Protein 2DDZ (pdb70)

Nearest PDB structures (foldseek):
  2ddz-assembly1_A  TM=1.003E+00  e=1.922E-38  Pyrococcus horikoshii OT3
  2ejg-assembly1_A  TM=6.923E-01  e=7.379E-06  Pyrococcus horikoshii OT3
  2djz-assembly1_B  TM=6.594E-01  e=3.472E-06  Pyrococcus horikoshii OT3
  2deq-assembly1_A  TM=6.780E-01  e=7.858E-06  Pyrococcus horikoshii OT3
  4op0-assembly1_A  TM=6.056E-01  e=5.176E-05  Mycobacterium tuberculosis H37Rv

Radius of gyration: 30.53 Å; Cα contacts (8 Å, |Δi|>4): 2663; chains: 6; bounding box: 77×80×78 Å

Solvent-accessible surface area: 42162 Å² total; per-residue (Å²): 118,19,85,67,51,12,8,141,132,116,137,43,90,12,43,1,43,6,0,94,7,3,24,2,18,85,80,52,29,24,57,6,19,2,4,0,0,1,37,3,109,2,99,22,98,107,133,17,8,9,20,2,73,26,58,105,110,216,114,107,41,66,4,59,7,4,0,0,2,2,5,2,0,32,25,48,40,20,26,26,0,0,2,0,0,4,0,0,2,0,4,53,0,2,31,6,0,115,95,60,56,14,138,12,56,32,133,15,10,36,0,33,14,116,58,48,59,0,0,28,20,20,8,0,2,1,22,10,0,0,0,1,4,2,0,0,4,2,76,58,95,24,44,38,125,75,124,84,9,2,0,0,106,100,36,69,9,79,17,82,81,0,10,86,96,0,0,143,6,4,23,102,10,1,49,55,0,40,94,6,5,27,25,6,59,17,1,61,106,11,69,66,54,46,21,81,154,195,133,59,79,10,43,1,45,6,3,85,8,2,19,2,18,84,78,70,27,21,38,2,4,1,3,0,0,0,30,4,119,2,76,22,117,56,139,12,9,7,22,0,59,23,53,105,114,165,104,102,38,62,2,65,13,4,0,0,2,2,4,4,0,29,23,50,40,20,26,28,0,0,3,0,0,2,0,0,2,0,5,43,1,2,21,5,1,70,116,52,71,20,109,3,46,26,130,17,14,32,0,26,7,115,51,53,44,0,1,30,23,21,7,1,0,1,20,9,0,0,0,1,4,2,0,1,9,1,80,62,103,32,33,43,142,78,84,82,10,0,1,0,104,107,28,66,15,84,18,47,62,0,0,68,131,0,0,135,7,2,17,98,10,0,50,67,0,46,119,8,4,26,37,5,59,19,3,64,120,19,88,71,48,36,25,100,169,188,137,56,88,11,39,1,41,6,1,91,7,3,23,3,20,88,72,74,27,32,50,6,25,1,2,0,0,1,36,4,121,1,92,18,99,104,120,15,7,9,17,3,73,20,59,97,124,216,97,90,34,67,4,69,10,4,0,0,2,1,3,2,0,34,24,44,43,18,28,25,0,1,2,0,0,4,0,0,3,0,6,51,0,2,22,8,0,73,127,61,70,26,133,6,45,24,134,17,12,38,0,25,12,128,51,63,32,0,1,37,18,23,9,0,1,1,20,9,0,0,0,2,4,2,0,0,11,0,77,62,102,32,40,28,133,76,77,95,8,4,1,0,97,108,30,68,13,81,16,53,62,0,3,71,131,0,0,149,8,1,19,107,13,0,40,69,0,43,120,13,5,28,43,10,61,18,1,73,111,22,83,64,49,20,26,138,177,145,140,30,75,11,40,1,38,5,1,97,3,2,28,2,19,92,75,47,32,27,50,7,23,1,2,0,0,0,32,3,110,1,81,22,106,55,130,15,8,8,29,5,64,29,55,94,115,178,91,89,30,78,7,66,12,4,0,0,0,1,1,2,0,31,26,47,42,20,26,28,0,0,3,0,0,4,0,0,2,0,4,49,1,2,26,3,1,119,86,52,55,16,136,16,54,32,131,12,22,35,0,26,1,128,55,66,39,0,1,33,23,23,9,1,1,1,22,10,0,0,0,0,4,0,0,2,7,0,90,51,106,37,35,39,136,80,91,82,7,3,1,0,92,110,28,64,12,78,10,80,75,0,7,83,102,0,0,152,8,2,20,111,8,0,36,63,0,49,100,8,5,28,34,4,63,17,1,67,41,47,85,29,82,72,52,22,5,127,140,125,132,36,81,13,36,0,39,6,1,102,6,3,22,3,17,84,87,49,30,20,46,7,27,1,2,0,0,0,34,1,109,0,83,22,98,101,121,17,8,9,20,1,65,24,52,104,102,209,111,98,31,90,5,64,10,4,0,0,0,2,0,4,0,34,25,47,38,20,27,25,0,0,2,0,0,3,0,0,2,0,0,50,0,0,16,3,0,92,114,54,66,13,128,3,57,27,133,16,17,36,0,26,5,118,53,69,34,0,0,35,22,21,8,0,1,1,22,10,0,0,0,0,4,1,0,0,6,0,79,55,93,39,31,31,134,74,82,98,15,3,1,0,80,115,38,71,8,77,13,82,66,0,11,87,97,0,0,132,5,1,19,96,11,0,34,58,0,20,86,13,4,4,37,8,66,17,0,70,106,23,86,63,54,25,8,116,146,140,130,31,93,14,44,0,35,5,0,53,5,2,23,1,17,92,88,44,29,31,52,7,25,1,2,0,0,0,38,1,106,3,88,24,94,105,122,22,10,7,32,2,59,25,53,105,99,210,102,96,37,91,5,53,5,4,0,0,3,1,5,3,0,31,25,48,42,18,23,26,0,0,2,0,0,3,0,0,2,0,0,48,0,0,15,5,0,45,121,58,71,16,151,7,52,23,140,14,18,36,0,25,13,128,53,72,43,0,0,34,23,22,7,0,0,1,22,8,0,0,0,1,3,2,0,0,6,0,79,56,99,36,45,33,141,76,80,105,19,3,1,0,96,111,44,68,7,83,14,64,64,0,7,74,122,0,0,140,6,4,18,93,12,0,55,71,0,47,121,12,5,25,38,5,65,17,2,64

CATH classification: 3.30.930.10

B-factor: mean 48.68, std 18.27, range [14.31, 120.77]

InterPro domains:
  IPR007162 Protein of unknown function DUF366 [PF04017] (8-187)
  IPR007162 Protein of unknown function DUF366 [PIRSF006503] (2-189)
  IPR045864 Class II Aminoacyl-tRNA synthetase/Biotinyl protein ligase (BPL) and lipoyl protein ligase (LPL) [G3DSA:3.30.930.10] (1-190)
  IPR045864 Class II Aminoacyl-tRNA synthetase/Biotinyl protein ligase (BPL) and lipoyl protein ligase (LPL) [SSF55681] (5-189)

Structure (mmCIF, N/CA/C/O backbone):
data_2DDZ
#
_entry.id   2DDZ
#
_cell.length_a   102.756
_cell.length_b   132.433
_cell.length_c   135.861
_cell.angle_alpha   90.00
_cell.angle_beta   90.00
_cell.angle_gamma   90.00
#
_symmetry.space_group_name_H-M   'P 21 21 21'
#
loop_
_entity.id
_entity.type
_entity.pdbx_description
1 polymer '190aa long hypothetical protein'
2 non-polymer GUANIDINE
3 non-polymer GLYCEROL
4 water water
#
loop_
_atom_site.group_PDB
_atom_site.id
_atom_site.type_symbol
_atom_site.label_atom_id
_atom_site.label_alt_id
_atom_site.label_comp_id
_atom_site.label_asym_id
_atom_site.label_entity_id
_atom_site.label_seq_id
_atom_site.pdbx_PDB_ins_code
_atom_site.Cartn_x
_atom_site.Cartn_y
_atom_site.Cartn_z
_atom_site.occupancy
_atom_site.B_iso_or_equiv
_atom_site.auth_seq_id
_atom_site.auth_comp_id
_atom_site.auth_asym_id
_atom_site.auth_atom_id
_atom_site.pdbx_PDB_model_num
ATOM 1 N N . SER A 1 3 ? 40.681 9.393 41.118 1.00 76.79 3 SER A N 1
ATOM 2 C CA . SER A 1 3 ? 41.841 10.323 41.168 1.00 73.01 3 SER A CA 1
ATOM 3 C C . SER A 1 3 ? 43.155 9.545 41.200 1.00 70.36 3 SER A C 1
ATOM 4 O O . SER A 1 3 ? 43.173 8.311 41.276 1.00 74.79 3 SER A O 1
ATOM 7 N N . MET A 1 4 ? 44.248 10.291 41.169 1.00 58.83 4 MET A N 1
ATOM 8 C CA . MET A 1 4 ? 45.574 9.720 41.084 1.00 48.34 4 MET A CA 1
ATOM 9 C C . MET A 1 4 ? 46.617 10.363 42.008 1.00 44.52 4 MET A C 1
ATOM 10 O O . MET A 1 4 ? 46.577 11.569 42.258 1.00 46.61 4 MET A O 1
ATOM 15 N N . GLU A 1 5 ? 47.548 9.550 42.509 1.00 32.35 5 GLU A N 1
ATOM 16 C CA . GLU A 1 5 ? 48.594 10.033 43.402 1.00 30.48 5 GLU A CA 1
ATOM 17 C C . GLU A 1 5 ? 49.871 10.453 42.689 1.00 36.67 5 GLU A C 1
ATOM 18 O O . GLU A 1 5 ? 50.354 9.771 41.788 1.00 35.98 5 GLU A O 1
ATOM 24 N N . LEU A 1 6 ? 50.418 11.583 43.122 1.00 38.42 6 LEU A N 1
ATOM 25 C CA . LEU A 1 6 ? 51.648 12.123 42.567 1.00 38.72 6 LEU A CA 1
ATOM 26 C C . LEU A 1 6 ? 52.748 12.136 43.622 1.00 35.29 6 LEU A C 1
ATOM 27 O O . LEU A 1 6 ? 52.530 12.575 44.741 1.00 39.39 6 LEU A O 1
ATOM 32 N N . LEU A 1 7 ? 53.923 11.638 43.267 1.00 35.08 7 LEU A N 1
ATOM 33 C CA . LEU A 1 7 ? 55.058 11.662 44.176 1.00 32.56 7 LEU A CA 1
ATOM 34 C C . LEU A 1 7 ? 56.282 12.156 43.416 1.00 34.39 7 LEU A C 1
ATOM 35 O O . LEU A 1 7 ? 56.734 11.520 42.469 1.00 32.53 7 LEU A O 1
ATOM 40 N N . ILE A 1 8 ? 56.794 13.312 43.812 1.00 35.71 8 ILE A N 1
ATOM 41 C CA . ILE A 1 8 ? 57.987 13.845 43.184 1.00 38.23 8 ILE A CA 1
ATOM 42 C C . ILE A 1 8 ? 59.086 13.656 44.219 1.00 40.75 8 ILE A C 1
ATOM 43 O O . ILE A 1 8 ? 58.992 14.178 45.328 1.00 43.05 8 ILE A O 1
ATOM 48 N N . ILE A 1 9 ? 60.103 12.880 43.876 1.00 39.25 9 ILE A N 1
ATOM 49 C CA . ILE A 1 9 ? 61.205 12.660 44.796 1.00 44.99 9 ILE A CA 1
ATOM 50 C C . ILE A 1 9 ? 62.157 13.847 44.660 1.00 47.15 9 ILE A C 1
ATOM 51 O O . ILE A 1 9 ? 62.924 13.944 43.702 1.00 45.82 9 ILE A O 1
ATOM 56 N N . LYS A 1 10 ? 62.088 14.746 45.636 1.00 46.20 10 LYS A N 1
ATOM 57 C CA . LYS A 1 10 ? 62.878 15.968 45.640 1.00 59.67 10 LYS A CA 1
ATOM 58 C C . LYS A 1 10 ? 64.165 15.931 46.466 1.00 64.45 10 LYS A C 1
ATOM 59 O O . LYS A 1 10 ? 65.137 16.610 46.130 1.00 69.51 10 LYS A O 1
ATOM 65 N N . GLU A 1 11 ? 64.183 15.150 47.542 1.00 64.72 11 GLU A N 1
ATOM 66 C CA . GLU A 1 11 ? 65.364 15.096 48.409 1.00 67.90 11 GLU A CA 1
ATOM 67 C C . GLU A 1 11 ? 66.585 14.317 47.885 1.00 63.79 11 GLU A C 1
ATOM 68 O O . GLU A 1 11 ? 67.705 14.638 48.260 1.00 64.49 11 GLU A O 1
ATOM 74 N N . ARG A 1 12 ? 66.393 13.298 47.048 1.00 57.07 12 ARG A N 1
ATOM 75 C CA . ARG A 1 12 ? 67.559 12.570 46.558 1.00 47.66 12 ARG A CA 1
ATOM 76 C C . ARG A 1 12 ? 67.474 12.040 45.126 1.00 53.04 12 ARG A C 1
ATOM 77 O O . ARG A 1 12 ? 66.420 12.064 44.490 1.00 54.84 12 ARG A O 1
ATOM 85 N N . ARG A 1 13 ? 68.613 11.576 44.628 1.00 46.41 13 ARG A N 1
ATOM 86 C CA . ARG A 1 13 ? 68.694 11.017 43.295 1.00 47.23 13 ARG A CA 1
ATOM 87 C C . ARG A 1 13 ? 68.314 9.528 43.315 1.00 52.17 13 ARG A C 1
ATOM 88 O O . ARG A 1 13 ? 68.555 8.835 44.307 1.00 53.33 13 ARG A O 1
ATOM 96 N N . ILE A 1 14 ? 67.720 9.059 42.216 1.00 49.47 14 ILE A N 1
ATOM 97 C CA . ILE A 1 14 ? 67.329 7.659 42.046 1.00 45.44 14 ILE A CA 1
ATOM 98 C C . ILE A 1 14 ? 67.665 7.285 40.606 1.00 46.12 14 ILE A C 1
ATOM 99 O O . ILE A 1 14 ? 67.220 7.950 39.666 1.00 47.06 14 ILE A O 1
ATOM 104 N N . ASP A 1 15 ? 68.450 6.229 40.424 1.00 39.69 15 ASP A N 1
ATOM 105 C CA . ASP A 1 15 ? 68.811 5.810 39.082 1.00 48.29 15 ASP A CA 1
ATOM 106 C C . ASP A 1 15 ? 67.769 4.880 38.467 1.00 45.71 15 ASP A C 1
ATOM 107 O O . ASP A 1 15 ? 67.052 4.165 39.168 1.00 40.71 15 ASP A O 1
ATOM 112 N N . TYR A 1 16 ? 67.708 4.895 37.142 1.00 46.17 16 TYR A N 1
ATOM 113 C CA . TYR A 1 16 ? 66.763 4.084 36.398 1.00 38.93 16 TYR A CA 1
ATOM 114 C C . TYR A 1 16 ? 67.505 3.030 35.592 1.00 40.58 16 TYR A C 1
ATOM 115 O O . TYR A 1 16 ? 68.264 3.362 34.670 1.00 35.60 16 TYR A O 1
ATOM 124 N N . ASP A 1 17 ? 67.304 1.763 35.945 1.00 35.25 17 ASP A N 1
ATOM 125 C CA . ASP A 1 17 ? 67.927 0.672 35.203 1.00 41.92 17 ASP A CA 1
ATOM 126 C C . ASP A 1 17 ? 66.858 -0.069 34.410 1.00 43.51 17 ASP A C 1
ATOM 127 O O . ASP A 1 17 ? 67.111 -1.144 33.871 1.00 42.01 17 ASP A O 1
ATOM 132 N N . GLY A 1 18 ? 65.663 0.521 34.352 1.00 43.40 18 GLY A N 1
ATOM 133 C CA . GLY A 1 18 ? 64.554 -0.071 33.625 1.00 38.48 18 GLY A CA 1
ATOM 134 C C . GLY A 1 18 ? 63.617 -0.883 34.500 1.00 38.69 18 GLY A C 1
ATOM 135 O O . GLY A 1 18 ? 62.458 -1.098 34.145 1.00 41.07 18 GLY A O 1
ATOM 136 N N . SER A 1 19 ? 64.108 -1.318 35.657 1.00 34.98 19 SER A N 1
ATOM 137 C CA . SER A 1 19 ? 63.307 -2.145 36.555 1.00 36.51 19 SER A CA 1
ATOM 138 C C . SER A 1 19 ? 62.091 -1.433 37.154 1.00 35.53 19 SER A C 1
ATOM 139 O O . SER A 1 19 ? 61.203 -2.090 37.694 1.00 40.26 19 SER A O 1
ATOM 142 N N . ALA A 1 20 ? 62.054 -0.102 37.061 1.00 32.24 20 ALA A N 1
ATOM 143 C CA . ALA A 1 20 ? 60.936 0.677 37.589 1.00 32.36 20 ALA A CA 1
ATOM 144 C C . ALA A 1 20 ? 59.708 0.592 36.668 1.00 34.84 20 ALA A C 1
ATOM 145 O O . ALA A 1 20 ? 58.628 1.083 36.998 1.00 35.02 20 ALA A O 1
ATOM 147 N N . ILE A 1 21 ? 59.877 -0.048 35.519 1.00 31.48 21 ILE A N 1
ATOM 148 C CA . ILE A 1 21 ? 58.785 -0.188 34.571 1.00 36.12 21 ILE A CA 1
ATOM 149 C C . ILE A 1 21 ? 57.847 -1.337 34.973 1.00 35.05 21 ILE A C 1
ATOM 150 O O . ILE A 1 21 ? 56.751 -1.469 34.433 1.00 34.64 21 ILE A O 1
ATOM 155 N N . ARG A 1 22 ? 58.287 -2.161 35.921 1.00 29.09 22 ARG A N 1
ATOM 156 C CA . ARG A 1 22 ? 57.510 -3.317 36.364 1.00 35.58 22 ARG A CA 1
ATOM 157 C C . ARG A 1 22 ? 56.235 -2.984 37.152 1.00 34.39 22 ARG A C 1
ATOM 158 O O . ARG A 1 22 ? 56.121 -1.917 37.746 1.00 31.60 22 ARG A O 1
ATOM 166 N N . SER A 1 23 ? 55.282 -3.911 37.166 1.00 26.73 23 SER A N 1
ATOM 167 C CA . SER A 1 23 ? 54.020 -3.670 37.862 1.00 32.03 23 SER A CA 1
ATOM 168 C C . SER A 1 23 ? 54.182 -3.495 39.368 1.00 27.65 23 SER A C 1
ATOM 169 O O . SER A 1 23 ? 54.985 -4.168 40.001 1.00 31.61 23 SER A O 1
ATOM 172 N N . HIS A 1 24 ? 53.390 -2.580 39.917 1.00 34.94 24 HIS A N 1
ATOM 173 C CA . HIS A 1 24 ? 53.378 -2.254 41.337 1.00 31.59 24 HIS A CA 1
ATOM 174 C C . HIS A 1 24 ? 54.678 -1.675 41.863 1.00 35.58 24 HIS A C 1
ATOM 175 O O . HIS A 1 24 ? 54.932 -1.723 43.064 1.00 35.68 24 HIS A O 1
ATOM 182 N N . TRP A 1 25 ? 55.500 -1.123 40.978 1.00 38.42 25 TRP A N 1
ATOM 183 C CA . TRP A 1 25 ? 56.761 -0.544 41.416 1.00 38.88 25 TRP A CA 1
ATOM 184 C C . TRP A 1 25 ? 56.547 0.543 42.482 1.00 41.05 25 TRP A C 1
ATOM 185 O O . TRP A 1 25 ? 57.200 0.535 43.523 1.00 34.29 25 TRP A O 1
ATOM 196 N N . ALA A 1 26 ? 55.626 1.468 42.222 1.00 36.05 26 ALA A N 1
ATOM 197 C CA . ALA A 1 26 ? 55.362 2.563 43.149 1.00 33.08 26 ALA A CA 1
ATOM 198 C C . ALA A 1 26 ? 54.733 2.124 44.469 1.00 40.09 26 ALA A C 1
ATOM 199 O O . ALA A 1 26 ? 54.988 2.726 45.519 1.00 35.74 26 ALA A O 1
ATOM 201 N N . TYR A 1 27 ? 53.892 1.098 44.423 1.00 34.55 27 TYR A N 1
ATOM 202 C CA . TYR A 1 27 ? 53.256 0.630 45.642 1.00 34.85 27 TYR A CA 1
ATOM 203 C C . TYR A 1 27 ? 54.257 -0.129 46.518 1.00 35.33 27 TYR A C 1
ATOM 204 O O . TYR A 1 27 ? 54.231 -0.024 47.742 1.00 36.73 27 TYR A O 1
ATOM 213 N N . ARG A 1 28 ? 55.142 -0.881 45.877 1.00 33.42 28 ARG A N 1
ATOM 214 C CA . ARG A 1 28 ? 56.145 -1.660 46.586 1.00 38.25 28 ARG A CA 1
ATOM 215 C C . ARG A 1 28 ? 57.222 -0.823 47.249 1.00 41.38 28 ARG A C 1
ATOM 216 O O . ARG A 1 28 ? 57.593 -1.078 48.391 1.00 48.44 28 ARG A O 1
ATOM 224 N N . ASN A 1 29 ? 57.717 0.169 46.519 1.00 40.91 29 ASN A N 1
ATOM 225 C CA . ASN A 1 29 ? 58.782 1.037 46.998 1.00 38.73 29 ASN A CA 1
ATOM 226 C C . ASN A 1 29 ? 58.360 2.283 47.767 1.00 40.24 29 ASN A C 1
ATOM 227 O O . ASN A 1 29 ? 59.137 2.799 48.575 1.00 50.40 29 ASN A O 1
ATOM 232 N N . PHE A 1 30 ? 57.148 2.776 47.530 1.00 33.17 30 PHE A N 1
ATOM 233 C CA . PHE A 1 30 ? 56.702 3.986 48.221 1.00 32.33 30 PHE A CA 1
ATOM 234 C C . PHE A 1 30 ? 55.333 3.864 48.871 1.00 26.00 30 PHE A C 1
ATOM 235 O O . PHE A 1 30 ? 54.804 4.839 49.392 1.00 35.25 30 PHE A O 1
ATOM 243 N N . GLY A 1 31 ? 54.754 2.671 48.841 1.00 26.92 31 GLY A N 1
ATOM 244 C CA . GLY A 1 31 ? 53.450 2.486 49.455 1.00 28.65 31 GLY A CA 1
ATOM 245 C C . GLY A 1 31 ? 52.309 3.289 48.848 1.00 33.64 31 GLY A C 1
ATOM 246 O O . GLY A 1 31 ? 51.313 3.546 49.522 1.00 44.76 31 GLY A O 1
ATOM 247 N N . ILE A 1 32 ? 52.441 3.684 47.583 1.00 34.83 32 ILE A N 1
ATOM 248 C CA . ILE A 1 32 ? 51.391 4.453 46.905 1.00 35.47 32 ILE A CA 1
ATOM 249 C C . ILE A 1 32 ? 50.457 3.453 46.226 1.00 33.92 32 ILE A C 1
ATOM 250 O O . ILE A 1 32 ? 50.865 2.714 45.333 1.00 35.21 32 ILE A O 1
ATOM 255 N N . LEU A 1 33 ? 49.202 3.441 46.651 1.00 30.63 33 LEU A N 1
ATOM 256 C CA . LEU A 1 33 ? 48.234 2.507 46.111 1.00 33.98 33 LEU A CA 1
ATOM 257 C C . LEU A 1 33 ? 47.491 3.094 44.908 1.00 35.99 33 LEU A C 1
ATOM 258 O O . LEU A 1 33 ? 47.182 4.285 44.888 1.00 31.95 33 LEU A O 1
ATOM 263 N N . GLY A 1 34 ? 47.227 2.245 43.912 1.00 33.23 34 GLY A N 1
ATOM 264 C CA . GLY A 1 34 ? 46.492 2.650 42.721 1.00 29.77 34 GLY A CA 1
ATOM 265 C C . GLY A 1 34 ? 47.252 3.497 41.720 1.00 35.23 34 GLY A C 1
ATOM 266 O O . GLY A 1 34 ? 48.478 3.572 41.765 1.00 29.96 34 GLY A O 1
ATOM 267 N N . ASP A 1 35 ? 46.502 4.132 40.816 1.00 28.72 35 ASP A N 1
ATOM 268 C CA . ASP A 1 35 ? 47.039 5.009 39.787 1.00 25.92 35 ASP A CA 1
ATOM 269 C C . ASP A 1 35 ? 48.106 5.955 40.341 1.00 33.36 35 ASP A C 1
ATOM 270 O O . ASP A 1 35 ? 47.889 6.624 41.343 1.00 29.10 35 ASP A O 1
ATOM 275 N N . SER A 1 36 ? 49.253 6.042 39.676 1.00 30.51 36 SER A N 1
ATOM 276 C CA . SER A 1 36 ? 50.310 6.910 40.190 1.00 24.82 36 SER A CA 1
ATOM 277 C C . SER A 1 36 ? 51.365 7.339 39.196 1.00 30.66 36 SER A C 1
ATOM 278 O O . SER A 1 36 ? 51.647 6.644 38.211 1.00 38.57 36 SER A O 1
ATOM 281 N N . LEU A 1 37 ? 51.946 8.500 39.490 1.00 31.81 37 LEU A N 1
ATOM 282 C CA . LEU A 1 37 ? 53.028 9.084 38.712 1.00 30.49 37 LEU A CA 1
ATOM 283 C C . LEU A 1 37 ? 54.133 9.372 39.735 1.00 35.88 37 LEU A C 1
ATOM 284 O O . LEU A 1 37 ? 53.908 10.024 40.752 1.00 34.55 37 LEU A O 1
ATOM 289 N N . VAL A 1 38 ? 55.318 8.847 39.481 1.00 31.12 38 VAL A N 1
ATOM 290 C CA . VAL A 1 38 ? 56.431 9.084 40.373 1.00 31.34 38 VAL A CA 1
ATOM 291 C C . VAL A 1 38 ? 57.478 9.744 39.501 1.00 36.33 38 VAL A C 1
ATOM 292 O O . VAL A 1 38 ? 57.912 9.194 38.487 1.00 26.41 38 VAL A O 1
ATOM 296 N N . VAL A 1 39 ? 57.841 10.957 39.888 1.00 34.48 39 VAL A N 1
ATOM 297 C CA . VAL A 1 39 ? 58.825 11.728 39.178 1.00 30.95 39 VAL A CA 1
ATOM 298 C C . VAL A 1 39 ? 60.097 11.819 40.024 1.00 34.79 39 VAL A C 1
ATOM 299 O O . VAL A 1 39 ? 60.050 12.171 41.205 1.00 36.20 39 VAL A O 1
ATOM 303 N N . PHE A 1 40 ? 61.232 11.480 39.425 1.00 40.60 40 PHE A N 1
ATOM 304 C CA . PHE A 1 40 ? 62.508 11.545 40.132 1.00 40.68 40 PHE A CA 1
ATOM 305 C C . PHE A 1 40 ? 63.654 11.836 39.170 1.00 44.15 40 PHE A C 1
ATOM 306 O O . PHE A 1 40 ? 63.485 11.795 37.951 1.00 40.31 40 PHE A O 1
ATOM 314 N N . ARG A 1 41 ? 64.824 12.120 39.729 1.00 43.23 41 ARG A N 1
ATOM 315 C CA . ARG A 1 41 ? 65.994 12.452 38.931 1.00 37.32 41 ARG A CA 1
ATOM 316 C C . ARG A 1 41 ? 67.152 11.535 39.251 1.00 35.63 41 ARG A C 1
ATOM 317 O O . ARG A 1 41 ? 67.383 11.198 40.412 1.00 38.05 41 ARG A O 1
ATOM 325 N N . GLY A 1 42 ? 67.886 11.134 38.219 1.00 36.71 42 GLY A N 1
ATOM 326 C CA . GLY A 1 42 ? 69.016 10.256 38.432 1.00 36.59 42 GLY A CA 1
ATOM 327 C C . GLY A 1 42 ? 69.671 9.834 37.138 1.00 40.39 42 GLY A C 1
ATOM 328 O O . GLY A 1 42 ? 69.470 10.455 36.101 1.00 42.15 42 GLY A O 1
ATOM 329 N N . LYS A 1 43 ? 70.469 8.778 37.208 1.00 49.61 43 LYS A N 1
ATOM 330 C CA . LYS A 1 43 ? 71.155 8.257 36.034 1.00 49.44 43 LYS A CA 1
ATOM 331 C C . LYS A 1 43 ? 70.223 7.327 35.264 1.00 47.42 43 LYS A C 1
ATOM 332 O O . LYS A 1 43 ? 69.159 6.940 35.755 1.00 46.57 43 LYS A O 1
ATOM 338 N N . CYS A 1 44 ? 70.632 6.973 34.055 1.00 39.00 44 CYS A N 1
ATOM 339 C CA . CYS A 1 44 ? 69.844 6.090 33.220 1.00 41.57 44 CYS A CA 1
ATOM 340 C C . CYS A 1 44 ? 70.753 5.091 32.537 1.00 43.46 44 CYS A C 1
ATOM 341 O O . CYS A 1 44 ? 71.616 5.456 31.747 1.00 54.60 44 CYS A O 1
ATOM 344 N N . ASN A 1 45 ? 70.564 3.823 32.863 1.00 51.44 45 ASN A N 1
ATOM 345 C CA . ASN A 1 45 ? 71.352 2.764 32.263 1.00 47.41 45 ASN A CA 1
ATOM 346 C C . ASN A 1 45 ? 70.476 1.528 32.295 1.00 46.81 45 ASN A C 1
ATOM 347 O O . ASN A 1 45 ? 70.436 0.796 33.282 1.00 44.92 45 ASN A O 1
ATOM 352 N N . VAL A 1 46 ? 69.770 1.305 31.199 1.00 46.28 46 VAL A N 1
ATOM 353 C CA . VAL A 1 46 ? 68.850 0.192 31.120 1.00 47.68 46 VAL A CA 1
ATOM 354 C C . VAL A 1 46 ? 69.528 -1.141 30.810 1.00 47.62 46 VAL A C 1
ATOM 355 O O . VAL A 1 46 ? 70.143 -1.316 29.760 1.00 50.36 46 VAL A O 1
ATOM 359 N N . LYS A 1 47 ? 69.399 -2.065 31.757 1.00 50.71 47 LYS A N 1
ATOM 360 C CA . LYS A 1 47 ? 69.947 -3.399 31.627 1.00 57.49 47 LYS A CA 1
ATOM 361 C C . LYS A 1 47 ? 69.202 -4.115 30.504 1.00 61.99 47 LYS A C 1
ATOM 362 O O . LYS A 1 47 ? 67.972 -4.067 30.450 1.00 61.31 47 LYS A O 1
ATOM 368 N N . VAL A 1 48 ? 69.941 -4.767 29.608 1.00 65.70 48 VAL A N 1
ATOM 369 C CA . VAL A 1 48 ? 69.317 -5.502 28.507 1.00 69.61 48 VAL A CA 1
ATOM 370 C C . VAL A 1 48 ? 68.223 -6.390 29.109 1.00 67.27 48 VAL A C 1
ATOM 371 O O . VAL A 1 48 ? 67.232 -6.712 28.462 1.00 62.70 48 VAL A O 1
ATOM 375 N N . GLU A 1 49 ? 68.446 -6.782 30.357 1.00 71.58 49 GLU A N 1
ATOM 376 C CA . GLU A 1 49 ? 67.515 -7.613 31.089 1.00 74.62 49 GLU A CA 1
ATOM 377 C C . GLU A 1 49 ? 66.150 -6.913 31.153 1.00 71.90 49 GLU A C 1
ATOM 378 O O . GLU A 1 49 ? 65.107 -7.518 30.885 1.00 72.37 49 GLU A O 1
ATOM 384 N N . GLU A 1 50 ? 66.165 -5.626 31.491 1.00 66.03 50 GLU A N 1
ATOM 385 C CA . GLU A 1 50 ? 64.935 -4.831 31.615 1.00 60.42 50 GLU A CA 1
ATOM 386 C C . GLU A 1 50 ? 64.436 -4.032 30.384 1.00 56.73 50 GLU A C 1
ATOM 387 O O . GLU A 1 50 ? 63.475 -3.262 30.502 1.00 56.45 50 GLU A O 1
ATOM 393 N N . MET A 1 51 ? 65.060 -4.204 29.217 1.00 39.81 51 MET A N 1
ATOM 394 C CA . MET A 1 51 ? 64.625 -3.468 28.016 1.00 46.87 51 MET A CA 1
ATOM 395 C C . MET A 1 51 ? 63.248 -3.892 27.476 1.00 39.81 51 MET A C 1
ATOM 396 O O . MET A 1 51 ? 63.002 -5.060 27.185 1.00 39.74 51 MET A O 1
ATOM 401 N N . VAL A 1 52 ? 62.369 -2.914 27.307 1.00 39.29 52 VAL A N 1
ATOM 402 C CA . VAL A 1 52 ? 61.015 -3.176 26.835 1.00 42.45 52 VAL A CA 1
ATOM 403 C C . VAL A 1 52 ? 60.852 -3.078 25.326 1.00 39.43 52 VAL A C 1
ATOM 404 O O . 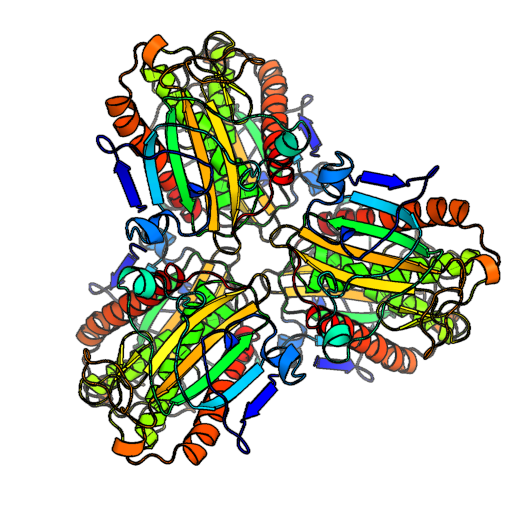VAL A 1 52 ? 60.104 -3.853 24.725 1.00 48.72 52 VAL A O 1
ATOM 408 N N . ASP A 1 53 ? 61.529 -2.116 24.713 1.00 42.43 53 ASP A N 1
ATOM 409 C CA . ASP A 1 53 ? 61.436 -1.961 23.272 1.00 32.94 53 ASP A CA 1
ATOM 410 C C . ASP A 1 53 ? 62.179 -3.122 22.628 1.00 36.98 53 ASP A C 1
ATOM 411 O O . ASP A 1 53 ? 63.405 -3.196 22.689 1.00 44.38 53 ASP A O 1
ATOM 416 N N . ILE A 1 54 ? 61.422 -4.026 22.017 1.00 44.61 54 ILE A N 1
ATOM 417 C CA . ILE A 1 54 ? 61.979 -5.201 21.358 1.00 44.55 54 ILE A CA 1
ATOM 418 C C . ILE A 1 54 ? 62.939 -4.833 20.223 1.00 56.61 54 ILE A C 1
ATOM 419 O O . ILE A 1 54 ? 63.878 -5.573 19.928 1.00 55.49 54 ILE A O 1
ATOM 424 N N . GLU A 1 55 ? 62.705 -3.696 19.578 1.00 66.00 55 GLU A N 1
ATOM 425 C CA . GLU A 1 55 ? 63.571 -3.273 18.482 1.00 71.07 55 GLU A CA 1
ATOM 426 C C . GLU A 1 55 ? 64.958 -2.918 19.010 1.00 72.44 55 GLU A C 1
ATOM 427 O O . GLU A 1 55 ? 65.967 -3.226 18.378 1.00 73.59 55 GLU A O 1
ATOM 433 N N . ASP A 1 56 ? 65.001 -2.264 20.169 1.00 66.85 56 ASP A N 1
ATOM 434 C CA . ASP A 1 56 ? 66.270 -1.891 20.777 1.00 66.33 56 ASP A CA 1
ATOM 435 C C . ASP A 1 56 ? 67.078 -3.147 21.069 1.00 71.41 56 ASP A C 1
ATOM 436 O O . ASP A 1 56 ? 68.285 -3.174 20.847 1.00 75.38 56 ASP A O 1
ATOM 441 N N . LEU A 1 57 ? 66.419 -4.185 21.578 1.00 74.06 57 LEU A N 1
ATOM 442 C CA . LEU A 1 57 ? 67.119 -5.429 21.867 1.00 77.34 57 LEU A CA 1
ATOM 443 C C . LEU A 1 57 ? 67.702 -5.983 20.575 1.00 80.65 57 LEU A C 1
ATOM 444 O O . LEU A 1 57 ? 68.776 -6.583 20.574 1.00 77.71 57 LEU A O 1
ATOM 449 N N . ARG A 1 58 ? 66.989 -5.772 19.472 1.00 84.52 58 ARG A N 1
ATOM 450 C CA . ARG A 1 58 ? 67.443 -6.245 18.170 1.00 84.59 58 ARG A CA 1
ATOM 451 C C . ARG A 1 58 ? 68.677 -5.464 17.739 1.00 87.06 58 ARG A C 1
ATOM 452 O O . ARG A 1 58 ? 69.744 -6.042 17.532 1.00 92.72 58 ARG A O 1
ATOM 460 N N . LEU A 1 59 ? 68.531 -4.149 17.618 1.00 84.65 59 LEU A N 1
ATOM 461 C CA . LEU A 1 59 ? 69.639 -3.295 17.214 1.00 82.62 59 LEU A CA 1
ATOM 462 C C . LEU A 1 59 ? 70.721 -3.203 18.298 1.00 81.59 59 LEU A C 1
ATOM 463 O O . LEU A 1 59 ? 71.595 -2.335 18.240 1.00 83.64 59 LEU A O 1
ATOM 468 N N . ARG A 1 60 ? 70.653 -4.104 19.279 1.00 81.80 60 ARG A N 1
ATOM 469 C CA . ARG A 1 60 ? 71.615 -4.162 20.386 1.00 85.49 60 ARG A CA 1
ATOM 470 C C . ARG A 1 60 ? 71.971 -2.781 20.962 1.00 84.18 60 ARG A C 1
ATOM 471 O O . ARG A 1 60 ? 73.025 -2.598 21.581 1.00 81.49 60 ARG A O 1
ATOM 479 N N . LYS A 1 61 ? 71.072 -1.819 20.766 1.00 82.68 61 LYS A N 1
ATOM 480 C CA . LYS A 1 61 ? 71.253 -0.447 21.236 1.00 77.07 61 LYS A CA 1
ATOM 481 C C . LYS A 1 61 ? 71.400 -0.276 22.743 1.00 73.87 61 LYS A C 1
ATOM 482 O O . LYS A 1 61 ? 70.998 -1.137 23.528 1.00 74.74 61 LYS A O 1
ATOM 488 N N . GLU A 1 62 ? 71.982 0.854 23.133 1.00 72.37 62 GLU A N 1
ATOM 489 C CA . GLU A 1 62 ? 72.171 1.188 24.539 1.00 71.36 62 GLU A CA 1
ATOM 490 C C . GLU A 1 62 ? 71.246 2.339 24.880 1.00 66.62 62 GLU A C 1
ATOM 491 O O . GLU A 1 62 ? 70.990 3.208 24.045 1.00 58.54 62 GLU A O 1
ATOM 497 N N . ILE A 1 63 ? 70.755 2.338 26.111 1.00 62.15 63 ILE A N 1
ATOM 498 C CA . ILE A 1 63 ? 69.893 3.399 26.602 1.00 58.03 63 ILE A CA 1
ATOM 499 C C . ILE A 1 63 ? 70.558 3.826 27.902 1.00 54.78 63 ILE A C 1
ATOM 500 O O . ILE A 1 63 ? 70.401 3.161 28.928 1.00 61.64 63 ILE A O 1
ATOM 505 N N . LYS A 1 64 ? 71.328 4.913 27.837 1.00 55.73 64 LYS A N 1
ATOM 506 C CA . LYS A 1 64 ? 72.057 5.438 28.997 1.00 55.65 64 LYS A CA 1
ATOM 507 C C . LYS A 1 64 ? 72.180 6.961 28.986 1.00 54.30 64 LYS A C 1
ATOM 508 O O . LYS A 1 64 ? 72.077 7.598 27.941 1.00 51.00 64 LYS A O 1
ATOM 514 N N . GLY A 1 65 ? 72.405 7.521 30.171 1.00 49.97 65 GLY A N 1
ATOM 515 C CA . GLY A 1 65 ? 72.554 8.957 30.342 1.00 48.33 65 GLY A CA 1
ATOM 516 C C . GLY A 1 65 ? 72.982 9.157 31.785 1.00 52.71 65 GLY A C 1
ATOM 517 O O . GLY A 1 65 ? 72.640 8.340 32.643 1.00 56.93 65 GLY A O 1
ATOM 518 N N . ASP A 1 66 ? 73.719 10.221 32.080 1.00 50.48 66 ASP A N 1
ATOM 519 C CA . ASP A 1 66 ? 74.168 10.418 33.453 1.00 57.95 66 ASP A CA 1
ATOM 520 C C . ASP A 1 66 ? 73.270 11.295 34.308 1.00 53.71 66 ASP A C 1
ATOM 521 O O . ASP A 1 66 ? 73.290 11.191 35.531 1.00 60.88 66 ASP A O 1
ATOM 526 N N . ASP A 1 67 ? 72.485 12.159 33.681 1.00 43.97 67 ASP A N 1
ATOM 527 C CA . ASP A 1 67 ? 71.579 13.005 34.444 1.00 42.99 67 ASP A CA 1
ATOM 528 C C . ASP A 1 67 ? 70.272 13.104 33.659 1.00 50.56 67 ASP A C 1
ATOM 529 O O . ASP A 1 67 ? 70.199 13.783 32.634 1.00 43.45 67 ASP A O 1
ATOM 534 N N . MET A 1 68 ? 69.247 12.401 34.146 1.00 50.75 68 MET A N 1
ATOM 535 C CA . MET A 1 68 ? 67.932 12.362 33.499 1.00 49.41 68 MET A CA 1
ATOM 536 C C . MET A 1 68 ? 66.761 12.575 34.463 1.00 45.41 68 MET A C 1
ATOM 537 O O . MET A 1 68 ? 66.816 12.159 35.617 1.00 40.23 68 MET A O 1
ATOM 542 N N . VAL A 1 69 ? 65.697 13.221 33.988 1.00 48.33 69 VAL A N 1
ATOM 543 C CA . VAL A 1 69 ? 64.500 13.374 34.815 1.00 43.16 69 VAL A CA 1
ATOM 544 C C . VAL A 1 69 ? 63.632 12.198 34.368 1.00 37.64 69 VAL A C 1
ATOM 545 O O . VAL A 1 69 ? 63.436 11.990 33.176 1.00 39.82 69 VAL A O 1
ATOM 549 N N . HIS A 1 70 ? 63.141 11.425 35.331 1.00 37.66 70 HIS A N 1
ATOM 550 C CA . HIS A 1 70 ? 62.338 10.239 35.067 1.00 29.49 70 HIS A CA 1
ATOM 551 C C . HIS A 1 70 ? 60.887 10.387 35.527 1.00 35.98 70 HIS A C 1
ATOM 552 O O . HIS A 1 70 ? 60.610 10.965 36.581 1.00 28.84 70 HIS A O 1
ATOM 559 N N . TYR A 1 71 ? 59.966 9.859 34.727 1.00 36.20 71 TYR A N 1
ATOM 560 C CA . TYR A 1 71 ? 58.550 9.881 35.075 1.00 33.07 71 TYR A CA 1
ATOM 561 C C . TYR A 1 71 ? 58.074 8.453 34.929 1.00 31.13 71 TYR A C 1
ATOM 562 O O . TYR A 1 71 ? 58.143 7.896 33.839 1.00 34.27 71 TYR A O 1
ATOM 571 N N . ILE A 1 72 ? 57.614 7.849 36.023 1.00 32.01 72 ILE A N 1
ATOM 572 C CA . ILE A 1 72 ? 57.102 6.482 35.965 1.00 31.25 72 ILE A CA 1
ATOM 573 C C . ILE A 1 72 ? 55.625 6.482 36.284 1.00 35.09 72 ILE A C 1
ATOM 574 O O . ILE A 1 72 ? 55.218 6.738 37.421 1.00 33.23 72 ILE A O 1
ATOM 579 N N . LEU A 1 73 ? 54.831 6.195 35.257 1.00 30.32 73 LEU A N 1
ATOM 580 C CA . LEU A 1 73 ? 53.383 6.167 35.373 1.00 23.50 73 LEU A CA 1
ATOM 581 C C . LEU A 1 73 ? 52.810 4.750 35.397 1.00 30.65 73 LEU A C 1
ATOM 582 O O . LEU A 1 73 ? 53.202 3.879 34.612 1.00 27.07 73 LEU A O 1
ATOM 587 N N . GLU A 1 74 ? 51.881 4.516 36.313 1.00 24.11 74 GLU A N 1
ATOM 588 C CA . GLU A 1 74 ? 51.228 3.224 36.375 1.00 29.03 74 GLU A CA 1
ATOM 589 C C . GLU A 1 74 ? 49.729 3.455 36.543 1.00 31.01 74 GLU A C 1
ATOM 590 O O . GLU A 1 74 ? 49.306 4.151 37.461 1.00 27.28 74 GLU A O 1
ATOM 596 N N . LEU A 1 75 ? 48.936 2.881 35.642 1.00 28.49 75 LEU A N 1
ATOM 597 C CA . LEU A 1 75 ? 47.484 3.025 35.703 1.00 28.25 75 LEU A CA 1
ATOM 598 C C . LEU A 1 75 ? 46.863 1.651 35.745 1.00 33.15 75 LEU A C 1
ATOM 599 O O . LEU A 1 75 ? 47.164 0.791 34.907 1.00 27.00 75 LEU A O 1
ATOM 604 N N . PHE A 1 76 ? 46.016 1.424 36.741 1.00 29.63 76 PHE A N 1
ATOM 605 C CA . PHE A 1 76 ? 45.372 0.133 36.839 1.00 32.00 76 PHE A CA 1
ATOM 606 C C . PHE A 1 76 ? 44.058 0.194 36.092 1.00 32.87 76 PHE A C 1
ATOM 607 O O . PHE A 1 76 ? 42.985 0.248 36.687 1.00 31.11 76 PHE A O 1
ATOM 615 N N . TRP A 1 77 ? 44.175 0.252 34.767 1.00 29.34 77 TRP A N 1
ATOM 616 C CA . TRP A 1 77 ? 43.032 0.277 33.861 1.00 37.70 77 TRP A CA 1
ATOM 617 C C . TRP A 1 77 ? 43.180 -1.016 33.067 1.00 41.04 77 TRP A C 1
ATOM 618 O O . TRP A 1 77 ? 44.114 -1.787 33.306 1.00 47.43 77 TRP A O 1
ATOM 629 N N . HIS A 1 78 ? 42.274 -1.271 32.135 1.00 38.18 78 HIS A N 1
ATOM 630 C CA . HIS A 1 78 ? 42.375 -2.478 31.329 1.00 38.92 78 HIS A CA 1
ATOM 631 C C . HIS A 1 78 ? 43.738 -2.496 30.639 1.00 39.04 78 HIS A C 1
ATOM 632 O O . HIS A 1 78 ? 44.070 -1.585 29.884 1.00 39.95 78 HIS A O 1
ATOM 639 N N . PRO A 1 79 ? 44.551 -3.532 30.891 1.00 36.27 79 PRO A N 1
ATOM 640 C CA . PRO A 1 79 ? 45.871 -3.586 30.250 1.00 44.89 79 PRO A CA 1
ATOM 641 C C . PRO A 1 79 ? 45.748 -3.770 28.746 1.00 38.96 79 PRO A C 1
ATOM 642 O O . PRO A 1 79 ? 45.806 -4.888 28.246 1.00 53.58 79 PRO A O 1
ATOM 646 N N . ASP A 1 80 ? 45.581 -2.661 28.037 1.00 36.63 80 ASP A N 1
ATOM 647 C CA . ASP A 1 80 ? 45.435 -2.666 26.589 1.00 28.42 80 ASP A CA 1
ATOM 648 C C . ASP A 1 80 ? 46.667 -1.957 26.015 1.00 29.61 80 ASP A C 1
ATOM 649 O O . ASP A 1 80 ? 46.907 -0.795 26.328 1.00 28.61 80 ASP A O 1
ATOM 654 N N . ILE A 1 81 ? 47.449 -2.647 25.186 1.00 33.84 81 ILE A N 1
ATOM 655 C CA . ILE A 1 81 ? 48.637 -2.028 24.600 1.00 33.21 81 ILE A CA 1
ATOM 656 C C . ILE A 1 81 ? 48.291 -0.748 23.808 1.00 34.51 81 ILE A C 1
ATOM 657 O O . ILE A 1 81 ? 49.045 0.215 23.835 1.00 34.72 81 ILE A O 1
ATOM 662 N N . LEU A 1 82 ? 47.144 -0.717 23.130 1.00 31.28 82 LEU A N 1
ATOM 663 C CA . LEU A 1 82 ? 46.744 0.475 22.378 1.00 28.18 82 LEU A CA 1
ATOM 664 C C . LEU A 1 82 ? 46.493 1.664 23.292 1.00 26.02 82 LEU A C 1
ATOM 665 O O . LEU A 1 82 ? 46.865 2.800 22.982 1.00 28.32 82 LEU A O 1
ATOM 670 N N . LEU A 1 83 ? 45.848 1.402 24.421 1.00 25.56 83 LEU A N 1
ATOM 671 C CA . LEU A 1 83 ? 45.580 2.457 25.386 1.00 30.03 83 LEU A CA 1
ATOM 672 C C . LEU A 1 83 ? 46.915 2.968 25.941 1.00 27.55 83 LEU A C 1
ATOM 673 O O . LEU A 1 83 ? 47.114 4.169 26.113 1.00 31.70 83 LEU A O 1
ATOM 678 N N . ALA A 1 84 ? 47.831 2.053 26.229 1.00 26.27 84 ALA A N 1
ATOM 679 C CA . ALA A 1 84 ? 49.126 2.465 26.754 1.00 28.38 84 ALA A CA 1
ATOM 680 C C . ALA A 1 84 ? 49.831 3.370 25.744 1.00 31.80 84 ALA A C 1
ATOM 681 O O . ALA A 1 84 ? 50.379 4.417 26.116 1.00 34.65 84 ALA A O 1
ATOM 683 N N . SER A 1 85 ? 49.809 2.972 24.471 1.00 30.01 85 SER A N 1
ATOM 684 C CA . SER A 1 85 ? 50.459 3.739 23.398 1.00 29.07 85 SER A CA 1
ATOM 685 C C . SER A 1 85 ? 49.823 5.103 23.140 1.00 31.93 85 SER A C 1
ATOM 686 O O . SER A 1 85 ? 50.524 6.087 22.903 1.00 30.86 85 SER A O 1
ATOM 689 N N . SER A 1 86 ? 48.498 5.167 23.185 1.00 29.80 86 SER A N 1
ATOM 690 C CA . SER A 1 86 ? 47.803 6.425 22.944 1.00 32.06 86 SER A CA 1
ATOM 691 C C . SER A 1 86 ? 48.097 7.400 24.069 1.00 33.51 86 SER A C 1
ATOM 692 O O . SER A 1 86 ? 48.395 8.575 23.843 1.00 29.05 86 SER A O 1
ATOM 695 N N . LEU A 1 87 ? 47.997 6.897 25.290 1.00 31.08 87 LEU A N 1
ATOM 696 C CA . LEU A 1 87 ? 48.231 7.706 26.469 1.00 30.88 87 LEU A CA 1
ATOM 697 C C . LEU A 1 87 ? 49.662 8.240 26.481 1.00 24.44 87 LEU A C 1
ATOM 698 O O . LEU A 1 87 ? 49.898 9.426 26.748 1.00 24.31 87 LEU A O 1
ATOM 703 N N . GLN A 1 88 ? 50.619 7.371 26.182 1.00 28.19 88 GLN A N 1
ATOM 704 C CA . GLN A 1 88 ? 52.017 7.795 26.153 1.00 24.26 88 GLN A CA 1
ATOM 705 C C . GLN A 1 88 ? 52.198 8.998 25.228 1.00 26.18 88 GLN A C 1
ATOM 706 O O . GLN A 1 88 ? 52.771 10.016 25.622 1.00 29.11 88 GLN A O 1
ATOM 712 N N . LYS A 1 89 ? 51.694 8.900 23.998 1.00 29.44 89 LYS A N 1
ATOM 713 C CA . LYS A 1 89 ? 51.881 9.999 23.060 1.00 27.28 89 LYS A CA 1
ATOM 714 C C . LYS A 1 89 ? 51.129 11.279 23.397 1.00 25.75 89 LYS A C 1
ATOM 715 O O . LYS A 1 89 ? 51.562 12.371 23.038 1.00 27.18 89 LYS A O 1
ATOM 721 N N . LEU A 1 90 ? 50.028 11.160 24.129 1.00 27.78 90 LEU A N 1
ATOM 722 C CA . LEU A 1 90 ? 49.306 12.344 24.548 1.00 27.88 90 LEU A CA 1
ATOM 723 C C . LEU A 1 90 ? 50.204 13.061 25.589 1.00 24.84 90 LEU A C 1
ATOM 724 O O . LEU A 1 90 ? 50.391 14.284 25.545 1.00 24.75 90 LEU A O 1
ATOM 729 N N . LEU A 1 91 ? 50.762 12.286 26.518 1.00 25.56 91 LEU A N 1
ATOM 730 C CA . LEU A 1 91 ? 51.637 12.839 27.553 1.00 24.32 91 LEU A CA 1
ATOM 731 C C . LEU A 1 91 ? 52.849 13.540 26.906 1.00 22.18 91 LEU A C 1
ATOM 732 O O . LEU A 1 91 ? 53.198 14.678 27.250 1.00 24.34 91 LEU A O 1
ATOM 737 N N . ILE A 1 92 ? 53.471 12.876 25.940 1.00 20.83 92 ILE A N 1
ATOM 738 C CA . ILE A 1 92 ? 54.611 13.482 25.249 1.00 21.00 92 ILE A CA 1
ATOM 739 C C . ILE A 1 92 ? 54.162 14.786 24.591 1.00 28.06 92 ILE A C 1
ATOM 740 O O . ILE A 1 92 ? 54.848 15.808 24.673 1.00 27.89 92 ILE A O 1
ATOM 745 N N . ALA A 1 93 ? 52.992 14.756 23.955 1.00 29.13 93 ALA A N 1
ATOM 746 C CA . ALA A 1 93 ? 52.465 15.949 23.313 1.00 21.12 93 ALA A CA 1
ATOM 747 C C . ALA A 1 93 ? 52.232 17.083 24.328 1.00 24.94 93 ALA A C 1
ATOM 748 O O . ALA A 1 93 ? 52.444 18.254 24.009 1.00 25.67 93 ALA A O 1
ATOM 750 N N . ARG A 1 94 ? 51.815 16.745 25.550 1.00 31.72 94 ARG A N 1
ATOM 751 C CA . ARG A 1 94 ? 51.598 17.767 26.576 1.00 31.54 94 ARG A CA 1
ATOM 752 C C . ARG A 1 94 ? 52.925 18.426 26.967 1.00 33.96 94 ARG A C 1
ATOM 753 O O . ARG A 1 94 ? 52.987 19.638 27.145 1.00 33.45 94 ARG A O 1
ATOM 761 N N . LEU A 1 95 ? 53.972 17.620 27.121 1.00 29.54 95 LEU A N 1
ATOM 762 C CA . LEU A 1 95 ? 55.297 18.141 27.468 1.00 37.98 95 LEU A CA 1
ATOM 763 C C . LEU A 1 95 ? 55.813 19.057 26.366 1.00 29.62 95 LEU A C 1
ATOM 764 O O . LEU A 1 95 ? 56.446 20.075 26.645 1.00 30.28 95 LEU A O 1
ATOM 769 N N . VAL A 1 96 ? 55.540 18.708 25.112 1.00 31.18 96 VAL A N 1
ATOM 770 C CA . VAL A 1 96 ? 56.006 19.555 24.022 1.00 38.21 96 VAL A CA 1
ATOM 771 C C . VAL A 1 96 ? 55.301 20.910 24.071 1.00 38.78 96 VAL A C 1
ATOM 772 O O . VAL A 1 96 ? 55.915 21.933 23.783 1.00 29.42 96 VAL A O 1
ATOM 776 N N . GLU A 1 97 ? 54.024 20.930 24.453 1.00 38.97 97 GLU A N 1
ATOM 777 C CA . GLU A 1 97 ? 53.313 22.205 24.525 1.00 28.90 97 GLU A CA 1
ATOM 778 C C . GLU A 1 97 ? 53.832 22.994 25.721 1.00 22.09 97 GLU A C 1
ATOM 779 O O . GLU A 1 97 ? 54.000 24.206 25.658 1.00 28.94 97 GLU A O 1
ATOM 785 N N . LEU A 1 98 ? 54.097 22.287 26.811 1.00 27.15 98 LEU A N 1
ATOM 786 C CA . LEU A 1 98 ? 54.614 22.915 28.010 1.00 24.54 98 LEU A CA 1
ATOM 787 C C . LEU A 1 98 ? 55.951 23.616 27.747 1.00 30.53 98 LEU A C 1
ATOM 788 O O . LEU A 1 98 ? 56.183 24.727 28.221 1.00 33.18 98 LEU A O 1
ATOM 793 N N . LEU A 1 99 ? 56.827 22.978 26.978 1.00 28.17 99 LEU A N 1
ATOM 794 C CA . LEU A 1 99 ? 58.123 23.569 26.679 1.00 24.58 99 LEU A CA 1
ATOM 795 C C . LEU A 1 99 ? 58.018 24.933 25.990 1.00 29.45 99 LEU A C 1
ATOM 796 O O . LEU A 1 99 ? 58.879 25.796 26.178 1.00 27.99 99 LEU A O 1
ATOM 801 N N . TRP A 1 100 ? 56.961 25.138 25.206 1.00 29.38 100 TRP A N 1
ATOM 802 C CA . TRP A 1 100 ? 56.781 26.408 24.513 1.00 21.64 100 TRP A CA 1
ATOM 803 C C . TRP A 1 100 ? 56.511 27.521 25.534 1.00 30.67 100 TRP A C 1
ATOM 804 O O . TRP A 1 100 ? 56.788 28.694 25.274 1.00 31.96 100 TRP A O 1
ATOM 815 N N . ASN A 1 101 ? 55.973 27.155 26.697 1.00 32.29 101 ASN A N 1
ATOM 816 C CA . ASN A 1 101 ? 55.696 28.142 27.734 1.00 32.85 101 ASN A CA 1
ATOM 817 C C . ASN A 1 101 ? 57.012 28.650 28.327 1.00 27.54 101 ASN A C 1
ATOM 818 O O . ASN A 1 101 ? 57.042 29.631 29.067 1.00 29.61 101 ASN A O 1
ATOM 823 N N . TYR A 1 102 ? 58.101 27.967 28.002 1.00 28.88 102 TYR A N 1
ATOM 824 C CA . TYR A 1 102 ? 59.418 28.373 28.469 1.00 32.89 102 TYR A CA 1
ATOM 825 C C . TYR A 1 102 ? 60.179 29.002 27.306 1.00 38.12 102 TYR A C 1
ATOM 826 O O . TYR A 1 102 ? 61.383 29.248 27.403 1.00 36.71 102 TYR A O 1
ATOM 835 N N . GLY A 1 103 ? 59.482 29.240 26.199 1.00 31.10 103 GLY A N 1
ATOM 836 C CA . GLY A 1 103 ? 60.143 29.820 25.045 1.00 38.36 103 GLY A CA 1
ATOM 837 C C . GLY A 1 103 ? 60.950 28.819 24.227 1.00 39.04 103 GLY A C 1
ATOM 838 O O . GLY A 1 103 ? 61.762 29.221 23.394 1.00 37.22 103 GLY A O 1
ATOM 839 N N . ILE A 1 104 ? 60.731 27.522 24.452 1.00 37.92 104 ILE A N 1
ATOM 840 C CA . ILE A 1 104 ? 61.455 26.478 23.715 1.00 34.55 104 ILE A CA 1
ATOM 841 C C . ILE A 1 104 ? 60.642 25.887 22.567 1.00 34.96 104 ILE A C 1
ATOM 842 O O . ILE A 1 104 ? 59.474 25.540 22.736 1.00 40.03 104 ILE A O 1
ATOM 847 N N . GLU A 1 105 ? 61.273 25.766 21.403 1.00 36.02 105 GLU A N 1
ATOM 848 C CA . GLU A 1 105 ? 60.605 25.231 20.217 1.00 36.56 105 GLU A CA 1
ATOM 849 C C . GLU A 1 105 ? 60.831 23.738 20.054 1.00 40.35 105 GLU A C 1
ATOM 850 O O . GLU A 1 105 ? 61.732 23.294 19.331 1.00 40.58 105 GLU A O 1
ATOM 856 N N . ALA A 1 106 ? 60.001 22.972 20.749 1.00 25.07 106 ALA A N 1
ATOM 857 C CA . ALA A 1 106 ? 60.082 21.529 20.722 1.00 27.47 106 ALA A CA 1
ATOM 858 C C . ALA A 1 106 ? 59.093 21.001 19.715 1.00 29.40 106 ALA A C 1
ATOM 859 O O . ALA A 1 106 ? 58.077 21.621 19.419 1.00 32.27 106 ALA A O 1
ATOM 861 N N . SER A 1 107 ? 59.396 19.842 19.181 1.00 32.00 107 SER A N 1
ATOM 862 C CA . SER A 1 107 ? 58.509 19.238 18.222 1.00 38.96 107 SER A CA 1
ATOM 863 C C . SER A 1 107 ? 58.420 17.778 18.605 1.00 36.38 107 SER A C 1
ATOM 864 O O . SER A 1 107 ? 59.299 17.245 19.299 1.00 37.64 107 SER A O 1
ATOM 867 N N . ARG A 1 108 ? 57.350 17.135 18.168 1.00 30.09 108 ARG A N 1
ATOM 868 C CA . ARG A 1 108 ? 57.152 15.742 18.493 1.00 34.44 108 ARG A CA 1
ATOM 869 C C . ARG A 1 108 ? 57.237 14.867 17.259 1.00 32.91 108 ARG A C 1
ATOM 870 O O . ARG A 1 108 ? 56.812 15.261 16.179 1.00 40.47 108 ARG A O 1
ATOM 878 N N . ARG A 1 109 ? 57.823 13.691 17.433 1.00 37.74 109 ARG A N 1
ATOM 879 C CA . ARG A 1 109 ? 57.926 12.688 16.382 1.00 38.59 109 ARG A CA 1
ATOM 880 C C . ARG A 1 109 ? 57.426 11.440 17.103 1.00 41.18 109 ARG A C 1
ATOM 881 O O . ARG A 1 109 ? 58.205 10.680 17.697 1.00 36.84 109 ARG A O 1
ATOM 889 N N . GLY A 1 110 ? 56.106 11.261 17.092 1.00 41.99 110 GLY A N 1
ATOM 890 C CA . GLY A 1 110 ? 55.519 10.129 17.780 1.00 38.74 110 GLY A CA 1
ATOM 891 C C . GLY A 1 110 ? 55.682 10.300 19.279 1.00 35.23 110 GLY A C 1
ATOM 892 O O . GLY A 1 110 ? 55.050 11.156 19.883 1.00 39.40 110 GLY A O 1
ATOM 893 N N . ASP A 1 111 ? 56.549 9.501 19.888 1.00 42.59 111 ASP A N 1
ATOM 894 C CA . ASP A 1 111 ? 56.752 9.589 21.329 1.00 40.25 111 ASP A CA 1
ATOM 895 C C . ASP A 1 111 ? 58.068 10.246 21.739 1.00 41.36 111 ASP A C 1
ATOM 896 O O . ASP A 1 111 ? 58.425 10.235 22.917 1.00 32.54 111 ASP A O 1
ATOM 901 N N . ASP A 1 112 ? 58.770 10.830 20.769 1.00 34.56 112 ASP A N 1
ATOM 902 C CA . ASP A 1 112 ? 60.047 11.497 21.031 1.00 34.20 112 ASP A CA 1
ATOM 903 C C . ASP A 1 112 ? 59.967 13.005 20.902 1.00 32.85 112 ASP A C 1
ATOM 904 O O . ASP A 1 112 ? 59.287 13.529 20.016 1.00 35.98 112 ASP A O 1
ATOM 909 N N . ILE A 1 113 ? 60.686 13.702 21.777 1.00 30.74 113 ILE A N 1
ATOM 910 C CA . ILE A 1 113 ? 60.712 15.155 21.752 1.00 28.92 113 ILE A CA 1
ATOM 911 C C . ILE A 1 113 ? 62.018 15.647 21.134 1.00 36.56 113 ILE A C 1
ATOM 912 O O . ILE A 1 113 ? 63.091 15.097 21.392 1.00 34.89 113 ILE A O 1
ATOM 917 N N . TYR A 1 114 ? 61.928 16.691 20.321 1.00 39.21 114 TYR A N 1
ATOM 918 C CA . TYR A 1 114 ? 63.114 17.239 19.675 1.00 41.27 114 TYR A CA 1
ATOM 919 C C . TYR A 1 114 ? 63.186 18.745 19.764 1.00 40.52 114 TYR A C 1
ATOM 920 O O . TYR A 1 114 ? 62.167 19.435 19.718 1.00 38.76 114 TYR A O 1
ATOM 929 N N . VAL A 1 115 ? 64.414 19.244 19.867 1.00 41.75 115 VAL A N 1
ATOM 930 C CA . VAL A 1 115 ? 64.688 20.675 19.905 1.00 38.31 115 VAL A CA 1
ATOM 931 C C . VAL A 1 115 ? 65.970 20.882 19.112 1.00 44.01 115 VAL A C 1
ATOM 932 O O . VAL A 1 115 ? 66.970 20.220 19.373 1.00 41.34 115 VAL A O 1
ATOM 936 N N . ASN A 1 116 ? 65.938 21.788 18.137 1.00 52.58 116 ASN A N 1
ATOM 937 C CA . ASN A 1 116 ? 67.105 22.049 17.301 1.00 51.54 116 ASN A CA 1
ATOM 938 C C . ASN A 1 116 ? 67.537 20.726 16.691 1.00 48.77 116 ASN A C 1
ATOM 939 O O . ASN A 1 116 ? 68.701 20.340 16.780 1.00 52.35 116 ASN A O 1
ATOM 944 N N . GLY A 1 117 ? 66.578 20.023 16.091 1.00 48.48 117 GLY A N 1
ATOM 945 C CA . GLY A 1 117 ? 66.855 18.738 15.470 1.00 38.13 117 GLY A CA 1
ATOM 946 C C . GLY A 1 117 ? 67.507 17.689 16.364 1.00 40.84 117 GLY A C 1
ATOM 947 O O . GLY A 1 117 ? 67.863 16.612 15.894 1.00 44.16 117 GLY A O 1
ATOM 948 N N . ARG A 1 118 ? 67.667 17.993 17.648 1.00 46.64 118 ARG A N 1
ATOM 949 C CA . ARG A 1 118 ? 68.280 17.059 18.584 1.00 43.25 118 ARG A CA 1
ATOM 950 C C . ARG A 1 118 ? 67.246 16.417 19.526 1.00 45.67 118 ARG A C 1
ATOM 951 O O . ARG A 1 118 ? 66.294 17.076 19.956 1.00 44.02 118 ARG A O 1
ATOM 959 N N . LYS A 1 119 ? 67.443 15.130 19.835 1.00 49.58 119 LYS A N 1
ATOM 960 C CA . LYS A 1 119 ? 66.534 14.372 20.703 1.00 43.08 119 LYS A CA 1
ATOM 961 C C . LYS A 1 119 ? 66.753 14.668 22.179 1.00 46.12 119 LYS A C 1
ATOM 962 O O . LYS A 1 119 ? 67.861 14.531 22.699 1.00 40.94 119 LYS A O 1
ATOM 968 N N . LEU A 1 120 ? 65.664 15.053 22.840 1.00 31.33 120 LEU A N 1
ATOM 969 C CA . LEU A 1 120 ? 65.654 15.389 24.265 1.00 34.41 120 LEU A CA 1
ATOM 970 C C . LEU A 1 120 ? 65.132 14.286 25.189 1.00 35.88 120 LEU A C 1
ATOM 971 O O . LEU A 1 120 ? 65.495 14.229 26.372 1.00 37.56 120 LEU A O 1
ATOM 976 N N . SER A 1 121 ? 64.290 13.411 24.650 1.00 38.44 121 SER A N 1
ATOM 977 C CA . SER A 1 121 ? 63.653 12.376 25.462 1.00 36.41 121 SER A CA 1
ATOM 978 C C . SER A 1 121 ? 63.751 10.925 25.014 1.00 33.04 121 SER A C 1
ATOM 979 O O . SER A 1 121 ? 64.182 10.623 23.906 1.00 43.36 121 SER A O 1
ATOM 982 N N . ILE A 1 122 ? 63.351 10.036 25.922 1.00 30.98 122 ILE A N 1
ATOM 983 C CA . ILE A 1 122 ? 63.219 8.606 25.649 1.00 33.07 122 ILE A CA 1
ATOM 984 C C . ILE A 1 122 ? 61.911 8.257 26.369 1.00 40.55 122 ILE A C 1
ATOM 985 O O . ILE A 1 122 ? 61.502 8.926 27.334 1.00 33.30 122 ILE A O 1
ATOM 990 N N . SER A 1 123 ? 61.233 7.227 25.895 1.00 37.68 123 SER A N 1
ATOM 991 C CA . SER A 1 123 ? 59.968 6.868 26.497 1.00 36.37 123 SER A CA 1
ATOM 992 C C . SER A 1 123 ? 59.568 5.477 26.055 1.00 37.36 123 SER A C 1
ATOM 993 O O . SER A 1 123 ? 60.013 4.987 25.017 1.00 31.87 123 SER A O 1
ATOM 996 N N . ILE A 1 124 ? 58.738 4.832 26.858 1.00 32.40 124 ILE A N 1
ATOM 997 C CA . ILE A 1 124 ? 58.263 3.516 26.500 1.00 33.84 124 ILE A CA 1
ATOM 998 C C . ILE A 1 124 ? 56.889 3.336 27.134 1.00 35.39 124 ILE A C 1
ATOM 999 O O . ILE A 1 124 ? 56.627 3.873 28.213 1.00 33.54 124 ILE A O 1
ATOM 1004 N N . ALA A 1 125 ? 56.002 2.627 26.439 1.00 35.03 125 ALA A N 1
ATOM 1005 C CA . ALA A 1 125 ? 54.655 2.370 26.940 1.00 28.77 125 ALA A CA 1
ATOM 1006 C C . ALA A 1 125 ? 54.312 0.894 26.747 1.00 34.90 125 ALA A C 1
ATOM 1007 O O . ALA A 1 125 ? 54.315 0.385 25.629 1.00 36.03 125 ALA A O 1
ATOM 1009 N N . THR A 1 126 ? 54.030 0.200 27.838 1.00 26.02 126 THR A N 1
ATOM 1010 C CA . THR A 1 126 ? 53.678 -1.200 27.734 1.00 18.24 126 THR A CA 1
ATOM 1011 C C . THR A 1 126 ? 52.644 -1.561 28.806 1.00 21.86 126 THR A C 1
ATOM 1012 O O . THR A 1 126 ? 52.099 -0.690 29.474 1.00 25.05 126 THR A O 1
ATOM 1016 N N . VAL A 1 127 ? 52.373 -2.848 28.962 1.00 19.88 127 VAL A N 1
ATOM 1017 C CA . VAL A 1 127 ? 51.397 -3.279 29.942 1.00 32.26 127 VAL A CA 1
ATOM 1018 C C . VAL A 1 127 ? 51.934 -4.460 30.732 1.00 33.78 127 VAL A C 1
ATOM 1019 O O . VAL A 1 127 ? 52.917 -5.078 30.342 1.00 31.06 127 VAL A O 1
ATOM 1023 N N . SER A 1 128 ? 51.295 -4.741 31.863 1.00 35.28 128 SER A N 1
ATOM 1024 C CA . SER A 1 128 ? 51.637 -5.881 32.707 1.00 29.68 128 SER A CA 1
ATOM 1025 C C . SER A 1 128 ? 50.314 -6.629 32.731 1.00 36.97 128 SER A C 1
ATOM 1026 O O . SER A 1 128 ? 49.342 -6.183 32.134 1.00 35.65 128 SER A O 1
ATOM 1029 N N . PRO A 1 129 ? 50.253 -7.776 33.406 1.00 36.51 129 PRO A N 1
ATOM 1030 C CA . PRO A 1 129 ? 48.957 -8.452 33.403 1.00 30.38 129 PRO A CA 1
ATOM 1031 C C . PRO A 1 129 ? 47.880 -7.684 34.177 1.00 37.89 129 PRO A C 1
ATOM 1032 O O . PRO A 1 129 ? 46.696 -7.985 34.051 1.00 38.47 129 PRO A O 1
ATOM 1036 N N . VAL A 1 130 ? 48.280 -6.682 34.957 1.00 34.88 130 VAL A N 1
ATOM 1037 C CA . VAL A 1 130 ? 47.319 -5.921 35.760 1.00 30.64 130 VAL A CA 1
ATOM 1038 C C . VAL A 1 130 ? 47.318 -4.415 35.565 1.00 29.13 130 VAL A C 1
ATOM 1039 O O . VAL A 1 130 ? 46.546 -3.718 36.210 1.00 31.08 130 VAL A O 1
ATOM 1043 N N . SER A 1 131 ? 48.165 -3.883 34.695 1.00 28.99 131 SER A N 1
ATOM 1044 C CA . SER A 1 131 ? 48.169 -2.440 34.567 1.00 25.97 131 SER A CA 1
ATOM 1045 C C . SER A 1 131 ? 48.924 -1.911 33.365 1.00 28.38 131 SER A C 1
ATOM 1046 O O . SER A 1 131 ? 49.564 -2.666 32.647 1.00 21.01 131 SER A O 1
ATOM 1049 N N . ILE A 1 132 ? 48.812 -0.603 33.152 1.00 25.08 132 ILE A N 1
ATOM 1050 C CA . ILE A 1 132 ? 49.494 0.073 32.064 1.00 28.86 132 ILE A CA 1
ATOM 1051 C C . ILE A 1 132 ? 50.719 0.718 32.700 1.00 33.12 132 ILE A C 1
ATOM 1052 O O . ILE A 1 132 ? 50.609 1.289 33.786 1.00 25.97 132 ILE A O 1
ATOM 1057 N N . LYS A 1 133 ? 51.869 0.619 32.031 1.00 25.02 133 LYS A N 1
ATOM 1058 C CA . LYS A 1 133 ? 53.117 1.205 32.528 1.00 27.61 133 LYS A CA 1
ATOM 1059 C C . LYS A 1 133 ? 53.778 2.070 31.463 1.00 34.63 133 LYS A C 1
ATOM 1060 O O . LYS A 1 133 ? 53.950 1.649 30.310 1.00 31.08 133 LYS A O 1
ATOM 1066 N N . ILE A 1 134 ? 54.149 3.284 31.857 1.00 31.15 134 ILE A N 1
ATOM 1067 C CA . ILE A 1 134 ? 54.782 4.217 30.942 1.00 23.30 134 ILE A CA 1
ATOM 1068 C C . ILE A 1 134 ? 55.989 4.890 31.581 1.00 26.83 134 ILE A C 1
ATOM 1069 O O . ILE A 1 134 ? 55.980 5.230 32.755 1.00 24.65 134 ILE A O 1
ATOM 1074 N N . HIS A 1 135 ? 57.035 5.073 30.801 1.00 28.22 135 HIS A N 1
ATOM 1075 C CA . HIS A 1 135 ? 58.189 5.774 31.301 1.00 28.43 135 HIS A CA 1
ATOM 1076 C C . HIS A 1 135 ? 58.552 6.889 30.325 1.00 31.71 135 HIS A C 1
ATOM 1077 O O . HIS A 1 135 ? 58.478 6.723 29.099 1.00 32.28 135 HIS A O 1
ATOM 1084 N N . ILE A 1 136 ? 58.894 8.040 30.883 1.00 24.74 136 ILE A N 1
ATOM 1085 C CA . ILE A 1 136 ? 59.332 9.177 30.095 1.00 24.40 136 ILE A CA 1
ATOM 1086 C C . ILE A 1 136 ? 60.606 9.649 30.796 1.00 31.50 136 ILE A C 1
ATOM 1087 O O . ILE A 1 136 ? 60.632 9.785 32.023 1.00 30.08 136 ILE A O 1
ATOM 1092 N N . GLY A 1 137 ? 61.664 9.853 30.018 1.00 36.57 137 GLY A N 1
ATOM 1093 C CA . GLY A 1 137 ? 62.926 10.332 30.557 1.00 28.07 137 GLY A CA 1
ATOM 1094 C C . GLY A 1 137 ? 63.368 11.551 29.763 1.00 27.31 137 GLY A C 1
ATOM 1095 O O . GLY A 1 137 ? 63.379 11.524 28.534 1.00 32.85 137 GLY A O 1
ATOM 1096 N N . LEU A 1 138 ? 63.701 12.634 30.450 1.00 36.05 138 LEU A N 1
ATOM 1097 C CA . LEU A 1 138 ? 64.148 13.850 29.772 1.00 37.10 138 LEU A CA 1
ATOM 1098 C C . LEU A 1 138 ? 65.607 14.128 30.148 1.00 39.49 138 LEU A C 1
ATOM 1099 O O . LEU A 1 138 ? 65.960 14.169 31.332 1.00 39.36 138 LEU A O 1
ATOM 1104 N N . ASN A 1 139 ? 66.449 14.300 29.138 1.00 34.14 139 ASN A N 1
ATOM 1105 C CA . ASN A 1 139 ? 67.867 14.584 29.367 1.00 37.25 139 ASN A CA 1
ATOM 1106 C C . ASN A 1 139 ? 68.084 15.899 30.107 1.00 34.27 139 ASN A C 1
ATOM 1107 O O . ASN A 1 139 ? 67.602 16.942 29.665 1.00 40.29 139 ASN A O 1
ATOM 1112 N N . VAL A 1 140 ? 68.793 15.855 31.234 1.00 30.94 140 VAL A N 1
ATOM 1113 C CA . VAL A 1 140 ? 69.095 17.088 31.958 1.00 39.57 140 VAL A CA 1
ATOM 1114 C C . VAL A 1 140 ? 70.412 17.569 31.333 1.00 44.24 140 VAL A C 1
ATOM 1115 O O . VAL A 1 140 ? 70.539 18.729 30.924 1.00 45.35 140 VAL A O 1
ATOM 1119 N N . LYS A 1 141 ? 71.367 16.643 31.235 1.00 48.98 141 LYS A N 1
ATOM 1120 C CA . LYS A 1 141 ? 72.677 16.889 30.625 1.00 57.16 141 LYS A CA 1
ATOM 1121 C C . LYS A 1 141 ? 72.878 15.808 29.569 1.00 59.47 141 LYS A C 1
ATOM 1122 O O . LYS A 1 141 ? 72.227 14.761 29.614 1.00 66.07 141 LYS A O 1
ATOM 1128 N N . THR A 1 142 ? 73.780 16.054 28.624 1.00 62.28 142 THR A N 1
ATOM 1129 C CA . THR A 1 142 ? 74.034 15.078 27.564 1.00 65.72 142 THR A CA 1
ATOM 1130 C C . THR A 1 142 ? 75.354 14.325 27.788 1.00 66.57 142 THR A C 1
ATOM 1131 O O . THR A 1 142 ? 76.044 13.951 26.841 1.00 65.71 142 THR A O 1
ATOM 1135 N N . VAL A 1 143 ? 75.687 14.108 29.059 1.00 70.96 143 VAL A N 1
ATOM 1136 C CA . VAL A 1 143 ? 76.902 13.390 29.429 1.00 75.60 143 VAL A CA 1
ATOM 1137 C C . VAL A 1 143 ? 76.542 11.920 29.620 1.00 77.20 143 VAL A C 1
ATOM 1138 O O . VAL A 1 143 ? 75.593 11.597 30.337 1.00 76.99 143 VAL A O 1
ATOM 1142 N N . GLY A 1 144 ? 77.294 11.032 28.977 1.00 72.68 144 GLY A N 1
ATOM 1143 C CA . GLY A 1 144 ? 77.019 9.615 29.113 1.00 69.23 144 GLY A CA 1
ATOM 1144 C C . GLY A 1 144 ? 76.057 9.087 28.071 1.00 75.40 144 GLY A C 1
ATOM 1145 O O . GLY A 1 144 ? 75.786 7.888 28.017 1.00 74.17 144 GLY A O 1
ATOM 1146 N N . VAL A 1 145 ? 75.530 9.981 27.242 1.00 79.77 145 VAL A N 1
ATOM 1147 C CA . VAL A 1 145 ? 74.606 9.582 26.183 1.00 82.92 145 VAL A CA 1
ATOM 1148 C C . VAL A 1 145 ? 75.403 8.917 25.056 1.00 91.60 145 VAL A C 1
ATOM 1149 O O . VAL A 1 145 ? 76.554 9.282 24.809 1.00 96.75 145 VAL A O 1
ATOM 1153 N N . PRO A 1 146 ? 74.810 7.920 24.384 1.00 98.35 146 PRO A N 1
ATOM 1154 C CA . PRO A 1 146 ? 75.439 7.177 23.283 1.00 101.51 146 PRO A CA 1
ATOM 1155 C C . PRO A 1 146 ? 75.858 7.925 22.006 1.00 105.32 146 PRO A C 1
ATOM 1156 O O . PRO A 1 146 ? 75.461 9.073 21.775 1.00 104.59 146 PRO A O 1
ATOM 1160 N N . PRO A 1 147 ? 76.696 7.262 21.178 1.00 110.24 147 PRO A N 1
ATOM 1161 C CA . PRO A 1 147 ? 77.258 7.678 19.901 1.00 112.01 147 PRO A CA 1
ATOM 1162 C C . PRO A 1 147 ? 76.254 7.218 18.861 1.00 114.71 147 PRO A C 1
ATOM 1163 O O . PRO A 1 147 ? 75.852 6.060 18.866 1.00 116.70 147 PRO A O 1
ATOM 1167 N N . GLY A 1 148 ? 75.858 8.116 17.972 1.00 113.40 148 GLY A N 1
ATOM 1168 C CA . GLY A 1 148 ? 74.871 7.789 16.964 1.00 111.05 148 GLY A CA 1
ATOM 1169 C C . GLY A 1 148 ? 74.145 9.081 16.793 1.00 107.21 148 GLY A C 1
ATOM 1170 O O . GLY A 1 148 ? 74.339 9.783 15.798 1.00 108.24 148 GLY A O 1
ATOM 1171 N N . VAL A 1 149 ? 73.306 9.461 17.736 1.00 103.01 149 VAL A N 1
ATOM 1172 C CA . VAL A 1 149 ? 72.686 10.745 17.477 1.00 98.38 149 VAL A CA 1
ATOM 1173 C C . VAL A 1 149 ? 72.646 11.684 18.638 1.00 87.73 149 VAL A C 1
ATOM 1174 O O . VAL A 1 149 ? 72.559 11.295 19.788 1.00 83.94 149 VAL A O 1
ATOM 1178 N N . ASP A 1 150 ? 72.723 12.936 18.234 1.00 82.39 150 ASP A N 1
ATOM 1179 C CA . ASP A 1 150 ? 72.740 14.104 19.062 1.00 79.35 150 ASP A CA 1
ATOM 1180 C C . ASP A 1 150 ? 71.566 14.235 20.012 1.00 71.25 150 ASP A C 1
ATOM 1181 O O . ASP A 1 150 ? 70.410 14.082 19.618 1.00 57.77 150 ASP A O 1
ATOM 1186 N N . ALA A 1 151 ? 71.893 14.553 21.258 1.00 62.73 151 ALA A N 1
ATOM 1187 C CA . ALA A 1 151 ? 70.925 14.758 22.305 1.00 57.75 151 ALA A CA 1
ATOM 1188 C C . ALA A 1 151 ? 71.047 16.211 22.744 1.00 55.10 151 ALA A C 1
ATOM 1189 O O . ALA A 1 151 ? 71.954 16.937 22.330 1.00 57.92 151 ALA A O 1
ATOM 1191 N N . ILE A 1 152 ? 70.117 16.632 23.583 1.00 50.03 152 ILE A N 1
ATOM 1192 C CA . ILE A 1 152 ? 70.101 17.985 24.095 1.00 40.48 152 ILE A CA 1
ATOM 1193 C C . ILE A 1 152 ? 69.410 17.791 25.431 1.00 42.37 152 ILE A C 1
ATOM 1194 O O . ILE A 1 152 ? 68.584 16.885 25.574 1.00 42.15 152 ILE A O 1
ATOM 1199 N N . GLY A 1 153 ? 69.769 18.603 26.420 1.00 43.33 153 GLY A N 1
ATOM 1200 C CA . GLY A 1 153 ? 69.166 18.459 27.731 1.00 35.19 153 GLY A CA 1
ATOM 1201 C C . GLY A 1 153 ? 68.616 19.759 28.264 1.00 39.93 153 GLY A C 1
ATOM 1202 O O . GLY A 1 153 ? 68.918 20.822 27.733 1.00 39.04 153 GLY A O 1
ATOM 1203 N N . LEU A 1 154 ? 67.817 19.666 29.324 1.00 34.37 154 LEU A N 1
ATOM 1204 C CA . LEU A 1 154 ? 67.202 20.829 29.938 1.00 34.94 154 LEU A CA 1
ATOM 1205 C C . LEU A 1 154 ? 68.209 21.921 30.285 1.00 42.60 154 LEU A C 1
ATOM 1206 O O . LEU A 1 154 ? 67.968 23.098 30.013 1.00 45.10 154 LEU A O 1
ATOM 1211 N N . GLU A 1 155 ? 69.330 21.528 30.887 1.00 54.41 155 GLU A N 1
ATOM 1212 C CA . GLU A 1 155 ? 70.386 22.465 31.290 1.00 57.78 155 GLU A CA 1
ATOM 1213 C C . GLU A 1 155 ? 70.700 23.408 30.130 1.00 54.08 155 GLU A C 1
ATOM 1214 O O . GLU A 1 155 ? 70.642 24.633 30.258 1.00 54.17 155 GLU A O 1
ATOM 1220 N N . GLU A 1 156 ? 71.015 22.814 28.989 1.00 47.41 156 GLU A N 1
ATOM 1221 C CA . GLU A 1 156 ? 71.324 23.562 27.783 1.00 44.91 156 GLU A CA 1
ATOM 1222 C C . GLU A 1 156 ? 70.154 24.454 27.352 1.00 47.03 156 GLU A C 1
ATOM 1223 O O . GLU A 1 156 ? 70.358 25.554 26.839 1.00 46.40 156 GLU A O 1
ATOM 1229 N N . LEU A 1 157 ? 68.928 23.976 27.555 1.00 48.17 157 LEU A N 1
ATOM 1230 C CA . LEU A 1 157 ? 67.740 24.741 27.180 1.00 44.70 157 LEU A CA 1
ATOM 1231 C C . LEU A 1 157 ? 67.457 25.843 28.189 1.00 44.95 157 LEU A C 1
ATOM 1232 O O . LEU A 1 157 ? 66.504 26.611 28.030 1.00 43.48 157 LEU A O 1
ATOM 1237 N N . GLY A 1 158 ? 68.289 25.908 29.228 1.00 40.77 158 GLY A N 1
ATOM 1238 C CA . GLY A 1 158 ? 68.131 26.921 30.259 1.00 33.43 158 GLY A CA 1
ATOM 1239 C C . GLY A 1 158 ? 66.988 26.673 31.230 1.00 36.04 158 GLY A C 1
ATOM 1240 O O . GLY A 1 158 ? 66.504 27.604 31.872 1.00 39.41 158 GLY A O 1
ATOM 1241 N N . ILE A 1 159 ? 66.565 25.418 31.349 1.00 37.07 159 ILE A N 1
ATOM 1242 C CA . ILE A 1 159 ? 65.462 25.059 32.235 1.00 43.79 159 ILE A CA 1
ATOM 1243 C C . ILE A 1 159 ? 65.958 24.418 33.531 1.00 43.85 159 ILE A C 1
ATOM 1244 O O . ILE A 1 159 ? 66.839 23.562 33.510 1.00 42.75 159 ILE A O 1
ATOM 1249 N N . ASP A 1 160 ? 65.391 24.843 34.656 1.00 45.37 160 ASP A N 1
ATOM 1250 C CA . ASP A 1 160 ? 65.753 24.291 35.961 1.00 46.81 160 ASP A CA 1
ATOM 1251 C C . ASP A 1 160 ? 65.021 22.958 36.153 1.00 46.50 160 ASP A C 1
ATOM 1252 O O . ASP A 1 160 ? 63.787 22.918 36.167 1.00 45.53 160 ASP A O 1
ATOM 1257 N N . PRO A 1 161 ? 65.772 21.855 36.322 1.00 45.69 161 PRO A N 1
ATOM 1258 C CA . PRO A 1 161 ? 65.165 20.533 36.505 1.00 46.40 161 PRO A CA 1
ATOM 1259 C C . PRO A 1 161 ? 64.115 20.491 37.614 1.00 50.77 161 PRO A C 1
ATOM 1260 O O . PRO A 1 161 ? 62.983 20.046 37.394 1.00 49.08 161 PRO A O 1
ATOM 1264 N N . THR A 1 162 ? 64.493 20.966 38.797 1.00 43.34 162 THR A N 1
ATOM 1265 C CA . THR A 1 162 ? 63.592 20.970 39.947 1.00 40.99 162 THR A CA 1
ATOM 1266 C C . THR A 1 162 ? 62.260 21.646 39.657 1.00 41.14 162 THR A C 1
ATOM 1267 O O . THR A 1 162 ? 61.205 21.059 39.884 1.00 47.95 162 THR A O 1
ATOM 1271 N N . GLU A 1 163 ? 62.315 22.878 39.160 1.00 40.38 163 GLU A N 1
ATOM 1272 C CA . GLU A 1 163 ? 61.109 23.642 38.842 1.00 37.19 163 GLU A CA 1
ATOM 1273 C C . GLU A 1 163 ? 60.314 22.941 37.724 1.00 33.93 163 GLU A C 1
ATOM 1274 O O . GLU A 1 163 ? 59.090 22.862 37.791 1.00 35.57 163 GLU A O 1
ATOM 1280 N N . PHE A 1 164 ? 61.008 22.409 36.718 1.00 33.19 164 PHE A N 1
ATOM 1281 C CA . PHE A 1 164 ? 60.331 21.723 35.616 1.00 36.19 164 PHE A CA 1
ATOM 1282 C C . PHE A 1 164 ? 59.648 20.416 36.043 1.00 37.39 164 PHE A C 1
ATOM 1283 O O . PHE A 1 164 ? 58.552 20.109 35.564 1.00 33.59 164 PHE A O 1
ATOM 1291 N N . MET A 1 165 ? 60.301 19.654 36.928 1.00 31.37 165 MET A N 1
ATOM 1292 C CA . MET A 1 165 ? 59.749 18.393 37.439 1.00 35.29 165 MET A CA 1
ATOM 1293 C C . MET A 1 165 ? 58.391 18.707 38.091 1.00 38.46 165 MET A C 1
ATOM 1294 O O . MET A 1 165 ? 57.388 18.032 37.850 1.00 39.82 165 MET A O 1
ATOM 1299 N N . GLU A 1 166 ? 58.391 19.750 38.912 1.00 33.43 166 GLU A N 1
ATOM 1300 C CA . GLU A 1 166 ? 57.206 20.209 39.614 1.00 35.52 166 GLU A CA 1
ATOM 1301 C C . GLU A 1 166 ? 56.061 20.611 38.669 1.00 39.66 166 GLU A C 1
ATOM 1302 O O . GLU A 1 166 ? 54.915 20.194 38.851 1.00 36.47 166 GLU A O 1
ATOM 1308 N N . ARG A 1 167 ? 56.384 21.421 37.666 1.00 36.18 167 ARG A N 1
ATOM 1309 C CA . ARG A 1 167 ? 55.388 21.918 36.731 1.00 30.40 167 ARG A CA 1
ATOM 1310 C C . ARG A 1 167 ? 54.888 20.896 35.717 1.00 37.55 167 ARG A C 1
ATOM 1311 O O . ARG A 1 167 ? 53.706 20.900 35.380 1.00 37.13 167 ARG A O 1
ATOM 1319 N N . SER A 1 168 ? 55.781 20.031 35.233 1.00 37.64 168 SER A N 1
ATOM 1320 C CA . SER A 1 168 ? 55.411 19.001 34.268 1.00 36.23 168 SER A CA 1
ATOM 1321 C C . SER A 1 168 ? 54.613 17.886 34.950 1.00 35.89 168 SER A C 1
ATOM 1322 O O . SER A 1 168 ? 53.666 17.356 34.370 1.00 32.69 168 SER A O 1
ATOM 1325 N N . ALA A 1 169 ? 54.993 17.532 36.176 1.00 22.12 169 ALA A N 1
ATOM 1326 C CA . ALA A 1 169 ? 54.271 16.495 36.901 1.00 34.92 169 ALA A CA 1
ATOM 1327 C C . ALA A 1 169 ? 52.795 16.899 37.072 1.00 33.16 169 ALA A C 1
ATOM 1328 O O . ALA A 1 169 ? 51.898 16.073 36.906 1.00 34.88 169 ALA A O 1
ATOM 1330 N N . LYS A 1 170 ? 52.552 18.167 37.398 1.00 30.19 170 LYS A N 1
ATOM 1331 C CA . LYS A 1 170 ? 51.187 18.670 37.564 1.00 30.46 170 LYS A CA 1
ATOM 1332 C C . LYS A 1 170 ? 50.429 18.673 36.239 1.00 33.37 170 LYS A C 1
ATOM 1333 O O . LYS A 1 170 ? 49.217 18.420 36.210 1.00 29.14 170 LYS A O 1
ATOM 1339 N N . ALA A 1 171 ? 51.143 18.969 35.149 1.00 29.97 171 ALA A N 1
ATOM 1340 C CA . ALA A 1 171 ? 50.546 19.000 33.818 1.00 32.36 171 ALA A CA 1
ATOM 1341 C C . ALA A 1 171 ? 50.103 17.596 33.409 1.00 34.12 171 ALA A C 1
ATOM 1342 O O . ALA A 1 171 ? 48.994 17.409 32.893 1.00 31.32 171 ALA A O 1
ATOM 1344 N N . LEU A 1 172 ? 50.964 16.613 33.653 1.00 24.41 172 LEU A N 1
ATOM 1345 C CA . LEU A 1 172 ? 50.649 15.242 33.303 1.00 29.63 172 LEU A CA 1
ATOM 1346 C C . LEU A 1 172 ? 49.497 14.696 34.134 1.00 27.47 172 LEU A C 1
ATOM 1347 O O . LEU A 1 172 ? 48.615 14.018 33.613 1.00 33.81 172 LEU A O 1
ATOM 1352 N N . VAL A 1 173 ? 49.500 14.986 35.426 1.00 32.42 173 VAL A N 1
ATOM 1353 C CA . VAL A 1 173 ? 48.427 14.503 36.289 1.00 30.29 173 VAL A CA 1
ATOM 1354 C C . VAL A 1 173 ? 47.095 15.093 35.852 1.00 33.00 173 VAL A C 1
ATOM 1355 O O . VAL A 1 173 ? 46.081 14.408 35.845 1.00 33.49 173 VAL A O 1
ATOM 1359 N N . GLU A 1 174 ? 47.116 16.366 35.476 1.00 31.10 174 GLU A N 1
ATOM 1360 C CA . GLU A 1 174 ? 45.919 17.068 35.026 1.00 31.05 174 GLU A CA 1
ATOM 1361 C C . GLU A 1 174 ? 45.430 16.503 33.686 1.00 37.33 174 GLU A C 1
ATOM 1362 O O . GLU A 1 174 ? 44.226 16.426 33.440 1.00 33.18 174 GLU A O 1
ATOM 1368 N N . GLU A 1 175 ? 46.371 16.095 32.835 1.00 37.16 175 GLU A N 1
ATOM 1369 C CA . GLU A 1 175 ? 46.044 15.524 31.531 1.00 31.88 175 GLU A CA 1
ATOM 1370 C C . GLU A 1 175 ? 45.301 14.206 31.733 1.00 34.11 175 GLU A C 1
ATOM 1371 O O . GLU A 1 175 ? 44.247 13.969 31.147 1.00 28.67 175 GLU A O 1
ATOM 1377 N N . ILE A 1 176 ? 45.871 13.351 32.572 1.00 29.05 176 ILE A N 1
ATOM 1378 C CA . ILE A 1 176 ? 45.287 12.055 32.878 1.00 31.36 176 ILE A CA 1
ATOM 1379 C C . ILE A 1 176 ? 43.914 12.186 33.553 1.00 38.12 176 ILE A C 1
ATOM 1380 O O . ILE A 1 176 ? 42.998 11.418 33.256 1.00 36.23 176 ILE A O 1
ATOM 1385 N N . GLU A 1 177 ? 43.769 13.158 34.451 1.00 32.16 177 GLU A N 1
ATOM 1386 C CA . GLU A 1 177 ? 42.500 13.359 35.159 1.00 39.75 177 GLU A CA 1
ATOM 1387 C C . GLU A 1 177 ? 41.375 13.771 34.211 1.00 36.95 177 GLU A C 1
ATOM 1388 O O . GLU A 1 177 ? 40.222 13.352 34.380 1.00 39.00 177 GLU A O 1
ATOM 1394 N N . LYS A 1 178 ? 41.714 14.598 33.221 1.00 28.99 178 LYS A N 1
ATOM 1395 C CA . LYS A 1 178 ? 40.732 15.049 32.243 1.00 31.46 178 LYS A CA 1
ATOM 1396 C C . LYS A 1 178 ? 40.383 13.880 31.308 1.00 35.59 178 LYS A C 1
ATOM 1397 O O . LYS A 1 178 ? 39.259 13.777 30.832 1.00 40.02 178 LYS A O 1
ATOM 1403 N N . VAL A 1 179 ? 41.348 13.005 31.049 1.00 28.62 179 VAL A N 1
ATOM 1404 C CA . VAL A 1 179 ? 41.073 11.864 30.205 1.00 25.52 179 VAL A CA 1
ATOM 1405 C C . VAL A 1 179 ? 40.013 11.017 30.905 1.00 36.86 179 VAL A C 1
ATOM 1406 O O . VAL A 1 179 ? 39.037 10.563 30.294 1.00 35.62 179 VAL A O 1
ATOM 1410 N N . ARG A 1 180 ? 40.211 10.830 32.200 1.00 25.19 180 ARG A N 1
ATOM 1411 C CA . ARG A 1 180 ? 39.285 10.051 33.009 1.00 36.19 180 ARG A CA 1
ATOM 1412 C C . ARG A 1 180 ? 37.917 10.751 33.158 1.00 37.07 180 ARG A C 1
ATOM 1413 O O . ARG A 1 180 ? 36.879 10.099 33.074 1.00 40.86 180 ARG A O 1
ATOM 1421 N N . LYS A 1 181 ? 37.907 12.070 33.344 1.00 37.75 181 LYS A N 1
ATOM 1422 C CA . LYS A 1 181 ? 36.646 12.790 33.501 1.00 37.97 181 LYS A CA 1
ATOM 1423 C C . LYS A 1 181 ? 35.806 12.776 32.221 1.00 42.57 181 LYS A C 1
ATOM 1424 O O . LYS A 1 181 ? 34.597 12.534 32.252 1.00 37.80 181 LYS A O 1
ATOM 1430 N N . ASP A 1 182 ? 36.447 13.038 31.091 1.00 37.88 182 ASP A N 1
ATOM 1431 C CA . ASP A 1 182 ? 35.736 13.040 29.822 1.00 38.58 182 ASP A CA 1
ATOM 1432 C C . ASP A 1 182 ? 35.127 11.673 29.520 1.00 37.93 182 ASP A C 1
ATOM 1433 O O . ASP A 1 182 ? 34.051 11.578 28.920 1.00 35.39 182 ASP A O 1
ATOM 1438 N N . SER A 1 183 ? 35.811 10.617 29.946 1.00 27.16 183 SER A N 1
ATOM 1439 C CA . SER A 1 183 ? 35.345 9.262 29.705 1.00 31.09 183 SER A CA 1
ATOM 1440 C C . SER A 1 183 ? 34.083 8.925 30.490 1.00 31.63 183 SER A C 1
ATOM 1441 O O . SER A 1 183 ? 33.447 7.913 30.226 1.00 32.48 183 SER A O 1
ATOM 1444 N N . LEU A 1 184 ? 33.737 9.760 31.460 1.00 36.98 184 LEU A N 1
ATOM 1445 C CA . LEU A 1 184 ? 32.574 9.500 32.297 1.00 41.50 184 LEU A CA 1
ATOM 1446 C C . LEU A 1 184 ? 31.346 10.344 32.001 1.00 39.19 184 LEU A C 1
ATOM 1447 O O . LEU A 1 184 ? 30.269 10.065 32.532 1.00 38.46 184 LEU A O 1
ATOM 1452 N N . LYS A 1 185 ? 31.495 11.357 31.148 1.00 39.95 185 LYS A N 1
ATOM 1453 C CA . LYS A 1 185 ? 30.386 12.266 30.843 1.00 37.08 185 LYS A CA 1
ATOM 1454 C C . LYS A 1 185 ? 29.706 12.047 29.496 1.00 40.89 185 LYS A C 1
ATOM 1455 O O . LYS A 1 185 ? 28.840 12.831 29.093 1.00 39.65 185 LYS A O 1
ATOM 1461 N N . VAL A 1 186 ? 30.099 10.997 28.795 1.00 34.39 186 VAL A N 1
ATOM 1462 C CA . VAL A 1 186 ? 29.536 10.723 27.484 1.00 37.99 186 VAL A CA 1
ATOM 1463 C C . VAL A 1 186 ? 28.687 9.461 27.489 1.00 40.68 186 VAL A C 1
ATOM 1464 O O . VAL A 1 186 ? 29.029 8.466 28.141 1.00 43.44 186 VAL A O 1
ATOM 1468 N N . ARG A 1 187 ? 27.578 9.499 26.761 1.00 37.95 187 ARG A N 1
ATOM 1469 C CA . ARG A 1 187 ? 26.719 8.331 26.661 1.00 41.00 187 ARG A CA 1
ATOM 1470 C C . ARG A 1 187 ? 27.248 7.462 25.513 1.00 37.84 187 ARG A C 1
ATOM 1471 O O . ARG A 1 187 ? 27.924 7.953 24.602 1.00 40.44 187 ARG A O 1
ATOM 1479 N N . TRP A 1 188 ? 26.964 6.168 25.565 1.00 31.67 188 TRP A N 1
ATOM 1480 C CA . TRP A 1 188 ? 27.394 5.285 24.498 1.00 30.73 188 TRP A CA 1
ATOM 1481 C C . TRP A 1 188 ? 26.443 5.531 23.340 1.00 38.03 188 TRP A C 1
ATOM 1482 O O . TRP A 1 188 ? 25.327 6.026 23.540 1.00 38.16 188 TRP A O 1
ATOM 1493 N N . VAL A 1 189 ? 26.883 5.181 22.135 1.00 37.67 189 VAL A N 1
ATOM 1494 C CA . VAL A 1 189 ? 26.078 5.373 20.944 1.00 37.01 189 VAL A CA 1
ATOM 1495 C C . VAL A 1 189 ? 25.799 4.049 20.237 1.00 47.12 189 VAL A C 1
ATOM 1496 O O . VAL A 1 189 ? 26.517 3.071 20.440 1.00 42.39 189 VAL A O 1
ATOM 1500 N N . THR A 1 190 ? 24.756 4.026 19.403 1.00 42.68 190 THR A N 1
ATOM 1501 C CA . THR A 1 190 ? 24.391 2.818 18.667 1.00 34.81 190 THR A CA 1
ATOM 1502 C C . THR A 1 190 ? 25.155 2.741 17.351 1.00 42.08 190 THR A C 1
ATOM 1503 O O . THR A 1 190 ? 25.758 3.765 16.951 1.00 43.74 190 THR A O 1
ATOM 1508 N N . SER B 1 3 ? 47.406 -0.831 8.139 1.00 90.11 3 SER B N 1
ATOM 1509 C CA . SER B 1 3 ? 46.996 0.472 7.547 1.00 87.03 3 SER B CA 1
ATOM 1510 C C . SER B 1 3 ? 45.506 0.731 7.807 1.00 84.58 3 SER B C 1
ATOM 1511 O O . SER B 1 3 ? 44.726 -0.198 8.018 1.00 92.56 3 SER B O 1
ATOM 1514 N N . MET B 1 4 ? 45.133 2.007 7.785 1.00 75.20 4 MET B N 1
ATOM 1515 C CA . MET B 1 4 ? 43.770 2.475 8.045 1.00 55.05 4 MET B CA 1
ATOM 1516 C C . MET B 1 4 ? 43.164 3.184 6.815 1.00 49.65 4 MET B C 1
ATOM 1517 O O . MET B 1 4 ? 43.900 3.685 5.958 1.00 44.34 4 MET B O 1
ATOM 1522 N N . GLU B 1 5 ? 41.834 3.229 6.728 1.00 28.90 5 GLU B N 1
ATOM 1523 C CA . GLU B 1 5 ? 41.158 3.858 5.583 1.00 31.59 5 GLU B CA 1
ATOM 1524 C C . GLU B 1 5 ? 40.839 5.349 5.740 1.00 37.71 5 GLU B C 1
ATOM 1525 O O . GLU B 1 5 ? 40.335 5.794 6.778 1.00 39.84 5 GLU B O 1
ATOM 1531 N N . LEU B 1 6 ? 41.109 6.113 4.687 1.00 37.87 6 LEU B N 1
ATOM 1532 C CA . LEU B 1 6 ? 40.848 7.547 4.705 1.00 40.16 6 LEU B CA 1
ATOM 1533 C C . LEU B 1 6 ? 39.970 8.022 3.554 1.00 43.89 6 LEU B C 1
ATOM 1534 O O . LEU B 1 6 ? 40.288 7.793 2.389 1.00 46.01 6 LEU B O 1
ATOM 1539 N N . LEU B 1 7 ? 38.870 8.689 3.879 1.00 44.60 7 LEU B N 1
ATOM 1540 C CA . LEU B 1 7 ? 37.993 9.222 2.845 1.00 39.87 7 LEU B CA 1
ATOM 1541 C C . LEU B 1 7 ? 37.765 10.722 3.032 1.00 40.46 7 LEU B C 1
ATOM 1542 O O . LEU B 1 7 ? 37.113 11.144 3.993 1.00 40.06 7 LEU B O 1
ATOM 1547 N N . ILE B 1 8 ? 38.298 11.523 2.115 1.00 41.72 8 ILE B N 1
ATOM 1548 C CA . ILE B 1 8 ? 38.134 12.973 2.176 1.00 39.72 8 ILE B CA 1
ATOM 1549 C C . ILE B 1 8 ? 37.065 13.438 1.184 1.00 45.79 8 ILE B C 1
ATOM 1550 O O . ILE B 1 8 ? 37.189 13.235 -0.025 1.00 42.66 8 ILE B O 1
ATOM 1555 N N . ILE B 1 9 ? 36.014 14.059 1.700 1.00 42.42 9 ILE B N 1
ATOM 1556 C CA . ILE B 1 9 ? 34.943 14.566 0.858 1.00 47.53 9 ILE B CA 1
ATOM 1557 C C . ILE B 1 9 ? 35.101 16.087 0.767 1.00 50.78 9 ILE B C 1
ATOM 1558 O O . ILE B 1 9 ? 34.547 16.834 1.576 1.00 49.23 9 ILE B O 1
ATOM 1563 N N . LYS B 1 10 ? 35.864 16.529 -0.231 1.00 52.75 10 LYS B N 1
ATOM 1564 C CA . LYS B 1 10 ? 36.157 17.951 -0.441 1.00 61.69 10 LYS B CA 1
ATOM 1565 C C . LYS B 1 10 ? 35.037 18.804 -1.030 1.00 68.67 10 LYS B C 1
ATOM 1566 O O . LYS B 1 10 ? 34.616 19.801 -0.448 1.00 72.65 10 LYS B O 1
ATOM 1572 N N . GLU B 1 11 ? 34.606 18.409 -2.218 1.00 66.50 11 GLU B N 1
ATOM 1573 C CA . GLU B 1 11 ? 33.591 19.122 -2.948 1.00 67.19 11 GLU B CA 1
ATOM 1574 C C . GLU B 1 11 ? 32.155 18.943 -2.465 1.00 65.18 11 GLU B C 1
ATOM 1575 O O . GLU B 1 11 ? 31.456 19.931 -2.204 1.00 69.78 11 GLU B O 1
ATOM 1581 N N . ARG B 1 12 ? 31.668 17.722 -2.319 1.00 69.46 12 ARG B N 1
ATOM 1582 C CA . ARG B 1 12 ? 30.289 17.579 -1.826 1.00 68.89 12 ARG B CA 1
ATOM 1583 C C . ARG B 1 12 ? 30.222 17.978 -0.364 1.00 73.14 12 ARG B C 1
ATOM 1584 O O . ARG B 1 12 ? 31.134 17.711 0.421 1.00 84.24 12 ARG B O 1
ATOM 1592 N N . ARG B 1 13 ? 29.134 18.616 0.026 1.00 60.99 13 ARG B N 1
ATOM 1593 C CA . ARG B 1 13 ? 29.000 19.015 1.406 1.00 56.52 13 ARG B CA 1
ATOM 1594 C C . ARG B 1 13 ? 28.103 18.080 2.195 1.00 59.21 13 ARG B C 1
ATOM 1595 O O . ARG B 1 13 ? 27.025 17.711 1.736 1.00 63.65 13 ARG B O 1
ATOM 1603 N N . ILE B 1 14 ? 28.553 17.684 3.380 1.00 53.78 14 ILE B N 1
ATOM 1604 C CA . ILE B 1 14 ? 27.730 16.836 4.213 1.00 56.67 14 ILE B CA 1
ATOM 1605 C C . ILE B 1 14 ? 27.452 17.553 5.523 1.00 53.42 14 ILE B C 1
ATOM 1606 O O . ILE B 1 14 ? 28.378 17.962 6.222 1.00 60.31 14 ILE B O 1
ATOM 1611 N N . ASP B 1 15 ? 26.179 17.739 5.851 1.00 44.38 15 ASP B N 1
ATOM 1612 C CA . ASP B 1 15 ? 25.848 18.413 7.101 1.00 54.23 15 ASP B CA 1
ATOM 1613 C C . ASP B 1 15 ? 26.001 17.444 8.259 1.00 59.44 15 ASP B C 1
ATOM 1614 O O . ASP B 1 15 ? 25.914 16.233 8.081 1.00 64.48 15 ASP B O 1
ATOM 1619 N N . TYR B 1 16 ? 26.246 17.988 9.446 1.00 61.48 16 TYR B N 1
ATOM 1620 C CA . TYR B 1 16 ? 26.434 17.179 10.638 1.00 52.66 16 TYR B CA 1
ATOM 1621 C C . TYR B 1 16 ? 25.346 17.482 11.647 1.00 50.14 16 TYR B C 1
ATOM 1622 O O . TYR B 1 16 ? 25.275 18.586 12.188 1.00 48.20 16 TYR B O 1
ATOM 1631 N N . ASP B 1 17 ? 24.497 16.498 11.903 1.00 51.74 17 ASP B N 1
ATOM 1632 C CA . ASP B 1 17 ? 23.421 16.670 12.863 1.00 54.78 17 ASP B CA 1
ATOM 1633 C C . ASP B 1 17 ? 23.650 15.744 14.053 1.00 57.59 17 ASP B C 1
ATOM 1634 O O . ASP B 1 17 ? 22.779 15.590 14.918 1.00 51.00 17 ASP B O 1
ATOM 1639 N N . GLY B 1 18 ? 24.835 15.131 14.081 1.00 57.70 18 GLY B N 1
ATOM 1640 C CA . GLY B 1 18 ? 25.191 14.225 15.162 1.00 53.71 18 GLY B CA 1
ATOM 1641 C C . GLY B 1 18 ? 24.975 12.741 14.893 1.00 56.49 18 GLY B C 1
ATOM 1642 O O . GLY B 1 18 ? 25.416 11.899 15.677 1.00 53.88 18 GLY B O 1
ATOM 1643 N N . SER B 1 19 ? 24.309 12.405 13.791 1.00 50.33 19 SER B N 1
ATOM 1644 C CA . SER B 1 19 ? 24.050 11.004 13.481 1.00 46.72 19 SER B CA 1
ATOM 1645 C C . SER B 1 19 ? 25.304 10.292 12.965 1.00 41.66 19 SER B C 1
ATOM 1646 O O . SER B 1 19 ? 25.409 9.078 13.063 1.00 40.09 19 SER B O 1
ATOM 1649 N N . ALA B 1 20 ? 26.254 11.048 12.421 1.00 40.15 20 ALA B N 1
ATOM 1650 C CA . ALA B 1 20 ? 27.491 10.463 11.889 1.00 43.82 20 ALA B CA 1
ATOM 1651 C C . ALA B 1 20 ? 28.381 9.827 12.971 1.00 36.20 20 ALA B C 1
ATOM 1652 O O . ALA B 1 20 ? 29.362 9.160 12.664 1.00 31.73 20 ALA B O 1
ATOM 1654 N N . ILE B 1 21 ? 28.021 10.022 14.230 1.00 33.91 21 ILE B N 1
ATOM 1655 C CA . ILE B 1 21 ? 28.800 9.485 15.317 1.00 41.53 21 ILE B CA 1
ATOM 1656 C C . ILE B 1 21 ? 28.464 8.016 15.610 1.00 55.45 21 ILE B C 1
ATOM 1657 O O . ILE B 1 21 ? 29.182 7.353 16.362 1.00 47.68 21 ILE B O 1
ATOM 1662 N N . ARG B 1 22 ? 27.373 7.520 15.030 1.00 52.31 22 ARG B N 1
ATOM 1663 C CA . ARG B 1 22 ? 26.961 6.150 15.274 1.00 46.95 22 ARG B CA 1
ATOM 1664 C C . ARG B 1 22 ? 27.837 5.082 14.628 1.00 41.85 22 ARG B C 1
ATOM 1665 O O . ARG B 1 22 ? 28.549 5.351 13.668 1.00 30.01 22 ARG B O 1
ATOM 1673 N N . SER B 1 23 ? 27.761 3.847 15.127 1.00 34.01 23 SER B N 1
ATOM 1674 C CA . SER B 1 23 ? 28.587 2.772 14.570 1.00 39.17 23 SER B CA 1
ATOM 1675 C C . SER B 1 23 ? 28.364 2.435 13.099 1.00 39.77 23 SER B C 1
ATOM 1676 O O . SER B 1 23 ? 27.256 2.497 12.578 1.00 41.17 23 SER B O 1
ATOM 1679 N N . HIS B 1 24 ? 29.453 2.058 12.441 1.00 39.07 24 HIS B N 1
ATOM 1680 C CA . HIS B 1 24 ? 29.449 1.672 11.029 1.00 36.56 24 HIS B CA 1
ATOM 1681 C C . HIS B 1 24 ? 29.042 2.759 10.035 1.00 39.00 24 HIS B C 1
ATOM 1682 O O . HIS B 1 24 ? 28.928 2.497 8.827 1.00 38.52 24 HIS B O 1
ATOM 1689 N N . TRP B 1 25 ? 28.858 3.978 10.533 1.00 34.59 25 TRP B N 1
ATOM 1690 C CA . TRP B 1 25 ? 28.484 5.104 9.681 1.00 36.68 25 TRP B CA 1
ATOM 1691 C C . TRP B 1 25 ? 29.279 5.130 8.377 1.00 42.50 25 TRP B C 1
ATOM 1692 O O . TRP B 1 25 ? 28.696 5.250 7.301 1.00 46.22 25 TRP B O 1
ATOM 1703 N N . ALA B 1 26 ? 30.603 5.012 8.463 1.00 34.38 26 ALA B N 1
ATOM 1704 C CA . ALA B 1 26 ? 31.425 5.070 7.256 1.00 32.30 26 ALA B CA 1
ATOM 1705 C C . ALA B 1 26 ? 31.266 3.895 6.301 1.00 41.51 26 ALA B C 1
ATOM 1706 O O . ALA B 1 26 ? 31.260 4.077 5.081 1.00 40.65 26 ALA B O 1
ATOM 1708 N N . TYR B 1 27 ? 31.181 2.684 6.834 1.00 43.26 27 TYR B N 1
ATOM 1709 C CA . TYR B 1 27 ? 31.044 1.522 5.967 1.00 41.48 27 TYR B CA 1
ATOM 1710 C C . TYR B 1 27 ? 29.654 1.517 5.360 1.00 43.23 27 TYR B C 1
ATOM 1711 O O . TYR B 1 27 ? 29.469 1.331 4.146 1.00 32.27 27 TYR B O 1
ATOM 1720 N N . ARG B 1 28 ? 28.676 1.744 6.229 1.00 36.12 28 ARG B N 1
ATOM 1721 C CA . ARG B 1 28 ? 27.255 1.770 5.860 1.00 41.35 28 ARG B CA 1
ATOM 1722 C C . ARG B 1 28 ? 26.907 2.758 4.749 1.00 52.52 28 ARG B C 1
ATOM 1723 O O . ARG B 1 28 ? 26.097 2.454 3.878 1.00 58.57 28 ARG B O 1
ATOM 1731 N N . ASN B 1 29 ? 27.534 3.930 4.767 1.00 46.65 29 ASN B N 1
ATOM 1732 C CA . ASN B 1 29 ? 27.277 4.979 3.777 1.00 37.00 29 ASN B CA 1
ATOM 1733 C C . ASN B 1 29 ? 28.246 5.023 2.576 1.00 44.21 29 ASN B C 1
ATOM 1734 O O . ASN B 1 29 ? 27.853 5.397 1.466 1.00 53.22 29 ASN B O 1
ATOM 1739 N N . PHE B 1 30 ? 29.501 4.626 2.776 1.00 41.30 30 PHE B N 1
ATOM 1740 C CA . PHE B 1 30 ? 30.481 4.665 1.689 1.00 36.49 30 PHE B CA 1
ATOM 1741 C C . PHE B 1 30 ? 31.169 3.325 1.454 1.00 40.57 30 PHE B C 1
ATOM 1742 O O . PHE B 1 30 ? 32.070 3.215 0.614 1.00 36.94 30 PHE B O 1
ATOM 1750 N N . GLY B 1 31 ? 30.744 2.303 2.187 1.00 36.60 31 GLY B N 1
ATOM 1751 C CA . GLY B 1 31 ? 31.367 1.004 2.032 1.00 35.79 31 GLY B CA 1
ATOM 1752 C C . GLY B 1 31 ? 32.822 0.969 2.493 1.00 36.23 31 GLY B C 1
ATOM 1753 O O . GLY B 1 31 ? 33.593 0.123 2.043 1.00 34.73 31 GLY B O 1
ATOM 1754 N N . ILE B 1 32 ? 33.221 1.888 3.368 1.00 38.46 32 ILE B N 1
ATOM 1755 C CA . ILE B 1 32 ? 34.604 1.874 3.862 1.00 41.65 32 ILE B CA 1
ATOM 1756 C C . ILE B 1 32 ? 34.620 0.917 5.053 1.00 37.03 32 ILE B C 1
ATOM 1757 O O . ILE B 1 32 ? 34.068 1.217 6.108 1.00 37.27 32 ILE B O 1
ATOM 1762 N N . LEU B 1 33 ? 35.244 -0.238 4.861 1.00 31.55 33 LEU B N 1
ATOM 1763 C CA . LEU B 1 33 ? 35.308 -1.284 5.875 1.00 36.72 33 LEU B CA 1
ATOM 1764 C C . LEU B 1 33 ? 36.472 -1.177 6.866 1.00 31.22 33 LEU B C 1
ATOM 1765 O O . LEU B 1 33 ? 37.630 -1.022 6.472 1.00 36.79 33 LEU B O 1
ATOM 1770 N N . GLY B 1 34 ? 36.153 -1.275 8.153 1.00 27.76 34 GLY B N 1
ATOM 1771 C CA . GLY B 1 34 ? 37.178 -1.223 9.190 1.00 34.09 34 GLY B CA 1
ATOM 1772 C C . GLY B 1 34 ? 37.601 0.137 9.709 1.00 37.33 34 GLY B C 1
ATOM 1773 O O . GLY B 1 34 ? 36.917 1.137 9.461 1.00 31.36 34 GLY B O 1
ATOM 1774 N N . ASP B 1 35 ? 38.728 0.186 10.427 1.00 31.42 35 ASP B N 1
ATOM 1775 C CA . ASP B 1 35 ? 39.204 1.462 10.979 1.00 33.07 35 ASP B CA 1
ATOM 1776 C C . ASP B 1 35 ? 39.244 2.521 9.884 1.00 33.24 35 ASP B C 1
ATOM 1777 O O . ASP B 1 35 ? 39.860 2.320 8.835 1.00 39.64 35 ASP B O 1
ATOM 1782 N N . SER B 1 36 ? 38.604 3.662 10.137 1.00 36.07 36 SER B N 1
ATOM 1783 C CA . SER B 1 36 ? 38.546 4.718 9.130 1.00 37.42 36 SER B CA 1
ATOM 1784 C C . SER B 1 36 ? 38.356 6.123 9.662 1.00 33.81 36 SER B C 1
ATOM 1785 O O . SER B 1 36 ? 37.885 6.338 10.777 1.00 27.48 36 SER B O 1
ATOM 1788 N N . LEU B 1 37 ? 38.730 7.077 8.824 1.00 32.79 37 LEU B N 1
ATOM 1789 C CA . LEU B 1 37 ? 38.558 8.477 9.131 1.00 35.18 37 LEU B CA 1
ATOM 1790 C C . LEU B 1 37 ? 37.911 9.101 7.904 1.00 39.20 37 LEU B C 1
ATOM 1791 O O . LEU B 1 37 ? 38.452 9.020 6.790 1.00 37.82 37 LEU B O 1
ATOM 1796 N N . VAL B 1 38 ? 36.741 9.692 8.105 1.00 37.92 38 VAL B N 1
ATOM 1797 C CA . VAL B 1 38 ? 36.051 10.380 7.025 1.00 40.64 38 VAL B CA 1
ATOM 1798 C C . VAL B 1 38 ? 36.136 11.861 7.374 1.00 39.01 38 VAL B C 1
ATOM 1799 O O . VAL B 1 38 ? 35.806 12.264 8.488 1.00 42.38 38 VAL B O 1
ATOM 1803 N N . VAL B 1 39 ? 36.608 12.668 6.435 1.00 38.02 39 VAL B N 1
ATOM 1804 C CA . VAL B 1 39 ? 36.702 14.099 6.673 1.00 39.22 39 VAL B CA 1
ATOM 1805 C C . VAL B 1 39 ? 35.902 14.839 5.615 1.00 44.18 39 VAL B C 1
ATOM 1806 O O . VAL B 1 39 ? 36.145 14.676 4.423 1.00 42.79 39 VAL B O 1
ATOM 1810 N N . PHE B 1 40 ? 34.950 15.650 6.061 1.00 45.15 40 PHE B N 1
ATOM 1811 C CA . PHE B 1 40 ? 34.111 16.416 5.156 1.00 47.85 40 PHE B CA 1
ATOM 1812 C C . PHE B 1 40 ? 33.838 17.817 5.684 1.00 48.30 40 PHE B C 1
ATOM 1813 O O . PHE B 1 40 ? 34.317 18.188 6.749 1.00 50.58 40 PHE B O 1
ATOM 1821 N N . ARG B 1 41 ? 33.062 18.588 4.928 1.00 54.73 41 ARG B N 1
ATOM 1822 C CA . ARG B 1 41 ? 32.707 19.958 5.303 1.00 45.54 41 ARG B CA 1
ATOM 1823 C C . ARG B 1 41 ? 31.190 20.109 5.281 1.00 46.71 41 ARG B C 1
ATOM 1824 O O . ARG B 1 41 ? 30.490 19.384 4.573 1.00 52.37 41 ARG B O 1
ATOM 1832 N N . GLY B 1 42 ? 30.672 21.041 6.063 1.00 45.14 42 GLY B N 1
ATOM 1833 C CA . GLY B 1 42 ? 29.237 21.205 6.078 1.00 49.08 42 GLY B CA 1
ATOM 1834 C C . GLY B 1 42 ? 28.723 21.932 7.292 1.00 43.40 42 GLY B C 1
ATOM 1835 O O . GLY B 1 42 ? 29.493 22.391 8.126 1.00 53.19 42 GLY B O 1
ATOM 1836 N N . LYS B 1 43 ? 27.406 22.038 7.380 1.00 45.22 43 LYS B N 1
ATOM 1837 C CA . LYS B 1 43 ? 26.767 22.723 8.484 1.00 46.47 43 LYS B CA 1
ATOM 1838 C C . LYS B 1 43 ? 26.817 21.836 9.702 1.00 46.82 43 LYS B C 1
ATOM 1839 O O . LYS B 1 43 ? 27.150 20.653 9.611 1.00 50.40 43 LYS B O 1
ATOM 1845 N N . CYS B 1 44 ? 26.488 22.420 10.845 1.00 45.65 44 CYS B N 1
ATOM 1846 C CA . CYS B 1 44 ? 26.468 21.691 12.091 1.00 50.59 44 CYS B CA 1
ATOM 1847 C C . CYS B 1 44 ? 25.249 22.124 12.875 1.00 47.69 44 CYS B C 1
ATOM 1848 O O . CYS B 1 44 ? 25.040 23.309 13.111 1.00 55.84 44 CYS B O 1
ATOM 1851 N N . ASN B 1 45 ? 24.429 21.164 13.263 1.00 52.32 45 ASN B N 1
ATOM 1852 C CA . ASN B 1 45 ? 23.239 21.460 14.043 1.00 58.12 45 ASN B CA 1
ATOM 1853 C C . ASN B 1 45 ? 22.902 20.145 14.717 1.00 57.46 45 ASN B C 1
ATOM 1854 O O . ASN B 1 45 ? 22.166 19.325 14.184 1.00 61.33 45 ASN B O 1
ATOM 1859 N N . VAL B 1 46 ? 23.453 19.943 15.901 1.00 59.56 46 VAL B N 1
ATOM 1860 C CA . VAL B 1 46 ? 23.224 18.696 16.594 1.00 61.48 46 VAL B CA 1
ATOM 1861 C C . VAL B 1 46 ? 21.858 18.572 17.240 1.00 68.00 46 VAL B C 1
ATOM 1862 O O . VAL B 1 46 ? 21.465 19.381 18.073 1.00 61.92 46 VAL B O 1
ATOM 1866 N N . LYS B 1 47 ? 21.138 17.528 16.858 1.00 72.29 47 LYS B N 1
ATOM 1867 C CA . LYS B 1 47 ? 19.804 17.250 17.378 1.00 75.57 47 LYS B CA 1
ATOM 1868 C C . LYS B 1 47 ? 19.914 16.699 18.798 1.00 76.31 47 LYS B C 1
ATOM 1869 O O . LYS B 1 47 ? 20.609 15.716 19.032 1.00 78.04 47 LYS B O 1
ATOM 1875 N N . VAL B 1 48 ? 19.222 17.356 19.730 1.00 76.64 48 VAL B N 1
ATOM 1876 C CA . VAL B 1 48 ? 19.223 16.982 21.144 1.00 74.79 48 VAL B CA 1
ATOM 1877 C C . VAL B 1 48 ? 19.077 15.485 21.440 1.00 79.29 48 VAL B C 1
ATOM 1878 O O . VAL B 1 48 ? 19.432 15.036 22.527 1.00 79.79 48 VAL B O 1
ATOM 1882 N N . GLU B 1 49 ? 18.553 14.718 20.488 1.00 81.67 49 GLU B N 1
ATOM 1883 C CA . GLU B 1 49 ? 18.401 13.278 20.683 1.00 82.11 49 GLU B CA 1
ATOM 1884 C C . GLU B 1 49 ? 19.688 12.573 20.238 1.00 81.15 49 GLU B C 1
ATOM 1885 O O . GLU B 1 49 ? 19.886 11.389 20.520 1.00 80.40 49 GLU B O 1
ATOM 1891 N N . GLU B 1 50 ? 20.554 13.325 19.554 1.00 72.90 50 GLU B N 1
ATOM 1892 C CA . GLU B 1 50 ? 21.824 12.821 19.037 1.00 70.30 50 GLU B CA 1
ATOM 1893 C C . GLU B 1 50 ? 23.064 13.371 19.769 1.00 67.36 50 GLU B C 1
ATOM 1894 O O . GLU B 1 50 ? 24.204 13.152 19.336 1.00 59.68 50 GLU B O 1
ATOM 1900 N N . MET B 1 51 ? 22.844 14.079 20.877 1.00 58.29 51 MET B N 1
ATOM 1901 C CA . MET B 1 51 ? 23.951 14.626 21.665 1.00 68.10 51 MET B CA 1
ATOM 1902 C C . MET B 1 51 ? 24.582 13.564 22.563 1.00 65.97 51 MET B C 1
ATOM 1903 O O . MET B 1 51 ? 23.899 12.903 23.353 1.00 67.47 51 MET B O 1
ATOM 1908 N N . VAL B 1 52 ? 25.897 13.420 22.434 1.00 60.29 52 VAL B N 1
ATOM 1909 C CA . VAL B 1 52 ? 26.655 12.450 23.210 1.00 47.98 52 VAL B CA 1
ATOM 1910 C C . VAL B 1 52 ? 27.050 12.988 24.576 1.00 44.06 52 VAL B C 1
ATOM 1911 O O . VAL B 1 52 ? 26.939 12.280 25.570 1.00 48.13 52 VAL B O 1
ATOM 1915 N N . ASP B 1 53 ? 27.518 14.236 24.614 1.00 44.28 53 ASP B N 1
ATOM 1916 C CA . ASP B 1 53 ? 27.939 14.864 25.863 1.00 40.60 53 ASP B CA 1
ATOM 1917 C C . ASP B 1 53 ? 26.741 15.109 26.772 1.00 42.77 53 ASP B C 1
ATOM 1918 O O . ASP B 1 53 ? 25.922 15.969 26.488 1.00 51.06 53 ASP B O 1
ATOM 1923 N N . ILE B 1 54 ? 26.653 14.369 27.870 1.00 44.38 54 ILE B N 1
ATOM 1924 C CA . ILE B 1 54 ? 25.550 14.514 28.812 1.00 46.39 54 ILE B CA 1
ATOM 1925 C C . ILE B 1 54 ? 25.588 15.843 29.558 1.00 54.51 54 ILE B C 1
ATOM 1926 O O . ILE B 1 54 ? 24.564 16.310 30.045 1.00 51.66 54 ILE B O 1
ATOM 1931 N N . GLU B 1 55 ? 26.767 16.447 29.664 1.00 61.57 55 GLU B N 1
ATOM 1932 C CA . GLU B 1 55 ? 26.873 17.726 30.352 1.00 72.54 55 GLU B CA 1
ATOM 1933 C C . GLU B 1 55 ? 26.023 18.727 29.593 1.00 77.39 55 GLU B C 1
ATOM 1934 O O . GLU B 1 55 ? 25.216 19.450 30.178 1.00 82.06 55 GLU B O 1
ATOM 1940 N N . ASP B 1 56 ? 26.192 18.756 28.277 1.00 78.61 56 ASP B N 1
ATOM 1941 C CA . ASP B 1 56 ? 25.423 19.669 27.450 1.00 75.27 56 ASP B CA 1
ATOM 1942 C C . ASP B 1 56 ? 23.929 19.421 27.553 1.00 73.30 56 ASP B C 1
ATOM 1943 O O . ASP B 1 56 ? 23.161 20.367 27.542 1.00 79.49 56 ASP B O 1
ATOM 1948 N N . LEU B 1 57 ? 23.507 18.165 27.663 1.00 73.76 57 LEU B N 1
ATOM 1949 C CA . LEU B 1 57 ? 22.083 17.866 27.803 1.00 77.64 57 LEU B CA 1
ATOM 1950 C C . LEU B 1 57 ? 21.580 18.451 29.118 1.00 81.65 57 LEU B C 1
ATOM 1951 O O . LEU B 1 57 ? 20.399 18.816 29.247 1.00 80.01 57 LEU B O 1
ATOM 1956 N N . ARG B 1 58 ? 22.488 18.547 30.091 1.00 86.03 58 ARG B N 1
ATOM 1957 C CA . ARG B 1 58 ? 22.184 19.103 31.420 1.00 86.39 58 ARG B CA 1
ATOM 1958 C C . ARG B 1 58 ? 21.977 20.615 31.362 1.00 88.49 58 ARG B C 1
ATOM 1959 O O . ARG B 1 58 ? 20.983 21.118 31.870 1.00 85.24 58 ARG B O 1
ATOM 1967 N N . LEU B 1 59 ? 22.919 21.328 30.755 1.00 88.35 59 LEU B N 1
ATOM 1968 C CA . LEU B 1 59 ? 22.843 22.782 30.623 1.00 87.49 59 LEU B CA 1
ATOM 1969 C C . LEU B 1 59 ? 22.161 23.031 29.277 1.00 89.99 59 LEU B C 1
ATOM 1970 O O . LEU B 1 59 ? 22.109 24.164 28.790 1.00 87.14 59 LEU B O 1
ATOM 1975 N N . ARG B 1 60 ? 21.609 21.950 28.721 1.00 95.56 60 ARG B N 1
ATOM 1976 C CA . ARG B 1 60 ? 20.981 21.960 27.402 1.00 97.10 60 ARG B CA 1
ATOM 1977 C C . ARG B 1 60 ? 21.491 23.083 26.561 1.00 95.80 60 ARG B C 1
ATOM 1978 O O . ARG B 1 60 ? 20.800 24.087 26.344 1.00 94.35 60 ARG B O 1
ATOM 1986 N N . LYS B 1 61 ? 22.720 22.892 26.118 1.00 90.13 61 LYS B N 1
ATOM 1987 C CA . LYS B 1 61 ? 23.412 23.819 25.275 1.00 86.14 61 LYS B CA 1
ATOM 1988 C C . LYS B 1 61 ? 22.959 23.549 23.860 1.00 81.57 61 LYS B C 1
ATOM 1989 O O . LYS B 1 61 ? 22.095 22.699 23.633 1.00 78.00 61 LYS B O 1
ATOM 1995 N N . GLU B 1 62 ? 23.590 24.268 22.933 1.00 77.58 62 GLU B N 1
ATOM 1996 C CA . GLU B 1 62 ? 23.320 24.155 21.510 1.00 80.42 62 GLU B CA 1
ATOM 1997 C C . GLU B 1 62 ? 24.658 23.940 20.825 1.00 73.41 62 GLU B C 1
ATOM 1998 O O . GLU B 1 62 ? 25.648 24.588 21.174 1.00 72.10 62 GLU B O 1
ATOM 2004 N N . ILE B 1 63 ? 24.688 23.039 19.852 1.00 67.26 63 ILE B N 1
ATOM 2005 C CA . ILE B 1 63 ? 25.915 22.789 19.123 1.00 59.04 63 ILE B CA 1
ATOM 2006 C C . ILE B 1 63 ? 25.647 22.993 17.634 1.00 57.70 63 ILE B C 1
ATOM 2007 O O . ILE B 1 63 ? 25.159 22.090 16.947 1.00 54.94 63 ILE B O 1
ATOM 2012 N N . LYS B 1 64 ? 25.945 24.193 17.138 1.00 58.97 64 LYS B N 1
ATOM 2013 C CA . LYS B 1 64 ? 25.739 24.496 15.725 1.00 62.56 64 LYS B CA 1
ATOM 2014 C C . LYS B 1 64 ? 26.653 25.569 15.134 1.00 62.62 64 LYS B C 1
ATOM 2015 O O . LYS B 1 64 ? 27.277 26.348 15.853 1.00 62.36 64 LYS B O 1
ATOM 2021 N N . GLY B 1 65 ? 26.726 25.570 13.805 1.00 65.61 65 GLY B N 1
ATOM 2022 C CA . GLY B 1 65 ? 27.544 26.508 13.052 1.00 60.94 65 GLY B CA 1
ATOM 2023 C C . GLY B 1 65 ? 27.148 26.273 11.609 1.00 63.92 65 GLY B C 1
ATOM 2024 O O . GLY B 1 65 ? 26.628 25.202 11.297 1.00 65.28 65 GLY B O 1
ATOM 2025 N N . ASP B 1 66 ? 27.386 27.235 10.724 1.00 63.68 66 ASP B N 1
ATOM 2026 C CA . ASP B 1 66 ? 26.986 27.060 9.328 1.00 63.18 66 ASP B CA 1
ATOM 2027 C C . ASP B 1 66 ? 28.042 26.472 8.400 1.00 62.17 66 ASP B C 1
ATOM 2028 O O . ASP B 1 66 ? 27.704 25.845 7.395 1.00 70.14 66 ASP B O 1
ATOM 2033 N N . ASP B 1 67 ? 29.313 26.676 8.725 1.00 54.94 67 ASP B N 1
ATOM 2034 C CA . ASP B 1 67 ? 30.399 26.143 7.911 1.00 49.28 67 ASP B CA 1
ATOM 2035 C C . ASP B 1 67 ? 31.476 25.596 8.864 1.00 58.01 67 ASP B C 1
ATOM 2036 O O . ASP B 1 67 ? 32.200 26.353 9.524 1.00 53.24 67 ASP B O 1
ATOM 2041 N N . MET B 1 68 ? 31.566 24.270 8.929 1.00 56.76 68 MET B N 1
ATOM 2042 C CA . MET B 1 68 ? 32.501 23.585 9.817 1.00 43.97 68 MET B CA 1
ATOM 2043 C C . MET B 1 68 ? 33.148 22.394 9.102 1.00 50.40 68 MET B C 1
ATOM 2044 O O . MET B 1 68 ? 32.520 21.750 8.265 1.00 52.05 68 MET B O 1
ATOM 2049 N N . VAL B 1 69 ? 34.411 22.116 9.413 1.00 48.23 69 VAL B N 1
ATOM 2050 C CA . VAL B 1 69 ? 35.109 20.968 8.837 1.00 41.94 69 VAL B CA 1
ATOM 2051 C C . VAL B 1 69 ? 34.904 19.840 9.845 1.00 38.85 69 VAL B C 1
ATOM 2052 O O . VAL B 1 69 ? 35.244 19.989 11.013 1.00 36.04 69 VAL B O 1
ATOM 2056 N N . HIS B 1 70 ? 34.360 18.715 9.396 1.00 40.97 70 HIS B N 1
ATOM 2057 C CA . HIS B 1 70 ? 34.072 17.600 10.286 1.00 39.34 70 HIS B CA 1
ATOM 2058 C C . HIS B 1 70 ? 34.975 16.405 10.129 1.00 33.52 70 HIS B C 1
ATOM 2059 O O . HIS B 1 70 ? 35.422 16.088 9.038 1.00 30.60 70 HIS B O 1
ATOM 2066 N N . TYR B 1 71 ? 35.229 15.738 11.247 1.00 39.31 71 TYR B N 1
ATOM 2067 C CA . TYR B 1 71 ? 36.050 14.540 11.257 1.00 30.38 71 TYR B CA 1
ATOM 2068 C C . TYR B 1 71 ? 35.311 13.463 11.992 1.00 32.61 71 TYR B C 1
ATOM 2069 O O . TYR B 1 71 ? 34.951 13.618 13.155 1.00 33.95 71 TYR B O 1
ATOM 2078 N N . ILE B 1 72 ? 35.086 12.365 11.297 1.00 36.28 72 ILE B N 1
ATOM 2079 C CA . ILE B 1 72 ? 34.411 11.231 11.876 1.00 38.66 72 ILE B CA 1
ATOM 2080 C C . ILE B 1 72 ? 35.372 10.069 11.837 1.00 33.75 72 ILE B C 1
ATOM 2081 O O . ILE B 1 72 ? 35.778 9.617 10.768 1.00 35.01 72 ILE B O 1
ATOM 2086 N N . LEU B 1 73 ? 35.730 9.604 13.027 1.00 33.45 73 LEU B N 1
ATOM 2087 C CA . LEU B 1 73 ? 36.660 8.509 13.186 1.00 29.54 73 LEU B CA 1
ATOM 2088 C C . LEU B 1 73 ? 36.011 7.303 13.825 1.00 23.54 73 LEU B C 1
ATOM 2089 O O . LEU B 1 73 ? 35.277 7.432 14.805 1.00 30.24 73 LEU B O 1
ATOM 2094 N N . GLU B 1 74 ? 36.252 6.129 13.257 1.00 21.11 74 GLU B N 1
ATOM 2095 C CA . GLU B 1 74 ? 35.722 4.912 13.851 1.00 30.80 74 GLU B CA 1
ATOM 2096 C C . GLU B 1 74 ? 36.840 3.893 13.918 1.00 32.16 74 GLU B C 1
ATOM 2097 O O . GLU B 1 74 ? 37.527 3.628 12.925 1.00 32.27 74 GLU B O 1
ATOM 2103 N N . LEU B 1 75 ? 37.046 3.350 15.110 1.00 31.91 75 LEU B N 1
ATOM 2104 C CA . LEU B 1 75 ? 38.080 2.350 15.308 1.00 28.69 75 LEU B CA 1
ATOM 2105 C C . LEU B 1 75 ? 37.445 1.121 15.929 1.00 28.79 75 LEU B C 1
ATOM 2106 O O . LEU B 1 75 ? 36.744 1.214 16.946 1.00 29.51 75 LEU B O 1
ATOM 2111 N N . PHE B 1 76 ? 37.656 -0.027 15.293 1.00 32.35 76 PHE B N 1
ATOM 2112 C CA . PHE B 1 76 ? 37.116 -1.270 15.815 1.00 32.53 76 PHE B CA 1
ATOM 2113 C C . PHE B 1 76 ? 38.142 -1.903 16.763 1.00 28.45 76 PHE B C 1
ATOM 2114 O O . PHE B 1 76 ? 38.657 -2.982 16.507 1.00 34.52 76 PHE B O 1
ATOM 2122 N N . TRP B 1 77 ? 38.461 -1.175 17.835 1.00 32.62 77 TRP B N 1
ATOM 2123 C CA . TRP B 1 77 ? 39.384 -1.636 18.879 1.00 38.64 77 TRP B CA 1
ATOM 2124 C C . TRP B 1 77 ? 38.442 -1.934 20.029 1.00 44.38 77 TRP B C 1
ATOM 2125 O O . TRP B 1 77 ? 37.235 -1.758 19.886 1.00 40.38 77 TRP B O 1
ATOM 2136 N N . HIS B 1 78 ? 38.972 -2.379 21.162 1.00 47.13 78 HIS B N 1
ATOM 2137 C CA . HIS B 1 78 ? 38.134 -2.663 22.314 1.00 51.38 78 HIS B CA 1
ATOM 2138 C C . HIS B 1 78 ? 37.374 -1.391 22.652 1.00 50.48 78 HIS B C 1
ATOM 2139 O O . HIS B 1 78 ? 37.984 -0.347 22.849 1.00 44.64 78 HIS B O 1
ATOM 2146 N N . PRO B 1 79 ? 36.034 -1.466 22.719 1.00 41.37 79 PRO B N 1
ATOM 2147 C CA . PRO B 1 79 ? 35.169 -0.322 23.035 1.00 44.42 79 PRO B CA 1
ATOM 2148 C C . PRO B 1 79 ? 35.392 0.206 24.446 1.00 41.76 79 PRO B C 1
ATOM 2149 O O . PRO B 1 79 ? 34.515 0.083 25.303 1.00 54.32 79 PRO B O 1
ATOM 2153 N N . ASP B 1 80 ? 36.556 0.795 24.688 1.00 43.56 80 ASP B N 1
ATOM 2154 C CA . ASP B 1 80 ? 36.875 1.327 26.009 1.00 36.06 80 ASP B CA 1
ATOM 2155 C C . ASP B 1 80 ? 36.774 2.858 26.010 1.00 31.14 80 ASP B C 1
ATOM 2156 O O . ASP B 1 80 ? 37.422 3.536 25.212 1.00 28.87 80 ASP B O 1
ATOM 2161 N N . ILE B 1 81 ? 35.958 3.402 26.905 1.00 28.86 81 ILE B N 1
ATOM 2162 C CA . ILE B 1 81 ? 35.811 4.846 26.997 1.00 31.42 81 ILE B CA 1
ATOM 2163 C C . ILE B 1 81 ? 37.129 5.563 27.334 1.00 31.27 81 ILE B C 1
ATOM 2164 O O . ILE B 1 81 ? 37.359 6.691 26.885 1.00 26.73 81 ILE B O 1
ATOM 2169 N N . LEU B 1 82 ? 37.990 4.938 28.135 1.00 31.02 82 LEU B N 1
ATOM 2170 C CA . LEU B 1 82 ? 39.261 5.579 28.480 1.00 31.31 82 LEU B CA 1
ATOM 2171 C C . LEU B 1 82 ? 40.135 5.708 27.224 1.00 27.26 82 LEU B C 1
ATOM 2172 O O . LEU B 1 82 ? 40.816 6.716 27.016 1.00 32.37 82 LEU B O 1
ATOM 2177 N N . LEU B 1 83 ? 40.085 4.688 26.376 1.00 30.40 83 LEU B N 1
ATOM 2178 C CA . LEU B 1 83 ? 40.852 4.696 25.141 1.00 30.54 83 LEU B CA 1
ATOM 2179 C C . LEU B 1 83 ? 40.284 5.719 24.161 1.00 30.16 83 LEU B C 1
ATOM 2180 O O . LEU B 1 83 ? 41.027 6.425 23.476 1.00 35.67 83 LEU B O 1
ATOM 2185 N N . ALA B 1 84 ? 38.964 5.805 24.096 1.00 29.18 84 ALA B N 1
ATOM 2186 C CA . ALA B 1 84 ? 38.336 6.756 23.188 1.00 27.29 84 ALA B CA 1
ATOM 2187 C C . ALA B 1 84 ? 38.706 8.159 23.638 1.00 26.31 84 ALA B C 1
ATOM 2188 O O . ALA B 1 84 ? 39.015 9.031 22.821 1.00 35.37 84 ALA B O 1
ATOM 2190 N N . SER B 1 85 ? 38.691 8.369 24.950 1.00 26.74 85 SER B N 1
ATOM 2191 C CA . SER B 1 85 ? 39.016 9.678 25.496 1.00 26.81 85 SER B CA 1
ATOM 2192 C C . SER B 1 85 ? 40.485 10.077 25.295 1.00 25.73 85 SER B C 1
ATOM 2193 O O . SER B 1 85 ? 40.764 11.198 24.914 1.00 31.28 85 SER B O 1
ATOM 2196 N N . SER B 1 86 ? 41.418 9.172 25.552 1.00 25.83 86 SER B N 1
ATOM 2197 C CA . SER B 1 86 ? 42.824 9.508 25.383 1.00 35.17 86 SER B CA 1
ATOM 2198 C C . SER B 1 86 ? 43.188 9.718 23.902 1.00 28.77 86 SER B C 1
ATOM 2199 O O . SER B 1 86 ? 43.862 10.685 23.537 1.00 31.73 86 SER B O 1
ATOM 2202 N N . LEU B 1 87 ? 42.730 8.807 23.051 1.00 39.26 87 LEU B N 1
ATOM 2203 C CA . LEU B 1 87 ? 43.014 8.890 21.625 1.00 32.14 87 LEU B CA 1
ATOM 2204 C C . LEU B 1 87 ? 42.458 10.198 21.070 1.00 31.84 87 LEU B C 1
ATOM 2205 O O . LEU B 1 87 ? 43.064 10.855 20.216 1.00 28.09 87 LEU B O 1
ATOM 2210 N N . GLN B 1 88 ? 41.296 10.576 21.572 1.00 19.98 88 GLN B N 1
ATOM 2211 C CA . GLN B 1 88 ? 40.670 11.818 21.151 1.00 28.72 88 GLN B CA 1
ATOM 2212 C C . GLN B 1 88 ? 41.582 12.978 21.417 1.00 30.85 88 GLN B C 1
ATOM 2213 O O . GLN B 1 88 ? 41.895 13.756 20.521 1.00 34.14 88 GLN B O 1
ATOM 2219 N N . LYS B 1 89 ? 41.985 13.115 22.672 1.00 30.02 89 LYS B N 1
ATOM 2220 C CA . LYS B 1 89 ? 42.821 14.235 23.017 1.00 29.60 89 LYS B CA 1
ATOM 2221 C C . LYS B 1 89 ? 44.183 14.238 22.314 1.00 20.71 89 LYS B C 1
ATOM 2222 O O . LYS B 1 89 ? 44.713 15.300 22.033 1.00 27.27 89 LYS B O 1
ATOM 2228 N N . LEU B 1 90 ? 44.722 13.068 21.987 1.00 22.69 90 LEU B N 1
ATOM 2229 C CA . LEU B 1 90 ? 45.998 13.019 21.267 1.00 24.44 90 LEU B CA 1
ATOM 2230 C C . LEU B 1 90 ? 45.761 13.601 19.862 1.00 37.71 90 LEU B C 1
ATOM 2231 O O . LEU B 1 90 ? 46.594 14.356 19.345 1.00 35.81 90 LEU B O 1
ATOM 2236 N N . LEU B 1 91 ? 44.616 13.266 19.255 1.00 29.21 91 LEU B N 1
ATOM 2237 C CA . LEU B 1 91 ? 44.297 13.775 17.924 1.00 24.27 91 LEU B CA 1
ATOM 2238 C C . LEU B 1 91 ? 44.140 15.298 17.948 1.00 27.94 91 LEU B C 1
ATOM 2239 O O . LEU B 1 91 ? 44.716 15.991 17.104 1.00 26.53 91 LEU B O 1
ATOM 2244 N N . ILE B 1 92 ? 43.363 15.819 18.901 1.00 27.18 92 ILE B N 1
ATOM 2245 C CA . ILE B 1 92 ? 43.190 17.265 19.031 1.00 21.09 92 ILE B CA 1
ATOM 2246 C C . ILE B 1 92 ? 44.580 17.891 19.162 1.00 32.42 92 ILE B C 1
ATOM 2247 O O . ILE B 1 92 ? 44.861 18.929 18.570 1.00 32.79 92 ILE B O 1
ATOM 2252 N N . ALA B 1 93 ? 45.451 17.241 19.933 1.00 32.84 93 ALA B N 1
ATOM 2253 C CA . ALA B 1 93 ? 46.806 17.734 20.145 1.00 32.42 93 ALA B CA 1
ATOM 2254 C C . ALA B 1 93 ? 47.607 17.732 18.844 1.00 34.45 93 ALA B C 1
ATOM 2255 O O . ALA B 1 93 ? 48.405 18.634 18.605 1.00 36.18 93 ALA B O 1
ATOM 2257 N N . ARG B 1 94 ? 47.400 16.724 18.001 1.00 36.43 94 ARG B N 1
ATOM 2258 C CA . ARG B 1 94 ? 48.127 16.669 16.730 1.00 34.58 94 ARG B CA 1
ATOM 2259 C C . ARG B 1 94 ? 47.690 17.810 15.822 1.00 34.10 94 ARG B C 1
ATOM 2260 O O . ARG B 1 94 ? 48.491 18.345 15.065 1.00 27.86 94 ARG B O 1
ATOM 2268 N N . LEU B 1 95 ? 46.413 18.173 15.905 1.00 29.04 95 LEU B N 1
ATOM 2269 C CA . LEU B 1 95 ? 45.878 19.264 15.103 1.00 30.91 95 LEU B CA 1
ATOM 2270 C C . LEU B 1 95 ? 46.489 20.588 15.576 1.00 30.73 95 LEU B C 1
ATOM 2271 O O . LEU B 1 95 ? 46.791 21.466 14.767 1.00 32.49 95 LEU B O 1
ATOM 2276 N N . VAL B 1 96 ? 46.674 20.728 16.884 1.00 28.88 96 VAL B N 1
ATOM 2277 C CA . VAL B 1 96 ? 47.275 21.939 17.434 1.00 31.46 96 VAL B CA 1
ATOM 2278 C C . VAL B 1 96 ? 48.713 22.073 16.935 1.00 23.93 96 VAL B C 1
ATOM 2279 O O . VAL B 1 96 ? 49.159 23.158 16.564 1.00 38.15 96 VAL B O 1
ATOM 2283 N N . GLU B 1 97 ? 49.441 20.965 16.943 1.00 32.45 97 GLU B N 1
ATOM 2284 C CA . GLU B 1 97 ? 50.832 20.971 16.494 1.00 34.98 97 GLU B CA 1
ATOM 2285 C C . GLU B 1 97 ? 50.877 21.312 15.010 1.00 36.48 97 GLU B C 1
ATOM 2286 O O . GLU B 1 97 ? 51.826 21.921 14.525 1.00 37.92 97 GLU B O 1
ATOM 2292 N N . LEU B 1 98 ? 49.840 20.902 14.290 1.00 43.25 98 LEU B N 1
ATOM 2293 C CA . LEU B 1 98 ? 49.749 21.164 12.863 1.00 29.73 98 LEU B CA 1
ATOM 2294 C C . LEU B 1 98 ? 49.549 22.647 12.622 1.00 33.75 98 LEU B C 1
ATOM 2295 O O . LEU B 1 98 ? 50.196 23.248 11.754 1.00 29.51 98 LEU B O 1
ATOM 2300 N N . LEU B 1 99 ? 48.643 23.237 13.396 1.00 29.72 99 LEU B N 1
ATOM 2301 C CA . LEU B 1 99 ? 48.352 24.653 13.272 1.00 30.17 99 LEU B CA 1
ATOM 2302 C C . LEU B 1 99 ? 49.628 25.498 13.411 1.00 37.65 99 LEU B C 1
ATOM 2303 O O . LEU B 1 99 ? 49.766 26.521 12.740 1.00 41.91 99 LEU B O 1
ATOM 2308 N N . TRP B 1 100 ? 50.559 25.074 14.269 1.00 33.57 100 TRP B N 1
ATOM 2309 C CA . TRP B 1 100 ? 51.803 25.819 14.436 1.00 37.66 100 TRP B CA 1
ATOM 2310 C C . TRP B 1 100 ? 52.522 25.907 13.086 1.00 39.63 100 TRP B C 1
ATOM 2311 O O . TRP B 1 100 ? 53.147 26.916 12.777 1.00 41.37 100 TRP B O 1
ATOM 2322 N N . ASN B 1 101 ? 52.438 24.850 12.282 1.00 45.30 101 ASN B N 1
ATOM 2323 C CA . ASN B 1 101 ? 53.087 24.862 10.975 1.00 49.09 101 ASN B CA 1
ATOM 2324 C C . ASN B 1 101 ? 52.469 25.910 10.060 1.00 47.24 101 ASN B C 1
ATOM 2325 O O . ASN B 1 101 ? 53.075 26.297 9.058 1.00 49.87 101 ASN B O 1
ATOM 2330 N N . TYR B 1 102 ? 51.262 26.359 10.390 1.00 37.55 102 TYR B N 1
ATOM 2331 C CA . TYR B 1 102 ? 50.604 27.389 9.594 1.00 40.96 102 TYR B CA 1
ATOM 2332 C C . TYR B 1 102 ? 50.828 28.771 10.208 1.00 39.51 102 TYR B C 1
ATOM 2333 O O . TYR B 1 102 ? 50.198 29.753 9.800 1.00 37.59 102 TYR B O 1
ATOM 2342 N N . GLY B 1 103 ? 51.719 28.840 11.194 1.00 36.12 103 GLY B N 1
ATOM 2343 C CA . GLY B 1 103 ? 52.011 30.106 11.850 1.00 32.68 103 GLY B CA 1
ATOM 2344 C C . GLY B 1 103 ? 50.910 30.543 12.795 1.00 35.94 103 GLY B C 1
ATOM 2345 O O . GLY B 1 103 ? 50.756 31.727 13.070 1.00 40.54 103 GLY B O 1
ATOM 2346 N N . ILE B 1 104 ? 50.135 29.584 13.291 1.00 41.25 104 ILE B N 1
ATOM 2347 C CA . ILE B 1 104 ? 49.043 29.887 14.208 1.00 33.62 104 ILE B CA 1
ATOM 2348 C C . ILE B 1 104 ? 49.456 29.613 15.639 1.00 37.22 104 ILE B C 1
ATOM 2349 O O . ILE B 1 104 ? 50.083 28.593 15.927 1.00 39.13 104 ILE B O 1
ATOM 2354 N N . GLU B 1 105 ? 49.094 30.515 16.540 1.00 39.56 105 GLU B N 1
ATOM 2355 C CA . GLU B 1 105 ? 49.423 30.336 17.947 1.00 42.70 105 GLU B CA 1
ATOM 2356 C C . GLU B 1 105 ? 48.239 29.601 18.565 1.00 36.64 105 GLU B C 1
ATOM 2357 O O . GLU B 1 105 ? 47.373 30.199 19.198 1.00 40.58 105 GLU B O 1
ATOM 2363 N N . ALA B 1 106 ? 48.204 28.295 18.350 1.00 36.49 106 ALA B N 1
ATOM 2364 C CA . ALA B 1 106 ? 47.129 27.465 18.867 1.00 36.75 106 ALA B CA 1
ATOM 2365 C C . ALA B 1 106 ? 47.534 26.762 20.160 1.00 44.54 106 ALA B C 1
ATOM 2366 O O . ALA B 1 106 ? 48.676 26.311 20.317 1.00 35.48 106 ALA B O 1
ATOM 2368 N N . SER B 1 107 ? 46.587 26.672 21.084 1.00 37.55 107 SER B N 1
ATOM 2369 C CA . SER B 1 107 ? 46.835 26.008 22.348 1.00 37.33 107 SER B CA 1
ATOM 2370 C C . SER B 1 107 ? 45.692 25.040 22.564 1.00 40.78 107 SER B C 1
ATOM 2371 O O . SER B 1 107 ? 44.622 25.198 21.972 1.00 40.51 107 SER B O 1
ATOM 2374 N N . ARG B 1 108 ? 45.927 24.035 23.402 1.00 31.92 108 ARG B N 1
ATOM 2375 C CA . ARG B 1 108 ? 44.912 23.045 23.711 1.00 35.18 108 ARG B CA 1
ATOM 2376 C C . ARG B 1 108 ? 44.413 23.187 25.147 1.00 34.05 108 ARG B C 1
ATOM 2377 O O . ARG B 1 108 ? 45.171 23.569 26.041 1.00 35.27 108 ARG B O 1
ATOM 2385 N N . ARG B 1 109 ? 43.131 22.892 25.347 1.00 37.17 109 ARG B N 1
ATOM 2386 C CA . ARG B 1 109 ? 42.500 22.911 26.672 1.00 34.77 109 ARG B CA 1
ATOM 2387 C C . ARG B 1 109 ? 41.626 21.669 26.692 1.00 34.56 109 ARG B C 1
ATOM 2388 O O . ARG B 1 109 ? 40.440 21.723 26.356 1.00 46.08 109 ARG B O 1
ATOM 2396 N N . GLY B 1 110 ? 42.232 20.545 27.059 1.00 31.75 110 GLY B N 1
ATOM 2397 C CA . GLY B 1 110 ? 41.525 19.278 27.083 1.00 28.46 110 GLY B CA 1
ATOM 2398 C C . GLY B 1 110 ? 41.292 18.804 25.658 1.00 37.32 110 GLY B C 1
ATOM 2399 O O . GLY B 1 110 ? 42.221 18.384 24.954 1.00 28.60 110 GLY B O 1
ATOM 2400 N N . ASP B 1 111 ? 40.046 18.878 25.215 1.00 35.66 111 ASP B N 1
ATOM 2401 C CA . ASP B 1 111 ? 39.716 18.456 23.865 1.00 36.61 111 ASP B CA 1
ATOM 2402 C C . ASP B 1 111 ? 39.408 19.646 22.967 1.00 36.12 111 ASP B C 1
ATOM 2403 O O . ASP B 1 111 ? 39.038 19.466 21.814 1.00 34.61 111 ASP B O 1
ATOM 2408 N N . ASP B 1 112 ? 39.574 20.860 23.486 1.00 36.41 112 ASP B N 1
ATOM 2409 C CA . ASP B 1 112 ? 39.292 22.049 22.689 1.00 32.72 112 ASP B CA 1
ATOM 2410 C C . ASP B 1 112 ? 40.524 22.823 22.213 1.00 41.83 112 ASP B C 1
ATOM 2411 O O . ASP B 1 112 ? 41.518 22.978 22.938 1.00 33.11 112 ASP B O 1
ATOM 2416 N N . ILE B 1 113 ? 40.451 23.303 20.979 1.00 33.89 113 ILE B N 1
ATOM 2417 C CA . ILE B 1 113 ? 41.529 24.107 20.423 1.00 30.98 113 ILE B CA 1
ATOM 2418 C C . ILE B 1 113 ? 41.169 25.582 20.547 1.00 34.06 113 ILE B C 1
ATOM 2419 O O . ILE B 1 113 ? 40.056 25.987 20.186 1.00 32.41 113 ILE B O 1
ATOM 2424 N N . TYR B 1 114 ? 42.107 26.377 21.058 1.00 31.16 114 TYR B N 1
ATOM 2425 C CA . TYR B 1 114 ? 41.899 27.821 21.193 1.00 36.00 114 TYR B CA 1
ATOM 2426 C C . TYR B 1 114 ? 42.969 28.620 20.466 1.00 35.08 114 TYR B C 1
ATOM 2427 O O . TYR B 1 114 ? 44.098 28.151 20.269 1.00 39.22 114 TYR B O 1
ATOM 2436 N N . VAL B 1 115 ? 42.592 29.831 20.066 1.00 36.53 115 VAL B N 1
ATOM 2437 C CA . VAL B 1 115 ? 43.499 30.783 19.420 1.00 40.00 115 VAL B CA 1
ATOM 2438 C C . VAL B 1 115 ? 42.972 32.160 19.826 1.00 41.97 115 VAL B C 1
ATOM 2439 O O . VAL B 1 115 ? 41.782 32.446 19.668 1.00 41.04 115 VAL B O 1
ATOM 2443 N N . ASN B 1 116 ? 43.848 32.995 20.383 1.00 45.86 116 ASN B N 1
ATOM 2444 C CA . ASN B 1 116 ? 43.453 34.332 20.828 1.00 49.15 116 ASN B CA 1
ATOM 2445 C C . ASN B 1 116 ? 42.357 34.245 21.886 1.00 42.90 116 ASN B C 1
ATOM 2446 O O . ASN B 1 116 ? 41.506 35.124 21.975 1.00 44.06 116 ASN B O 1
ATOM 2451 N N . GLY B 1 117 ? 42.367 33.177 22.673 1.00 35.26 117 GLY B N 1
ATOM 2452 C CA . GLY B 1 117 ? 41.365 33.032 23.710 1.00 35.80 117 GLY B CA 1
ATOM 2453 C C . GLY B 1 117 ? 39.986 32.685 23.196 1.00 37.94 117 GLY B C 1
ATOM 2454 O O . GLY B 1 117 ? 39.011 32.735 23.950 1.00 48.11 117 GLY B O 1
ATOM 2455 N N . ARG B 1 118 ? 39.897 32.338 21.915 1.00 34.90 118 ARG B N 1
ATOM 2456 C CA . ARG B 1 118 ? 38.624 31.951 21.313 1.00 42.69 118 ARG B CA 1
ATOM 2457 C C . ARG B 1 118 ? 38.650 30.484 20.892 1.00 43.24 118 ARG B C 1
ATOM 2458 O O . ARG B 1 118 ? 39.671 29.992 20.405 1.00 39.80 118 ARG B O 1
ATOM 2466 N N . LYS B 1 119 ? 37.527 29.791 21.080 1.00 38.89 119 LYS B N 1
ATOM 2467 C CA . LYS B 1 119 ? 37.431 28.372 20.738 1.00 42.63 119 LYS B CA 1
ATOM 2468 C C . LYS B 1 119 ? 37.239 28.110 19.240 1.00 44.38 119 LYS B C 1
ATOM 2469 O O . LYS B 1 119 ? 36.273 28.561 18.630 1.00 35.97 119 LYS B O 1
ATOM 2475 N N . LEU B 1 120 ? 38.177 27.370 18.661 1.00 38.44 120 LEU B N 1
ATOM 2476 C CA . LEU B 1 120 ? 38.137 27.039 17.246 1.00 38.39 120 LEU B CA 1
ATOM 2477 C C . LEU B 1 120 ? 37.388 25.742 16.960 1.00 38.87 120 LEU B C 1
ATOM 2478 O O . LEU B 1 120 ? 36.966 25.513 15.829 1.00 34.96 120 LEU B O 1
ATOM 2483 N N . SER B 1 121 ? 37.196 24.907 17.978 1.00 39.27 121 SER B N 1
ATOM 2484 C CA . SER B 1 121 ? 36.572 23.611 17.739 1.00 35.56 121 SER B CA 1
ATOM 2485 C C . SER B 1 121 ? 35.624 23.035 18.778 1.00 35.45 121 SER B C 1
ATOM 2486 O O . SER B 1 121 ? 35.397 23.609 19.833 1.00 35.54 121 SER B O 1
ATOM 2489 N N . ILE B 1 122 ? 35.077 21.873 18.430 1.00 30.16 122 ILE B N 1
ATOM 2490 C CA . ILE B 1 122 ? 34.197 21.094 19.295 1.00 30.67 122 ILE B CA 1
ATOM 2491 C C . ILE B 1 122 ? 34.626 19.645 19.057 1.00 25.55 122 ILE B C 1
ATOM 2492 O O . ILE B 1 122 ? 35.202 19.323 18.013 1.00 24.80 122 ILE B O 1
ATOM 2497 N N . SER B 1 123 ? 34.366 18.766 20.012 1.00 34.63 123 SER B N 1
ATOM 2498 C CA . SER B 1 123 ? 34.772 17.378 19.842 1.00 29.01 123 SER B CA 1
ATOM 2499 C C . SER B 1 123 ? 34.064 16.488 20.841 1.00 31.56 123 SER B C 1
ATOM 2500 O O . SER B 1 123 ? 33.494 16.956 21.824 1.00 28.70 123 SER B O 1
ATOM 2503 N N . ILE B 1 124 ? 34.102 15.193 20.584 1.00 26.08 124 ILE B N 1
ATOM 2504 C CA . ILE B 1 124 ? 33.461 14.263 21.475 1.00 32.06 124 ILE B CA 1
ATOM 2505 C C . ILE B 1 124 ? 34.056 12.896 21.156 1.00 32.02 124 ILE B C 1
ATOM 2506 O O . ILE B 1 124 ? 34.488 12.645 20.038 1.00 29.91 124 ILE B O 1
ATOM 2511 N N . ALA B 1 125 ? 34.113 12.033 22.157 1.00 33.70 125 ALA B N 1
ATOM 2512 C CA . ALA B 1 125 ? 34.666 10.708 21.993 1.00 29.18 125 ALA B CA 1
ATOM 2513 C C . ALA B 1 125 ? 33.786 9.787 22.807 1.00 37.41 125 ALA B C 1
ATOM 2514 O O . ALA B 1 125 ? 33.455 10.092 23.958 1.00 32.62 125 ALA B O 1
ATOM 2516 N N . THR B 1 126 ? 33.389 8.669 22.207 1.00 30.53 126 THR B N 1
ATOM 2517 C CA . THR B 1 126 ? 32.558 7.726 22.922 1.00 29.72 126 THR B CA 1
ATOM 2518 C C . THR B 1 126 ? 32.720 6.370 22.299 1.00 25.39 126 THR B C 1
ATOM 2519 O O . THR B 1 126 ? 33.593 6.167 21.458 1.00 26.09 126 THR B O 1
ATOM 2523 N N . VAL B 1 127 ? 31.889 5.430 22.726 1.00 26.59 127 VAL B N 1
ATOM 2524 C CA . VAL B 1 127 ? 31.960 4.080 22.194 1.00 29.60 127 VAL B CA 1
ATOM 2525 C C . VAL B 1 127 ? 30.582 3.520 21.874 1.00 36.74 127 VAL B C 1
ATOM 2526 O O . VAL B 1 127 ? 29.564 3.976 22.423 1.00 28.22 127 VAL B O 1
ATOM 2530 N N . SER B 1 128 ? 30.577 2.530 20.982 1.00 31.91 128 SER B N 1
ATOM 2531 C CA . SER B 1 128 ? 29.372 1.810 20.584 1.00 38.47 128 SER B CA 1
ATOM 2532 C C . SER B 1 128 ? 29.644 0.401 21.089 1.00 44.70 128 SER B C 1
ATOM 2533 O O . SER B 1 128 ? 30.741 0.119 21.576 1.00 42.10 128 SER B O 1
ATOM 2536 N N . PRO B 1 129 ? 28.656 -0.499 21.015 1.00 48.37 129 PRO B N 1
ATOM 2537 C CA . PRO B 1 129 ? 28.952 -1.849 21.510 1.00 40.49 129 PRO B CA 1
ATOM 2538 C C . PRO B 1 129 ? 30.076 -2.556 20.736 1.00 32.74 129 PRO B C 1
ATOM 2539 O O . PRO B 1 129 ? 30.613 -3.558 21.197 1.00 42.55 129 PRO B O 1
ATOM 2543 N N . VAL B 1 130 ? 30.444 -2.030 19.573 1.00 31.19 130 VAL B N 1
ATOM 2544 C CA . VAL B 1 130 ? 31.467 -2.684 18.763 1.00 25.18 130 VAL B CA 1
ATOM 2545 C C . VAL B 1 130 ? 32.580 -1.793 18.256 1.00 30.51 130 VAL B C 1
ATOM 2546 O O . VAL B 1 130 ? 33.392 -2.229 17.434 1.00 27.59 130 VAL B O 1
ATOM 2550 N N . SER B 1 131 ? 32.636 -0.553 18.724 1.00 33.57 131 SER B N 1
ATOM 2551 C CA . SER B 1 131 ? 33.674 0.338 18.221 1.00 30.77 131 SER B CA 1
ATOM 2552 C C . SER B 1 131 ? 33.869 1.619 19.000 1.00 27.55 131 SER B C 1
ATOM 2553 O O . SER B 1 131 ? 33.088 1.979 19.889 1.00 28.42 131 SER B O 1
ATOM 2556 N N . ILE B 1 132 ? 34.925 2.323 18.629 1.00 25.35 132 ILE B N 1
ATOM 2557 C CA . ILE B 1 132 ? 35.224 3.612 19.223 1.00 25.35 132 ILE B CA 1
ATOM 2558 C C . ILE B 1 132 ? 34.836 4.658 18.180 1.00 19.35 132 ILE B C 1
ATOM 2559 O O . ILE B 1 132 ? 35.090 4.470 16.997 1.00 26.23 132 ILE B O 1
ATOM 2564 N N . LYS B 1 133 ? 34.237 5.760 18.612 1.00 23.19 133 LYS B N 1
ATOM 2565 C CA . LYS B 1 133 ? 33.851 6.805 17.681 1.00 26.15 133 LYS B CA 1
ATOM 2566 C C . LYS B 1 133 ? 34.152 8.186 18.191 1.00 23.80 133 LYS B C 1
ATOM 2567 O O . LYS B 1 133 ? 33.756 8.556 19.286 1.00 29.42 133 LYS B O 1
ATOM 2573 N N . ILE B 1 134 ? 34.845 8.953 17.361 1.00 24.52 134 ILE B N 1
ATOM 2574 C CA . ILE B 1 134 ? 35.231 10.299 17.710 1.00 26.63 134 ILE B CA 1
ATOM 2575 C C . ILE B 1 134 ? 34.819 11.302 16.651 1.00 25.28 134 ILE B C 1
ATOM 2576 O O . ILE B 1 134 ? 34.864 11.014 15.460 1.00 29.27 134 ILE B O 1
ATOM 2581 N N . HIS B 1 135 ? 34.419 12.488 17.089 1.00 29.66 135 HIS B N 1
ATOM 2582 C CA . HIS B 1 135 ? 34.079 13.540 16.150 1.00 31.75 135 HIS B CA 1
ATOM 2583 C C . HIS B 1 135 ? 34.831 14.802 16.529 1.00 31.92 135 HIS B C 1
ATOM 2584 O O . HIS B 1 135 ? 34.849 15.201 17.689 1.00 40.57 135 HIS B O 1
ATOM 2591 N N . ILE B 1 136 ? 35.478 15.413 15.548 1.00 38.06 136 ILE B N 1
ATOM 2592 C CA . ILE B 1 136 ? 36.196 16.652 15.774 1.00 33.86 136 ILE B CA 1
ATOM 2593 C C . ILE B 1 136 ? 35.644 17.649 14.768 1.00 39.87 136 ILE B C 1
ATOM 2594 O O . ILE B 1 136 ? 35.591 17.364 13.567 1.00 41.39 136 ILE B O 1
ATOM 2599 N N . GLY B 1 137 ? 35.219 18.807 15.260 1.00 42.02 137 GLY B N 1
ATOM 2600 C CA . GLY B 1 137 ? 34.691 19.834 14.380 1.00 34.15 137 GLY B CA 1
ATOM 2601 C C . GLY B 1 137 ? 35.473 21.136 14.462 1.00 36.39 137 GLY B C 1
ATOM 2602 O O . GLY B 1 137 ? 35.719 21.644 15.550 1.00 42.64 137 GLY B O 1
ATOM 2603 N N . LEU B 1 138 ? 35.879 21.670 13.316 1.00 42.18 138 LEU B N 1
ATOM 2604 C CA . LEU B 1 138 ? 36.612 22.932 13.276 1.00 40.91 138 LEU B CA 1
ATOM 2605 C C . LEU B 1 138 ? 35.767 23.992 12.561 1.00 40.14 138 LEU B C 1
ATOM 2606 O O . LEU B 1 138 ? 35.248 23.740 11.473 1.00 40.02 138 LEU B O 1
ATOM 2611 N N . ASN B 1 139 ? 35.619 25.169 13.165 1.00 37.68 139 ASN B N 1
ATOM 2612 C CA . ASN B 1 139 ? 34.851 26.238 12.525 1.00 39.72 139 ASN B CA 1
ATOM 2613 C C . ASN B 1 139 ? 35.617 26.760 11.321 1.00 39.67 139 ASN B C 1
ATOM 2614 O O . ASN B 1 139 ? 36.826 26.997 11.399 1.00 42.74 139 ASN B O 1
ATOM 2619 N N . VAL B 1 140 ? 34.917 26.936 10.206 1.00 39.10 140 VAL B N 1
ATOM 2620 C CA . VAL B 1 140 ? 35.544 27.503 9.016 1.00 44.20 140 VAL B CA 1
ATOM 2621 C C . VAL B 1 140 ? 35.200 28.983 9.125 1.00 46.06 140 VAL B C 1
ATOM 2622 O O . VAL B 1 140 ? 36.053 29.862 8.993 1.00 40.46 140 VAL B O 1
ATOM 2626 N N . LYS B 1 141 ? 33.926 29.228 9.399 1.00 50.28 141 LYS B N 1
ATOM 2627 C CA . LYS B 1 141 ? 33.396 30.567 9.563 1.00 54.93 141 LYS B CA 1
ATOM 2628 C C . LYS B 1 141 ? 32.702 30.578 10.920 1.00 60.11 141 LYS B C 1
ATOM 2629 O O . LYS B 1 141 ? 32.359 29.521 11.455 1.00 60.57 141 LYS B O 1
ATOM 2635 N N . THR B 1 142 ? 32.497 31.769 11.472 1.00 61.75 142 THR B N 1
ATOM 2636 C CA . THR B 1 142 ? 31.875 31.907 12.780 1.00 66.93 142 THR B CA 1
ATOM 2637 C C . THR B 1 142 ? 30.376 32.194 12.730 1.00 68.67 142 THR B C 1
ATOM 2638 O O . THR B 1 142 ? 29.739 32.388 13.767 1.00 68.44 142 THR B O 1
ATOM 2642 N N . VAL B 1 143 ? 29.805 32.217 11.532 1.00 74.20 143 VAL B N 1
ATOM 2643 C CA . VAL B 1 143 ? 28.374 32.480 11.396 1.00 77.17 143 VAL B CA 1
ATOM 2644 C C . VAL B 1 143 ? 27.583 31.250 11.840 1.00 74.29 143 VAL B C 1
ATOM 2645 O O . VAL B 1 143 ? 28.059 30.121 11.726 1.00 78.20 143 VAL B O 1
ATOM 2649 N N . GLY B 1 144 ? 26.379 31.475 12.351 1.00 73.95 144 GLY B N 1
ATOM 2650 C CA . GLY B 1 144 ? 25.564 30.366 12.807 1.00 82.47 144 GLY B CA 1
ATOM 2651 C C . GLY B 1 144 ? 25.957 29.863 14.190 1.00 87.74 144 GLY B C 1
ATOM 2652 O O . GLY B 1 144 ? 25.147 29.251 14.883 1.00 88.17 144 GLY B O 1
ATOM 2653 N N . VAL B 1 145 ? 27.198 30.113 14.597 1.00 87.65 145 VAL B N 1
ATOM 2654 C CA . VAL B 1 145 ? 27.678 29.688 15.903 1.00 84.01 145 VAL B CA 1
ATOM 2655 C C . VAL B 1 145 ? 26.882 30.383 17.006 1.00 85.62 145 VAL B C 1
ATOM 2656 O O . VAL B 1 145 ? 26.566 31.562 16.920 1.00 86.93 145 VAL B O 1
ATOM 2660 N N . PRO B 1 146 ? 26.535 29.645 18.088 1.00 88.38 146 PRO B N 1
ATOM 2661 C CA . PRO B 1 146 ? 25.762 30.172 19.236 1.00 92.33 146 PRO B CA 1
ATOM 2662 C C . PRO B 1 146 ? 26.548 31.063 20.235 1.00 96.89 146 PRO B C 1
ATOM 2663 O O . PRO B 1 146 ? 27.664 30.722 20.641 1.00 98.22 146 PRO B O 1
ATOM 2667 N N . PRO B 1 147 ? 26.014 32.239 20.619 1.00 101.13 147 PRO B N 1
ATOM 2668 C CA . PRO B 1 147 ? 26.742 33.104 21.574 1.00 101.11 147 PRO B CA 1
ATOM 2669 C C . PRO B 1 147 ? 26.899 32.560 23.052 1.00 99.36 147 PRO B C 1
ATOM 2670 O O . PRO B 1 147 ? 26.055 31.819 23.568 1.00 98.03 147 PRO B O 1
ATOM 2674 N N . GLY B 1 148 ? 27.997 32.902 23.732 1.00 100.37 148 GLY B N 1
ATOM 2675 C CA . GLY B 1 148 ? 28.302 32.453 25.101 1.00 103.91 148 GLY B CA 1
ATOM 2676 C C . GLY B 1 148 ? 29.811 32.545 25.001 1.00 104.60 148 GLY B C 1
ATOM 2677 O O . GLY B 1 148 ? 30.357 33.626 25.137 1.00 108.22 148 GLY B O 1
ATOM 2678 N N . VAL B 1 149 ? 30.464 31.413 24.730 1.00 101.64 149 VAL B N 1
ATOM 2679 C CA . VAL B 1 149 ? 31.888 31.416 24.514 1.00 96.98 149 VAL B CA 1
ATOM 2680 C C . VAL B 1 149 ? 32.212 31.946 23.099 1.00 90.29 149 VAL B C 1
ATOM 2681 O O . VAL B 1 149 ? 31.551 31.615 22.098 1.00 90.45 149 VAL B O 1
ATOM 2685 N N . ASP B 1 150 ? 33.172 32.863 23.046 1.00 87.40 150 ASP B N 1
ATOM 2686 C CA . ASP B 1 150 ? 33.614 33.475 21.792 1.00 82.73 150 ASP B CA 1
ATOM 2687 C C . ASP B 1 150 ? 34.300 32.427 20.897 1.00 72.26 150 ASP B C 1
ATOM 2688 O O . ASP B 1 150 ? 35.178 31.709 21.369 1.00 64.19 150 ASP B O 1
ATOM 2693 N N . ALA B 1 151 ? 33.943 32.394 19.612 1.00 53.12 151 ALA B N 1
ATOM 2694 C CA . ALA B 1 151 ? 34.510 31.435 18.663 1.00 49.56 151 ALA B CA 1
ATOM 2695 C C . ALA B 1 151 ? 35.425 32.077 17.613 1.00 46.20 151 ALA B C 1
ATOM 2696 O O . ALA B 1 151 ? 35.538 33.295 17.540 1.00 49.23 151 ALA B O 1
ATOM 2698 N N . ILE B 1 152 ? 36.068 31.237 16.805 1.00 42.70 152 ILE B N 1
ATOM 2699 C CA . ILE B 1 152 ? 36.949 31.692 15.743 1.00 40.39 152 ILE B CA 1
ATOM 2700 C C . ILE B 1 152 ? 36.993 30.601 14.682 1.00 38.17 152 ILE B C 1
ATOM 2701 O O . ILE B 1 152 ? 36.772 29.427 14.991 1.00 38.81 152 ILE B O 1
ATOM 2706 N N . GLY B 1 153 ? 37.269 30.985 13.437 1.00 40.81 153 GLY B N 1
ATOM 2707 C CA . GLY B 1 153 ? 37.306 30.010 12.353 1.00 38.16 153 GLY B CA 1
ATOM 2708 C C . GLY B 1 153 ? 38.566 29.991 11.499 1.00 38.94 153 GLY B C 1
ATOM 2709 O O . GLY B 1 153 ? 39.417 30.882 11.590 1.00 41.49 153 GLY B O 1
ATOM 2710 N N . LEU B 1 154 ? 38.674 28.965 10.658 1.00 39.19 154 LEU B N 1
ATOM 2711 C CA . LEU B 1 154 ? 39.827 28.796 9.782 1.00 45.16 154 LEU B CA 1
ATOM 2712 C C . LEU B 1 154 ? 39.978 29.946 8.795 1.00 48.89 154 LEU B C 1
ATOM 2713 O O . LEU B 1 154 ? 41.096 30.317 8.423 1.00 41.20 154 LEU B O 1
ATOM 2718 N N . GLU B 1 155 ? 38.850 30.502 8.361 1.00 47.26 155 GLU B N 1
ATOM 2719 C CA . GLU B 1 155 ? 38.873 31.598 7.405 1.00 50.27 155 GLU B CA 1
ATOM 2720 C C . GLU B 1 155 ? 39.583 32.777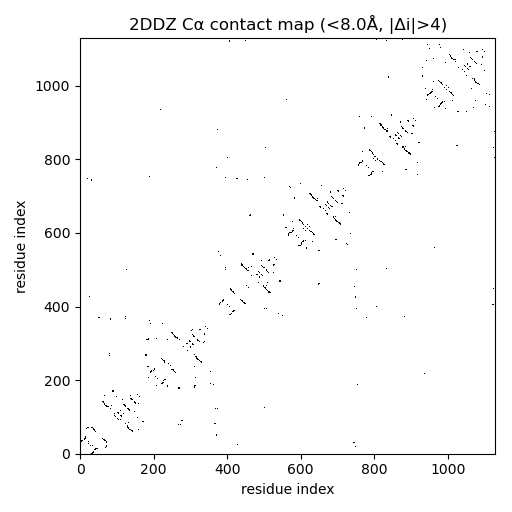 8.036 1.00 50.61 155 GLU B C 1
ATOM 2721 O O . GLU B 1 155 ? 40.554 33.305 7.489 1.00 44.83 155 GLU B O 1
ATOM 2727 N N . GLU B 1 156 ? 39.111 33.188 9.204 1.00 45.47 156 GLU B N 1
ATOM 2728 C CA . GLU B 1 156 ? 39.761 34.304 9.886 1.00 52.34 156 GLU B CA 1
ATOM 2729 C C . GLU B 1 156 ? 41.252 34.028 10.099 1.00 52.22 156 GLU B C 1
ATOM 2730 O O . GLU B 1 156 ? 42.052 34.950 10.121 1.00 57.49 156 GLU B O 1
ATOM 2736 N N . LEU B 1 157 ? 41.617 32.757 10.259 1.00 50.18 157 LEU B N 1
ATOM 2737 C CA . LEU B 1 157 ? 43.020 32.399 10.479 1.00 46.65 157 LEU B CA 1
ATOM 2738 C C . LEU B 1 157 ? 43.812 32.446 9.189 1.00 45.89 157 LEU B C 1
ATOM 2739 O O . LEU B 1 157 ? 45.038 32.287 9.191 1.00 46.60 157 LEU B O 1
ATOM 2744 N N . GLY B 1 158 ? 43.098 32.654 8.085 1.00 40.62 158 GLY B N 1
ATOM 2745 C CA . GLY B 1 158 ? 43.734 32.724 6.783 1.00 35.55 158 GLY B CA 1
ATOM 2746 C C . GLY B 1 158 ? 44.179 31.367 6.283 1.00 39.69 158 GLY B C 1
ATOM 2747 O O . GLY B 1 158 ? 45.169 31.263 5.558 1.00 43.29 158 GLY B O 1
ATOM 2748 N N . ILE B 1 159 ? 43.447 30.323 6.668 1.00 42.40 159 ILE B N 1
ATOM 2749 C CA . ILE B 1 159 ? 43.766 28.953 6.259 1.00 40.25 159 ILE B CA 1
ATOM 2750 C C . ILE B 1 159 ? 42.738 28.415 5.265 1.00 43.62 159 ILE B C 1
ATOM 2751 O O . ILE B 1 159 ? 41.531 28.525 5.496 1.00 42.18 159 ILE B O 1
ATOM 2756 N N . ASP B 1 160 ? 43.211 27.840 4.160 1.00 47.05 160 ASP B N 1
ATOM 2757 C CA . ASP B 1 160 ? 42.304 27.266 3.157 1.00 47.43 160 ASP B CA 1
ATOM 2758 C C . ASP B 1 160 ? 41.743 25.950 3.713 1.00 42.10 160 ASP B C 1
ATOM 2759 O O . ASP B 1 160 ? 42.494 25.005 3.947 1.00 40.81 160 ASP B O 1
ATOM 2764 N N . PRO B 1 161 ? 40.414 25.872 3.918 1.00 39.34 161 PRO B N 1
ATOM 2765 C CA . PRO B 1 161 ? 39.748 24.678 4.458 1.00 42.40 161 PRO B CA 1
ATOM 2766 C C . PRO B 1 161 ? 40.084 23.360 3.762 1.00 45.65 161 PRO B C 1
ATOM 2767 O O . PRO B 1 161 ? 40.504 22.394 4.400 1.00 54.38 161 PRO B O 1
ATOM 2771 N N . THR B 1 162 ? 39.891 23.341 2.451 1.00 52.47 162 THR B N 1
ATOM 2772 C CA . THR B 1 162 ? 40.144 22.177 1.620 1.00 46.96 162 THR B CA 1
ATOM 2773 C C . THR B 1 162 ? 41.573 21.669 1.757 1.00 42.00 162 THR B C 1
ATOM 2774 O O . THR B 1 162 ? 41.798 20.470 1.912 1.00 45.25 162 THR B O 1
ATOM 2778 N N . GLU B 1 163 ? 42.537 22.583 1.686 1.00 37.43 163 GLU B N 1
ATOM 2779 C CA . GLU B 1 163 ? 43.934 22.188 1.803 1.00 41.62 163 GLU B CA 1
ATOM 2780 C C . GLU B 1 163 ? 44.272 21.720 3.229 1.00 44.58 163 GLU B C 1
ATOM 2781 O O . GLU B 1 163 ? 45.082 20.806 3.404 1.00 37.37 163 GLU B O 1
ATOM 2787 N N . PHE B 1 164 ? 43.651 22.342 4.238 1.00 46.04 164 PHE B N 1
ATOM 2788 C CA . PHE B 1 164 ? 43.874 21.965 5.639 1.00 47.92 164 PHE B CA 1
ATOM 2789 C C . PHE B 1 164 ? 43.320 20.554 5.829 1.00 40.08 164 PHE B C 1
ATOM 2790 O O . PHE B 1 164 ? 43.944 19.708 6.479 1.00 38.21 164 PHE B O 1
ATOM 2798 N N . MET B 1 165 ? 42.141 20.327 5.253 1.00 38.63 165 MET B N 1
ATOM 2799 C CA . MET B 1 165 ? 41.455 19.034 5.282 1.00 44.00 165 MET B CA 1
ATOM 2800 C C . MET B 1 165 ? 42.410 17.947 4.782 1.00 40.68 165 MET B C 1
ATOM 2801 O O . MET B 1 165 ? 42.549 16.897 5.404 1.00 48.19 165 MET B O 1
ATOM 2806 N N . GLU B 1 166 ? 43.066 18.206 3.655 1.00 42.20 166 GLU B N 1
ATOM 2807 C CA . GLU B 1 166 ? 43.998 17.246 3.084 1.00 44.16 166 GLU B CA 1
ATOM 2808 C C . GLU B 1 166 ? 45.208 17.000 3.980 1.00 46.68 166 GLU B C 1
ATOM 2809 O O . GLU B 1 166 ? 45.580 15.855 4.232 1.00 47.85 166 GLU B O 1
ATOM 2815 N N . ARG B 1 167 ? 45.829 18.076 4.453 1.00 45.82 167 ARG B N 1
ATOM 2816 C CA . ARG B 1 167 ? 47.009 17.957 5.302 1.00 36.14 167 ARG B CA 1
ATOM 2817 C C . ARG B 1 167 ? 46.670 17.410 6.690 1.00 41.29 167 ARG B C 1
ATOM 2818 O O . ARG B 1 167 ? 47.376 16.549 7.205 1.00 38.05 167 ARG B O 1
ATOM 2826 N N . SER B 1 168 ? 45.578 17.891 7.284 1.00 35.39 168 SER B N 1
ATOM 2827 C CA . SER B 1 168 ? 45.190 17.441 8.611 1.00 31.61 168 SER B CA 1
ATOM 2828 C C . SER B 1 168 ? 44.768 15.972 8.652 1.00 37.25 168 SER B C 1
ATOM 2829 O O . SER B 1 168 ? 45.141 15.240 9.571 1.00 34.08 168 SER B O 1
ATOM 2832 N N . ALA B 1 169 ? 44.000 15.536 7.655 1.00 44.63 169 ALA B N 1
ATOM 2833 C CA . ALA B 1 169 ? 43.544 14.143 7.590 1.00 37.90 169 ALA B CA 1
ATOM 2834 C C . ALA B 1 169 ? 44.742 13.201 7.545 1.00 37.93 169 ALA B C 1
ATOM 2835 O O . ALA B 1 169 ? 44.756 12.158 8.195 1.00 34.45 169 ALA B O 1
ATOM 2837 N N . LYS B 1 170 ? 45.741 13.581 6.759 1.00 31.16 170 LYS B N 1
ATOM 2838 C CA . LYS B 1 170 ? 46.961 12.806 6.609 1.00 32.13 170 LYS B CA 1
ATOM 2839 C C . LYS B 1 170 ? 47.728 12.720 7.943 1.00 40.08 170 LYS B C 1
ATOM 2840 O O . LYS B 1 170 ? 48.221 11.653 8.327 1.00 34.53 170 LYS B O 1
ATOM 2846 N N . ALA B 1 171 ? 47.828 13.842 8.648 1.00 32.99 171 ALA B N 1
ATOM 2847 C CA . ALA B 1 171 ? 48.538 13.864 9.920 1.00 37.18 171 ALA B CA 1
ATOM 2848 C C . ALA B 1 171 ? 47.823 13.017 10.978 1.00 33.21 171 ALA B C 1
ATOM 2849 O O . ALA B 1 171 ? 48.463 12.391 11.828 1.00 26.73 171 ALA B O 1
ATOM 2851 N N . LEU B 1 172 ? 46.495 12.992 10.922 1.00 33.82 172 LEU B N 1
ATOM 2852 C CA . LEU B 1 172 ? 45.723 12.218 11.887 1.00 29.40 172 LEU B CA 1
ATOM 2853 C C . LEU B 1 172 ? 45.873 10.728 11.627 1.00 32.66 172 LEU B C 1
ATOM 2854 O O . LEU B 1 172 ? 46.019 9.937 12.555 1.00 33.29 172 LEU B O 1
ATOM 2859 N N . VAL B 1 173 ? 45.843 10.342 10.359 1.00 35.41 173 VAL B N 1
ATOM 2860 C CA . VAL B 1 173 ? 45.978 8.937 10.020 1.00 29.56 173 VAL B CA 1
ATOM 2861 C C . VAL B 1 173 ? 47.374 8.474 10.417 1.00 32.72 173 VAL B C 1
ATOM 2862 O O . VAL B 1 173 ? 47.549 7.381 10.944 1.00 37.91 173 VAL B O 1
ATOM 2866 N N . GLU B 1 174 ? 48.365 9.317 10.171 1.00 32.04 174 GLU B N 1
ATOM 2867 C CA . GLU B 1 174 ? 49.735 8.996 10.518 1.00 36.12 174 GLU B CA 1
ATOM 2868 C C . GLU B 1 174 ? 49.847 8.835 12.038 1.00 40.25 174 GLU B C 1
ATOM 2869 O O . GLU B 1 174 ? 50.581 7.973 12.537 1.00 38.11 174 GLU B O 1
ATOM 2875 N N . GLU B 1 175 ? 49.106 9.659 12.775 1.00 39.72 175 GLU B N 1
ATOM 2876 C CA . GLU B 1 175 ? 49.133 9.608 14.242 1.00 32.92 175 GLU B CA 1
ATOM 2877 C C . GLU B 1 175 ? 48.613 8.265 14.740 1.00 34.17 175 GLU B C 1
ATOM 2878 O O . GLU B 1 175 ? 49.224 7.610 15.588 1.00 33.20 175 GLU B O 1
ATOM 2884 N N . ILE B 1 176 ? 47.473 7.858 14.204 1.00 31.21 176 ILE B N 1
ATOM 2885 C CA . ILE B 1 176 ? 46.863 6.599 14.594 1.00 34.82 176 ILE B CA 1
ATOM 2886 C C . ILE B 1 176 ? 47.726 5.404 14.201 1.00 33.84 176 ILE B C 1
ATOM 2887 O O . ILE B 1 176 ? 47.813 4.432 14.938 1.00 33.70 176 ILE B O 1
ATOM 2892 N N . GLU B 1 177 ? 48.383 5.481 13.048 1.00 33.58 177 GLU B N 1
ATOM 2893 C CA . GLU B 1 177 ? 49.215 4.372 12.606 1.00 33.50 177 GLU B CA 1
ATOM 2894 C C . GLU B 1 177 ? 50.455 4.189 13.474 1.00 31.93 177 GLU B C 1
ATOM 2895 O O . GLU B 1 177 ? 50.917 3.066 13.667 1.00 29.23 177 GLU B O 1
ATOM 2901 N N . LYS B 1 178 ? 50.984 5.285 14.013 1.00 29.17 178 LYS B N 1
ATOM 2902 C CA . LYS B 1 178 ? 52.149 5.194 14.888 1.00 35.57 178 LYS B CA 1
ATOM 2903 C C . LYS B 1 178 ? 51.681 4.660 16.247 1.00 33.25 178 LYS B C 1
ATOM 2904 O O . LYS B 1 178 ? 52.407 3.919 16.908 1.00 30.78 178 LYS B O 1
ATOM 2910 N N . VAL B 1 179 ? 50.460 5.024 16.653 1.00 26.60 179 VAL B N 1
ATOM 2911 C CA . VAL B 1 179 ? 49.933 4.541 17.921 1.00 28.80 179 VAL B CA 1
ATOM 2912 C C . VAL B 1 179 ? 49.895 3.017 17.849 1.00 34.28 179 VAL B C 1
ATOM 2913 O O . VAL B 1 179 ? 50.327 2.321 18.763 1.00 38.84 179 VAL B O 1
ATOM 2917 N N . ARG B 1 180 ? 49.392 2.517 16.729 1.00 35.83 180 ARG B N 1
ATOM 2918 C CA . ARG B 1 180 ? 49.270 1.088 16.507 1.00 36.71 180 ARG B CA 1
ATOM 2919 C C . ARG B 1 180 ? 50.638 0.376 16.452 1.00 38.92 180 ARG B C 1
ATOM 2920 O O . ARG B 1 180 ? 50.863 -0.597 17.170 1.00 36.01 180 ARG B O 1
ATOM 2928 N N . LYS B 1 181 ? 51.556 0.873 15.627 1.00 31.82 181 LYS B N 1
ATOM 2929 C CA . LYS B 1 181 ? 52.873 0.251 15.491 1.00 37.10 181 LYS B CA 1
ATOM 2930 C C . LYS B 1 181 ? 53.697 0.236 16.776 1.00 35.61 181 LYS B C 1
ATOM 2931 O O . LYS B 1 181 ? 54.411 -0.733 17.047 1.00 30.20 181 LYS B O 1
ATOM 2937 N N . ASP B 1 182 ? 53.605 1.311 17.559 1.00 31.99 182 ASP B N 1
ATOM 2938 C CA . ASP B 1 182 ? 54.326 1.384 18.827 1.00 32.36 182 ASP B CA 1
ATOM 2939 C C . ASP B 1 182 ? 53.761 0.331 19.773 1.00 36.30 182 ASP B C 1
ATOM 2940 O O . ASP B 1 182 ? 54.489 -0.250 20.593 1.00 31.25 182 ASP B O 1
ATOM 2945 N N . SER B 1 183 ? 52.461 0.075 19.641 1.00 27.10 183 SER B N 1
ATOM 2946 C CA . SER B 1 183 ? 51.789 -0.883 20.510 1.00 25.74 183 SER B CA 1
ATOM 2947 C C . SER B 1 183 ? 52.147 -2.330 20.203 1.00 29.80 183 SER B C 1
ATOM 2948 O O . SER B 1 183 ? 51.850 -3.222 21.003 1.00 30.06 183 SER B O 1
ATOM 2951 N N . LEU B 1 184 ? 52.795 -2.568 19.061 1.00 29.70 184 LEU B N 1
ATOM 2952 C CA . LEU B 1 184 ? 53.151 -3.933 18.669 1.00 29.24 184 LEU B CA 1
ATOM 2953 C C . LEU B 1 184 ? 54.635 -4.254 18.818 1.00 28.96 184 LEU B C 1
ATOM 2954 O O . LEU B 1 184 ? 55.033 -5.399 18.650 1.00 37.86 184 LEU B O 1
ATOM 2959 N N . LYS B 1 185 ? 55.448 -3.260 19.159 1.00 33.45 185 LYS B N 1
ATOM 2960 C CA . LYS B 1 185 ? 56.896 -3.476 19.262 1.00 34.25 185 LYS B CA 1
ATOM 2961 C C . LYS B 1 185 ? 57.431 -3.641 20.675 1.00 35.75 185 LYS B C 1
ATOM 2962 O O . LYS B 1 185 ? 58.642 -3.798 20.881 1.00 35.11 185 LYS B O 1
ATOM 2968 N N . VAL B 1 186 ? 56.536 -3.594 21.650 1.00 36.99 186 VAL B N 1
ATOM 2969 C CA . VAL B 1 186 ? 56.956 -3.693 23.034 1.00 32.57 186 VAL B CA 1
ATOM 2970 C C . VAL B 1 186 ? 56.576 -4.998 23.686 1.00 38.96 186 VAL B C 1
ATOM 2971 O O . VAL B 1 186 ? 55.487 -5.522 23.466 1.00 38.36 186 VAL B O 1
ATOM 2975 N N . ARG B 1 187 ? 57.485 -5.527 24.495 1.00 28.03 187 ARG B N 1
ATOM 2976 C CA . ARG B 1 187 ? 57.192 -6.758 25.188 1.00 34.84 187 ARG B CA 1
ATOM 2977 C C . ARG B 1 187 ? 56.421 -6.342 26.442 1.00 32.63 187 ARG B C 1
ATOM 2978 O O . ARG B 1 187 ? 56.513 -5.200 26.883 1.00 30.82 187 ARG B O 1
ATOM 2986 N N . TRP B 1 188 ? 55.643 -7.254 26.999 1.00 24.62 188 TRP B N 1
ATOM 2987 C CA . TRP B 1 188 ? 54.892 -6.939 28.202 1.00 27.31 188 TRP B CA 1
ATOM 2988 C C . TRP B 1 188 ? 55.874 -7.081 29.355 1.00 33.52 188 TRP B C 1
ATOM 2989 O O . TRP B 1 188 ? 56.941 -7.677 29.196 1.00 26.98 188 TRP B O 1
ATOM 3000 N N . VAL B 1 189 ? 55.520 -6.541 30.513 1.00 32.13 189 VAL B N 1
ATOM 3001 C CA . VAL B 1 189 ? 56.411 -6.598 31.666 1.00 28.42 189 VAL B CA 1
ATOM 3002 C C . VAL B 1 189 ? 55.726 -7.205 32.891 1.00 36.18 189 VAL B C 1
ATOM 3003 O O . VAL B 1 189 ? 54.498 -7.126 33.038 1.00 29.16 189 VAL B O 1
ATOM 3007 N N . THR B 1 190 ? 56.515 -7.808 33.776 1.00 27.01 190 THR B N 1
ATOM 3008 C CA . THR B 1 190 ? 55.958 -8.393 34.993 1.00 40.41 190 THR B CA 1
ATOM 3009 C C . THR B 1 190 ? 55.595 -7.327 36.038 1.00 33.53 190 THR B C 1
ATOM 3010 O O . THR B 1 190 ? 55.992 -6.158 35.869 1.00 42.04 190 THR B O 1
ATOM 3015 N N . SER C 1 3 ? 28.024 -26.131 35.302 1.00 73.56 3 SER C N 1
ATOM 3016 C CA . SER C 1 3 ? 28.314 -26.482 36.723 1.00 72.60 3 SER C CA 1
ATOM 3017 C C . SER C 1 3 ? 29.742 -26.068 37.123 1.00 72.47 3 SER C C 1
ATOM 3018 O O . SER C 1 3 ? 30.324 -25.163 36.517 1.00 72.80 3 SER C O 1
ATOM 3021 N N . MET C 1 4 ? 30.300 -26.731 38.137 1.00 67.38 4 MET C N 1
ATOM 3022 C CA . MET C 1 4 ? 31.645 -26.422 38.634 1.00 54.61 4 MET C CA 1
ATOM 3023 C C . MET C 1 4 ? 32.263 -27.659 39.317 1.00 46.49 4 MET C C 1
ATOM 3024 O O . MET C 1 4 ? 31.559 -28.443 39.949 1.00 47.79 4 MET C O 1
ATOM 3029 N N . GLU C 1 5 ? 33.573 -27.838 39.189 1.00 36.68 5 GLU C N 1
ATOM 3030 C CA . GLU C 1 5 ? 34.220 -29.004 39.794 1.00 36.16 5 GLU C CA 1
ATOM 3031 C C . GLU C 1 5 ? 34.568 -28.796 41.260 1.00 30.88 5 GLU C C 1
ATOM 3032 O O . GLU C 1 5 ? 35.047 -27.743 41.653 1.00 29.40 5 GLU C O 1
ATOM 3038 N N . LEU C 1 6 ? 34.318 -29.811 42.074 1.00 28.98 6 LEU C N 1
ATOM 3039 C CA . LEU C 1 6 ? 34.600 -29.708 43.483 1.00 30.84 6 LEU C CA 1
ATOM 3040 C C . LEU C 1 6 ? 35.387 -30.911 43.912 1.00 32.68 6 LEU C C 1
ATOM 3041 O O . LEU C 1 6 ? 35.053 -32.039 43.540 1.00 29.16 6 LEU C O 1
ATOM 3046 N N . LEU C 1 7 ? 36.428 -30.663 44.700 1.00 31.95 7 LEU C N 1
ATOM 3047 C CA . LEU C 1 7 ? 37.277 -31.723 45.219 1.00 28.93 7 LEU C CA 1
ATOM 3048 C C . LEU C 1 7 ? 37.629 -31.423 46.668 1.00 27.95 7 LEU C C 1
ATOM 3049 O O . LEU C 1 7 ? 38.258 -30.398 46.966 1.00 34.34 7 LEU C O 1
ATOM 3054 N N . ILE C 1 8 ? 37.213 -32.318 47.559 1.00 35.49 8 ILE C N 1
ATOM 3055 C CA . ILE C 1 8 ? 37.492 -32.193 48.986 1.00 32.68 8 ILE C CA 1
ATOM 3056 C C . ILE C 1 8 ? 38.449 -33.318 49.357 1.00 34.68 8 ILE C C 1
ATOM 3057 O O . ILE C 1 8 ? 38.096 -34.483 49.249 1.00 38.10 8 ILE C O 1
ATOM 3062 N N . ILE C 1 9 ? 39.667 -32.972 49.765 1.00 36.61 9 ILE C N 1
ATOM 3063 C CA . ILE C 1 9 ? 40.653 -33.981 50.157 1.00 37.27 9 ILE C CA 1
ATOM 3064 C C . ILE C 1 9 ? 40.536 -34.234 51.671 1.00 40.74 9 ILE C C 1
ATOM 3065 O O . ILE C 1 9 ? 41.062 -33.472 52.484 1.00 33.17 9 ILE C O 1
ATOM 3070 N N . LYS C 1 10 ? 39.860 -35.323 52.031 1.00 43.61 10 LYS C N 1
ATOM 3071 C CA . LYS C 1 10 ? 39.602 -35.690 53.428 1.00 42.39 10 LYS C CA 1
ATOM 3072 C C . LYS C 1 10 ? 40.624 -36.534 54.191 1.00 45.34 10 LYS C C 1
ATOM 3073 O O . LYS C 1 10 ? 40.797 -36.361 55.395 1.00 55.84 10 LYS C O 1
ATOM 3079 N N . GLU C 1 11 ? 41.296 -37.451 53.512 1.00 49.00 11 GLU C N 1
ATOM 3080 C CA . GLU C 1 11 ? 42.246 -38.323 54.189 1.00 40.79 11 GLU C CA 1
ATOM 3081 C C . GLU C 1 11 ? 43.685 -37.847 54.182 1.00 43.63 11 GLU C C 1
ATOM 3082 O O . GLU C 1 11 ? 44.344 -37.815 55.216 1.00 45.46 11 GLU C O 1
ATOM 3088 N N . ARG C 1 12 ? 44.182 -37.483 53.014 1.00 46.47 12 ARG C N 1
ATOM 3089 C CA . ARG C 1 12 ? 45.547 -37.021 52.930 1.00 39.93 12 ARG C CA 1
ATOM 3090 C C . ARG C 1 12 ? 45.636 -35.579 53.402 1.00 37.56 12 ARG C C 1
ATOM 3091 O O . ARG C 1 12 ? 44.647 -34.857 53.403 1.00 48.11 12 ARG C O 1
ATOM 3099 N N . ARG C 1 13 ? 46.821 -35.161 53.822 1.00 43.60 13 ARG C N 1
ATOM 3100 C CA . ARG C 1 13 ? 47.000 -33.770 54.209 1.00 46.68 13 ARG C CA 1
ATOM 3101 C C . ARG C 1 13 ? 47.834 -33.143 53.096 1.00 41.12 13 ARG C C 1
ATOM 3102 O O . ARG C 1 13 ? 48.645 -33.825 52.468 1.00 38.24 13 ARG C O 1
ATOM 3110 N N . ILE C 1 14 ? 47.601 -31.852 52.862 1.00 36.85 14 ILE C N 1
ATOM 3111 C CA . ILE C 1 14 ? 48.292 -31.083 51.836 1.00 40.83 14 ILE C CA 1
ATOM 3112 C C . ILE C 1 14 ? 48.676 -29.755 52.481 1.00 42.96 14 ILE C C 1
ATOM 3113 O O . ILE C 1 14 ? 47.825 -29.041 53.011 1.00 47.49 14 ILE C O 1
ATOM 3118 N N . ASP C 1 15 ? 49.958 -29.424 52.461 1.00 46.80 15 ASP C N 1
ATOM 3119 C CA . ASP C 1 15 ? 50.378 -28.172 53.054 1.00 42.80 15 ASP C CA 1
ATOM 3120 C C . ASP C 1 15 ? 50.320 -27.051 52.031 1.00 43.95 15 ASP C C 1
ATOM 3121 O O . ASP C 1 15 ? 50.546 -27.262 50.837 1.00 44.53 15 ASP C O 1
ATOM 3126 N N . TYR C 1 16 ? 49.998 -25.858 52.512 1.00 36.43 16 TYR C N 1
ATOM 3127 C CA . TYR C 1 16 ? 49.906 -24.695 51.664 1.00 30.32 16 TYR C CA 1
ATOM 3128 C C . TYR C 1 16 ? 51.119 -23.803 51.890 1.00 35.28 16 TYR C C 1
ATOM 3129 O O . TYR C 1 16 ? 51.273 -23.221 52.960 1.00 34.61 16 TYR C O 1
ATOM 3138 N N . ASP C 1 17 ? 51.996 -23.723 50.890 1.00 40.08 17 ASP C N 1
ATOM 3139 C CA . ASP C 1 17 ? 53.181 -22.872 50.979 1.00 37.26 17 ASP C CA 1
ATOM 3140 C C . ASP C 1 17 ? 52.972 -21.660 50.067 1.00 40.00 17 ASP C C 1
ATOM 3141 O O . ASP C 1 17 ? 53.898 -20.884 49.816 1.00 39.40 17 ASP C O 1
ATOM 3146 N N . GLY C 1 18 ? 51.743 -21.519 49.569 1.00 40.43 18 GLY C N 1
ATOM 3147 C CA . GLY C 1 18 ? 51.410 -20.400 48.707 1.00 32.18 18 GLY C CA 1
ATOM 3148 C C . GLY C 1 18 ? 51.396 -20.655 47.208 1.00 36.83 18 GLY C C 1
ATOM 3149 O O . GLY C 1 18 ? 50.827 -19.851 46.462 1.00 34.08 18 GLY C O 1
ATOM 3150 N N . SER C 1 19 ? 52.014 -21.755 46.770 1.00 37.52 19 SER C N 1
ATOM 3151 C CA . SER C 1 19 ? 52.085 -22.105 45.349 1.00 39.57 19 SER C CA 1
ATOM 3152 C C . SER C 1 19 ? 50.767 -22.626 44.756 1.00 33.97 19 SER C C 1
ATOM 3153 O O . SER C 1 19 ? 50.615 -22.657 43.535 1.00 33.34 19 SER C O 1
ATOM 3156 N N . ALA C 1 20 ? 49.832 -23.043 45.610 1.00 28.36 20 ALA C N 1
ATOM 3157 C CA . ALA C 1 20 ? 48.533 -23.548 45.148 1.00 31.30 20 ALA C CA 1
ATOM 3158 C C . ALA C 1 20 ? 47.750 -22.409 44.516 1.00 23.61 20 ALA C C 1
ATOM 3159 O O . ALA C 1 20 ? 46.731 -22.624 43.856 1.00 31.47 20 ALA C O 1
ATOM 3161 N N . ILE C 1 21 ? 48.234 -21.193 44.723 1.00 27.47 21 ILE C N 1
ATOM 3162 C CA . ILE C 1 21 ? 47.584 -20.029 44.159 1.00 27.24 21 ILE C CA 1
ATOM 3163 C C . ILE C 1 21 ? 47.883 -19.882 42.664 1.00 36.34 21 ILE C C 1
ATOM 3164 O O . ILE C 1 21 ? 47.197 -19.136 41.961 1.00 33.12 21 ILE C O 1
ATOM 3169 N N . ARG C 1 22 ? 48.909 -20.571 42.174 1.00 30.67 22 ARG C N 1
ATOM 3170 C CA . ARG C 1 22 ? 49.246 -20.447 40.757 1.00 40.02 22 ARG C CA 1
ATOM 3171 C C . ARG C 1 22 ? 48.171 -21.010 39.827 1.00 31.78 22 ARG C C 1
ATOM 3172 O O . ARG C 1 22 ? 47.351 -21.840 40.229 1.00 26.16 22 ARG C O 1
ATOM 3180 N N . SER C 1 23 ? 48.180 -20.535 38.588 1.00 25.97 23 SER C N 1
ATOM 3181 C CA . SER C 1 23 ? 47.199 -20.942 37.596 1.00 23.16 23 SER C CA 1
ATOM 3182 C C . SER C 1 23 ? 47.337 -22.412 37.261 1.00 31.21 23 SER C C 1
ATOM 3183 O O . SER C 1 23 ? 48.432 -22.973 37.310 1.00 25.84 23 SER C O 1
ATOM 3186 N N . HIS C 1 24 ? 46.200 -23.019 36.933 1.00 21.21 24 HIS C N 1
ATOM 3187 C CA . HIS C 1 24 ? 46.091 -24.425 36.584 1.00 22.82 24 HIS C CA 1
ATOM 3188 C C . HIS C 1 24 ? 46.541 -25.397 37.651 1.00 27.72 24 HIS C C 1
ATOM 3189 O O . HIS C 1 24 ? 46.785 -26.575 37.365 1.00 38.87 24 HIS C O 1
ATOM 3196 N N . TRP C 1 25 ? 46.619 -24.931 38.887 1.00 26.03 25 TRP C N 1
ATOM 3197 C CA . TRP C 1 25 ? 47.041 -25.817 39.967 1.00 31.33 25 TRP C CA 1
ATOM 3198 C C . TRP C 1 25 ? 46.155 -27.067 40.106 1.00 31.61 25 TRP C C 1
ATOM 3199 O O . TRP C 1 25 ? 46.667 -28.178 40.255 1.00 25.53 25 TRP C O 1
ATOM 3210 N N . ALA C 1 26 ? 44.832 -26.894 40.065 1.00 29.06 26 ALA C N 1
ATOM 3211 C CA . ALA C 1 26 ? 43.936 -28.045 40.214 1.00 29.65 26 ALA C CA 1
ATOM 3212 C C . ALA C 1 26 ? 44.029 -28.977 39.011 1.00 27.42 26 ALA C C 1
ATOM 3213 O O . ALA C 1 26 ? 43.975 -30.203 39.149 1.00 29.17 26 ALA C O 1
ATOM 3215 N N . TYR C 1 27 ? 44.150 -28.404 37.823 1.00 27.72 27 TYR C N 1
ATOM 3216 C CA . TYR C 1 27 ? 44.239 -29.242 36.646 1.00 30.82 27 TYR C CA 1
ATOM 3217 C C . TYR C 1 27 ? 45.579 -29.975 36.607 1.00 31.03 27 TYR C C 1
ATOM 3218 O O . TYR C 1 27 ? 45.611 -31.192 36.384 1.00 23.46 27 TYR C O 1
ATOM 3227 N N . ARG C 1 28 ? 46.675 -29.248 36.837 1.00 24.98 28 ARG C N 1
ATOM 3228 C CA . ARG C 1 28 ? 48.013 -29.856 36.829 1.00 31.69 28 ARG C CA 1
ATOM 3229 C C . ARG C 1 28 ? 48.110 -31.009 37.839 1.00 29.89 28 ARG C C 1
ATOM 3230 O O . ARG C 1 28 ? 48.577 -32.100 37.511 1.00 35.66 28 ARG C O 1
ATOM 3238 N N . ASN C 1 29 ? 47.625 -30.773 39.051 1.00 28.50 29 ASN C N 1
ATOM 3239 C CA . ASN C 1 29 ? 47.708 -31.775 40.102 1.00 27.86 29 ASN C CA 1
ATOM 3240 C C . ASN C 1 29 ? 46.654 -32.884 40.154 1.00 34.44 29 ASN C C 1
ATOM 3241 O O . ASN C 1 29 ? 46.962 -34.008 40.537 1.00 33.47 29 ASN C O 1
ATOM 3246 N N . PHE C 1 30 ? 45.414 -32.601 39.777 1.00 34.39 30 PHE C N 1
ATOM 3247 C CA . PHE C 1 30 ? 44.390 -33.640 39.881 1.00 28.54 30 PHE C CA 1
ATOM 3248 C C . PHE C 1 30 ? 43.612 -33.897 38.598 1.00 23.05 30 PHE C C 1
ATOM 3249 O O . PHE C 1 30 ? 42.771 -34.785 38.546 1.00 28.99 30 PHE C O 1
ATOM 3257 N N . GLY C 1 31 ? 43.919 -33.132 37.559 1.00 25.59 31 GLY C N 1
ATOM 3258 C CA . GLY C 1 31 ? 43.232 -33.301 36.300 1.00 25.58 31 GLY C CA 1
ATOM 3259 C C . GLY C 1 31 ? 41.835 -32.704 36.285 1.00 21.95 31 GLY C C 1
ATOM 3260 O O . GLY C 1 31 ? 41.059 -33.022 35.386 1.00 26.30 31 GLY C O 1
ATOM 3261 N N . ILE C 1 32 ? 41.514 -31.852 37.262 1.00 24.27 32 ILE C N 1
ATOM 3262 C CA . ILE C 1 32 ? 40.198 -31.198 37.332 1.00 31.88 32 ILE C CA 1
ATOM 3263 C C . ILE C 1 32 ? 40.225 -30.038 36.348 1.00 35.37 32 ILE C C 1
ATOM 3264 O O . ILE C 1 32 ? 40.976 -29.079 36.539 1.00 28.21 32 ILE C O 1
ATOM 3269 N N . LEU C 1 33 ? 39.391 -30.131 35.313 1.00 24.68 33 LEU C N 1
ATOM 3270 C CA . LEU C 1 33 ? 39.323 -29.132 34.240 1.00 36.31 33 LEU C CA 1
ATOM 3271 C C . LEU C 1 33 ? 38.297 -28.022 34.428 1.00 30.88 33 LEU C C 1
ATOM 3272 O O . LEU C 1 33 ? 37.141 -28.281 34.758 1.00 33.95 33 LEU C O 1
ATOM 3277 N N . GLY C 1 34 ? 38.736 -26.786 34.198 1.00 26.74 34 GLY C N 1
ATOM 3278 C CA . GLY C 1 34 ? 37.861 -25.635 34.320 1.00 31.28 34 GLY C CA 1
ATOM 3279 C C . GLY C 1 34 ? 37.663 -25.114 35.733 1.00 36.52 34 GLY C C 1
ATOM 3280 O O . GLY C 1 34 ? 38.419 -25.450 36.657 1.00 33.53 34 GLY C O 1
ATOM 3281 N N . ASP C 1 35 ? 36.636 -24.284 35.890 1.00 32.44 35 ASP C N 1
ATOM 3282 C CA . ASP C 1 35 ? 36.291 -23.691 37.176 1.00 30.39 35 ASP C CA 1
ATOM 3283 C C . ASP C 1 35 ? 36.266 -24.777 38.236 1.00 31.00 35 ASP C C 1
ATOM 3284 O O . ASP C 1 35 ? 35.539 -25.755 38.095 1.00 28.51 35 ASP C O 1
ATOM 3289 N N . SER C 1 36 ? 37.046 -24.595 39.300 1.00 33.55 36 SER C N 1
ATOM 3290 C CA . SER C 1 36 ? 37.110 -25.595 40.361 1.00 27.54 36 SER C CA 1
ATOM 3291 C C . SER C 1 36 ? 37.380 -25.037 41.755 1.00 23.97 36 SER C C 1
ATOM 3292 O O . SER C 1 36 ? 37.953 -23.968 41.921 1.00 23.54 36 SER C O 1
ATOM 3295 N N . LEU C 1 37 ? 36.956 -25.794 42.754 1.00 29.23 37 LEU C N 1
ATOM 3296 C CA . LEU C 1 37 ? 37.203 -25.445 44.140 1.00 34.33 37 LEU C CA 1
ATOM 3297 C C . LEU C 1 37 ? 37.820 -26.694 44.752 1.00 29.64 37 LEU C C 1
ATOM 3298 O O . LEU C 1 37 ? 37.259 -27.782 44.646 1.00 27.83 37 LEU C O 1
ATOM 3303 N N . VAL C 1 38 ? 38.993 -26.542 45.355 1.00 31.51 38 VAL C N 1
ATOM 3304 C CA . VAL C 1 38 ? 39.655 -27.672 45.989 1.00 28.23 38 VAL C CA 1
ATOM 3305 C C . VAL C 1 38 ? 39.772 -27.348 47.461 1.00 30.90 38 VAL C C 1
ATOM 3306 O O . VAL C 1 38 ? 40.301 -26.304 47.844 1.00 32.49 38 VAL C O 1
ATOM 3310 N N . VAL C 1 39 ? 39.251 -28.235 48.292 1.00 32.87 39 VAL C N 1
ATOM 3311 C CA . VAL C 1 39 ? 39.299 -28.014 49.724 1.00 33.57 39 VAL C CA 1
ATOM 3312 C C . VAL C 1 39 ? 40.139 -29.097 50.393 1.00 30.39 39 VAL C C 1
ATOM 3313 O O . VAL C 1 39 ? 39.934 -30.287 50.159 1.00 30.26 39 VAL C O 1
ATOM 3317 N N . PHE C 1 40 ? 41.092 -28.671 51.213 1.00 31.87 40 PHE C N 1
ATOM 3318 C CA . PHE C 1 40 ? 41.976 -29.595 51.909 1.00 28.34 40 PHE C CA 1
ATOM 3319 C C . PHE C 1 40 ? 42.467 -29.043 53.234 1.00 35.20 40 PHE C C 1
ATOM 3320 O O . PHE C 1 40 ? 42.254 -27.877 53.566 1.00 38.83 40 PHE C O 1
ATOM 3328 N N . ARG C 1 41 ? 43.178 -29.887 53.967 1.00 33.71 41 ARG C N 1
ATOM 3329 C CA . ARG C 1 41 ? 43.684 -29.516 55.277 1.00 41.17 41 ARG C CA 1
ATOM 3330 C C . ARG C 1 41 ? 45.161 -29.843 55.410 1.00 28.35 41 ARG C C 1
ATOM 3331 O O . ARG C 1 41 ? 45.631 -30.857 54.901 1.00 37.69 41 ARG C O 1
ATOM 3339 N N . GLY C 1 42 ? 45.890 -28.970 56.094 1.00 35.79 42 GLY C N 1
ATOM 3340 C CA . GLY C 1 42 ? 47.312 -29.189 56.292 1.00 26.98 42 GLY C CA 1
ATOM 3341 C C . GLY C 1 42 ? 47.991 -27.979 56.901 1.00 33.99 42 GLY C C 1
ATOM 3342 O O . GLY C 1 42 ? 47.331 -27.048 57.354 1.00 32.01 42 GLY C O 1
ATOM 3343 N N . LYS C 1 43 ? 49.319 -27.985 56.918 1.00 39.40 43 LYS C N 1
ATOM 3344 C CA . LYS C 1 43 ? 50.046 -26.861 57.485 1.00 39.97 43 LYS C CA 1
ATOM 3345 C C . LYS C 1 43 ? 49.898 -25.656 56.585 1.00 42.55 43 LYS C C 1
ATOM 3346 O O . LYS C 1 43 ? 49.281 -25.723 55.524 1.00 42.66 43 LYS C O 1
ATOM 3352 N N . CYS C 1 44 ? 50.478 -24.551 57.030 1.00 46.44 44 CYS C N 1
ATOM 3353 C CA . CYS C 1 44 ? 50.459 -23.317 56.281 1.00 39.87 44 CYS C CA 1
ATOM 3354 C C . CYS C 1 44 ? 51.715 -22.534 56.596 1.00 40.15 44 CYS C C 1
ATOM 3355 O O . CYS C 1 44 ? 51.935 -22.160 57.738 1.00 43.89 44 CYS C O 1
ATOM 3358 N N . ASN C 1 45 ? 52.550 -22.323 55.587 1.00 42.02 45 ASN C N 1
ATOM 3359 C CA . ASN C 1 45 ? 53.760 -21.533 55.753 1.00 47.45 45 ASN C CA 1
ATOM 3360 C C . ASN C 1 45 ? 54.096 -20.989 54.374 1.00 43.64 45 ASN C C 1
ATOM 3361 O O . ASN C 1 45 ? 54.762 -21.636 53.565 1.00 44.82 45 ASN C O 1
ATOM 3366 N N . VAL C 1 46 ? 53.599 -19.781 54.121 1.00 46.35 46 VAL C N 1
ATOM 3367 C CA . VAL C 1 46 ? 53.778 -19.132 52.837 1.00 44.85 46 VAL C CA 1
ATOM 3368 C C . VAL C 1 46 ? 55.182 -18.617 52.583 1.00 46.60 46 VAL C C 1
ATOM 3369 O O . VAL C 1 46 ? 55.692 -17.757 53.298 1.00 46.22 46 VAL C O 1
ATOM 3373 N N . LYS C 1 47 ? 55.795 -19.149 51.537 1.00 49.35 47 LYS C N 1
ATOM 3374 C CA . LYS C 1 47 ? 57.136 -18.741 51.155 1.00 54.35 47 LYS C CA 1
ATOM 3375 C C . LYS C 1 47 ? 57.094 -17.341 50.547 1.00 57.29 47 LYS C C 1
ATOM 3376 O O . LYS C 1 47 ? 56.256 -17.046 49.698 1.00 66.77 47 LYS C O 1
ATOM 3382 N N . VAL C 1 48 ? 57.994 -16.480 51.013 1.00 60.98 48 VAL C N 1
ATOM 3383 C CA . VAL C 1 48 ? 58.100 -15.094 50.553 1.00 62.06 48 VAL C CA 1
ATOM 3384 C C . VAL C 1 48 ? 57.928 -14.960 49.039 1.00 61.79 48 VAL C C 1
ATOM 3385 O O . VAL C 1 48 ? 57.292 -14.025 48.549 1.00 54.48 48 VAL C O 1
ATOM 3389 N N . GLU C 1 49 ? 58.512 -15.903 48.310 1.00 61.74 49 GLU C N 1
ATOM 3390 C CA . GLU C 1 49 ? 58.446 -15.923 46.857 1.00 60.10 49 GLU C CA 1
ATOM 3391 C C . GLU C 1 49 ? 57.025 -16.199 46.351 1.00 65.18 49 GLU C C 1
ATOM 3392 O O . GLU C 1 49 ? 56.718 -15.949 45.185 1.00 63.93 49 GLU C O 1
ATOM 3398 N N . GLU C 1 50 ? 56.158 -16.705 47.228 1.00 59.05 50 GLU C N 1
ATOM 3399 C CA . GLU C 1 50 ? 54.786 -17.034 46.835 1.00 51.08 50 GLU C CA 1
ATOM 3400 C C . GLU C 1 50 ? 53.735 -16.062 47.385 1.00 50.88 50 GLU C C 1
ATOM 3401 O O . GLU C 1 50 ? 52.545 -16.189 47.084 1.00 46.91 50 GLU C O 1
ATOM 3407 N N . MET C 1 51 ? 54.178 -15.090 48.179 1.00 37.93 51 MET C N 1
ATOM 3408 C CA . MET C 1 51 ? 53.267 -14.114 48.769 1.00 43.54 51 MET C CA 1
ATOM 3409 C C . MET C 1 51 ? 52.611 -13.185 47.746 1.00 42.38 51 MET C C 1
ATOM 3410 O O . MET C 1 51 ? 53.288 -12.542 46.946 1.00 46.81 51 MET C O 1
ATOM 3415 N N . VAL C 1 52 ? 51.281 -13.114 47.783 1.00 34.26 52 VAL C N 1
ATOM 3416 C CA . VAL C 1 52 ? 50.535 -12.269 46.835 1.00 40.68 52 VAL C CA 1
ATOM 3417 C C . VAL C 1 52 ? 50.268 -10.844 47.344 1.00 41.13 52 VAL C C 1
ATOM 3418 O O . VAL C 1 52 ? 50.311 -9.886 46.572 1.00 41.01 52 VAL C O 1
ATOM 3422 N N . ASP C 1 53 ? 49.982 -10.712 48.636 1.00 38.70 53 ASP C N 1
ATOM 3423 C CA . ASP C 1 53 ? 49.721 -9.397 49.194 1.00 36.49 53 ASP C CA 1
ATOM 3424 C C . ASP C 1 53 ? 51.046 -8.641 49.277 1.00 40.94 53 ASP C C 1
ATOM 3425 O O . ASP C 1 53 ? 51.920 -8.990 50.069 1.00 35.33 53 ASP C O 1
ATOM 3430 N N . ILE C 1 54 ? 51.193 -7.608 48.455 1.00 45.02 54 ILE C N 1
ATOM 3431 C CA . ILE C 1 54 ? 52.421 -6.823 48.431 1.00 46.62 54 ILE C CA 1
ATOM 3432 C C . ILE C 1 54 ? 52.644 -6.120 49.766 1.00 49.00 54 ILE C C 1
ATOM 3433 O O . ILE C 1 54 ? 53.779 -5.932 50.189 1.00 48.54 54 ILE C O 1
ATOM 3438 N N . GLU C 1 55 ? 51.561 -5.735 50.429 1.00 52.36 55 GLU C N 1
ATOM 3439 C CA . GLU C 1 55 ? 51.686 -5.103 51.733 1.00 61.29 55 GLU C CA 1
ATOM 3440 C C . GLU C 1 55 ? 52.507 -6.048 52.615 1.00 64.09 55 GLU C C 1
ATOM 3441 O O . GLU C 1 55 ? 53.532 -5.656 53.179 1.00 62.71 55 GLU C O 1
ATOM 3447 N N . ASP C 1 56 ? 52.043 -7.298 52.709 1.00 58.90 56 ASP C N 1
ATOM 3448 C CA . ASP C 1 56 ? 52.695 -8.324 53.522 1.00 55.89 56 ASP C CA 1
ATOM 3449 C C . ASP C 1 56 ? 54.178 -8.471 53.253 1.00 58.62 56 ASP C C 1
ATOM 3450 O O . ASP C 1 56 ? 54.919 -8.891 54.137 1.00 64.31 56 ASP C O 1
ATOM 3455 N N . LEU C 1 57 ? 54.615 -8.153 52.040 1.00 61.73 57 LEU C N 1
ATOM 3456 C CA . LEU C 1 57 ? 56.038 -8.234 51.720 1.00 67.94 57 LEU C CA 1
ATOM 3457 C C . LEU C 1 57 ? 56.713 -6.998 52.296 1.00 68.20 57 LEU C C 1
ATOM 3458 O O . LEU C 1 57 ? 57.788 -7.082 52.890 1.00 72.33 57 LEU C O 1
ATOM 3463 N N . ARG C 1 58 ? 56.061 -5.852 52.115 1.00 70.52 58 ARG C N 1
ATOM 3464 C CA . ARG C 1 58 ? 56.560 -4.572 52.607 1.00 78.48 58 ARG C CA 1
ATOM 3465 C C . ARG C 1 58 ? 56.776 -4.642 54.114 1.00 80.23 58 ARG C C 1
ATOM 3466 O O . ARG C 1 58 ? 57.810 -4.214 54.627 1.00 83.94 58 ARG C O 1
ATOM 3474 N N . LEU C 1 59 ? 55.798 -5.203 54.814 1.00 77.01 59 LEU C N 1
ATOM 3475 C CA . LEU C 1 59 ? 55.875 -5.325 56.260 1.00 74.55 59 LEU C CA 1
ATOM 3476 C C . LEU C 1 59 ? 56.618 -6.572 56.735 1.00 69.11 59 LEU C C 1
ATOM 3477 O O . LEU C 1 59 ? 56.610 -6.877 57.920 1.00 72.03 59 LEU C O 1
ATOM 3482 N N . ARG C 1 60 ? 57.257 -7.290 55.818 1.00 74.18 60 ARG C N 1
ATOM 3483 C CA . ARG C 1 60 ? 58.005 -8.502 56.169 1.00 78.40 60 ARG C CA 1
ATOM 3484 C C . ARG C 1 60 ? 57.216 -9.563 56.960 1.00 80.09 60 ARG C C 1
ATOM 3485 O O . ARG C 1 60 ? 57.795 -10.529 57.457 1.00 82.02 60 ARG C O 1
ATOM 3493 N N . LYS C 1 61 ? 55.902 -9.382 57.054 1.00 79.61 61 LYS C N 1
ATOM 3494 C CA . LYS C 1 61 ? 55.017 -10.294 57.766 1.00 73.86 61 LYS C CA 1
ATOM 3495 C C . LYS C 1 61 ? 55.127 -11.777 57.421 1.00 67.66 61 LYS C C 1
ATOM 3496 O O . LYS C 1 61 ? 55.493 -12.159 56.306 1.00 63.26 61 LYS C O 1
ATOM 3502 N N . GLU C 1 62 ? 54.775 -12.604 58.405 1.00 69.67 62 GLU C N 1
ATOM 3503 C CA . GLU C 1 62 ? 54.787 -14.073 58.318 1.00 62.31 62 GLU C CA 1
ATOM 3504 C C . GLU C 1 62 ? 53.351 -14.577 58.154 1.00 53.88 62 GLU C C 1
ATOM 3505 O O . GLU C 1 62 ? 52.414 -13.975 58.664 1.00 52.39 62 GLU C O 1
ATOM 3511 N N . ILE C 1 63 ? 53.168 -15.668 57.427 1.00 46.93 63 ILE C N 1
ATOM 3512 C CA . ILE C 1 63 ? 51.819 -16.218 57.251 1.00 49.94 63 ILE C CA 1
ATOM 3513 C C . ILE C 1 63 ? 52.036 -17.709 57.387 1.00 46.51 63 ILE C C 1
ATOM 3514 O O . ILE C 1 63 ? 52.470 -18.373 56.451 1.00 53.58 63 ILE C O 1
ATOM 3519 N N . LYS C 1 64 ? 51.750 -18.202 58.587 1.00 47.85 64 LYS C N 1
ATOM 3520 C CA . LYS C 1 64 ? 51.944 -19.593 58.921 1.00 50.31 64 LYS C CA 1
ATOM 3521 C C . LYS C 1 64 ? 50.939 -20.088 59.960 1.00 53.98 64 LYS C C 1
ATOM 3522 O O . LYS C 1 64 ? 50.392 -19.312 60.755 1.00 54.02 64 LYS C O 1
ATOM 3528 N N . GLY C 1 65 ? 50.689 -21.396 59.919 1.00 55.31 65 GLY C N 1
ATOM 3529 C CA . GLY C 1 65 ? 49.766 -22.048 60.838 1.00 52.43 65 GLY C CA 1
ATOM 3530 C C . GLY C 1 65 ? 50.101 -23.523 60.749 1.00 55.00 65 GLY C C 1
ATOM 3531 O O . GLY C 1 65 ? 50.476 -24.004 59.678 1.00 54.36 65 GLY C O 1
ATOM 3532 N N . ASP C 1 66 ? 49.985 -24.246 61.854 1.00 51.67 66 ASP C N 1
ATOM 3533 C CA . ASP C 1 66 ? 50.309 -25.664 61.832 1.00 54.13 66 ASP C CA 1
ATOM 3534 C C . ASP C 1 66 ? 49.181 -26.531 61.297 1.00 53.06 66 ASP C C 1
ATOM 3535 O O . ASP C 1 66 ? 49.433 -27.545 60.658 1.00 56.88 66 ASP C O 1
ATOM 3540 N N . ASP C 1 67 ? 47.943 -26.129 61.553 1.00 48.47 67 ASP C N 1
ATOM 3541 C CA . ASP C 1 67 ? 46.789 -26.885 61.086 1.00 51.97 67 ASP C CA 1
ATOM 3542 C C . ASP C 1 67 ? 45.733 -25.904 60.588 1.00 53.17 67 ASP C C 1
ATOM 3543 O O . ASP C 1 67 ? 45.173 -25.129 61.371 1.00 50.18 67 ASP C O 1
ATOM 3548 N N . MET C 1 68 ? 45.452 -25.955 59.287 1.00 50.13 68 MET C N 1
ATOM 3549 C CA . MET C 1 68 ? 44.492 -25.035 58.660 1.00 44.55 68 MET C CA 1
ATOM 3550 C C . MET C 1 68 ? 43.678 -25.728 57.562 1.00 43.84 68 MET C C 1
ATOM 3551 O O . MET C 1 68 ? 44.170 -26.650 56.907 1.00 41.94 68 MET C O 1
ATOM 3556 N N . VAL C 1 69 ? 42.426 -25.308 57.386 1.00 34.83 69 VAL C N 1
ATOM 3557 C CA . VAL C 1 69 ? 41.581 -25.853 56.324 1.00 38.22 69 VAL C CA 1
ATOM 3558 C C . VAL C 1 69 ? 41.795 -24.902 55.150 1.00 38.33 69 VAL C C 1
ATOM 3559 O O . VAL C 1 69 ? 41.736 -23.688 55.315 1.00 33.94 69 VAL C O 1
ATOM 3563 N N . HIS C 1 70 ? 42.047 -25.444 53.970 1.00 36.33 70 HIS C N 1
ATOM 3564 C CA . HIS C 1 70 ? 42.317 -24.595 52.826 1.00 35.44 70 HIS C CA 1
ATOM 3565 C C . HIS C 1 70 ? 41.296 -24.679 51.704 1.00 29.43 70 HIS C C 1
ATOM 3566 O O . HIS C 1 70 ? 40.733 -25.741 51.427 1.00 28.16 70 HIS C O 1
ATOM 3573 N N . TYR C 1 71 ? 41.054 -23.538 51.074 1.00 22.46 71 TYR C N 1
ATOM 3574 C CA . TYR C 1 71 ? 40.154 -23.469 49.930 1.00 26.86 71 TYR C CA 1
ATOM 3575 C C . TYR C 1 71 ? 40.941 -22.807 48.796 1.00 22.76 71 TYR C C 1
ATOM 3576 O O . TYR C 1 71 ? 41.428 -21.684 48.943 1.00 28.25 71 TYR C O 1
ATOM 3585 N N . ILE C 1 72 ? 41.109 -23.524 47.690 1.00 32.16 72 ILE C N 1
ATOM 3586 C CA . ILE C 1 72 ? 41.805 -22.972 46.528 1.00 28.26 72 ILE C CA 1
ATOM 3587 C C . ILE C 1 72 ? 40.802 -22.927 45.384 1.00 22.17 72 ILE C C 1
ATOM 3588 O O . ILE C 1 72 ? 40.319 -23.963 44.907 1.00 26.11 72 ILE C O 1
ATOM 3593 N N . LEU C 1 73 ? 40.481 -21.716 44.953 1.00 24.85 73 LEU C N 1
ATOM 3594 C CA . LEU C 1 73 ? 39.512 -21.536 43.888 1.00 29.39 73 LEU C CA 1
ATOM 3595 C C . LEU C 1 73 ? 40.104 -20.990 42.603 1.00 27.38 73 LEU C C 1
ATOM 3596 O O . LEU C 1 73 ? 40.900 -20.056 42.628 1.00 25.59 73 LEU C O 1
ATOM 3601 N N . GLU C 1 74 ? 39.723 -21.592 41.483 1.00 19.15 74 GLU C N 1
ATOM 3602 C CA . GLU C 1 74 ? 40.161 -21.093 40.204 1.00 23.21 74 GLU C CA 1
ATOM 3603 C C . GLU C 1 74 ? 38.950 -20.933 39.293 1.00 25.53 74 GLU C C 1
ATOM 3604 O O . GLU C 1 74 ? 38.190 -21.879 39.087 1.00 24.42 74 GLU C O 1
ATOM 3610 N N . LEU C 1 75 ? 38.773 -19.727 38.764 1.00 24.73 75 LEU C N 1
ATOM 3611 C CA . LEU C 1 75 ? 37.681 -19.441 37.845 1.00 25.32 75 LEU C CA 1
ATOM 3612 C C . LEU C 1 75 ? 38.265 -18.957 36.524 1.00 32.10 75 LEU C C 1
ATOM 3613 O O . LEU C 1 75 ? 39.077 -18.027 36.475 1.00 30.55 75 LEU C O 1
ATOM 3618 N N . PHE C 1 76 ? 37.846 -19.600 35.448 1.00 29.59 76 PHE C N 1
ATOM 3619 C CA . PHE C 1 76 ? 38.319 -19.241 34.134 1.00 34.05 76 PHE C CA 1
ATOM 3620 C C . PHE C 1 76 ? 37.328 -18.264 33.508 1.00 30.19 76 PHE C C 1
ATOM 3621 O O . PHE C 1 76 ? 36.656 -18.554 32.519 1.00 37.07 76 PHE C O 1
ATOM 3629 N N . TRP C 1 77 ? 37.249 -17.104 34.151 1.00 31.39 77 TRP C N 1
ATOM 3630 C CA . TRP C 1 77 ? 36.402 -15.984 33.762 1.00 37.63 77 TRP C CA 1
ATOM 3631 C C . TRP C 1 77 ? 37.364 -14.891 33.317 1.00 36.15 77 TRP C C 1
ATOM 3632 O O . TRP C 1 77 ? 38.560 -15.117 33.283 1.00 38.86 77 TRP C O 1
ATOM 3643 N N . HIS C 1 78 ? 36.857 -13.707 32.988 1.00 44.12 78 HIS C N 1
ATOM 3644 C CA . HIS C 1 78 ? 37.746 -12.631 32.568 1.00 40.67 78 HIS C CA 1
ATOM 3645 C C . HIS C 1 78 ? 38.655 -12.297 33.756 1.00 42.71 78 HIS C C 1
ATOM 3646 O O . HIS C 1 78 ? 38.171 -12.031 34.856 1.00 46.90 78 HIS C O 1
ATOM 3653 N N . PRO C 1 79 ? 39.982 -12.302 33.548 1.00 43.14 79 PRO C N 1
ATOM 3654 C CA . PRO C 1 79 ? 40.939 -12.008 34.622 1.00 42.42 79 PRO C CA 1
ATOM 3655 C C . PRO C 1 79 ? 40.935 -10.579 35.158 1.00 40.86 79 PRO C C 1
ATOM 3656 O O . PRO C 1 79 ? 41.944 -9.882 35.088 1.00 42.51 79 PRO C O 1
ATOM 3660 N N . ASP C 1 80 ? 39.810 -10.162 35.726 1.00 42.40 80 ASP C N 1
ATOM 3661 C CA . ASP C 1 80 ? 39.661 -8.812 36.268 1.00 33.03 80 ASP C CA 1
ATOM 3662 C C . ASP C 1 80 ? 39.904 -8.832 37.773 1.00 32.81 80 ASP C C 1
ATOM 3663 O O . ASP C 1 80 ? 39.265 -9.596 38.490 1.00 26.85 80 ASP C O 1
ATOM 3668 N N . ILE C 1 81 ? 40.817 -7.991 38.250 1.00 26.08 81 ILE C N 1
ATOM 3669 C CA . ILE C 1 81 ? 41.124 -7.932 39.673 1.00 33.57 81 ILE C CA 1
ATOM 3670 C C . ILE C 1 81 ? 39.926 -7.511 40.556 1.00 36.22 81 ILE C C 1
ATOM 3671 O O . ILE C 1 81 ? 39.826 -7.930 41.703 1.00 31.39 81 ILE C O 1
ATOM 3676 N N . LEU C 1 82 ? 39.026 -6.697 40.010 1.00 27.33 82 LEU C N 1
ATOM 3677 C CA . LEU C 1 82 ? 37.851 -6.238 40.738 1.00 34.35 82 LEU C CA 1
ATOM 3678 C C . LEU C 1 82 ? 36.860 -7.382 40.895 1.00 37.26 82 LEU C C 1
ATOM 3679 O O . LEU C 1 82 ? 36.162 -7.482 41.900 1.00 33.57 82 LEU C O 1
ATOM 3684 N N . LEU C 1 83 ? 36.796 -8.253 39.898 1.00 33.00 83 LEU C N 1
ATOM 3685 C CA . LEU C 1 83 ? 35.890 -9.386 39.989 1.00 34.19 83 LEU C CA 1
ATOM 3686 C C . LEU C 1 83 ? 36.460 -10.342 41.037 1.00 32.30 83 LEU C C 1
ATOM 3687 O O . LEU C 1 83 ? 35.743 -10.825 41.929 1.00 32.25 83 LEU C O 1
ATOM 3692 N N . ALA C 1 84 ? 37.764 -10.588 40.943 1.00 30.94 84 ALA C N 1
ATOM 3693 C CA . ALA C 1 84 ? 38.450 -11.459 41.899 1.00 27.35 84 ALA C CA 1
ATOM 3694 C C . ALA C 1 84 ? 38.177 -10.987 43.328 1.00 24.00 84 ALA C C 1
ATOM 3695 O O . ALA C 1 84 ? 37.880 -11.782 44.219 1.00 29.02 84 ALA C O 1
ATOM 3697 N N . SER C 1 85 ? 38.296 -9.678 43.523 1.00 26.56 85 SER C N 1
ATOM 3698 C CA . SER C 1 85 ? 38.125 -9.056 44.827 1.00 27.71 85 SER C CA 1
ATOM 3699 C C . SER C 1 85 ? 36.697 -9.177 45.373 1.00 28.77 85 SER C C 1
ATOM 3700 O O . SER C 1 85 ? 36.504 -9.509 46.534 1.00 27.31 85 SER C O 1
ATOM 3703 N N . SER C 1 86 ? 35.719 -8.903 44.519 1.00 27.04 86 SER C N 1
ATOM 3704 C CA . SER C 1 86 ? 34.301 -8.959 44.875 1.00 34.89 86 SER C CA 1
ATOM 3705 C C . SER C 1 86 ? 33.928 -10.370 45.304 1.00 32.56 86 SER C C 1
ATOM 3706 O O . SER C 1 86 ? 33.375 -10.608 46.380 1.00 42.61 86 SER C O 1
ATOM 3709 N N . LEU C 1 87 ? 34.227 -11.296 44.412 1.00 30.06 87 LEU C N 1
ATOM 3710 C CA . LEU C 1 87 ? 33.955 -12.700 44.605 1.00 28.29 87 LEU C CA 1
ATOM 3711 C C . LEU C 1 87 ? 34.543 -13.171 45.926 1.00 32.44 87 LEU C C 1
ATOM 3712 O O . LEU C 1 87 ? 33.868 -13.841 46.717 1.00 32.78 87 LEU C O 1
ATOM 3717 N N . GLN C 1 88 ? 35.803 -12.809 46.166 1.00 22.74 88 GLN C N 1
ATOM 3718 C CA . GLN C 1 88 ? 36.473 -13.206 47.391 1.00 34.03 88 GLN C CA 1
ATOM 3719 C C . GLN C 1 88 ? 35.703 -12.827 48.665 1.00 37.94 88 GLN C C 1
ATOM 3720 O O . GLN C 1 88 ? 35.545 -13.636 49.578 1.00 29.03 88 GLN C O 1
ATOM 3726 N N . LYS C 1 89 ? 35.240 -11.589 48.737 1.00 35.25 89 LYS C N 1
ATOM 3727 C CA . LYS C 1 89 ? 34.522 -11.162 49.917 1.00 35.35 89 LYS C CA 1
ATOM 3728 C C . LYS C 1 89 ? 33.121 -11.756 49.991 1.00 34.58 89 LYS C C 1
ATOM 3729 O O . LYS C 1 89 ? 32.642 -12.048 51.086 1.00 34.03 89 LYS C O 1
ATOM 3735 N N . LEU C 1 90 ? 32.472 -11.968 48.845 1.00 34.31 90 LEU C N 1
ATOM 3736 C CA . LEU C 1 90 ? 31.150 -12.596 48.863 1.00 30.25 90 LEU C CA 1
ATOM 3737 C C . LEU C 1 90 ? 31.309 -14.005 49.437 1.00 36.50 90 LEU C C 1
ATOM 3738 O O . LEU C 1 90 ? 30.478 -14.461 50.216 1.00 34.98 90 LEU C O 1
ATOM 3743 N N . LEU C 1 91 ? 32.388 -14.689 49.060 1.00 34.32 91 LEU C N 1
ATOM 3744 C CA . LEU C 1 91 ? 32.624 -16.038 49.555 1.00 34.66 91 LEU C CA 1
ATOM 3745 C C . LEU C 1 91 ? 32.874 -16.044 51.052 1.00 34.77 91 LEU C C 1
ATOM 3746 O O . LEU C 1 91 ? 32.351 -16.900 51.764 1.00 36.19 91 LEU C O 1
ATOM 3751 N N . ILE C 1 92 ? 33.674 -15.095 51.527 1.00 34.17 92 ILE C N 1
ATOM 3752 C CA . ILE C 1 92 ? 33.962 -14.996 52.949 1.00 35.01 92 ILE C CA 1
ATOM 3753 C C . ILE C 1 92 ? 32.661 -14.727 53.696 1.00 42.19 92 ILE C C 1
ATOM 3754 O O . ILE C 1 92 ? 32.411 -15.284 54.765 1.00 40.10 92 ILE C O 1
ATOM 3759 N N . ALA C 1 93 ? 31.832 -13.873 53.111 1.00 36.96 93 ALA C N 1
ATOM 3760 C CA . ALA C 1 93 ? 30.555 -13.521 53.705 1.00 36.57 93 ALA C CA 1
ATOM 3761 C C . ALA C 1 93 ? 29.680 -14.758 53.826 1.00 45.06 93 ALA C C 1
ATOM 3762 O O . ALA C 1 93 ? 28.921 -14.897 54.793 1.00 42.66 93 ALA C O 1
ATOM 3764 N N . ARG C 1 94 ? 29.784 -15.657 52.848 1.00 42.24 94 ARG C N 1
ATOM 3765 C CA . ARG C 1 94 ? 28.980 -16.870 52.879 1.00 35.23 94 ARG C CA 1
ATOM 3766 C C . ARG C 1 94 ? 29.452 -17.782 54.001 1.00 38.27 94 ARG C C 1
ATOM 3767 O O . ARG C 1 94 ? 28.643 -18.427 54.661 1.00 42.99 94 ARG C O 1
ATOM 3775 N N . LEU C 1 95 ? 30.763 -17.828 54.224 1.00 34.82 95 LEU C N 1
ATOM 3776 C CA . LEU C 1 95 ? 31.321 -18.653 55.291 1.00 33.82 95 LEU C CA 1
ATOM 3777 C C . LEU C 1 95 ? 30.851 -18.123 56.646 1.00 34.88 95 LEU C C 1
ATOM 3778 O O . LEU C 1 95 ? 30.584 -18.904 57.563 1.00 29.04 95 LEU C O 1
ATOM 3783 N N . VAL C 1 96 ? 30.770 -16.797 56.770 1.00 32.33 96 VAL C N 1
ATOM 3784 C CA . VAL C 1 96 ? 30.299 -16.179 58.006 1.00 39.56 96 VAL C CA 1
ATOM 3785 C C . VAL C 1 96 ? 28.818 -16.555 58.257 1.00 36.32 96 VAL C C 1
ATOM 3786 O O . VAL C 1 96 ? 28.461 -16.966 59.356 1.00 33.45 96 VAL C O 1
ATOM 3790 N N . GLU C 1 97 ? 27.976 -16.422 57.233 1.00 33.55 97 GLU C N 1
ATOM 3791 C CA . GLU C 1 97 ? 26.561 -16.773 57.341 1.00 40.98 97 GLU C CA 1
ATOM 3792 C C . GLU C 1 97 ? 26.441 -18.260 57.665 1.00 52.08 97 GLU C C 1
ATOM 3793 O O . GLU C 1 97 ? 25.482 -18.682 58.314 1.00 57.15 97 GLU C O 1
ATOM 3799 N N . LEU C 1 98 ? 27.408 -19.057 57.209 1.00 49.21 98 LEU C N 1
ATOM 3800 C CA . LEU C 1 98 ? 27.373 -20.490 57.498 1.00 50.17 98 LEU C CA 1
ATOM 3801 C C . LEU C 1 98 ? 27.746 -20.729 58.951 1.00 42.13 98 LEU C C 1
ATOM 3802 O O . LEU C 1 98 ? 27.238 -21.648 59.579 1.00 37.00 98 LEU C O 1
ATOM 3807 N N . LEU C 1 99 ? 28.649 -19.913 59.480 1.00 43.64 99 LEU C N 1
ATOM 3808 C CA . LEU C 1 99 ? 29.050 -20.070 60.867 1.00 51.56 99 LEU C CA 1
ATOM 3809 C C . LEU C 1 99 ? 27.885 -19.750 61.821 1.00 51.20 99 LEU C C 1
ATOM 3810 O O . LEU C 1 99 ? 27.870 -20.218 62.956 1.00 50.84 99 LEU C O 1
ATOM 3815 N N . TRP C 1 100 ? 26.898 -18.981 61.363 1.00 53.53 100 TRP C N 1
ATOM 3816 C CA . TRP C 1 100 ? 25.757 -18.652 62.226 1.00 53.55 100 TRP C CA 1
ATOM 3817 C C . TRP C 1 100 ? 24.901 -19.907 62.408 1.00 53.26 100 TRP C C 1
ATOM 3818 O O . TRP C 1 100 ? 24.289 -20.130 63.458 1.00 58.75 100 TRP C O 1
ATOM 3829 N N . ASN C 1 101 ? 24.871 -20.736 61.369 1.00 46.15 101 ASN C N 1
ATOM 3830 C CA . ASN C 1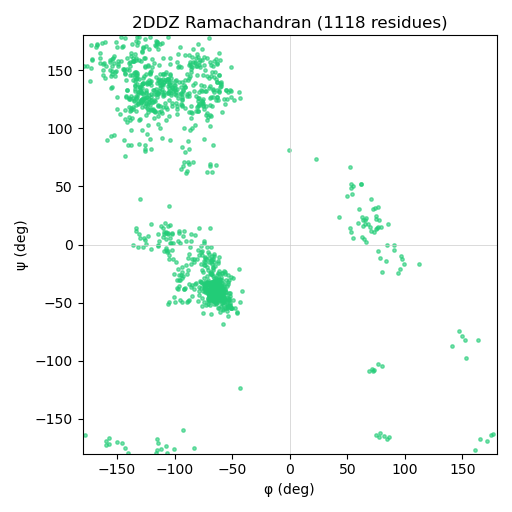 101 ? 24.103 -21.983 61.399 1.00 42.12 101 ASN C CA 1
ATOM 3831 C C . ASN C 1 101 ? 24.752 -22.976 62.345 1.00 42.90 101 ASN C C 1
ATOM 3832 O O . ASN C 1 101 ? 24.191 -24.026 62.649 1.00 53.15 101 ASN C O 1
ATOM 3837 N N . TYR C 1 102 ? 25.942 -22.627 62.824 1.00 49.62 102 TYR C N 1
ATOM 3838 C CA . TYR C 1 102 ? 26.668 -23.496 63.758 1.00 54.30 102 TYR C CA 1
ATOM 3839 C C . TYR C 1 102 ? 26.576 -22.964 65.186 1.00 51.83 102 TYR C C 1
ATOM 3840 O O . TYR C 1 102 ? 27.137 -23.548 66.107 1.00 52.26 102 TYR C O 1
ATOM 3849 N N . GLY C 1 103 ? 25.857 -21.856 65.350 1.00 51.48 103 GLY C N 1
ATOM 3850 C CA . GLY C 1 103 ? 25.702 -21.257 66.664 1.00 62.02 103 GLY C CA 1
ATOM 3851 C C . GLY C 1 103 ? 26.851 -20.329 67.007 1.00 62.56 103 GLY C C 1
ATOM 3852 O O . GLY C 1 103 ? 27.050 -19.996 68.173 1.00 62.61 103 GLY C O 1
ATOM 3853 N N . ILE C 1 104 ? 27.602 -19.911 65.988 1.00 62.64 104 ILE C N 1
ATOM 3854 C CA . ILE C 1 104 ? 28.747 -19.024 66.175 1.00 57.74 104 ILE C CA 1
ATOM 3855 C C . ILE C 1 104 ? 28.463 -17.611 65.716 1.00 53.37 104 ILE C C 1
ATOM 3856 O O . ILE C 1 104 ? 27.966 -17.396 64.607 1.00 58.22 104 ILE C O 1
ATOM 3861 N N . GLU C 1 105 ? 28.767 -16.646 66.577 1.00 56.65 105 GLU C N 1
ATOM 3862 C CA . GLU C 1 105 ? 28.575 -15.236 66.238 1.00 64.46 105 GLU C CA 1
ATOM 3863 C C . GLU C 1 105 ? 29.842 -14.768 65.532 1.00 60.98 105 GLU C C 1
ATOM 3864 O O . GLU C 1 105 ? 30.737 -14.189 66.152 1.00 57.63 105 GLU C O 1
ATOM 3870 N N . ALA C 1 106 ? 29.931 -15.045 64.241 1.00 59.98 106 ALA C N 1
ATOM 3871 C CA . ALA C 1 106 ? 31.099 -14.627 63.489 1.00 57.86 106 ALA C CA 1
ATOM 3872 C C . ALA C 1 106 ? 30.706 -13.357 62.797 1.00 52.28 106 ALA C C 1
ATOM 3873 O O . ALA C 1 106 ? 29.513 -13.084 62.598 1.00 48.31 106 ALA C O 1
ATOM 3875 N N . SER C 1 107 ? 31.718 -12.577 62.450 1.00 43.92 107 SER C N 1
ATOM 3876 C CA . SER C 1 107 ? 31.495 -11.328 61.747 1.00 48.04 107 SER C CA 1
ATOM 3877 C C . SER C 1 107 ? 32.616 -11.170 60.719 1.00 50.87 107 SER C C 1
ATOM 3878 O O . SER C 1 107 ? 33.673 -11.807 60.813 1.00 37.93 107 SER C O 1
ATOM 3881 N N . ARG C 1 108 ? 32.364 -10.326 59.729 1.00 47.68 108 ARG C N 1
ATOM 3882 C CA . ARG C 1 108 ? 33.324 -10.096 58.672 1.00 45.93 108 ARG C CA 1
ATOM 3883 C C . ARG C 1 108 ? 33.934 -8.707 58.732 1.00 48.05 108 ARG C C 1
ATOM 3884 O O . ARG C 1 108 ? 33.246 -7.725 58.983 1.00 45.36 108 ARG C O 1
ATOM 3892 N N . ARG C 1 109 ? 35.237 -8.633 58.514 1.00 46.60 109 ARG C N 1
ATOM 3893 C CA . ARG C 1 109 ? 35.919 -7.348 58.475 1.00 40.98 109 ARG C CA 1
ATOM 3894 C C . ARG C 1 109 ? 36.629 -7.371 57.123 1.00 41.59 109 ARG C C 1
ATOM 3895 O O . ARG C 1 109 ? 37.818 -7.708 57.018 1.00 44.26 109 ARG C O 1
ATOM 3903 N N . GLY C 1 110 ? 35.869 -7.031 56.085 1.00 32.70 110 GLY C N 1
ATOM 3904 C CA . GLY C 1 110 ? 36.399 -7.039 54.740 1.00 38.42 110 GLY C CA 1
ATOM 3905 C C . GLY C 1 110 ? 36.468 -8.476 54.254 1.00 42.80 110 GLY C C 1
ATOM 3906 O O . GLY C 1 110 ? 35.446 -9.079 53.909 1.00 39.50 110 GLY C O 1
ATOM 3907 N N . ASP C 1 111 ? 37.672 -9.036 54.254 1.00 38.63 111 ASP C N 1
ATOM 3908 C CA . ASP C 1 111 ? 37.883 -10.406 53.803 1.00 35.89 111 ASP C CA 1
ATOM 3909 C C . ASP C 1 111 ? 38.323 -11.313 54.949 1.00 35.77 111 ASP C C 1
ATOM 3910 O O . ASP C 1 111 ? 38.601 -12.498 54.748 1.00 32.32 111 ASP C O 1
ATOM 3915 N N . ASP C 1 112 ? 38.381 -10.757 56.155 1.00 38.33 112 ASP C N 1
ATOM 3916 C CA . ASP C 1 112 ? 38.771 -11.536 57.327 1.00 37.39 112 ASP C CA 1
ATOM 3917 C C . ASP C 1 112 ? 37.570 -11.924 58.194 1.00 38.29 112 ASP C C 1
ATOM 3918 O O . ASP C 1 112 ? 36.613 -11.156 58.330 1.00 41.63 112 ASP C O 1
ATOM 3923 N N . ILE C 1 113 ? 37.616 -13.131 58.751 1.00 39.12 113 ILE C N 1
ATOM 3924 C CA . ILE C 1 113 ? 36.537 -13.631 59.609 1.00 39.33 113 ILE C CA 1
ATOM 3925 C C . ILE C 1 113 ? 36.911 -13.467 61.077 1.00 42.91 113 ILE C C 1
ATOM 3926 O O . ILE C 1 113 ? 37.990 -13.879 61.513 1.00 45.48 113 ILE C O 1
ATOM 3931 N N . TYR C 1 114 ? 36.008 -12.873 61.843 1.00 46.38 114 TYR C N 1
ATOM 3932 C CA . TYR C 1 114 ? 36.262 -12.645 63.253 1.00 46.09 114 TYR C CA 1
ATOM 3933 C C . TYR C 1 114 ? 35.225 -13.271 64.169 1.00 44.70 114 TYR C C 1
ATOM 3934 O O . TYR C 1 114 ? 34.030 -13.300 63.861 1.00 45.57 114 TYR C O 1
ATOM 3943 N N . VAL C 1 115 ? 35.700 -13.795 65.290 1.00 46.51 115 VAL C N 1
ATOM 3944 C CA . VAL C 1 115 ? 34.817 -14.375 66.297 1.00 55.51 115 VAL C CA 1
ATOM 3945 C C . VAL C 1 115 ? 35.376 -13.954 67.645 1.00 56.79 115 VAL C C 1
ATOM 3946 O O . VAL C 1 115 ? 36.451 -14.402 68.045 1.00 51.30 115 VAL C O 1
ATOM 3950 N N . ASN C 1 116 ? 34.649 -13.070 68.324 1.00 61.62 116 ASN C N 1
ATOM 3951 C CA . ASN C 1 116 ? 35.057 -12.571 69.631 1.00 60.78 116 ASN C CA 1
ATOM 3952 C C . ASN C 1 116 ? 36.390 -11.829 69.540 1.00 53.05 116 ASN C C 1
ATOM 3953 O O . ASN C 1 116 ? 37.330 -12.119 70.277 1.00 54.23 116 ASN C O 1
ATOM 3958 N N . GLY C 1 117 ? 36.472 -10.880 68.618 1.00 52.49 117 GLY C N 1
ATOM 3959 C CA . GLY C 1 117 ? 37.688 -10.105 68.471 1.00 50.66 117 GLY C CA 1
ATOM 3960 C C . GLY C 1 117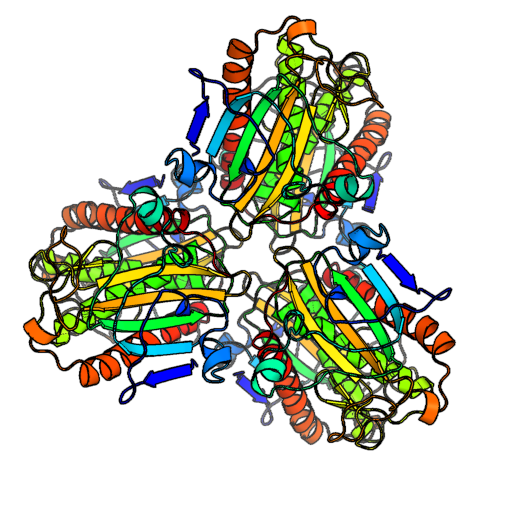 ? 38.926 -10.845 68.001 1.00 52.88 117 GLY C C 1
ATOM 3961 O O . GLY C 1 117 ? 39.996 -10.248 67.899 1.00 55.21 117 GLY C O 1
ATOM 3962 N N . ARG C 1 118 ? 38.807 -12.137 67.716 1.00 52.72 118 ARG C N 1
ATOM 3963 C CA . ARG C 1 118 ? 39.967 -12.889 67.258 1.00 53.29 118 ARG C CA 1
ATOM 3964 C C . ARG C 1 118 ? 39.846 -13.368 65.805 1.00 52.31 118 ARG C C 1
ATOM 3965 O O . ARG C 1 118 ? 38.781 -13.790 65.349 1.00 44.40 118 ARG C O 1
ATOM 3973 N N . LYS C 1 119 ? 40.959 -13.283 65.084 1.00 54.10 119 LYS C N 1
ATOM 3974 C CA . LYS C 1 119 ? 41.002 -13.652 63.677 1.00 50.58 119 LYS C CA 1
ATOM 3975 C C . LYS C 1 119 ? 40.993 -15.159 63.432 1.00 49.28 119 LYS C C 1
ATOM 3976 O O . LYS C 1 119 ? 41.875 -15.890 63.891 1.00 44.40 119 LYS C O 1
ATOM 3982 N N . LEU C 1 120 ? 39.986 -15.606 62.690 1.00 35.88 120 LEU C N 1
ATOM 3983 C CA . LEU C 1 120 ? 39.825 -17.010 62.337 1.00 42.59 120 LEU C CA 1
ATOM 3984 C C . LEU C 1 120 ? 40.434 -17.371 60.969 1.00 43.30 120 LEU C C 1
ATOM 3985 O O . LEU C 1 120 ? 40.840 -18.520 60.736 1.00 35.17 120 LEU C O 1
ATOM 3990 N N . SER C 1 121 ? 40.518 -16.389 60.077 1.00 44.88 121 SER C N 1
ATOM 3991 C CA . SER C 1 121 ? 40.985 -16.662 58.721 1.00 47.79 121 SER C CA 1
ATOM 3992 C C . SER C 1 121 ? 42.054 -15.780 58.073 1.00 41.70 121 SER C C 1
ATOM 3993 O O . SER C 1 121 ? 42.484 -14.768 58.616 1.00 44.14 121 SER C O 1
ATOM 3996 N N . ILE C 1 122 ? 42.470 -16.212 56.887 1.00 36.36 122 ILE C N 1
ATOM 3997 C CA . ILE C 1 122 ? 43.402 -15.474 56.040 1.00 34.34 122 ILE C CA 1
ATOM 3998 C C . ILE C 1 122 ? 42.851 -15.710 54.635 1.00 35.52 122 ILE C C 1
ATOM 3999 O O . ILE C 1 122 ? 42.218 -16.733 54.371 1.00 36.74 122 ILE C O 1
ATOM 4004 N N . SER C 1 123 ? 43.061 -14.765 53.736 1.00 31.43 123 SER C N 1
ATOM 4005 C CA . SER C 1 123 ? 42.545 -14.923 52.397 1.00 31.29 123 SER C CA 1
ATOM 4006 C C . SER C 1 123 ? 43.251 -13.980 51.436 1.00 37.25 123 SER C C 1
ATOM 4007 O O . SER C 1 123 ? 43.794 -12.951 51.843 1.00 35.07 123 SER C O 1
ATOM 4010 N N . ILE C 1 124 ? 43.269 -14.350 50.162 1.00 28.68 124 ILE C N 1
ATOM 4011 C CA . ILE C 1 124 ? 43.891 -13.514 49.156 1.00 30.54 124 ILE C CA 1
ATOM 4012 C C . ILE C 1 124 ? 43.173 -13.760 47.840 1.00 25.52 124 ILE C C 1
ATOM 4013 O O . ILE C 1 124 ? 42.658 -14.853 47.597 1.00 32.68 124 ILE C O 1
ATOM 4018 N N . ALA C 1 125 ? 43.123 -12.748 46.992 1.00 30.23 125 ALA C N 1
ATOM 4019 C CA . ALA C 1 125 ? 42.463 -12.913 45.703 1.00 33.67 125 ALA C CA 1
ATOM 4020 C C . ALA C 1 125 ? 43.251 -12.175 44.642 1.00 26.44 125 ALA C C 1
ATOM 4021 O O . ALA C 1 125 ? 43.639 -11.036 44.835 1.00 27.49 125 ALA C O 1
ATOM 4023 N N . THR C 1 126 ? 43.503 -12.832 43.521 1.00 33.38 126 THR C N 1
ATOM 4024 C CA . THR C 1 126 ? 44.236 -12.180 42.452 1.00 29.17 126 THR C CA 1
ATOM 4025 C C . THR C 1 126 ? 43.915 -12.855 41.121 1.00 30.98 126 THR C C 1
ATOM 4026 O O . THR C 1 126 ? 42.963 -13.633 41.018 1.00 27.21 126 THR C O 1
ATOM 4030 N N . VAL C 1 127 ? 44.708 -12.557 40.101 1.00 25.33 127 VAL C N 1
ATOM 4031 C CA . VAL C 1 127 ? 44.493 -13.143 38.796 1.00 29.45 127 VAL C CA 1
ATOM 4032 C C . VAL C 1 127 ? 45.787 -13.600 38.162 1.00 36.26 127 VAL C C 1
ATOM 4033 O O . VAL C 1 127 ? 46.871 -13.168 38.550 1.00 24.29 127 VAL C O 1
ATOM 4037 N N . SER C 1 128 ? 45.644 -14.496 37.190 1.00 33.00 128 SER C N 1
ATOM 4038 C CA . SER C 1 128 ? 46.753 -15.004 36.391 1.00 24.76 128 SER C CA 1
ATOM 4039 C C . SER C 1 128 ? 46.383 -14.468 35.013 1.00 34.74 128 SER C C 1
ATOM 4040 O O . SER C 1 128 ? 45.316 -13.879 34.849 1.00 36.38 128 SER C O 1
ATOM 4043 N N . PRO C 1 129 ? 47.255 -14.636 34.010 1.00 35.00 129 PRO C N 1
ATOM 4044 C CA . PRO C 1 129 ? 46.864 -14.114 32.697 1.00 28.34 129 PRO C CA 1
ATOM 4045 C C . PRO C 1 129 ? 45.616 -14.794 32.135 1.00 29.16 129 PRO C C 1
ATOM 4046 O O . PRO C 1 129 ? 44.995 -14.269 31.228 1.00 34.87 129 PRO C O 1
ATOM 4050 N N . VAL C 1 130 ? 45.236 -15.947 32.688 1.00 27.12 130 VAL C N 1
ATOM 4051 C CA . VAL C 1 130 ? 44.078 -16.680 32.187 1.00 24.24 130 VAL C CA 1
ATOM 4052 C C . VAL C 1 130 ? 43.009 -17.062 33.208 1.00 32.10 130 VAL C C 1
ATOM 4053 O O . VAL C 1 130 ? 42.057 -17.765 32.879 1.00 24.99 130 VAL C O 1
ATOM 4057 N N . SER C 1 131 ? 43.138 -16.611 34.442 1.00 28.00 131 SER C N 1
ATOM 4058 C CA . SER C 1 131 ? 42.131 -16.994 35.410 1.00 26.60 131 SER C CA 1
ATOM 4059 C C . SER C 1 131 ? 42.112 -16.129 36.655 1.00 23.49 131 SER C C 1
ATOM 4060 O O . SER C 1 131 ? 42.977 -15.272 36.853 1.00 26.43 131 SER C O 1
ATOM 4063 N N . ILE C 1 132 ? 41.102 -16.378 37.489 1.00 25.60 132 ILE C N 1
ATOM 4064 C CA . ILE C 1 132 ? 40.941 -15.707 38.764 1.00 18.07 132 ILE C CA 1
ATOM 4065 C C . ILE C 1 132 ? 41.347 -16.786 39.791 1.00 21.18 132 ILE C C 1
ATOM 4066 O O . ILE C 1 132 ? 40.977 -17.943 39.647 1.00 20.83 132 ILE C O 1
ATOM 4071 N N . LYS C 1 133 ? 42.124 -16.415 40.802 1.00 24.97 133 LYS C N 1
ATOM 4072 C CA . LYS C 1 133 ? 42.547 -17.369 41.832 1.00 30.59 133 LYS C CA 1
ATOM 4073 C C . LYS C 1 133 ? 42.285 -16.793 43.219 1.00 27.90 133 LYS C C 1
ATOM 4074 O O . LYS C 1 133 ? 42.620 -15.642 43.503 1.00 30.28 133 LYS C O 1
ATOM 4080 N N . ILE C 1 134 ? 41.686 -17.608 44.075 1.00 23.04 134 ILE C N 1
ATOM 4081 C CA . ILE C 1 134 ? 41.330 -17.194 45.429 1.00 22.81 134 ILE C CA 1
ATOM 4082 C C . ILE C 1 134 ? 41.707 -18.249 46.461 1.00 22.61 134 ILE C C 1
ATOM 4083 O O . ILE C 1 134 ? 41.501 -19.436 46.254 1.00 22.93 134 ILE C O 1
ATOM 4088 N N . HIS C 1 135 ? 42.282 -17.811 47.568 1.00 25.79 135 HIS C N 1
ATOM 4089 C CA . HIS C 1 135 ? 42.608 -18.732 48.638 1.00 26.12 135 HIS C CA 1
ATOM 4090 C C . HIS C 1 135 ? 41.908 -18.273 49.911 1.00 26.93 135 HIS C C 1
ATOM 4091 O O . HIS C 1 135 ? 41.827 -17.084 50.195 1.00 28.00 135 HIS C O 1
ATOM 4098 N N . ILE C 1 136 ? 41.372 -19.221 50.655 1.00 31.23 136 ILE C N 1
ATOM 4099 C CA . ILE C 1 136 ? 40.762 -18.903 51.933 1.00 33.03 136 ILE C CA 1
ATOM 4100 C C . ILE C 1 136 ? 41.330 -19.962 52.883 1.00 32.44 136 ILE C C 1
ATOM 4101 O O . ILE C 1 136 ? 41.270 -21.155 52.585 1.00 36.21 136 ILE C O 1
ATOM 4106 N N . GLY C 1 137 ? 41.915 -19.511 53.990 1.00 36.82 137 GLY C N 1
ATOM 4107 C CA . GLY C 1 137 ? 42.472 -20.409 54.993 1.00 30.61 137 GLY C CA 1
ATOM 4108 C C . GLY C 1 137 ? 41.744 -20.218 56.321 1.00 35.02 137 GLY C C 1
ATOM 4109 O O . GLY C 1 137 ? 41.522 -19.090 56.747 1.00 44.03 137 GLY C O 1
ATOM 4110 N N . LEU C 1 138 ? 41.352 -21.309 56.969 1.00 41.04 138 LEU C N 1
ATOM 4111 C CA . LEU C 1 138 ? 40.649 -21.226 58.249 1.00 42.02 138 LEU C CA 1
ATOM 4112 C C . LEU C 1 138 ? 41.410 -22.018 59.305 1.00 41.35 138 LEU C C 1
ATOM 4113 O O . LEU C 1 138 ? 41.602 -23.218 59.143 1.00 38.43 138 LEU C O 1
ATOM 4118 N N . ASN C 1 139 ? 41.839 -21.356 60.381 1.00 42.01 139 ASN C N 1
ATOM 4119 C CA . ASN C 1 139 ? 42.581 -22.045 61.443 1.00 44.57 139 ASN C CA 1
ATOM 4120 C C . ASN C 1 139 ? 41.780 -23.182 62.071 1.00 38.48 139 ASN C C 1
ATOM 4121 O O . ASN C 1 139 ? 40.592 -23.039 62.347 1.00 40.04 139 ASN C O 1
ATOM 4126 N N . VAL C 1 140 ? 42.434 -24.317 62.285 1.00 37.72 140 VAL C N 1
ATOM 4127 C CA . VAL C 1 140 ? 41.787 -25.440 62.941 1.00 44.80 140 VAL C CA 1
ATOM 4128 C C . VAL C 1 140 ? 42.287 -25.326 64.377 1.00 51.01 140 VAL C C 1
ATOM 4129 O O . VAL C 1 140 ? 41.500 -25.339 65.328 1.00 45.33 140 VAL C O 1
ATOM 4133 N N . LYS C 1 141 ? 43.608 -25.190 64.499 1.00 52.71 141 LYS C N 1
ATOM 4134 C CA . LYS C 1 141 ? 44.302 -25.025 65.773 1.00 59.46 141 LYS C CA 1
ATOM 4135 C C . LYS C 1 141 ? 44.925 -23.628 65.784 1.00 65.38 141 LYS C C 1
ATOM 4136 O O . LYS C 1 141 ? 44.994 -22.962 64.751 1.00 65.74 141 LYS C O 1
ATOM 4142 N N . THR C 1 142 ? 45.390 -23.194 66.949 1.00 68.88 142 THR C N 1
ATOM 4143 C CA . THR C 1 142 ? 45.989 -21.873 67.091 1.00 69.01 142 THR C CA 1
ATOM 4144 C C . THR C 1 142 ? 47.514 -21.944 67.117 1.00 71.31 142 THR C C 1
ATOM 4145 O O . THR C 1 142 ? 48.194 -20.923 66.995 1.00 71.98 142 THR C O 1
ATOM 4149 N N . VAL C 1 143 ? 48.050 -23.151 67.267 1.00 65.63 143 VAL C N 1
ATOM 4150 C CA . VAL C 1 143 ? 49.495 -23.339 67.318 1.00 65.59 143 VAL C CA 1
ATOM 4151 C C . VAL C 1 143 ? 50.183 -22.995 65.993 1.00 67.51 143 VAL C C 1
ATOM 4152 O O . VAL C 1 143 ? 49.643 -23.241 64.912 1.00 69.35 143 VAL C O 1
ATOM 4156 N N . GLY C 1 144 ? 51.378 -22.422 66.088 1.00 63.20 144 GLY C N 1
ATOM 4157 C CA . GLY C 1 144 ? 52.127 -22.064 64.898 1.00 59.10 144 GLY C CA 1
ATOM 4158 C C . GLY C 1 144 ? 51.745 -20.732 64.285 1.00 59.37 144 GLY C C 1
ATOM 4159 O O . GLY C 1 144 ? 52.471 -20.216 63.434 1.00 53.30 144 GLY C O 1
ATOM 4160 N N . VAL C 1 145 ? 50.610 -20.178 64.706 1.00 64.08 145 VAL C N 1
ATOM 4161 C CA . VAL C 1 145 ? 50.140 -18.893 64.193 1.00 75.20 145 VAL C CA 1
ATOM 4162 C C . VAL C 1 145 ? 50.939 -17.740 64.810 1.00 86.45 145 VAL C C 1
ATOM 4163 O O . VAL C 1 145 ? 50.992 -17.597 66.035 1.00 91.18 145 VAL C O 1
ATOM 4167 N N . PRO C 1 146 ? 51.564 -16.901 63.960 1.00 91.44 146 PRO C N 1
ATOM 4168 C CA . PRO C 1 146 ? 52.384 -15.741 64.332 1.00 95.12 146 PRO C CA 1
ATOM 4169 C C . PRO C 1 146 ? 51.818 -14.720 65.313 1.00 97.52 146 PRO C C 1
ATOM 4170 O O . PRO C 1 146 ? 50.683 -14.256 65.175 1.00 93.57 146 PRO C O 1
ATOM 4174 N N . PRO C 1 147 ? 52.625 -14.350 66.317 1.00 99.85 147 PRO C N 1
ATOM 4175 C CA . PRO C 1 147 ? 52.219 -13.368 67.322 1.00 99.68 147 PRO C CA 1
ATOM 4176 C C . PRO C 1 147 ? 51.904 -12.040 66.631 1.00 99.12 147 PRO C C 1
ATOM 4177 O O . PRO C 1 147 ? 52.609 -11.621 65.712 1.00 96.74 147 PRO C O 1
ATOM 4181 N N . GLY C 1 148 ? 50.851 -11.379 67.083 1.00 95.88 148 GLY C N 1
ATOM 4182 C CA . GLY C 1 148 ? 50.444 -10.122 66.492 1.00 96.70 148 GLY C CA 1
ATOM 4183 C C . GLY C 1 148 ? 48.971 -10.137 66.782 1.00 97.22 148 GLY C C 1
ATOM 4184 O O . GLY C 1 148 ? 48.519 -9.558 67.760 1.00 99.52 148 GLY C O 1
ATOM 4185 N N . VAL C 1 149 ? 48.206 -10.832 65.948 1.00 95.53 149 VAL C N 1
ATOM 4186 C CA . VAL C 1 149 ? 46.772 -10.907 66.221 1.00 93.07 149 VAL C CA 1
ATOM 4187 C C . VAL C 1 149 ? 46.461 -12.129 67.077 1.00 89.72 149 VAL C C 1
ATOM 4188 O O . VAL C 1 149 ? 47.269 -13.047 67.233 1.00 87.19 149 VAL C O 1
ATOM 4192 N N . ASP C 1 150 ? 45.273 -12.086 67.656 1.00 87.54 150 ASP C N 1
ATOM 4193 C CA . ASP C 1 150 ? 44.783 -13.176 68.456 1.00 84.26 150 ASP C CA 1
ATOM 4194 C C . ASP C 1 150 ? 43.885 -13.935 67.465 1.00 77.33 150 ASP C C 1
ATOM 4195 O O . ASP C 1 150 ? 42.908 -13.388 66.915 1.00 71.57 150 ASP C O 1
ATOM 4200 N N . ALA C 1 151 ? 44.263 -15.187 67.245 1.00 66.41 151 ALA C N 1
ATOM 4201 C CA . ALA C 1 151 ? 43.586 -16.069 66.356 1.00 58.11 151 ALA C CA 1
ATOM 4202 C C . ALA C 1 151 ? 42.760 -17.077 67.134 1.00 58.41 151 ALA C C 1
ATOM 4203 O O . ALA C 1 151 ? 42.958 -17.298 68.329 1.00 66.25 151 ALA C O 1
ATOM 4205 N N . ILE C 1 152 ? 41.803 -17.667 66.442 1.00 51.85 152 ILE C N 1
ATOM 4206 C CA . ILE C 1 152 ? 40.970 -18.661 67.044 1.00 49.05 152 ILE C CA 1
ATOM 4207 C C . ILE C 1 152 ? 40.796 -19.713 65.972 1.00 50.11 152 ILE C C 1
ATOM 4208 O O . ILE C 1 152 ? 40.848 -19.405 64.780 1.00 53.77 152 ILE C O 1
ATOM 4213 N N . GLY C 1 153 ? 40.619 -20.960 66.386 1.00 52.45 153 GLY C N 1
ATOM 4214 C CA . GLY C 1 153 ? 40.451 -22.033 65.420 1.00 47.01 153 GLY C CA 1
ATOM 4215 C C . GLY C 1 153 ? 39.092 -22.697 65.492 1.00 50.44 153 GLY C C 1
ATOM 4216 O O . GLY C 1 153 ? 38.306 -22.449 66.406 1.00 53.47 153 GLY C O 1
ATOM 4217 N N . LEU C 1 154 ? 38.820 -23.548 64.513 1.00 49.17 154 LEU C N 1
ATOM 4218 C CA . LEU C 1 154 ? 37.559 -24.272 64.436 1.00 54.59 154 LEU C CA 1
ATOM 4219 C C . LEU C 1 154 ? 37.441 -25.268 65.588 1.00 59.33 154 LEU C C 1
ATOM 4220 O O . LEU C 1 154 ? 36.341 -25.614 66.018 1.00 52.61 154 LEU C O 1
ATOM 4225 N N . GLU C 1 155 ? 38.586 -25.729 66.078 1.00 60.14 155 GLU C N 1
ATOM 4226 C CA . GLU C 1 155 ? 38.617 -26.690 67.169 1.00 62.60 155 GLU C CA 1
ATOM 4227 C C . GLU C 1 155 ? 38.117 -26.038 68.457 1.00 63.36 155 GLU C C 1
ATOM 4228 O O . GLU C 1 155 ? 37.262 -26.587 69.148 1.00 62.64 155 GLU C O 1
ATOM 4234 N N . GLU C 1 156 ? 38.635 -24.857 68.772 1.00 62.63 156 GLU C N 1
ATOM 4235 C CA . GLU C 1 156 ? 38.200 -24.160 69.973 1.00 57.80 156 GLU C CA 1
ATOM 4236 C C . GLU C 1 156 ? 36.719 -23.789 69.892 1.00 57.45 156 GLU C C 1
ATOM 4237 O O . GLU C 1 156 ? 36.056 -23.637 70.916 1.00 69.45 156 GLU C O 1
ATOM 4243 N N . LEU C 1 157 ? 36.204 -23.635 68.677 1.00 50.02 157 LEU C N 1
ATOM 4244 C CA . LEU C 1 157 ? 34.794 -23.302 68.482 1.00 46.68 157 LEU C CA 1
ATOM 4245 C C . LEU C 1 157 ? 33.978 -24.586 68.479 1.00 51.62 157 LEU C C 1
ATOM 4246 O O . LEU C 1 157 ? 32.765 -24.568 68.265 1.00 47.55 157 LEU C O 1
ATOM 4251 N N . GLY C 1 158 ? 34.658 -25.707 68.708 1.00 58.09 158 GLY C N 1
ATOM 4252 C CA . GLY C 1 158 ? 33.982 -26.992 68.729 1.00 55.17 158 GLY C CA 1
ATOM 4253 C C . GLY C 1 158 ? 33.324 -27.353 67.411 1.00 59.59 158 GLY C C 1
ATOM 4254 O O . GLY C 1 158 ? 32.138 -27.681 67.365 1.00 56.50 158 GLY C O 1
ATOM 4255 N N . ILE C 1 159 ? 34.096 -27.287 66.331 1.00 59.48 159 ILE C N 1
ATOM 4256 C CA . ILE C 1 159 ? 33.594 -27.621 65.002 1.00 54.76 159 ILE C CA 1
ATOM 4257 C C . ILE C 1 159 ? 34.488 -28.686 64.387 1.00 53.03 159 ILE C C 1
ATOM 4258 O O . ILE C 1 159 ? 35.709 -28.558 64.397 1.00 55.94 159 ILE C O 1
ATOM 4263 N N . ASP C 1 160 ? 33.882 -29.752 63.879 1.00 50.84 160 ASP C N 1
ATOM 4264 C CA . ASP C 1 160 ? 34.655 -30.821 63.254 1.00 48.04 160 ASP C CA 1
ATOM 4265 C C . ASP C 1 160 ? 35.113 -30.321 61.883 1.00 46.90 160 ASP C C 1
ATOM 4266 O O . ASP C 1 160 ? 34.293 -29.986 61.016 1.00 45.46 160 ASP C O 1
ATOM 4271 N N . PRO C 1 161 ? 36.433 -30.255 61.670 1.00 39.74 161 PRO C N 1
ATOM 4272 C CA . PRO C 1 161 ? 36.976 -29.779 60.389 1.00 48.28 161 PRO C CA 1
ATOM 4273 C C . PRO C 1 161 ? 36.416 -30.488 59.156 1.00 50.68 161 PRO C C 1
ATOM 4274 O O . PRO C 1 161 ? 35.940 -29.839 58.225 1.00 46.38 161 PRO C O 1
ATOM 4278 N N . THR C 1 162 ? 36.466 -31.817 59.166 1.00 53.78 162 THR C N 1
ATOM 4279 C CA . THR C 1 162 ? 35.978 -32.624 58.051 1.00 51.58 162 THR C CA 1
ATOM 4280 C C . THR C 1 162 ? 34.527 -32.326 57.683 1.00 50.66 162 THR C C 1
ATOM 4281 O O . THR C 1 162 ? 34.198 -32.124 56.510 1.00 49.62 162 THR C O 1
ATOM 4285 N N . GLU C 1 163 ? 33.661 -32.299 58.686 1.00 47.10 163 GLU C N 1
ATOM 4286 C CA . GLU C 1 163 ? 32.245 -32.047 58.457 1.00 40.50 163 GLU C CA 1
ATOM 4287 C C . GLU C 1 163 ? 32.012 -30.611 57.970 1.00 42.00 163 GLU C C 1
ATOM 4288 O O . GLU C 1 163 ? 31.114 -30.358 57.151 1.00 38.35 163 GLU C O 1
ATOM 4294 N N . PHE C 1 164 ? 32.822 -29.673 58.463 1.00 37.43 164 PHE C N 1
ATOM 4295 C CA . PHE C 1 164 ? 32.691 -28.281 58.050 1.00 34.63 164 PHE C CA 1
ATOM 4296 C C . PHE C 1 164 ? 33.135 -28.140 56.593 1.00 44.60 164 PHE C C 1
ATOM 4297 O O . PHE C 1 164 ? 32.456 -27.475 55.793 1.00 38.97 164 PHE C O 1
ATOM 4305 N N . MET C 1 165 ? 34.269 -28.765 56.255 1.00 34.84 165 MET C N 1
ATOM 4306 C CA . MET C 1 165 ? 34.805 -28.731 54.889 1.00 36.47 165 MET C CA 1
ATOM 4307 C C . MET C 1 165 ? 33.705 -29.143 53.891 1.00 37.95 165 MET C C 1
ATOM 4308 O O . MET C 1 165 ? 33.523 -28.507 52.856 1.00 41.95 165 MET C O 1
ATOM 4313 N N . GLU C 1 166 ? 32.963 -30.196 54.211 1.00 35.22 166 GLU C N 1
ATOM 4314 C CA . GLU C 1 166 ? 31.908 -30.663 53.326 1.00 31.92 166 GLU C CA 1
ATOM 4315 C C . GLU C 1 166 ? 30.791 -29.649 53.211 1.00 39.46 166 GLU C C 1
ATOM 4316 O O . GLU C 1 166 ? 30.384 -29.279 52.111 1.00 51.92 166 GLU C O 1
ATOM 4322 N N . ARG C 1 167 ? 30.294 -29.202 54.359 1.00 50.31 167 ARG C N 1
ATOM 4323 C CA . ARG C 1 167 ? 29.205 -28.234 54.405 1.00 41.92 167 ARG C CA 1
ATOM 4324 C C . ARG C 1 167 ? 29.601 -26.885 53.809 1.00 41.65 167 ARG C C 1
ATOM 4325 O O . ARG C 1 167 ? 28.823 -26.264 53.079 1.00 43.10 167 ARG C O 1
ATOM 4333 N N . SER C 1 168 ? 30.803 -26.411 54.104 1.00 33.21 168 SER C N 1
ATOM 4334 C CA . SER C 1 168 ? 31.178 -25.113 53.536 1.00 35.70 168 SER C CA 1
ATOM 4335 C C . SER C 1 168 ? 31.485 -25.207 52.039 1.00 34.27 168 SER C C 1
ATOM 4336 O O . SER C 1 168 ? 31.161 -24.296 51.273 1.00 41.10 168 SER C O 1
ATOM 4339 N N . ALA C 1 169 ? 32.099 -26.310 51.622 1.00 35.79 169 ALA C N 1
ATOM 4340 C CA . ALA C 1 169 ? 32.432 -26.497 50.211 1.00 37.37 169 ALA C CA 1
ATOM 4341 C C . ALA C 1 169 ? 31.165 -26.418 49.362 1.00 41.61 169 ALA C C 1
ATOM 4342 O O . ALA C 1 169 ? 31.138 -25.751 48.326 1.00 37.85 169 ALA C O 1
ATOM 4344 N N . LYS C 1 170 ? 30.115 -27.099 49.814 1.00 37.01 170 LYS C N 1
ATOM 4345 C CA . LYS C 1 170 ? 28.845 -27.108 49.100 1.00 37.09 170 LYS C CA 1
ATOM 4346 C C . LYS C 1 170 ? 28.207 -25.716 49.090 1.00 35.65 170 LYS C C 1
ATOM 4347 O O . LYS C 1 170 ? 27.556 -25.327 48.117 1.00 40.87 170 LYS C O 1
ATOM 4353 N N . ALA C 1 171 ? 28.399 -24.963 50.171 1.00 31.83 171 ALA C N 1
ATOM 4354 C CA . ALA C 1 171 ? 27.834 -23.615 50.266 1.00 32.83 171 ALA C CA 1
ATOM 4355 C C . ALA C 1 171 ? 28.567 -22.665 49.333 1.00 34.25 171 ALA C C 1
ATOM 4356 O O . ALA C 1 171 ? 27.956 -21.783 48.738 1.00 36.53 171 ALA C O 1
ATOM 4358 N N . LEU C 1 172 ? 29.879 -22.851 49.192 1.00 34.56 172 LEU C N 1
ATOM 4359 C CA . LEU C 1 172 ? 30.656 -21.979 48.315 1.00 30.04 172 LEU C CA 1
ATOM 4360 C C . LEU C 1 172 ? 30.412 -22.263 46.836 1.00 24.66 172 LEU C C 1
ATOM 4361 O O . LEU C 1 172 ? 30.400 -21.343 46.025 1.00 33.92 172 LEU C O 1
ATOM 4366 N N . VAL C 1 173 ? 30.218 -23.533 46.488 1.00 30.23 173 VAL C N 1
ATOM 4367 C CA . VAL C 1 173 ? 29.952 -23.920 45.103 1.00 30.36 173 VAL C CA 1
ATOM 4368 C C . VAL C 1 173 ? 28.562 -23.412 44.718 1.00 33.49 173 VAL C C 1
ATOM 4369 O O . VAL C 1 173 ? 28.342 -22.920 43.607 1.00 37.67 173 VAL C O 1
ATOM 4373 N N . GLU C 1 174 ? 27.623 -23.545 45.649 1.00 34.88 174 GLU C N 1
ATOM 4374 C CA . GLU C 1 174 ? 26.258 -23.097 45.423 1.00 38.59 174 GLU C CA 1
ATOM 4375 C C . GLU C 1 174 ? 26.261 -21.573 45.206 1.00 33.94 174 GLU C C 1
ATOM 4376 O O . GLU C 1 174 ? 25.543 -21.051 44.343 1.00 30.80 174 GLU C O 1
ATOM 4382 N N . GLU C 1 175 ? 27.087 -20.861 45.971 1.00 30.73 175 GLU C N 1
ATOM 4383 C CA . GLU C 1 175 ? 27.173 -19.407 45.835 1.00 31.54 175 GLU C CA 1
ATOM 4384 C C . GLU C 1 175 ? 27.706 -19.004 44.453 1.00 40.94 175 GLU C C 1
ATOM 4385 O O . GLU C 1 175 ? 27.166 -18.106 43.802 1.00 44.88 175 GLU C O 1
ATOM 4391 N N . ILE C 1 176 ? 28.761 -19.669 43.995 1.00 34.79 176 ILE C N 1
ATOM 4392 C CA . ILE C 1 176 ? 29.328 -19.340 42.687 1.00 29.61 176 ILE C CA 1
ATOM 4393 C C . ILE C 1 176 ? 28.367 -19.639 41.530 1.00 32.03 176 ILE C C 1
ATOM 4394 O O . ILE C 1 176 ? 28.240 -18.846 40.595 1.00 35.08 176 ILE C O 1
ATOM 4399 N N . GLU C 1 177 ? 27.680 -20.774 41.598 1.00 37.72 177 GLU C N 1
ATOM 4400 C CA . GLU C 1 177 ? 26.753 -21.154 40.543 1.00 42.15 177 GLU C CA 1
ATOM 4401 C C . GLU C 1 177 ? 25.562 -20.202 40.450 1.00 41.56 177 GLU C C 1
ATOM 4402 O O . GLU C 1 177 ? 25.028 -19.960 39.366 1.00 47.77 177 GLU C O 1
ATOM 4408 N N . LYS C 1 178 ? 25.168 -19.642 41.588 1.00 40.73 178 LYS C N 1
ATOM 4409 C CA . LYS C 1 178 ? 24.074 -18.687 41.621 1.00 32.52 178 LYS C CA 1
ATOM 4410 C C . LYS C 1 178 ? 24.592 -17.372 41.020 1.00 32.93 178 LYS C C 1
ATOM 4411 O O . LYS C 1 178 ? 23.888 -16.688 40.252 1.00 30.35 178 LYS C O 1
ATOM 4417 N N . VAL C 1 179 ? 25.832 -17.018 41.352 1.00 32.02 179 VAL C N 1
ATOM 4418 C CA . VAL C 1 179 ? 26.436 -15.803 40.795 1.00 27.53 179 VAL C CA 1
ATOM 4419 C C . VAL C 1 179 ? 26.390 -15.903 39.255 1.00 28.57 179 VAL C C 1
ATOM 4420 O O . VAL C 1 179 ? 26.145 -14.922 38.554 1.00 33.57 179 VAL C O 1
ATOM 4424 N N . ARG C 1 180 ? 26.623 -17.117 38.760 1.00 28.75 180 ARG C N 1
ATOM 4425 C CA . ARG C 1 180 ? 26.625 -17.404 37.329 1.00 31.04 180 ARG C CA 1
ATOM 4426 C C . ARG C 1 180 ? 25.221 -17.387 36.725 1.00 39.36 180 ARG C C 1
ATOM 4427 O O . ARG C 1 180 ? 24.989 -16.698 35.730 1.00 34.68 180 ARG C O 1
ATOM 4435 N N . LYS C 1 181 ? 24.284 -18.138 37.309 1.00 32.47 181 LYS C N 1
ATOM 4436 C CA . LYS C 1 181 ? 22.921 -18.158 36.767 1.00 44.36 181 LYS C CA 1
ATOM 4437 C C . LYS C 1 181 ? 22.297 -16.764 36.732 1.00 36.82 181 LYS C C 1
ATOM 4438 O O . LYS C 1 181 ? 21.665 -16.382 35.746 1.00 39.23 181 LYS C O 1
ATOM 4444 N N . ASP C 1 182 ? 22.477 -16.000 37.802 1.00 38.81 182 ASP C N 1
ATOM 4445 C CA . ASP C 1 182 ? 21.924 -14.653 37.848 1.00 33.31 182 ASP C CA 1
ATOM 4446 C C . ASP C 1 182 ? 22.476 -13.765 36.739 1.00 41.86 182 ASP C C 1
ATOM 4447 O O . ASP C 1 182 ? 21.746 -12.949 36.169 1.00 43.86 182 ASP C O 1
ATOM 4452 N N . SER C 1 183 ? 23.756 -13.927 36.415 1.00 33.68 183 SER C N 1
ATOM 4453 C CA . SER C 1 183 ? 24.368 -13.106 35.367 1.00 35.53 183 SER C CA 1
ATOM 4454 C C . SER C 1 183 ? 23.767 -13.435 33.998 1.00 32.93 183 SER C C 1
ATOM 4455 O O . SER C 1 183 ? 23.859 -12.644 33.051 1.00 30.66 183 SER C O 1
ATOM 4458 N N . LEU C 1 184 ? 23.154 -14.611 33.908 1.00 34.51 184 LEU C N 1
ATOM 4459 C CA . LEU C 1 184 ? 22.560 -15.077 32.667 1.00 36.12 184 LEU C CA 1
ATOM 4460 C C . LEU C 1 184 ? 21.072 -14.767 32.470 1.00 39.49 184 LEU C C 1
ATOM 4461 O O . LEU C 1 184 ? 20.602 -14.814 31.335 1.00 37.41 184 LEU C O 1
ATOM 4466 N N . LYS C 1 185 ? 20.336 -14.460 33.544 1.00 45.90 185 LYS C N 1
ATOM 4467 C CA . LYS C 1 185 ? 18.898 -14.169 33.418 1.00 50.51 185 LYS C CA 1
ATOM 4468 C C . LYS C 1 185 ? 18.482 -12.694 33.316 1.00 59.54 185 LYS C C 1
ATOM 4469 O O . LYS C 1 185 ? 17.292 -12.392 33.406 1.00 60.32 185 LYS C O 1
ATOM 4475 N N . VAL C 1 186 ? 19.431 -11.784 33.104 1.00 55.39 186 VAL C N 1
ATOM 4476 C CA . VAL C 1 186 ? 19.093 -10.369 33.002 1.00 44.40 186 VAL C CA 1
ATOM 4477 C C . VAL C 1 186 ? 19.490 -9.762 31.653 1.00 52.48 186 VAL C C 1
ATOM 4478 O O . VAL C 1 186 ? 20.543 -10.084 31.105 1.00 52.65 186 VAL C O 1
ATOM 4482 N N . ARG C 1 187 ? 18.638 -8.889 31.116 1.00 49.63 187 ARG C N 1
ATOM 4483 C CA . ARG C 1 187 ? 18.944 -8.227 29.850 1.00 48.96 187 ARG C CA 1
ATOM 4484 C C . ARG C 1 187 ? 19.801 -6.997 30.160 1.00 41.18 187 ARG C C 1
ATOM 4485 O O . ARG C 1 187 ? 19.822 -6.516 31.291 1.00 39.26 187 ARG C O 1
ATOM 4493 N N . TRP C 1 188 ? 20.501 -6.483 29.158 1.00 37.90 188 TRP C N 1
ATOM 4494 C CA . TRP C 1 188 ? 21.320 -5.300 29.370 1.00 36.36 188 TRP C CA 1
ATOM 4495 C C . TRP C 1 188 ? 20.443 -4.065 29.273 1.00 39.74 188 TRP C C 1
ATOM 4496 O O . TRP C 1 188 ? 19.394 -4.092 28.631 1.00 51.46 188 TRP C O 1
ATOM 4507 N N . VAL C 1 189 ? 20.887 -2.979 29.894 1.00 36.95 189 VAL C N 1
ATOM 4508 C CA . VAL C 1 189 ? 20.141 -1.731 29.883 1.00 34.82 189 VAL C CA 1
ATOM 4509 C C . VAL C 1 189 ? 20.864 -0.640 29.115 1.00 46.00 189 VAL C C 1
ATOM 4510 O O . VAL C 1 189 ? 22.091 -0.651 28.995 1.00 51.38 189 VAL C O 1
ATOM 4514 N N . THR C 1 190 ? 20.096 0.312 28.600 1.00 44.89 190 THR C N 1
ATOM 4515 C CA . THR C 1 190 ? 20.676 1.406 27.844 1.00 43.42 190 THR C CA 1
ATOM 4516 C C . THR C 1 190 ? 21.208 2.470 28.791 1.00 46.31 190 THR C C 1
ATOM 4517 O O . THR C 1 190 ? 20.987 2.337 30.017 1.00 37.55 190 THR C O 1
ATOM 4522 N N . SER D 1 3 ? 36.495 9.448 45.150 1.00 80.82 3 SER D N 1
ATOM 4523 C CA . SER D 1 3 ? 36.505 7.965 45.326 1.00 79.88 3 SER D CA 1
ATOM 4524 C C . SER D 1 3 ? 35.224 7.333 44.765 1.00 74.52 3 SER D C 1
ATOM 4525 O O . SER D 1 3 ? 35.248 6.591 43.778 1.00 73.32 3 SER D O 1
ATOM 4528 N N . MET D 1 4 ? 34.119 7.643 45.429 1.00 72.05 4 MET D N 1
ATOM 4529 C CA . MET D 1 4 ? 32.801 7.170 45.073 1.00 63.34 4 MET D CA 1
ATOM 4530 C C . MET D 1 4 ? 31.858 8.211 45.648 1.00 59.78 4 MET D C 1
ATOM 4531 O O . MET D 1 4 ? 32.024 8.643 46.787 1.00 55.80 4 MET D O 1
ATOM 4536 N N . GLU D 1 5 ? 30.873 8.617 44.855 1.00 58.57 5 GLU D N 1
ATOM 4537 C CA . GLU D 1 5 ? 29.903 9.630 45.276 1.00 55.48 5 GLU D CA 1
ATOM 4538 C C . GLU D 1 5 ? 28.715 9.029 46.017 1.00 50.53 5 GLU D C 1
ATOM 4539 O O . GLU D 1 5 ? 28.079 8.106 45.525 1.00 51.07 5 GLU D O 1
ATOM 4545 N N . LEU D 1 6 ? 28.411 9.553 47.198 1.00 49.80 6 LEU D N 1
ATOM 4546 C CA . LEU D 1 6 ? 27.248 9.053 47.925 1.00 44.76 6 LEU D CA 1
ATOM 4547 C C . LEU D 1 6 ? 26.203 10.170 48.019 1.00 46.47 6 LEU D C 1
ATOM 4548 O O . LEU D 1 6 ? 26.481 11.235 48.555 1.00 45.95 6 LEU D O 1
ATOM 4553 N N . LEU D 1 7 ? 25.016 9.946 47.462 1.00 49.28 7 LEU D N 1
ATOM 4554 C CA . LEU D 1 7 ? 23.966 10.955 47.557 1.00 52.81 7 LEU D CA 1
ATOM 4555 C C . LEU D 1 7 ? 22.739 10.330 48.195 1.00 53.14 7 LEU D C 1
ATOM 4556 O O . LEU D 1 7 ? 22.114 9.435 47.624 1.00 50.53 7 LEU D O 1
ATOM 4561 N N . ILE D 1 8 ? 22.414 10.804 49.392 1.00 58.11 8 ILE D N 1
ATOM 4562 C CA . ILE D 1 8 ? 21.251 10.323 50.124 1.00 52.51 8 ILE D CA 1
ATOM 4563 C C . ILE D 1 8 ? 20.219 11.444 50.073 1.00 54.06 8 ILE D C 1
ATOM 4564 O O . ILE D 1 8 ? 20.393 12.471 50.727 1.00 58.35 8 ILE D O 1
ATOM 4569 N N . ILE D 1 9 ? 19.166 11.253 49.286 1.00 49.93 9 ILE D N 1
ATOM 4570 C CA . ILE D 1 9 ? 18.096 12.239 49.168 1.00 54.19 9 ILE D CA 1
ATOM 4571 C C . ILE D 1 9 ? 17.224 12.190 50.441 1.00 62.12 9 ILE D C 1
ATOM 4572 O O . ILE D 1 9 ? 16.251 11.437 50.515 1.00 64.27 9 ILE D O 1
ATOM 4577 N N . LYS D 1 10 ? 17.591 13.017 51.425 1.00 61.33 10 LYS D N 1
ATOM 4578 C CA . LYS D 1 10 ? 16.933 13.079 52.731 1.00 63.60 10 LYS D CA 1
ATOM 4579 C C . LYS D 1 10 ? 15.683 13.931 52.993 1.00 71.30 10 LYS D C 1
ATOM 4580 O O . LYS D 1 10 ? 15.070 13.755 54.049 1.00 74.29 10 LYS D O 1
ATOM 4586 N N . GLU D 1 11 ? 15.275 14.850 52.116 1.00 72.01 11 GLU D N 1
ATOM 4587 C CA . GLU D 1 11 ? 14.077 15.648 52.468 1.00 80.95 11 GLU D CA 1
ATOM 4588 C C . GLU D 1 11 ? 12.795 15.307 51.746 1.00 83.14 11 GLU D C 1
ATOM 4589 O O . GLU D 1 11 ? 11.737 15.136 52.366 1.00 95.12 11 GLU D O 1
ATOM 4595 N N . ARG D 1 12 ? 12.863 15.259 50.428 1.00 73.72 12 ARG D N 1
ATOM 4596 C CA . ARG D 1 12 ? 11.692 14.949 49.618 1.00 72.72 12 ARG D CA 1
ATOM 4597 C C . ARG D 1 12 ? 11.648 13.478 49.358 1.00 69.26 12 ARG D C 1
ATOM 4598 O O . ARG D 1 12 ? 12.261 12.678 50.061 1.00 69.74 12 ARG D O 1
ATOM 4606 N N . ARG D 1 13 ? 10.910 13.128 48.320 1.00 64.27 13 ARG D N 1
ATOM 4607 C CA . ARG D 1 13 ? 10.772 11.736 47.944 1.00 61.59 13 ARG D CA 1
ATOM 4608 C C . ARG D 1 13 ? 10.823 11.572 46.455 1.00 65.49 13 ARG D C 1
ATOM 4609 O O . ARG D 1 13 ? 10.557 12.507 45.698 1.00 69.97 13 ARG D O 1
ATOM 4617 N N . ILE D 1 14 ? 11.180 10.362 46.061 1.00 61.83 14 ILE D N 1
ATOM 4618 C CA . ILE D 1 14 ? 11.326 10.011 44.662 1.00 59.85 14 ILE D CA 1
ATOM 4619 C C . ILE D 1 14 ? 10.811 8.591 44.522 1.00 55.47 14 ILE D C 1
ATOM 4620 O O . ILE D 1 14 ? 11.016 7.774 45.423 1.00 59.65 14 ILE D O 1
ATOM 4625 N N . ASP D 1 15 ? 10.122 8.320 43.417 1.00 52.47 15 ASP D N 1
ATOM 4626 C CA . ASP D 1 15 ? 9.563 7.007 43.147 1.00 61.17 15 ASP D CA 1
ATOM 4627 C C . ASP D 1 15 ? 10.498 6.227 42.252 1.00 66.22 15 ASP D C 1
ATOM 4628 O O . ASP D 1 15 ? 11.405 6.782 41.628 1.00 71.32 15 ASP D O 1
ATOM 4633 N N . TYR D 1 16 ? 10.287 4.921 42.190 1.00 66.20 16 TYR D N 1
ATOM 4634 C CA . TYR D 1 16 ? 11.130 4.068 41.358 1.00 59.20 16 TYR D CA 1
ATOM 4635 C C . TYR D 1 16 ? 10.217 3.314 40.418 1.00 61.44 16 TYR D C 1
ATOM 4636 O O . TYR D 1 16 ? 9.316 2.607 40.855 1.00 62.95 16 TYR D O 1
ATOM 4645 N N . ASP D 1 17 ? 10.442 3.484 39.125 1.00 60.13 17 ASP D N 1
ATOM 4646 C CA . ASP D 1 17 ? 9.630 2.797 38.124 1.00 59.76 17 ASP D CA 1
ATOM 4647 C C . ASP D 1 17 ? 10.546 1.933 37.259 1.00 59.77 17 ASP D C 1
ATOM 4648 O O . ASP D 1 17 ? 10.172 1.510 36.170 1.00 47.63 17 ASP D O 1
ATOM 4653 N N . GLY D 1 18 ? 11.748 1.672 37.775 1.00 63.86 18 GLY D N 1
ATOM 4654 C CA . GLY D 1 18 ? 12.712 0.865 37.048 1.00 64.00 18 GLY D CA 1
ATOM 4655 C C . GLY D 1 18 ? 13.497 1.699 36.055 1.00 65.11 18 GLY D C 1
ATOM 4656 O O . GLY D 1 18 ? 14.381 1.208 35.349 1.00 72.36 18 GLY D O 1
ATOM 4657 N N . SER D 1 19 ? 13.165 2.981 36.012 1.00 64.78 19 SER D N 1
ATOM 4658 C CA . SER D 1 19 ? 13.806 3.926 35.110 1.00 61.79 19 SER D CA 1
ATOM 4659 C C . SER D 1 19 ? 15.225 4.278 35.568 1.00 54.03 19 SER D C 1
ATOM 4660 O O . SER D 1 19 ? 16.113 4.505 34.748 1.00 50.61 19 SER D O 1
ATOM 4663 N N . ALA D 1 20 ? 15.427 4.314 36.881 1.00 42.33 20 ALA D N 1
ATOM 4664 C CA . ALA D 1 20 ? 16.719 4.657 37.467 1.00 47.84 20 ALA D CA 1
ATOM 4665 C C . ALA D 1 20 ? 17.842 3.640 37.252 1.00 42.53 20 ALA D C 1
ATOM 4666 O O . ALA D 1 20 ? 18.969 3.864 37.680 1.00 48.68 20 ALA D O 1
ATOM 4668 N N . ILE D 1 21 ? 17.541 2.527 36.595 1.00 44.72 21 ILE D N 1
ATOM 4669 C CA . ILE D 1 21 ? 18.542 1.488 36.363 1.00 46.65 21 ILE D CA 1
ATOM 4670 C C . ILE D 1 21 ? 19.423 1.792 35.144 1.00 52.29 21 ILE D C 1
ATOM 4671 O O . ILE D 1 21 ? 20.483 1.195 34.967 1.00 50.99 21 ILE D O 1
ATOM 4676 N N . ARG D 1 22 ? 18.985 2.730 34.313 1.00 49.34 22 ARG D N 1
ATOM 4677 C CA . ARG D 1 22 ? 19.730 3.086 33.114 1.00 49.19 22 ARG D CA 1
ATOM 4678 C C . ARG D 1 22 ? 21.049 3.791 33.356 1.00 42.85 22 ARG D C 1
ATOM 4679 O O . ARG D 1 22 ? 21.235 4.441 34.382 1.00 47.00 22 ARG D O 1
ATOM 4687 N N . SER D 1 23 ? 21.958 3.663 32.388 1.00 44.75 23 SER D N 1
ATOM 4688 C CA . SER D 1 23 ? 23.290 4.256 32.485 1.00 39.78 23 SER D CA 1
ATOM 4689 C C . SER D 1 23 ? 23.292 5.779 32.613 1.00 37.46 23 SER D C 1
ATOM 4690 O O . SER D 1 23 ? 22.524 6.474 31.953 1.00 38.41 23 SER D O 1
ATOM 4693 N N . HIS D 1 24 ? 24.164 6.278 33.482 1.00 38.64 24 HIS D N 1
ATOM 4694 C CA . HIS D 1 24 ? 24.313 7.700 33.718 1.00 40.12 24 HIS D CA 1
ATOM 4695 C C . HIS D 1 24 ? 23.108 8.342 34.396 1.00 48.00 24 HIS D C 1
ATOM 4696 O O . HIS D 1 24 ? 22.956 9.564 34.372 1.00 48.12 24 HIS D O 1
ATOM 4703 N N . TRP D 1 25 ? 22.258 7.527 35.012 1.00 49.02 25 TRP D N 1
ATOM 4704 C CA . TRP D 1 25 ? 21.083 8.060 35.690 1.00 41.42 25 TRP D CA 1
ATOM 4705 C C . TRP D 1 25 ? 21.483 9.064 36.763 1.00 35.66 25 TRP D C 1
ATOM 4706 O O . TRP D 1 25 ? 20.936 10.158 36.829 1.00 44.50 25 TRP D O 1
ATOM 4717 N N . ALA D 1 26 ? 22.434 8.692 37.610 1.00 36.14 26 ALA D N 1
ATOM 4718 C CA . ALA D 1 26 ? 22.896 9.586 38.673 1.00 38.01 26 ALA D CA 1
ATOM 4719 C C . ALA D 1 26 ? 23.501 10.897 38.146 1.00 44.08 26 ALA D C 1
ATOM 4720 O O . ALA D 1 26 ? 23.300 11.957 38.737 1.00 49.21 26 ALA D O 1
ATOM 4722 N N . TYR D 1 27 ? 24.238 10.824 37.039 1.00 44.50 27 TYR D N 1
ATOM 4723 C CA . TYR D 1 27 ? 24.882 12.009 36.463 1.00 44.60 27 TYR D CA 1
ATOM 4724 C C . TYR D 1 27 ? 23.888 12.921 35.767 1.00 47.48 27 TYR D C 1
ATOM 4725 O O . TYR D 1 27 ? 23.863 14.135 35.983 1.00 46.79 27 TYR D O 1
ATOM 4734 N N . ARG D 1 28 ? 23.079 12.314 34.914 1.00 45.31 28 ARG D N 1
ATOM 4735 C CA . ARG D 1 28 ? 22.076 13.034 34.162 1.00 46.18 28 ARG D CA 1
ATOM 4736 C C . ARG D 1 28 ? 21.086 13.749 35.082 1.00 51.06 28 ARG D C 1
ATOM 4737 O O . ARG D 1 28 ? 20.616 14.840 34.763 1.00 58.27 28 ARG D O 1
ATOM 4745 N N . ASN D 1 29 ? 20.796 13.157 36.237 1.00 44.71 29 ASN D N 1
ATOM 4746 C CA . ASN D 1 29 ? 19.826 13.748 37.147 1.00 51.51 29 ASN D CA 1
ATOM 4747 C C . ASN D 1 29 ? 20.385 14.440 38.379 1.00 53.19 29 ASN D C 1
ATOM 4748 O O . ASN D 1 29 ? 19.657 15.155 39.059 1.00 60.73 29 ASN D O 1
ATOM 4753 N N . PHE D 1 30 ? 21.665 14.246 38.675 1.00 55.53 30 PHE D N 1
ATOM 4754 C CA . PHE D 1 30 ? 22.244 14.868 39.862 1.00 45.30 30 PHE D CA 1
ATOM 4755 C C . PHE D 1 30 ? 23.610 15.496 39.640 1.00 45.57 30 PHE D C 1
ATOM 4756 O O . PHE D 1 30 ? 24.192 16.066 40.565 1.00 43.09 30 PHE D O 1
ATOM 4764 N N . GLY D 1 31 ? 24.123 15.398 38.418 1.00 47.16 31 GLY D N 1
ATOM 4765 C CA . GLY D 1 31 ? 25.429 15.962 38.134 1.00 42.12 31 GLY D CA 1
ATOM 4766 C C . GLY D 1 31 ? 26.508 15.237 38.907 1.00 43.20 31 GLY D C 1
ATOM 4767 O O . GLY D 1 31 ? 27.593 15.772 39.143 1.00 50.53 31 GLY D O 1
ATOM 4768 N N . ILE D 1 32 ? 26.194 14.018 39.329 1.00 45.16 32 ILE D N 1
ATOM 4769 C CA . ILE D 1 32 ? 27.146 13.188 40.057 1.00 46.51 32 ILE D CA 1
ATOM 4770 C C . ILE D 1 32 ? 27.930 12.432 38.987 1.00 42.46 32 ILE D C 1
ATOM 4771 O O . ILE D 1 32 ? 27.371 11.612 38.258 1.00 42.10 32 ILE D O 1
ATOM 4776 N N . LEU D 1 33 ? 29.220 12.717 38.887 1.00 44.99 33 LEU D N 1
ATOM 4777 C CA . LEU D 1 33 ? 30.052 12.087 37.875 1.00 40.71 33 LEU D CA 1
ATOM 4778 C C . LEU D 1 33 ? 30.785 10.841 38.374 1.00 40.59 33 LEU D C 1
ATOM 4779 O O . LEU D 1 33 ? 31.331 10.836 39.470 1.00 41.69 33 LEU D O 1
ATOM 4784 N N . GLY D 1 34 ? 30.780 9.787 37.560 1.00 41.98 34 GLY D N 1
ATOM 4785 C CA . GLY D 1 34 ? 31.468 8.559 37.918 1.00 39.13 34 GLY D CA 1
ATOM 4786 C C . GLY D 1 34 ? 30.770 7.670 38.929 1.00 42.28 34 GLY D C 1
ATOM 4787 O O . GLY D 1 34 ? 29.584 7.840 39.220 1.00 46.98 34 GLY D O 1
ATOM 4788 N N . ASP D 1 35 ? 31.523 6.719 39.471 1.00 36.52 35 ASP D N 1
ATOM 4789 C CA . ASP D 1 35 ? 31.005 5.783 40.456 1.00 39.44 35 ASP D CA 1
ATOM 4790 C C . ASP D 1 35 ? 30.142 6.480 41.490 1.00 40.93 35 ASP D C 1
ATOM 4791 O O . ASP D 1 35 ? 30.579 7.426 42.133 1.00 42.09 35 ASP D O 1
ATOM 4796 N N . SER D 1 36 ? 28.919 5.994 41.663 1.00 37.05 36 SER D N 1
ATOM 4797 C CA . SER D 1 36 ? 28.012 6.624 42.607 1.00 38.57 36 SER D CA 1
ATOM 4798 C C . SER D 1 36 ? 26.931 5.725 43.185 1.00 37.61 36 SER D C 1
ATOM 4799 O O . SER D 1 36 ? 26.461 4.788 42.539 1.00 37.37 36 SER D O 1
ATOM 4802 N N . LEU D 1 37 ? 26.547 6.039 44.418 1.00 42.46 37 LEU D N 1
ATOM 4803 C CA . LEU D 1 37 ? 25.476 5.340 45.112 1.00 46.02 37 LEU D CA 1
ATOM 4804 C C . LEU D 1 37 ? 24.460 6.405 45.496 1.00 53.48 37 LEU D C 1
ATOM 4805 O O . LEU D 1 37 ? 24.765 7.330 46.263 1.00 44.45 37 LEU D O 1
ATOM 4810 N N . VAL D 1 38 ? 23.264 6.279 44.936 1.00 52.09 38 VAL D N 1
ATOM 4811 C CA . VAL D 1 38 ? 22.176 7.200 45.211 1.00 52.84 38 VAL D CA 1
ATOM 4812 C C . VAL D 1 38 ? 21.126 6.454 46.034 1.00 52.90 38 VAL D C 1
ATOM 4813 O O . VAL D 1 38 ? 20.568 5.453 45.587 1.00 49.23 38 VAL D O 1
ATOM 4817 N N . VAL D 1 39 ? 20.878 6.936 47.246 1.00 54.05 39 VAL D N 1
ATOM 4818 C CA . VAL D 1 39 ? 19.904 6.307 48.132 1.00 56.89 39 VAL D CA 1
ATOM 4819 C C . VAL D 1 39 ? 18.688 7.209 48.355 1.00 61.78 39 VAL D C 1
ATOM 4820 O O . VAL D 1 39 ? 18.817 8.322 48.867 1.00 62.26 39 VAL D O 1
ATOM 4824 N N . PHE D 1 40 ? 17.512 6.730 47.960 1.00 59.94 40 PHE D N 1
ATOM 4825 C CA . PHE D 1 40 ? 16.280 7.488 48.151 1.00 64.78 40 PHE D CA 1
ATOM 4826 C C . PHE D 1 40 ? 15.129 6.614 48.655 1.00 69.73 40 PHE D C 1
ATOM 4827 O O . PHE D 1 40 ? 15.255 5.392 48.737 1.00 66.69 40 PHE D O 1
ATOM 4835 N N . ARG D 1 41 ? 14.010 7.251 49.001 1.00 74.81 41 ARG D N 1
ATOM 4836 C CA . ARG D 1 41 ? 12.826 6.549 49.509 1.00 68.29 41 ARG D CA 1
ATOM 4837 C C . ARG D 1 41 ? 11.580 6.983 48.738 1.00 61.18 41 ARG D C 1
ATOM 4838 O O . ARG D 1 41 ? 11.350 8.174 48.539 1.00 59.36 41 ARG D O 1
ATOM 4846 N N . GLY D 1 42 ? 10.782 6.013 48.300 1.00 58.83 42 GLY D N 1
ATOM 4847 C CA . GLY D 1 42 ? 9.584 6.332 47.542 1.00 56.79 42 GLY D CA 1
ATOM 4848 C C . GLY D 1 42 ? 8.774 5.105 47.175 1.00 61.01 42 GLY D C 1
ATOM 4849 O O . GLY D 1 42 ? 8.968 4.032 47.750 1.00 60.18 42 GLY D O 1
ATOM 4850 N N . LYS D 1 43 ? 7.863 5.257 46.217 1.00 63.45 43 LYS D N 1
ATOM 4851 C CA . LYS D 1 43 ? 7.019 4.144 45.787 1.00 67.01 43 LYS D CA 1
ATOM 4852 C C . LYS D 1 43 ? 7.772 3.228 44.842 1.00 68.29 43 LYS D C 1
ATOM 4853 O O . LYS D 1 43 ? 8.878 3.541 44.405 1.00 69.64 43 LYS D O 1
ATOM 4859 N N . CYS D 1 44 ? 7.156 2.100 44.516 1.00 66.81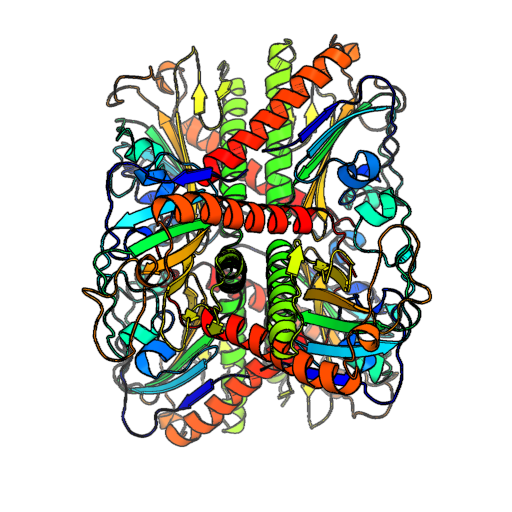 44 CYS D N 1
ATOM 4860 C CA . CYS D 1 44 ? 7.767 1.145 43.609 1.00 71.86 44 CYS D CA 1
ATOM 4861 C C . CYS D 1 44 ? 6.747 0.483 42.684 1.00 72.00 44 CYS D C 1
ATOM 4862 O O . CYS D 1 44 ? 5.935 -0.334 43.112 1.00 80.14 44 CYS D O 1
ATOM 4865 N N . ASN D 1 45 ? 6.789 0.856 41.413 1.00 67.27 45 ASN D N 1
ATOM 4866 C CA . ASN D 1 45 ? 5.902 0.277 40.421 1.00 69.64 45 ASN D CA 1
ATOM 4867 C C . ASN D 1 45 ? 6.701 0.150 39.139 1.00 71.35 45 ASN D C 1
ATOM 4868 O O . ASN D 1 45 ? 6.552 0.943 38.208 1.00 64.48 45 ASN D O 1
ATOM 4873 N N . VAL D 1 46 ? 7.573 -0.848 39.104 1.00 70.12 46 VAL D N 1
ATOM 4874 C CA . VAL D 1 46 ? 8.398 -1.067 37.928 1.00 70.33 46 VAL D CA 1
ATOM 4875 C C . VAL D 1 46 ? 7.492 -1.211 36.707 1.00 71.21 46 VAL D C 1
ATOM 4876 O O . VAL D 1 46 ? 6.506 -1.935 36.752 1.00 71.65 46 VAL D O 1
ATOM 4880 N N . LYS D 1 47 ? 7.835 -0.513 35.632 1.00 71.15 47 LYS D N 1
ATOM 4881 C CA . LYS D 1 47 ? 7.065 -0.586 34.414 1.00 72.05 47 LYS D CA 1
ATOM 4882 C C . LYS D 1 47 ? 7.616 -1.771 33.636 1.00 76.64 47 LYS D C 1
ATOM 4883 O O . LYS D 1 47 ? 8.812 -2.058 33.701 1.00 75.03 47 LYS D O 1
ATOM 4889 N N . VAL D 1 48 ? 6.747 -2.479 32.921 1.00 75.91 48 VAL D N 1
ATOM 4890 C CA . VAL D 1 48 ? 7.178 -3.652 32.171 1.00 78.16 48 VAL D CA 1
ATOM 4891 C C . VAL D 1 48 ? 8.359 -3.383 31.234 1.00 79.37 48 VAL D C 1
ATOM 4892 O O . VAL D 1 48 ? 9.281 -4.192 31.151 1.00 76.20 48 VAL D O 1
ATOM 4896 N N . GLU D 1 49 ? 8.334 -2.248 30.540 1.00 81.18 49 GLU D N 1
ATOM 4897 C CA . GLU D 1 49 ? 9.400 -1.902 29.597 1.00 79.85 49 GLU D CA 1
ATOM 4898 C C . GLU D 1 49 ? 10.725 -1.505 30.260 1.00 75.72 49 GLU D C 1
ATOM 4899 O O . GLU D 1 49 ? 11.708 -1.231 29.575 1.00 69.70 49 GLU D O 1
ATOM 4905 N N . GLU D 1 50 ? 10.752 -1.470 31.586 1.00 70.75 50 GLU D N 1
ATOM 4906 C CA . GLU D 1 50 ? 11.974 -1.130 32.302 1.00 72.38 50 GLU D CA 1
ATOM 4907 C C . GLU D 1 50 ? 12.455 -2.342 33.110 1.00 73.21 50 GLU D C 1
ATOM 4908 O O . GLU D 1 50 ? 13.494 -2.285 33.774 1.00 76.43 50 GLU D O 1
ATOM 4914 N N . MET D 1 51 ? 11.693 -3.433 33.052 1.00 63.49 51 MET D N 1
ATOM 4915 C CA . MET D 1 51 ? 12.028 -4.658 33.779 1.00 68.39 51 MET D CA 1
ATOM 4916 C C . MET D 1 51 ? 13.263 -5.370 33.227 1.00 67.73 51 MET D C 1
ATOM 4917 O O . MET D 1 51 ? 13.283 -5.790 32.067 1.00 61.87 51 MET D O 1
ATOM 4922 N N . VAL D 1 52 ? 14.278 -5.525 34.074 1.00 63.99 52 VAL D N 1
ATOM 4923 C CA . VAL D 1 52 ? 15.524 -6.174 33.678 1.00 62.07 52 VAL D CA 1
ATOM 4924 C C . VAL D 1 52 ? 15.491 -7.704 33.749 1.00 57.80 52 VAL D C 1
ATOM 4925 O O . VAL D 1 52 ? 16.061 -8.378 32.888 1.00 49.04 52 VAL D O 1
ATOM 4929 N N . ASP D 1 53 ? 14.840 -8.256 34.769 1.00 52.42 53 ASP D N 1
ATOM 4930 C CA . ASP D 1 53 ? 14.773 -9.707 34.901 1.00 53.78 53 ASP D CA 1
ATOM 4931 C C . ASP D 1 53 ? 13.897 -10.288 33.794 1.00 55.89 53 ASP D C 1
ATOM 4932 O O . ASP D 1 53 ? 12.688 -10.070 33.769 1.00 63.30 53 ASP D O 1
ATOM 4937 N N . ILE D 1 54 ? 14.526 -11.018 32.877 1.00 59.84 54 ILE D N 1
ATOM 4938 C CA . ILE D 1 54 ? 13.842 -11.644 31.753 1.00 58.20 54 ILE D CA 1
ATOM 4939 C C . ILE D 1 54 ? 12.892 -12.742 32.228 1.00 65.06 54 ILE D C 1
ATOM 4940 O O . ILE D 1 54 ? 11.984 -13.147 31.504 1.00 62.95 54 ILE D O 1
ATOM 4945 N N . GLU D 1 55 ? 13.108 -13.224 33.446 1.00 72.61 55 GLU D N 1
ATOM 4946 C CA . GLU D 1 55 ? 12.265 -14.266 34.020 1.00 79.91 55 GLU D CA 1
ATOM 4947 C C . GLU D 1 55 ? 10.955 -13.657 34.533 1.00 83.44 55 GLU D C 1
ATOM 4948 O O . GLU D 1 55 ? 9.889 -14.252 34.365 1.00 87.19 55 GLU D O 1
ATOM 4954 N N . ASP D 1 56 ? 11.037 -12.474 35.148 1.00 84.33 56 ASP D N 1
ATOM 4955 C CA . ASP D 1 56 ? 9.849 -11.796 35.666 1.00 88.42 56 ASP D CA 1
ATOM 4956 C C . ASP D 1 56 ? 8.911 -11.466 34.517 1.00 89.53 56 ASP D C 1
ATOM 4957 O O . ASP D 1 56 ? 7.709 -11.315 34.703 1.00 97.16 56 ASP D O 1
ATOM 4962 N N . LEU D 1 57 ? 9.477 -11.359 33.323 1.00 88.76 57 LEU D N 1
ATOM 4963 C CA . LEU D 1 57 ? 8.691 -11.053 32.138 1.00 93.14 57 LEU D CA 1
ATOM 4964 C C . LEU D 1 57 ? 7.931 -12.272 31.534 1.00 97.57 57 LEU D C 1
ATOM 4965 O O . LEU D 1 57 ? 6.743 -12.142 31.239 1.00 99.52 57 LEU D O 1
ATOM 4970 N N . ARG D 1 58 ? 8.631 -13.409 31.352 1.00 102.34 58 ARG D N 1
ATOM 4971 C CA . ARG D 1 58 ? 8.108 -14.661 30.776 1.00 102.46 58 ARG D CA 1
ATOM 4972 C C . ARG D 1 58 ? 6.900 -15.160 31.548 1.00 103.36 58 ARG D C 1
ATOM 4973 O O . ARG D 1 58 ? 6.080 -15.963 31.067 1.00 104.62 58 ARG D O 1
ATOM 4981 N N . LEU D 1 59 ? 6.857 -14.718 32.798 1.00 100.53 59 LEU D N 1
ATOM 4982 C CA . LEU D 1 59 ? 5.804 -15.070 33.723 1.00 96.51 59 LEU D CA 1
ATOM 4983 C C . LEU D 1 59 ? 5.327 -13.748 34.311 1.00 94.76 59 LEU D C 1
ATOM 4984 O O . LEU D 1 59 ? 5.013 -13.657 35.505 1.00 97.63 59 LEU D O 1
ATOM 4989 N N . ARG D 1 60 ? 5.263 -12.728 33.440 1.00 89.58 60 ARG D N 1
ATOM 4990 C CA . ARG D 1 60 ? 4.837 -11.345 33.790 1.00 90.72 60 ARG D CA 1
ATOM 4991 C C . ARG D 1 60 ? 4.461 -11.183 35.235 1.00 93.18 60 ARG D C 1
ATOM 4992 O O . ARG D 1 60 ? 3.298 -11.208 35.608 1.00 91.53 60 ARG D O 1
ATOM 5000 N N . LYS D 1 61 ? 5.495 -11.022 36.024 1.00 91.34 61 LYS D N 1
ATOM 5001 C CA . LYS D 1 61 ? 5.353 -10.816 37.428 1.00 85.30 61 LYS D CA 1
ATOM 5002 C C . LYS D 1 61 ? 5.204 -9.309 37.568 1.00 83.74 61 LYS D C 1
ATOM 5003 O O . LYS D 1 61 ? 5.553 -8.555 36.653 1.00 79.67 61 LYS D O 1
ATOM 5009 N N . GLU D 1 62 ? 4.708 -8.886 38.722 1.00 84.16 62 GLU D N 1
ATOM 5010 C CA . GLU D 1 62 ? 4.465 -7.484 38.997 1.00 85.17 62 GLU D CA 1
ATOM 5011 C C . GLU D 1 62 ? 5.334 -7.086 40.179 1.00 83.08 62 GLU D C 1
ATOM 5012 O O . GLU D 1 62 ? 5.391 -7.805 41.180 1.00 81.93 62 GLU D O 1
ATOM 5018 N N . ILE D 1 63 ? 6.016 -5.953 40.052 1.00 78.24 63 ILE D N 1
ATOM 5019 C CA . ILE D 1 63 ? 6.883 -5.456 41.113 1.00 72.75 63 ILE D CA 1
ATOM 5020 C C . ILE D 1 63 ? 6.287 -4.172 41.685 1.00 72.00 63 ILE D C 1
ATOM 5021 O O . ILE D 1 63 ? 6.446 -3.111 41.088 1.00 65.74 63 ILE D O 1
ATOM 5026 N N . LYS D 1 64 ? 5.617 -4.273 42.834 1.00 75.81 64 LYS D N 1
ATOM 5027 C CA . LYS D 1 64 ? 4.986 -3.114 43.464 1.00 74.98 64 LYS D CA 1
ATOM 5028 C C . LYS D 1 64 ? 5.315 -2.889 44.939 1.00 73.47 64 LYS D C 1
ATOM 5029 O O . LYS D 1 64 ? 5.698 -3.810 45.663 1.00 74.43 64 LYS D O 1
ATOM 5035 N N . GLY D 1 65 ? 5.131 -1.641 45.368 1.00 71.87 65 GLY D N 1
ATOM 5036 C CA . GLY D 1 65 ? 5.394 -1.243 46.739 1.00 70.05 65 GLY D CA 1
ATOM 5037 C C . GLY D 1 65 ? 5.045 0.224 46.875 1.00 71.36 65 GLY D C 1
ATOM 5038 O O . GLY D 1 65 ? 5.083 0.961 45.885 1.00 73.58 65 GLY D O 1
ATOM 5039 N N . ASP D 1 66 ? 4.701 0.652 48.086 1.00 64.75 66 ASP D N 1
ATOM 5040 C CA . ASP D 1 66 ? 4.329 2.047 48.322 1.00 70.11 66 ASP D CA 1
ATOM 5041 C C . ASP D 1 66 ? 5.424 2.828 49.027 1.00 69.10 66 ASP D C 1
ATOM 5042 O O . ASP D 1 66 ? 5.773 3.926 48.602 1.00 73.66 66 ASP D O 1
ATOM 5047 N N . ASP D 1 67 ? 5.944 2.272 50.115 1.00 65.74 67 ASP D N 1
ATOM 5048 C CA . ASP D 1 67 ? 7.010 2.925 50.858 1.00 66.76 67 ASP D CA 1
ATOM 5049 C C . ASP D 1 67 ? 8.186 1.945 50.921 1.00 70.94 67 ASP D C 1
ATOM 5050 O O . ASP D 1 67 ? 8.180 0.975 51.692 1.00 65.90 67 ASP D O 1
ATOM 5055 N N . MET D 1 68 ? 9.190 2.214 50.088 1.00 71.83 68 MET D N 1
ATOM 5056 C CA . MET D 1 68 ? 10.377 1.371 49.967 1.00 67.89 68 MET D CA 1
ATOM 5057 C C . MET D 1 68 ? 11.651 2.225 49.929 1.00 62.49 68 MET D C 1
ATOM 5058 O O . MET D 1 68 ? 11.630 3.351 49.439 1.00 66.26 68 MET D O 1
ATOM 5063 N N . VAL D 1 69 ? 12.749 1.699 50.465 1.00 56.40 69 VAL D N 1
ATOM 5064 C CA . VAL D 1 69 ? 14.035 2.406 50.439 1.00 55.42 69 VAL D CA 1
ATOM 5065 C C . VAL D 1 69 ? 14.800 1.928 49.197 1.00 51.81 69 VAL D C 1
ATOM 5066 O O . VAL D 1 69 ? 15.017 0.726 49.013 1.00 48.84 69 VAL D O 1
ATOM 5070 N N . HIS D 1 70 ? 15.207 2.872 48.355 1.00 43.05 70 HIS D N 1
ATOM 5071 C CA . HIS D 1 70 ? 15.904 2.542 47.115 1.00 47.44 70 HIS D CA 1
ATOM 5072 C C . HIS D 1 70 ? 17.406 2.796 47.073 1.00 45.76 70 HIS D C 1
ATOM 5073 O O . HIS D 1 70 ? 17.907 3.817 47.551 1.00 42.55 70 HIS D O 1
ATOM 5080 N N . TYR D 1 71 ? 18.113 1.842 46.484 1.00 50.19 71 TYR D N 1
ATOM 5081 C CA . TYR D 1 71 ? 19.549 1.946 46.338 1.00 45.68 71 TYR D CA 1
ATOM 5082 C C . TYR D 1 71 ? 19.912 1.815 44.877 1.00 36.38 71 TYR D C 1
ATOM 5083 O O . TYR D 1 71 ? 19.639 0.791 44.250 1.00 43.82 71 TYR D O 1
ATOM 5092 N N . ILE D 1 72 ? 20.501 2.865 44.318 1.00 40.65 72 ILE D N 1
ATOM 5093 C CA . ILE D 1 72 ? 20.900 2.819 42.909 1.00 49.53 72 ILE D CA 1
ATOM 5094 C C . ILE D 1 72 ? 22.399 2.991 42.830 1.00 47.98 72 ILE D C 1
ATOM 5095 O O . ILE D 1 72 ? 22.956 4.028 43.189 1.00 46.10 72 ILE D O 1
ATOM 5100 N N . LEU D 1 73 ? 23.039 1.936 42.353 1.00 46.66 73 LEU D N 1
ATOM 5101 C CA . LEU D 1 73 ? 24.478 1.911 42.242 1.00 40.34 73 LEU D CA 1
ATOM 5102 C C . LEU D 1 73 ? 24.930 1.856 40.803 1.00 42.31 73 LEU D C 1
ATOM 5103 O O . LEU D 1 73 ? 24.439 1.039 40.025 1.00 43.24 73 LEU D O 1
ATOM 5108 N N . GLU D 1 74 ? 25.854 2.738 40.444 1.00 38.95 74 GLU D N 1
ATOM 5109 C CA . GLU D 1 74 ? 26.414 2.714 39.101 1.00 36.67 74 GLU D CA 1
ATOM 5110 C C . GLU D 1 74 ? 27.934 2.724 39.219 1.00 36.77 74 GLU D C 1
ATOM 5111 O O . GLU D 1 74 ? 28.520 3.608 39.852 1.00 36.93 74 GLU D O 1
ATOM 5117 N N . LEU D 1 75 ? 28.563 1.710 38.634 1.00 37.77 75 LEU D N 1
ATOM 5118 C CA . LEU D 1 75 ? 30.013 1.583 38.665 1.00 40.28 75 LEU D CA 1
ATOM 5119 C C . LEU D 1 75 ? 30.578 1.563 37.252 1.00 38.86 75 LEU D C 1
ATOM 5120 O O . LEU D 1 75 ? 30.181 0.740 36.423 1.00 38.61 75 LEU D O 1
ATOM 5125 N N . PHE D 1 76 ? 31.498 2.478 36.972 1.00 37.28 76 PHE D N 1
ATOM 5126 C CA . PHE D 1 76 ? 32.091 2.515 35.645 1.00 41.29 76 PHE D CA 1
ATOM 5127 C C . PHE D 1 76 ? 33.314 1.615 35.585 1.00 35.16 76 PHE D C 1
ATOM 5128 O O . PHE D 1 76 ? 34.434 2.063 35.405 1.00 42.62 76 PHE D O 1
ATOM 5136 N N . TRP D 1 77 ? 33.060 0.327 35.776 1.00 35.63 77 TRP D N 1
ATOM 5137 C CA . TRP D 1 77 ? 34.090 -0.688 35.730 1.00 41.02 77 TRP D CA 1
ATOM 5138 C C . TRP D 1 77 ? 33.860 -1.448 34.427 1.00 49.06 77 TRP D C 1
ATOM 5139 O O . TRP D 1 77 ? 33.034 -1.046 33.602 1.00 50.95 77 TRP D O 1
ATOM 5150 N N . HIS D 1 78 ? 34.593 -2.529 34.215 1.00 50.74 78 HIS D N 1
ATOM 5151 C CA . HIS D 1 78 ? 34.394 -3.301 33.002 1.00 49.17 78 HIS D CA 1
ATOM 5152 C C . HIS D 1 78 ? 32.962 -3.823 33.084 1.00 48.91 78 HIS D C 1
ATOM 5153 O O . HIS D 1 78 ? 32.579 -4.423 34.088 1.00 48.88 78 HIS D O 1
ATOM 5160 N N . PRO D 1 79 ? 32.145 -3.580 32.044 1.00 43.13 79 PRO D N 1
ATOM 5161 C CA . PRO D 1 79 ? 30.749 -4.044 32.030 1.00 51.57 79 PRO D CA 1
ATOM 5162 C C . PRO D 1 79 ? 30.634 -5.565 31.909 1.00 50.87 79 PRO D C 1
ATOM 5163 O O . PRO D 1 79 ? 30.204 -6.087 30.886 1.00 59.40 79 PRO D O 1
ATOM 5167 N N . ASP D 1 80 ? 31.025 -6.261 32.972 1.00 52.31 80 ASP D N 1
ATOM 5168 C CA . ASP D 1 80 ? 30.990 -7.720 33.035 1.00 47.81 80 ASP D CA 1
ATOM 5169 C C . ASP D 1 80 ? 29.764 -8.154 33.857 1.00 45.23 80 ASP D C 1
ATOM 5170 O O . ASP D 1 80 ? 29.628 -7.769 35.023 1.00 38.64 80 ASP D O 1
ATOM 5175 N N . ILE D 1 81 ? 28.882 -8.954 33.256 1.00 46.43 81 ILE D N 1
ATOM 5176 C CA . ILE D 1 81 ? 27.680 -9.419 33.953 1.00 45.07 81 ILE D CA 1
ATOM 5177 C C . ILE D 1 81 ? 28.009 -10.249 35.197 1.00 42.20 81 ILE D C 1
ATOM 5178 O O . ILE D 1 81 ? 27.205 -10.335 36.122 1.00 41.79 81 ILE D O 1
ATOM 5183 N N . LEU D 1 82 ? 29.184 -10.867 35.218 1.00 34.84 82 LEU D N 1
ATOM 5184 C CA . LEU D 1 82 ? 29.588 -11.678 36.362 1.00 33.84 82 LEU D CA 1
ATOM 5185 C C . LEU D 1 82 ? 30.027 -10.769 37.492 1.00 33.27 82 LEU D C 1
ATOM 5186 O O . LEU D 1 82 ? 29.842 -11.077 38.673 1.00 33.33 82 LEU D O 1
ATOM 5191 N N . LEU D 1 83 ? 30.602 -9.634 37.120 1.00 34.26 83 LEU D N 1
ATOM 5192 C CA . LEU D 1 83 ? 31.031 -8.660 38.102 1.00 35.74 83 LEU D CA 1
ATOM 5193 C C . LEU D 1 83 ? 29.785 -8.035 38.735 1.00 32.17 83 LEU D C 1
ATOM 5194 O O . LEU D 1 83 ? 29.716 -7.872 39.944 1.00 31.85 83 LEU D O 1
ATOM 5199 N N . ALA D 1 84 ? 28.798 -7.699 37.909 1.00 36.07 84 ALA D N 1
ATOM 5200 C CA . ALA D 1 84 ? 27.555 -7.106 38.402 1.00 34.07 84 ALA D CA 1
ATOM 5201 C C . ALA D 1 84 ? 26.899 -8.056 39.391 1.00 32.70 84 ALA D C 1
ATOM 5202 O O . ALA D 1 84 ? 26.538 -7.669 40.497 1.00 32.57 84 ALA D O 1
ATOM 5204 N N . SER D 1 85 ? 26.762 -9.312 38.987 1.00 37.55 85 SER D N 1
ATOM 5205 C CA . SER D 1 85 ? 26.152 -10.342 39.825 1.00 28.54 85 SER D CA 1
ATOM 5206 C C . SER D 1 85 ? 26.897 -10.536 41.161 1.00 33.85 85 SER D C 1
ATOM 5207 O O . SER D 1 85 ? 26.278 -10.608 42.229 1.00 33.00 85 SER D O 1
ATOM 5210 N N . SER D 1 86 ? 28.224 -10.618 41.109 1.00 33.46 86 SER D N 1
ATOM 5211 C CA . SER D 1 86 ? 29.019 -10.792 42.332 1.00 32.05 86 SER D CA 1
ATOM 5212 C C . SER D 1 86 ? 28.812 -9.648 43.334 1.00 32.94 86 SER D C 1
ATOM 5213 O O . SER D 1 86 ? 28.518 -9.879 44.504 1.00 35.86 86 SER D O 1
ATOM 5216 N N . LEU D 1 87 ? 28.991 -8.416 42.870 1.00 29.72 87 LEU D N 1
ATOM 5217 C CA . LEU D 1 87 ? 28.819 -7.241 43.719 1.00 32.19 87 LEU D CA 1
ATOM 5218 C C . LEU D 1 87 ? 27.428 -7.179 44.352 1.00 32.92 87 LEU D C 1
ATOM 5219 O O . LEU D 1 87 ? 27.285 -6.962 45.554 1.00 32.97 87 LEU D O 1
ATOM 5224 N N . GLN D 1 88 ? 26.408 -7.376 43.531 1.00 35.00 88 GLN D N 1
ATOM 5225 C CA . GLN D 1 88 ? 25.052 -7.347 44.027 1.00 35.73 88 GLN D CA 1
ATOM 5226 C C . GLN D 1 88 ? 24.916 -8.241 45.256 1.00 37.80 88 GLN D C 1
ATOM 5227 O O . GLN D 1 88 ? 24.491 -7.775 46.314 1.00 39.25 88 GLN D O 1
ATOM 5233 N N . LYS D 1 89 ? 25.302 -9.513 45.149 1.00 35.77 89 LYS D N 1
ATOM 5234 C CA . LYS D 1 89 ? 25.178 -10.417 46.297 1.00 30.01 89 LYS D CA 1
ATOM 5235 C C . LYS D 1 89 ? 26.135 -10.104 47.440 1.00 37.61 89 LYS D C 1
ATOM 5236 O O . LYS D 1 89 ? 25.855 -10.440 48.589 1.00 38.47 89 LYS D O 1
ATOM 5242 N N . LEU D 1 90 ? 27.258 -9.459 47.143 1.00 28.87 90 LEU D N 1
ATOM 5243 C CA . LEU D 1 90 ? 28.164 -9.072 48.223 1.00 34.16 90 LEU D CA 1
ATOM 5244 C C . LEU D 1 90 ? 27.466 -7.962 49.032 1.00 37.51 90 LEU D C 1
ATOM 5245 O O . LEU D 1 90 ? 27.529 -7.943 50.265 1.00 38.43 90 LEU D O 1
ATOM 5250 N N . LEU D 1 91 ? 26.807 -7.042 48.323 1.00 31.67 91 LEU D N 1
ATOM 5251 C CA . LEU D 1 91 ? 26.124 -5.916 48.957 1.00 37.22 91 LEU D CA 1
ATOM 5252 C C . LEU D 1 91 ? 24.909 -6.376 49.768 1.00 41.11 91 LEU D C 1
ATOM 5253 O O . LEU D 1 91 ? 24.667 -5.889 50.869 1.00 45.90 91 LEU D O 1
ATOM 5258 N N . ILE D 1 92 ? 24.157 -7.325 49.229 1.00 39.87 92 ILE D N 1
ATOM 5259 C CA . ILE D 1 92 ? 22.998 -7.864 49.931 1.00 35.75 92 ILE D CA 1
ATOM 5260 C C . ILE D 1 92 ? 23.494 -8.550 51.203 1.00 40.56 92 ILE D C 1
ATOM 5261 O O . ILE D 1 92 ? 22.889 -8.443 52.275 1.00 40.24 92 ILE D O 1
ATOM 5266 N N . ALA D 1 93 ? 24.620 -9.241 51.086 1.00 40.25 93 ALA D N 1
ATOM 5267 C CA . ALA D 1 93 ? 25.186 -9.932 52.231 1.00 34.98 93 ALA D CA 1
ATOM 5268 C C . ALA D 1 93 ? 25.623 -8.943 53.296 1.00 33.04 93 ALA D C 1
ATOM 5269 O O . ALA D 1 93 ? 25.562 -9.246 54.488 1.00 32.47 93 ALA D O 1
ATOM 5271 N N . ARG D 1 94 ? 26.075 -7.762 52.884 1.00 33.76 94 ARG D N 1
ATOM 5272 C CA . ARG D 1 94 ? 26.514 -6.781 53.873 1.00 36.65 94 ARG D CA 1
ATOM 5273 C C . ARG D 1 94 ? 25.307 -6.243 54.628 1.00 38.96 94 ARG D C 1
ATOM 5274 O O . ARG D 1 94 ? 25.392 -5.933 55.812 1.00 37.70 94 ARG D O 1
ATOM 5282 N N . LEU D 1 95 ? 24.193 -6.118 53.914 1.00 40.54 95 LEU D N 1
ATOM 5283 C CA . LEU D 1 95 ? 22.965 -5.614 54.490 1.00 39.44 95 LEU D CA 1
ATOM 5284 C C . LEU D 1 95 ? 22.427 -6.618 55.487 1.00 41.32 95 LEU D C 1
ATOM 5285 O O . LEU D 1 95 ? 22.015 -6.246 56.588 1.00 42.08 95 LEU D O 1
ATOM 5290 N N . VAL D 1 96 ? 22.452 -7.892 55.103 1.00 39.85 96 VAL D N 1
ATOM 5291 C CA . VAL D 1 96 ? 21.967 -8.958 55.962 1.00 32.94 96 VAL D CA 1
ATOM 5292 C C . VAL D 1 96 ? 22.722 -8.965 57.278 1.00 47.36 96 VAL D C 1
ATOM 5293 O O . VAL D 1 96 ? 22.130 -9.174 58.338 1.00 49.90 96 VAL D O 1
ATOM 5297 N N . GLU D 1 97 ? 24.026 -8.716 57.219 1.00 39.82 97 GLU D N 1
ATOM 5298 C CA . GLU D 1 97 ? 24.832 -8.705 58.432 1.00 44.81 97 GLU D CA 1
ATOM 5299 C C . GLU D 1 97 ? 24.534 -7.453 59.248 1.00 41.77 97 GLU D C 1
ATOM 5300 O O . GLU D 1 97 ? 24.486 -7.493 60.480 1.00 38.49 97 GLU D O 1
ATOM 5306 N N . LEU D 1 98 ? 24.329 -6.341 58.550 1.00 35.17 98 LEU D N 1
ATOM 5307 C CA . LEU D 1 98 ? 24.035 -5.074 59.204 1.00 44.43 98 LEU D CA 1
ATOM 5308 C C . LEU D 1 98 ? 22.734 -5.157 60.006 1.00 48.50 98 LEU D C 1
ATOM 5309 O O . LEU D 1 98 ? 22.636 -4.589 61.096 1.00 43.69 98 LEU D O 1
ATOM 5314 N N . LEU D 1 99 ? 21.741 -5.860 59.461 1.00 42.24 99 LEU D N 1
ATOM 5315 C CA . LEU D 1 99 ? 20.465 -6.018 60.137 1.00 44.76 99 LEU D CA 1
ATOM 5316 C C . LEU D 1 99 ? 20.619 -6.681 61.506 1.00 47.97 99 LEU D C 1
ATOM 5317 O O . LEU D 1 99 ? 19.789 -6.486 62.384 1.00 49.28 99 LEU D O 1
ATOM 5322 N N . TRP D 1 100 ? 21.689 -7.447 61.691 1.00 50.99 100 TRP D N 1
ATOM 5323 C CA . TRP D 1 100 ? 21.934 -8.114 62.969 1.00 46.48 100 TRP D CA 1
ATOM 5324 C C . TRP D 1 100 ? 22.326 -7.125 64.071 1.00 48.84 100 TRP D C 1
ATOM 5325 O O . TRP D 1 100 ? 22.189 -7.428 65.257 1.00 49.05 100 TRP D O 1
ATOM 5336 N N . ASN D 1 101 ? 22.829 -5.956 63.684 1.00 49.55 101 ASN D N 1
ATOM 5337 C CA . ASN D 1 101 ? 23.201 -4.940 64.665 1.00 55.21 101 ASN D CA 1
ATOM 5338 C C . ASN D 1 101 ? 21.926 -4.415 65.320 1.00 53.06 101 ASN D C 1
ATOM 5339 O O . ASN D 1 101 ? 21.971 -3.744 66.356 1.00 45.83 101 ASN D O 1
ATOM 5344 N N . TYR D 1 102 ? 20.796 -4.723 64.690 1.00 47.53 102 TYR D N 1
ATOM 5345 C CA . TYR D 1 102 ? 19.493 -4.312 65.182 1.00 48.13 102 TYR D CA 1
ATOM 5346 C C . TYR D 1 102 ? 18.769 -5.510 65.793 1.00 46.88 102 TYR D C 1
ATOM 5347 O O . TYR D 1 102 ? 17.559 -5.478 66.013 1.00 52.99 102 TYR D O 1
ATOM 5356 N N . GLY D 1 103 ? 19.528 -6.565 66.063 1.00 41.35 103 GLY D N 1
ATOM 5357 C CA . GLY D 1 103 ? 18.964 -7.763 66.646 1.00 47.08 103 GLY D CA 1
ATOM 5358 C C . GLY D 1 103 ? 18.080 -8.544 65.690 1.00 57.15 103 GLY D C 1
ATOM 5359 O O . GLY D 1 103 ? 17.374 -9.460 66.116 1.00 62.55 103 GLY D O 1
ATOM 5360 N N . ILE D 1 104 ? 18.114 -8.199 64.405 1.00 49.95 104 ILE D N 1
ATOM 5361 C CA . ILE D 1 104 ? 17.300 -8.891 63.408 1.00 46.73 104 ILE D CA 1
ATOM 5362 C C . ILE D 1 104 ? 18.030 -10.045 62.703 1.00 50.71 104 ILE D C 1
ATOM 5363 O O . ILE D 1 104 ? 19.129 -9.869 62.170 1.00 49.33 104 ILE D O 1
ATOM 5368 N N . GLU D 1 105 ? 17.404 -11.224 62.723 1.00 50.11 105 GLU D N 1
ATOM 5369 C CA . GLU D 1 105 ? 17.961 -12.420 62.096 1.00 47.06 105 GLU D CA 1
ATOM 5370 C C . GLU D 1 105 ? 17.538 -12.503 60.632 1.00 46.58 105 GLU D C 1
ATOM 5371 O O . GLU D 1 105 ? 16.512 -13.101 60.299 1.00 43.04 105 GLU D O 1
ATOM 5377 N N . ALA D 1 106 ? 18.342 -11.896 59.763 1.00 50.04 106 ALA D N 1
ATOM 5378 C CA . ALA D 1 106 ? 18.060 -11.885 58.336 1.00 47.23 106 ALA D CA 1
ATOM 5379 C C . ALA D 1 106 ? 18.633 -13.127 57.676 1.00 46.50 106 ALA D C 1
ATOM 5380 O O . ALA D 1 106 ? 19.570 -13.737 58.177 1.00 45.27 106 ALA D O 1
ATOM 5382 N N . SER D 1 107 ? 18.063 -13.480 56.534 1.00 49.45 107 SER D N 1
ATOM 5383 C CA . SER D 1 107 ? 18.504 -14.641 55.790 1.00 51.31 107 SER D CA 1
ATOM 5384 C C . SER D 1 107 ? 18.658 -14.230 54.328 1.00 52.65 107 SER D C 1
ATOM 5385 O O . SER D 1 107 ? 17.878 -13.427 53.805 1.00 42.63 107 SER D O 1
ATOM 5388 N N . ARG D 1 108 ? 19.669 -14.781 53.666 1.00 51.85 108 ARG D N 1
ATOM 5389 C CA . ARG D 1 108 ? 19.899 -14.436 52.270 1.00 47.23 108 ARG D CA 1
ATOM 5390 C C . ARG D 1 108 ? 19.662 -15.605 51.328 1.00 44.76 108 ARG D C 1
ATOM 5391 O O . ARG D 1 108 ? 20.135 -16.709 51.560 1.00 45.63 108 ARG D O 1
ATOM 5399 N N . ARG D 1 109 ? 18.914 -15.358 50.263 1.00 49.10 109 ARG D N 1
ATOM 5400 C CA . ARG D 1 109 ? 18.664 -16.393 49.266 1.00 47.91 109 ARG D CA 1
ATOM 5401 C C . ARG D 1 109 ? 19.093 -15.777 47.940 1.00 48.77 109 ARG D C 1
ATOM 5402 O O . ARG D 1 109 ? 18.273 -15.273 47.157 1.00 38.23 109 ARG D O 1
ATOM 5410 N N . GLY D 1 110 ? 20.406 -15.812 47.722 1.00 47.24 110 GLY D N 1
ATOM 5411 C CA . GLY D 1 110 ? 20.985 -15.249 46.520 1.00 48.84 110 GLY D CA 1
ATOM 5412 C C . GLY D 1 110 ? 21.091 -13.746 46.681 1.00 46.76 110 GLY D C 1
ATOM 5413 O O . GLY D 1 110 ? 21.962 -13.247 47.396 1.00 40.12 110 GLY D O 1
ATOM 5414 N N . ASP D 1 111 ? 20.197 -13.020 46.022 1.00 39.42 111 ASP D N 1
ATOM 5415 C CA . ASP D 1 111 ? 20.197 -11.574 46.109 1.00 45.12 111 ASP D CA 1
ATOM 5416 C C . ASP D 1 111 ? 19.012 -11.072 46.953 1.00 50.86 111 ASP D C 1
ATOM 5417 O O . ASP D 1 111 ? 18.900 -9.873 47.222 1.00 44.26 111 ASP D O 1
ATOM 5422 N N . ASP D 1 112 ? 18.151 -11.999 47.378 1.00 43.49 112 ASP D N 1
ATOM 5423 C CA . ASP D 1 112 ? 16.979 -11.670 48.190 1.00 45.02 112 ASP D CA 1
ATOM 5424 C C . ASP D 1 112 ? 17.223 -11.783 49.695 1.00 40.84 112 ASP D C 1
ATOM 5425 O O . ASP D 1 112 ? 17.898 -12.703 50.154 1.00 49.16 112 ASP D O 1
ATOM 5430 N N . ILE D 1 113 ? 16.681 -10.838 50.462 1.00 43.87 113 ILE D N 1
ATOM 5431 C CA . ILE D 1 113 ? 16.823 -10.864 51.920 1.00 44.75 113 ILE D CA 1
ATOM 5432 C C . ILE D 1 113 ? 15.513 -11.302 52.555 1.00 50.15 113 ILE D C 1
ATOM 5433 O O . ILE D 1 113 ? 14.449 -10.773 52.233 1.00 48.19 113 ILE D O 1
ATOM 5438 N N . TYR D 1 114 ? 15.602 -12.261 53.469 1.00 53.63 114 TYR D N 1
ATOM 5439 C CA . TYR D 1 114 ? 14.433 -12.760 54.176 1.00 47.80 114 TYR D CA 1
ATOM 5440 C C . TYR D 1 114 ? 14.600 -12.582 55.679 1.00 53.11 114 TYR D C 1
ATOM 5441 O O . TYR D 1 114 ? 15.714 -12.665 56.205 1.00 44.08 114 TYR D O 1
ATOM 5450 N N . VAL D 1 115 ? 13.477 -12.334 56.350 1.00 46.49 115 VAL D N 1
ATOM 5451 C CA . VAL D 1 115 ? 13.418 -12.181 57.799 1.00 51.78 115 VAL D CA 1
ATOM 5452 C C . VAL D 1 115 ? 12.193 -12.966 58.270 1.00 58.17 115 VAL D C 1
ATOM 5453 O O . VAL D 1 115 ? 11.061 -12.664 57.875 1.00 53.77 115 VAL D O 1
ATOM 5457 N N . ASN D 1 116 ? 12.421 -13.973 59.104 1.00 60.01 116 ASN D N 1
ATOM 5458 C CA . ASN D 1 116 ? 11.331 -14.798 59.606 1.00 69.87 116 ASN D CA 1
ATOM 5459 C C . ASN D 1 116 ? 10.501 -15.361 58.455 1.00 64.71 116 ASN D C 1
ATOM 5460 O O . ASN D 1 116 ? 9.267 -15.361 58.498 1.00 56.72 116 ASN D O 1
ATOM 5465 N N . GLY D 1 117 ? 11.195 -15.827 57.420 1.00 56.48 117 GLY D N 1
ATOM 5466 C CA . GLY D 1 117 ? 10.526 -16.415 56.273 1.00 54.25 117 GLY D CA 1
ATOM 5467 C C . GLY D 1 117 ? 9.864 -15.463 55.291 1.00 58.24 117 GLY D C 1
ATOM 5468 O O . GLY D 1 117 ? 9.376 -15.902 54.248 1.00 59.32 117 GLY D O 1
ATOM 5469 N N . ARG D 1 118 ? 9.839 -14.170 55.606 1.00 53.57 118 ARG D N 1
ATOM 5470 C CA . ARG D 1 118 ? 9.221 -13.190 54.716 1.00 52.05 118 ARG D CA 1
ATOM 5471 C C . ARG D 1 118 ? 10.254 -12.328 53.978 1.00 51.97 118 ARG D C 1
ATOM 5472 O O . ARG D 1 118 ? 11.283 -11.961 54.542 1.00 46.93 118 ARG D O 1
ATOM 5480 N N . LYS D 1 119 ? 9.967 -12.009 52.717 1.00 52.81 119 LYS D N 1
ATOM 5481 C CA . LYS D 1 119 ? 10.884 -11.229 51.887 1.00 57.47 119 LYS D CA 1
ATOM 5482 C C . LYS D 1 119 ? 10.868 -9.722 52.108 1.00 55.29 119 LYS D C 1
ATOM 5483 O O . LYS D 1 119 ? 9.879 -9.046 51.822 1.00 56.21 119 LYS D O 1
ATOM 5489 N N . LEU D 1 120 ? 12.002 -9.212 52.589 1.00 48.93 120 LEU D N 1
ATOM 5490 C CA . LEU D 1 120 ? 12.201 -7.798 52.884 1.00 39.52 120 LEU D CA 1
ATOM 5491 C C . LEU D 1 120 ? 12.712 -6.956 51.722 1.00 43.38 120 LEU D C 1
ATOM 5492 O O . LEU D 1 120 ? 12.521 -5.739 51.699 1.00 44.84 120 LEU D O 1
ATOM 5497 N N . SER D 1 121 ? 13.345 -7.600 50.748 1.00 49.86 121 SER D N 1
ATOM 5498 C CA . SER D 1 121 ? 13.944 -6.852 49.644 1.00 49.33 121 SER D CA 1
ATOM 5499 C C . SER D 1 121 ? 13.660 -7.343 48.238 1.00 44.71 121 SER D C 1
ATOM 5500 O O . SER D 1 121 ? 12.971 -8.341 48.030 1.00 51.11 121 SER D O 1
ATOM 5503 N N . ILE D 1 122 ? 14.212 -6.597 47.277 1.00 44.45 122 ILE D N 1
ATOM 5504 C CA . ILE D 1 122 ? 14.164 -6.907 45.840 1.00 42.44 122 ILE D CA 1
ATOM 5505 C C . ILE D 1 122 ? 15.468 -6.333 45.284 1.00 45.04 122 ILE D C 1
ATOM 5506 O O . ILE D 1 122 ? 16.052 -5.435 45.892 1.00 41.00 122 ILE D O 1
ATOM 5511 N N . SER D 1 123 ? 15.923 -6.835 44.141 1.00 42.19 123 SER D N 1
ATOM 5512 C CA . SER D 1 123 ? 17.181 -6.360 43.595 1.00 37.59 123 SER D CA 1
ATOM 5513 C C . SER D 1 123 ? 17.438 -6.892 42.209 1.00 37.46 123 SER D C 1
ATOM 5514 O O . SER D 1 123 ? 16.878 -7.914 41.799 1.00 40.16 123 SER D O 1
ATOM 5517 N N . ILE D 1 124 ? 18.314 -6.200 41.498 1.00 32.56 124 ILE D N 1
ATOM 5518 C CA . ILE D 1 124 ? 18.678 -6.610 40.164 1.00 41.93 124 ILE D CA 1
ATOM 5519 C C . ILE D 1 124 ? 20.078 -6.069 39.871 1.00 39.07 124 ILE D C 1
ATOM 5520 O O . ILE D 1 124 ? 20.466 -5.012 40.374 1.00 40.06 124 ILE D O 1
ATOM 5525 N N . ALA D 1 125 ? 20.846 -6.821 39.092 1.00 41.77 125 ALA D N 1
ATOM 5526 C CA . ALA D 1 125 ? 22.199 -6.419 38.723 1.00 33.93 125 ALA D CA 1
ATOM 5527 C C . ALA D 1 125 ? 22.345 -6.654 37.243 1.00 37.69 125 ALA D C 1
ATOM 5528 O O . ALA D 1 125 ? 21.993 -7.718 36.746 1.00 42.12 125 ALA D O 1
ATOM 5530 N N . THR D 1 126 ? 22.866 -5.666 36.530 1.00 37.86 126 THR D N 1
ATOM 5531 C CA . THR D 1 126 ? 23.042 -5.834 35.101 1.00 38.39 126 THR D CA 1
ATOM 5532 C C . THR D 1 126 ? 24.077 -4.836 34.585 1.00 32.24 126 THR D C 1
ATOM 5533 O O . THR D 1 126 ? 24.727 -4.140 35.364 1.00 36.04 126 THR D O 1
ATOM 5537 N N . VAL D 1 127 ? 24.224 -4.764 33.272 1.00 33.40 127 VAL D N 1
ATOM 5538 C CA . VAL D 1 127 ? 25.192 -3.857 32.690 1.00 33.86 127 VAL D CA 1
ATOM 5539 C C . VAL D 1 127 ? 24.622 -3.061 31.539 1.00 33.32 127 VAL D C 1
ATOM 5540 O O . VAL D 1 127 ? 23.590 -3.423 30.960 1.00 32.07 127 VAL D O 1
ATOM 5544 N N . SER D 1 128 ? 25.301 -1.958 31.245 1.00 26.90 128 SER D N 1
ATOM 5545 C CA . SER D 1 128 ? 24.991 -1.084 30.117 1.00 38.80 128 SER D CA 1
ATOM 5546 C C . SER D 1 128 ? 26.253 -1.239 29.265 1.00 40.63 128 SER D C 1
ATOM 5547 O O . SER D 1 128 ? 27.209 -1.901 29.676 1.00 39.81 128 SER D O 1
ATOM 5550 N N . PRO D 1 129 ? 26.276 -0.654 28.065 1.00 48.06 129 PRO D N 1
ATOM 5551 C CA . PRO D 1 129 ? 27.497 -0.815 27.276 1.00 45.94 129 PRO D CA 1
ATOM 5552 C C . PRO D 1 129 ? 28.700 -0.124 27.921 1.00 46.30 129 PRO D C 1
ATOM 5553 O O . PRO D 1 129 ? 29.832 -0.315 27.481 1.00 49.35 129 PRO D O 1
ATOM 5557 N N . VAL D 1 130 ? 28.463 0.672 28.963 1.00 38.73 130 VAL D N 1
ATOM 5558 C CA . VAL D 1 130 ? 29.558 1.375 29.620 1.00 38.44 130 VAL D CA 1
ATOM 5559 C C . VAL D 1 130 ? 29.596 1.336 31.146 1.00 37.54 130 VAL D C 1
ATOM 5560 O O . VAL D 1 130 ? 30.365 2.077 31.764 1.00 38.03 130 VAL D O 1
ATOM 5564 N N . SER D 1 131 ? 28.795 0.484 31.774 1.00 34.54 131 SER D N 1
ATOM 5565 C CA . SER D 1 131 ? 28.816 0.462 33.230 1.00 36.24 131 SER D CA 1
ATOM 5566 C C . SER D 1 131 ? 28.014 -0.660 33.866 1.00 37.36 131 SER D C 1
ATOM 5567 O O . SER D 1 131 ? 27.284 -1.386 33.197 1.00 34.53 131 SER D O 1
ATOM 5570 N N . ILE D 1 132 ? 28.173 -0.782 35.180 1.00 33.77 132 ILE D N 1
ATOM 5571 C CA . ILE D 1 132 ? 27.474 -1.776 35.971 1.00 36.17 132 ILE D CA 1
ATOM 5572 C C . ILE D 1 132 ? 26.394 -1.022 36.735 1.00 45.97 132 ILE D C 1
ATOM 5573 O O . ILE D 1 132 ? 26.671 0.008 37.353 1.00 32.65 132 ILE D O 1
ATOM 5578 N N . LYS D 1 133 ? 25.169 -1.532 36.680 1.00 42.07 133 LYS D N 1
ATOM 5579 C CA . LYS D 1 133 ? 24.051 -0.913 37.373 1.00 42.98 133 LYS D CA 1
ATOM 5580 C C . LYS D 1 133 ? 23.411 -1.945 38.273 1.00 40.67 133 LYS D C 1
ATOM 5581 O O . LYS D 1 133 ? 23.151 -3.079 37.869 1.00 40.25 133 LYS D O 1
ATOM 5587 N N . ILE D 1 134 ? 23.160 -1.538 39.505 1.00 40.27 134 ILE D N 1
ATOM 5588 C CA . ILE D 1 134 ? 22.551 -2.412 40.481 1.00 40.23 134 ILE D CA 1
ATOM 5589 C C . ILE D 1 134 ? 21.480 -1.657 41.229 1.00 39.69 134 ILE D C 1
ATOM 5590 O O . ILE D 1 134 ? 21.641 -0.478 41.533 1.00 43.85 134 ILE D O 1
ATOM 5595 N N . HIS D 1 135 ? 20.378 -2.335 41.514 1.00 45.20 135 HIS D N 1
ATOM 5596 C CA . HIS D 1 135 ? 19.299 -1.725 42.277 1.00 45.77 135 HIS D CA 1
ATOM 5597 C C . HIS D 1 135 ? 18.936 -2.629 43.430 1.00 39.33 135 HIS D C 1
ATOM 5598 O O . HIS D 1 135 ? 18.828 -3.843 43.268 1.00 43.86 135 HIS D O 1
ATOM 5605 N N . ILE D 1 136 ? 18.785 -2.035 44.605 1.00 40.93 136 ILE D N 1
ATOM 5606 C CA . ILE D 1 136 ? 18.382 -2.778 45.795 1.00 47.15 136 ILE D CA 1
ATOM 5607 C C . ILE D 1 136 ? 17.176 -2.034 46.374 1.00 53.08 136 ILE D C 1
ATOM 5608 O O . ILE D 1 136 ? 17.157 -0.798 46.405 1.00 48.68 136 ILE D O 1
ATOM 5613 N N . GLY D 1 137 ? 16.173 -2.783 46.824 1.00 49.03 137 GLY D N 1
ATOM 5614 C CA . GLY D 1 137 ? 14.991 -2.166 47.406 1.00 48.56 137 GLY D CA 1
ATOM 5615 C C . GLY D 1 137 ? 14.587 -2.841 48.702 1.00 43.97 137 GLY D C 1
ATOM 5616 O O . GLY D 1 137 ? 14.454 -4.064 48.746 1.00 50.40 137 GLY D O 1
ATOM 5617 N N . LEU D 1 138 ? 14.412 -2.052 49.760 1.00 49.98 138 LEU D N 1
ATOM 5618 C CA . LEU D 1 138 ? 14.011 -2.581 51.065 1.00 48.76 138 LEU D CA 1
ATOM 5619 C C . LEU D 1 138 ? 12.653 -2.027 51.468 1.00 50.18 138 LEU D C 1
ATOM 5620 O O . LEU D 1 138 ? 12.469 -0.813 51.544 1.00 51.11 138 LEU D O 1
ATOM 5625 N N . ASN D 1 139 ? 11.703 -2.917 51.733 1.00 57.80 139 ASN D N 1
ATOM 5626 C CA . ASN D 1 139 ? 10.370 -2.492 52.143 1.00 52.66 139 ASN D CA 1
ATOM 5627 C C . ASN D 1 139 ? 10.382 -1.748 53.462 1.00 52.97 139 ASN D C 1
ATOM 5628 O O . ASN D 1 139 ? 11.112 -2.109 54.393 1.00 53.81 139 ASN D O 1
ATOM 5633 N N . VAL D 1 140 ? 9.573 -0.697 53.533 1.00 58.49 140 VAL D N 1
ATOM 5634 C CA . VAL D 1 140 ? 9.447 0.061 54.768 1.00 66.23 140 VAL D CA 1
ATOM 5635 C C . VAL D 1 140 ? 8.137 -0.436 55.395 1.00 65.95 140 VAL D C 1
ATOM 5636 O O . VAL D 1 140 ? 8.082 -0.740 56.587 1.00 66.41 140 VAL D O 1
ATOM 5640 N N . LYS D 1 141 ? 7.107 -0.543 54.557 1.00 64.56 141 LYS D N 1
ATOM 5641 C CA . LYS D 1 141 ? 5.780 -1.012 54.949 1.00 76.97 141 LYS D CA 1
ATOM 5642 C C . LYS D 1 141 ? 5.359 -2.027 53.873 1.00 80.67 141 LYS D C 1
ATOM 5643 O O . LYS D 1 141 ? 5.757 -1.884 52.714 1.00 76.17 141 LYS D O 1
ATOM 5649 N N . THR D 1 142 ? 4.581 -3.043 54.252 1.00 86.68 142 THR D N 1
ATOM 5650 C CA . THR D 1 142 ? 4.123 -4.094 53.332 1.00 90.07 142 THR D CA 1
ATOM 5651 C C . THR D 1 142 ? 2.886 -3.720 52.503 1.00 89.39 142 THR D C 1
ATOM 5652 O O . THR D 1 142 ? 2.317 -4.564 51.811 1.00 87.47 142 THR D O 1
ATOM 5656 N N . VAL D 1 143 ? 2.466 -2.463 52.559 1.00 92.11 143 VAL D N 1
ATOM 5657 C CA . VAL D 1 143 ? 1.286 -2.078 51.801 1.00 94.65 143 VAL D CA 1
ATOM 5658 C C . VAL D 1 143 ? 1.617 -1.781 50.344 1.00 97.26 143 VAL D C 1
ATOM 5659 O O . VAL D 1 143 ? 2.651 -1.184 50.029 1.00 96.49 143 VAL D O 1
ATOM 5663 N N . GLY D 1 144 ? 0.741 -2.237 49.452 1.00 98.62 144 GLY D N 1
ATOM 5664 C CA . GLY D 1 144 ? 0.942 -2.019 48.030 1.00 98.85 144 GLY D CA 1
ATOM 5665 C C . GLY D 1 144 ? 1.726 -3.132 47.365 1.00 101.86 144 GLY D C 1
ATOM 5666 O O . GLY D 1 144 ? 1.965 -3.087 46.158 1.00 100.89 144 GLY D O 1
ATOM 5667 N N . VAL D 1 145 ? 2.119 -4.133 48.145 1.00 104.69 145 VAL D N 1
ATOM 5668 C CA . VAL D 1 145 ? 2.889 -5.253 47.616 1.00 107.07 145 VAL D CA 1
ATOM 5669 C C . VAL D 1 145 ? 1.983 -6.374 47.104 1.00 109.43 145 VAL D C 1
ATOM 5670 O O . VAL D 1 145 ? 1.102 -6.846 47.824 1.00 110.70 145 VAL D O 1
ATOM 5674 N N . PRO D 1 146 ? 2.201 -6.821 45.852 1.00 111.66 146 PRO D N 1
ATOM 5675 C CA . PRO D 1 146 ? 1.413 -7.889 45.225 1.00 113.99 146 PRO D CA 1
ATOM 5676 C C . PRO D 1 146 ? 1.379 -9.179 46.040 1.00 114.78 146 PRO D C 1
ATOM 5677 O O . PRO D 1 146 ? 2.423 -9.729 46.388 1.00 115.08 146 PRO D O 1
ATOM 5681 N N . PRO D 1 147 ? 0.172 -9.672 46.360 1.00 116.13 147 PRO D N 1
ATOM 5682 C CA . PRO D 1 147 ? 0.044 -10.907 47.138 1.00 118.07 147 PRO D CA 1
ATOM 5683 C C . PRO D 1 147 ? 0.613 -12.126 46.406 1.00 120.08 147 PRO D C 1
ATOM 5684 O O . PRO D 1 147 ? 0.687 -12.155 45.177 1.00 120.57 147 PRO D O 1
ATOM 5688 N N . GLY D 1 148 ? 1.007 -13.134 47.177 1.00 120.77 148 GLY D N 1
ATOM 5689 C CA . GLY D 1 148 ? 1.578 -14.350 46.617 1.00 117.69 148 GLY D CA 1
ATOM 5690 C C . GLY D 1 148 ? 2.546 -14.855 47.666 1.00 116.94 148 GLY D C 1
ATOM 5691 O O . GLY D 1 148 ? 2.245 -15.784 48.418 1.00 118.02 148 GLY D O 1
ATOM 5692 N N . VAL D 1 149 ? 3.716 -14.230 47.697 1.00 114.07 149 VAL D N 1
ATOM 5693 C CA . VAL D 1 149 ? 4.748 -14.524 48.669 1.00 108.85 149 VAL D CA 1
ATOM 5694 C C . VAL D 1 149 ? 4.471 -13.429 49.676 1.00 104.12 149 VAL D C 1
ATOM 5695 O O . VAL D 1 149 ? 3.917 -12.395 49.297 1.00 96.07 149 VAL D O 1
ATOM 5699 N N . ASP D 1 150 ? 4.787 -13.600 50.952 1.00 99.95 150 ASP D N 1
ATOM 5700 C CA . ASP D 1 150 ? 4.496 -12.450 51.797 1.00 99.14 150 ASP D CA 1
ATOM 5701 C C . ASP D 1 150 ? 5.759 -11.680 52.158 1.00 94.14 150 ASP D C 1
ATOM 5702 O O . ASP D 1 150 ? 6.851 -12.242 52.274 1.00 92.34 150 ASP D O 1
ATOM 5707 N N . ALA D 1 151 ? 5.596 -10.365 52.263 1.00 85.66 151 ALA D N 1
ATOM 5708 C CA . ALA D 1 151 ? 6.703 -9.457 52.554 1.00 73.01 151 ALA D CA 1
ATOM 5709 C C . ALA D 1 151 ? 6.735 -9.032 53.993 1.00 69.29 151 ALA D C 1
ATOM 5710 O O . ALA D 1 151 ? 5.942 -9.482 54.814 1.00 77.24 151 ALA D O 1
ATOM 5712 N N . ILE D 1 152 ? 7.674 -8.143 54.273 1.00 59.48 152 ILE D N 1
ATOM 5713 C CA . ILE D 1 152 ? 7.866 -7.589 55.594 1.00 55.14 152 ILE D CA 1
ATOM 5714 C C . ILE D 1 152 ? 8.672 -6.320 55.363 1.00 55.22 152 ILE D C 1
ATOM 5715 O O . ILE D 1 152 ? 9.353 -6.195 54.342 1.00 58.22 152 ILE D O 1
ATOM 5720 N N . GLY D 1 153 ? 8.584 -5.380 56.299 1.00 53.46 153 GLY D N 1
ATOM 5721 C CA . GLY D 1 153 ? 9.277 -4.121 56.132 1.00 44.43 153 GLY D CA 1
ATOM 5722 C C . GLY D 1 153 ? 10.092 -3.660 57.316 1.00 53.02 153 GLY D C 1
ATOM 5723 O O . GLY D 1 153 ? 10.120 -4.307 58.366 1.00 53.17 153 GLY D O 1
ATOM 5724 N N . LEU D 1 154 ? 10.748 -2.517 57.145 1.00 54.49 154 LEU D N 1
ATOM 5725 C CA . LEU D 1 154 ? 11.602 -1.958 58.181 1.00 57.91 154 LEU D CA 1
ATOM 5726 C C . LEU D 1 154 ? 10.890 -1.483 59.441 1.00 61.05 154 LEU D C 1
ATOM 5727 O O . LEU D 1 154 ? 11.432 -1.608 60.549 1.00 61.22 154 LEU D O 1
ATOM 5732 N N . GLU D 1 155 ? 9.688 -0.932 59.300 1.00 66.55 155 GLU D N 1
ATOM 5733 C CA . GLU D 1 155 ? 8.964 -0.460 60.488 1.00 74.69 155 GLU D CA 1
ATOM 5734 C C . GLU D 1 155 ? 8.585 -1.632 61.379 1.00 65.77 155 GLU D C 1
ATOM 5735 O O . GLU D 1 155 ? 8.822 -1.598 62.582 1.00 69.06 155 GLU D O 1
ATOM 5741 N N . GLU D 1 156 ? 8.022 -2.675 60.772 1.00 60.81 156 GLU D N 1
ATOM 5742 C CA . GLU D 1 156 ? 7.647 -3.856 61.530 1.00 62.50 156 GLU D CA 1
ATOM 5743 C C . GLU D 1 156 ? 8.865 -4.458 62.231 1.00 63.34 156 GLU D C 1
ATOM 5744 O O . GLU D 1 156 ? 8.726 -5.153 63.230 1.00 67.63 156 GLU D O 1
ATOM 5750 N N . LEU D 1 157 ? 10.059 -4.203 61.703 1.00 62.49 157 LEU D N 1
ATOM 5751 C CA . LEU D 1 157 ? 11.270 -4.741 62.316 1.00 59.15 157 LEU D CA 1
ATOM 5752 C C . LEU D 1 157 ? 11.853 -3.787 63.362 1.00 63.41 157 LEU D C 1
ATOM 5753 O O . LEU D 1 157 ? 12.909 -4.049 63.952 1.00 58.35 157 LEU D O 1
ATOM 5758 N N . GLY D 1 158 ? 11.153 -2.680 63.589 1.00 60.52 158 GLY D N 1
ATOM 5759 C CA . GLY D 1 158 ? 11.596 -1.704 64.572 1.00 59.00 158 GLY D CA 1
ATOM 5760 C C . GLY D 1 158 ? 12.830 -0.917 64.166 1.00 62.22 158 GLY D C 1
ATOM 5761 O O . GLY D 1 158 ? 13.695 -0.637 65.002 1.00 57.26 158 GLY D O 1
ATOM 5762 N N . ILE D 1 159 ? 12.907 -0.548 62.888 1.00 59.73 159 ILE D N 1
ATOM 5763 C CA . ILE D 1 159 ? 14.047 0.209 62.370 1.00 57.15 159 ILE D CA 1
ATOM 5764 C C . ILE D 1 159 ? 13.623 1.523 61.740 1.00 52.00 159 ILE D C 1
ATOM 5765 O O . ILE D 1 159 ? 12.727 1.548 60.894 1.00 45.36 159 ILE D O 1
ATOM 5770 N N . ASP D 1 160 ? 14.258 2.619 62.151 1.00 46.29 160 ASP D N 1
ATOM 5771 C CA . ASP D 1 160 ? 13.936 3.919 61.568 1.00 52.84 160 ASP D CA 1
ATOM 5772 C C . ASP D 1 160 ? 14.587 3.984 60.191 1.00 57.55 160 ASP D C 1
ATOM 5773 O O . ASP D 1 160 ? 15.806 3.831 60.071 1.00 51.00 160 ASP D O 1
ATOM 5778 N N . PRO D 1 161 ? 13.782 4.201 59.135 1.00 51.27 161 PRO D N 1
ATOM 5779 C CA . PRO D 1 161 ? 14.293 4.281 57.766 1.00 55.58 161 PRO D CA 1
ATOM 5780 C C . PRO D 1 161 ? 15.419 5.288 57.560 1.00 60.24 161 PRO D C 1
ATOM 5781 O O . PRO D 1 161 ? 16.527 4.904 57.185 1.00 64.39 161 PRO D O 1
ATOM 5785 N N . THR D 1 162 ? 15.146 6.568 57.810 1.00 59.66 162 THR D N 1
ATOM 5786 C CA . THR D 1 162 ? 16.162 7.596 57.615 1.00 60.85 162 THR D CA 1
ATOM 5787 C C . THR D 1 162 ? 17.456 7.281 58.356 1.00 59.37 162 THR D C 1
ATOM 5788 O O . THR D 1 162 ? 18.541 7.633 57.890 1.00 65.92 162 THR D O 1
ATOM 5792 N N . GLU D 1 163 ? 17.356 6.614 59.501 1.00 55.51 163 GLU D N 1
ATOM 5793 C CA . GLU D 1 163 ? 18.560 6.264 60.251 1.00 57.90 163 GLU D CA 1
ATOM 5794 C C . GLU D 1 163 ? 19.242 5.057 59.607 1.00 61.51 163 GLU D C 1
ATOM 5795 O O . GLU D 1 163 ? 20.472 4.933 59.657 1.00 63.37 163 GLU D O 1
ATOM 5801 N N . PHE D 1 164 ? 18.444 4.173 59.004 1.00 42.89 164 PHE D N 1
ATOM 5802 C CA . PHE D 1 164 ? 18.987 2.980 58.357 1.00 51.57 164 PHE D CA 1
ATOM 5803 C C . PHE D 1 164 ? 19.655 3.380 57.042 1.00 54.21 164 PHE D C 1
ATOM 5804 O O . PHE D 1 164 ? 20.649 2.789 56.642 1.00 48.79 164 PHE D O 1
ATOM 5812 N N . MET D 1 165 ? 19.086 4.383 56.381 1.00 50.05 165 MET D N 1
ATOM 5813 C CA . MET D 1 165 ? 19.643 4.862 55.136 1.00 46.58 165 MET D CA 1
ATOM 5814 C C . MET D 1 165 ? 21.055 5.428 55.386 1.00 53.73 165 MET D C 1
ATOM 5815 O O . MET D 1 165 ? 21.961 5.246 54.571 1.00 46.02 165 MET D O 1
ATOM 5820 N N . GLU D 1 166 ? 21.247 6.109 56.512 1.00 47.63 166 GLU D N 1
ATOM 5821 C CA . GLU D 1 166 ? 22.552 6.696 56.821 1.00 54.07 166 GLU D CA 1
ATOM 5822 C C . GLU D 1 166 ? 23.582 5.606 57.114 1.00 53.69 166 GLU D C 1
ATOM 5823 O O . GLU D 1 166 ? 24.666 5.572 56.521 1.00 44.72 166 GLU D O 1
ATOM 5829 N N . ARG D 1 167 ? 23.224 4.704 58.021 1.00 48.12 167 ARG D N 1
ATOM 5830 C CA . ARG D 1 167 ? 24.116 3.630 58.422 1.00 45.20 167 ARG D CA 1
ATOM 5831 C C . ARG D 1 167 ? 24.410 2.596 57.329 1.00 48.73 167 ARG D C 1
ATOM 5832 O O . ARG D 1 167 ? 25.541 2.113 57.223 1.00 42.42 167 ARG D O 1
ATOM 5840 N N . SER D 1 168 ? 23.406 2.271 56.516 1.00 45.87 168 SER D N 1
ATOM 5841 C CA . SER D 1 168 ? 23.577 1.282 55.462 1.00 36.81 168 SER D CA 1
ATOM 5842 C C . SER D 1 168 ? 24.287 1.826 54.227 1.00 47.79 168 SER D C 1
ATOM 5843 O O . SER D 1 168 ? 25.073 1.110 53.590 1.00 44.53 168 SER D O 1
ATOM 5846 N N . ALA D 1 169 ? 24.020 3.084 53.887 1.00 43.92 169 ALA D N 1
ATOM 5847 C CA . ALA D 1 169 ? 24.656 3.695 52.726 1.00 43.50 169 ALA D CA 1
ATOM 5848 C C . ALA D 1 169 ? 26.153 3.756 52.998 1.00 43.23 169 ALA D C 1
ATOM 5849 O O . ALA D 1 169 ? 26.973 3.491 52.121 1.00 45.50 169 ALA D O 1
ATOM 5851 N N . LYS D 1 170 ? 26.494 4.101 54.232 1.00 43.22 170 LYS D N 1
ATOM 5852 C CA . LYS D 1 170 ? 27.877 4.188 54.651 1.00 47.86 170 LYS D CA 1
ATOM 5853 C C . LYS D 1 170 ? 28.525 2.802 54.570 1.00 48.40 170 LYS D C 1
ATOM 5854 O O . LYS D 1 170 ? 29.662 2.665 54.125 1.00 50.42 170 LYS D O 1
ATOM 5860 N N . ALA D 1 171 ? 27.789 1.775 54.986 1.00 46.73 171 ALA D N 1
ATOM 5861 C CA . ALA D 1 171 ? 28.298 0.405 54.972 1.00 41.51 171 ALA D CA 1
ATOM 5862 C C . ALA D 1 171 ? 28.596 -0.118 53.563 1.00 43.77 171 ALA D C 1
ATOM 5863 O O . ALA D 1 171 ? 29.613 -0.784 53.346 1.00 31.76 171 ALA D O 1
ATOM 5865 N N . LEU D 1 172 ? 27.692 0.174 52.627 1.00 32.17 172 LEU D N 1
ATOM 5866 C CA . LEU D 1 172 ? 27.830 -0.256 51.250 1.00 33.77 172 LEU D CA 1
ATOM 5867 C C . LEU D 1 172 ? 28.972 0.479 50.555 1.00 43.37 172 LEU D C 1
ATOM 5868 O O . LEU D 1 172 ? 29.685 -0.108 49.741 1.00 38.68 172 LEU D O 1
ATOM 5873 N N . VAL D 1 173 ? 29.145 1.761 50.869 1.00 45.24 173 VAL D N 1
ATOM 5874 C CA . VAL D 1 173 ? 30.221 2.529 50.266 1.00 37.89 173 VAL D CA 1
ATOM 5875 C C . VAL D 1 173 ? 31.529 1.924 50.763 1.00 44.18 173 VAL D C 1
ATOM 5876 O O . VAL D 1 173 ? 32.451 1.674 49.983 1.00 48.25 173 VAL D O 1
ATOM 5880 N N . GLU D 1 174 ? 31.607 1.674 52.063 1.00 36.60 174 GLU D N 1
ATOM 5881 C CA . GLU D 1 174 ? 32.809 1.082 52.627 1.00 41.31 174 GLU D CA 1
ATOM 5882 C C . GLU D 1 174 ? 33.082 -0.261 51.941 1.00 48.47 174 GLU D C 1
ATOM 5883 O O . GLU D 1 174 ? 34.233 -0.589 51.626 1.00 44.47 174 GLU D O 1
ATOM 5889 N N . GLU D 1 175 ? 32.025 -1.035 51.698 1.00 41.72 175 GLU D N 1
ATOM 5890 C CA . GLU D 1 175 ? 32.187 -2.340 51.060 1.00 36.28 175 GLU D CA 1
ATOM 5891 C C . GLU D 1 175 ? 32.869 -2.216 49.703 1.00 43.85 175 GLU D C 1
ATOM 5892 O O . GLU D 1 175 ? 33.854 -2.905 49.419 1.00 33.71 175 GLU D O 1
ATOM 5898 N N . ILE D 1 176 ? 32.328 -1.335 48.869 1.00 35.15 176 ILE D N 1
ATOM 5899 C CA . ILE D 1 176 ? 32.849 -1.114 47.532 1.00 41.46 176 ILE D CA 1
ATOM 5900 C C . ILE D 1 176 ? 34.272 -0.572 47.501 1.00 37.47 176 ILE D C 1
ATOM 5901 O O . ILE D 1 176 ? 35.078 -0.997 46.680 1.00 38.81 176 ILE D O 1
ATOM 5906 N N . GLU D 1 177 ? 34.582 0.354 48.400 1.00 37.64 177 GLU D N 1
ATOM 5907 C CA . GLU D 1 177 ? 35.917 0.921 48.449 1.00 40.53 177 GLU D CA 1
ATOM 5908 C C . GLU D 1 177 ? 36.938 -0.115 48.892 1.00 29.78 177 GLU D C 1
ATOM 5909 O O . GLU D 1 177 ? 38.086 -0.082 48.450 1.00 38.47 177 GLU D O 1
ATOM 5915 N N . LYS D 1 178 ? 36.522 -1.040 49.752 1.00 32.33 178 LYS D N 1
ATOM 5916 C CA . LYS D 1 178 ? 37.418 -2.094 50.210 1.00 30.75 178 LYS D CA 1
ATOM 5917 C C . LYS D 1 178 ? 37.646 -3.072 49.060 1.00 39.86 178 LYS D C 1
ATOM 5918 O O . LYS D 1 178 ? 38.724 -3.653 48.946 1.00 29.56 178 LYS D O 1
ATOM 5924 N N . VAL D 1 179 ? 36.626 -3.263 48.222 1.00 28.23 179 VAL D N 1
ATOM 5925 C CA . VAL D 1 179 ? 36.752 -4.151 47.077 1.00 30.33 179 VAL D CA 1
ATOM 5926 C C . VAL D 1 179 ? 37.792 -3.565 46.117 1.00 37.84 179 VAL D C 1
ATOM 5927 O O . VAL D 1 179 ? 38.649 -4.272 45.590 1.00 35.43 179 VAL D O 1
ATOM 5931 N N . ARG D 1 180 ? 37.713 -2.261 45.909 1.00 27.25 180 ARG D N 1
ATOM 5932 C CA . ARG D 1 180 ? 38.637 -1.561 45.031 1.00 35.85 180 ARG D CA 1
ATOM 5933 C C . ARG D 1 180 ? 40.061 -1.572 45.590 1.00 41.15 180 ARG D C 1
ATOM 5934 O O . ARG D 1 180 ? 41.013 -1.892 44.871 1.00 39.54 180 ARG D O 1
ATOM 5942 N N . LYS D 1 181 ? 40.207 -1.221 46.866 1.00 31.34 181 LYS D N 1
ATOM 5943 C CA . LYS D 1 181 ? 41.523 -1.207 47.494 1.00 41.27 181 LYS D CA 1
ATOM 5944 C C . LYS D 1 181 ? 42.207 -2.572 47.485 1.00 40.40 181 LYS D C 1
ATOM 5945 O O . LYS D 1 181 ? 43.398 -2.669 47.182 1.00 34.33 181 LYS D O 1
ATOM 5951 N N . ASP D 1 182 ? 41.465 -3.629 47.797 1.00 39.25 182 ASP D N 1
ATOM 5952 C CA . ASP D 1 182 ? 42.046 -4.973 47.807 1.00 34.01 182 ASP D CA 1
ATOM 5953 C C . ASP D 1 182 ? 42.485 -5.409 46.428 1.00 33.30 182 ASP D C 1
ATOM 5954 O O . ASP D 1 182 ? 43.424 -6.194 46.291 1.00 27.75 182 ASP D O 1
ATOM 5959 N N . SER D 1 183 ? 41.787 -4.917 45.405 1.00 25.46 183 SER D N 1
ATOM 5960 C CA . SER D 1 183 ? 42.098 -5.272 44.024 1.00 31.78 183 SER D CA 1
ATOM 5961 C C . SER D 1 183 ? 43.386 -4.584 43.524 1.00 28.05 183 SER D C 1
ATOM 5962 O O . SER D 1 183 ? 43.898 -4.932 42.462 1.00 33.20 183 SER D O 1
ATOM 5965 N N . LEU D 1 184 ? 43.892 -3.620 44.294 1.00 30.08 184 LEU D N 1
ATOM 5966 C CA . LEU D 1 184 ? 45.090 -2.875 43.919 1.00 28.58 184 LEU D CA 1
ATOM 5967 C C . LEU D 1 184 ? 46.356 -3.211 44.711 1.00 33.88 184 LEU D C 1
ATOM 5968 O O . LEU D 1 184 ? 47.436 -2.732 44.371 1.00 34.19 184 LEU D O 1
ATOM 5973 N N . LYS D 1 185 ? 46.240 -4.037 45.746 1.00 27.74 185 LYS D N 1
ATOM 5974 C CA . LYS D 1 185 ? 47.396 -4.386 46.589 1.00 31.84 185 LYS D CA 1
ATOM 5975 C C . LYS D 1 185 ? 47.992 -5.778 46.339 1.00 34.23 185 LYS D C 1
ATOM 5976 O O . LYS D 1 185 ? 48.946 -6.185 47.018 1.00 28.83 185 LYS D O 1
ATOM 5982 N N . VAL D 1 186 ? 47.437 -6.515 45.386 1.00 28.45 186 VAL D N 1
ATOM 5983 C CA . VAL D 1 186 ? 47.927 -7.862 45.114 1.00 29.07 186 VAL D CA 1
ATOM 5984 C C . VAL D 1 186 ? 48.685 -7.983 43.800 1.00 29.70 186 VAL D C 1
ATOM 5985 O O . VAL D 1 186 ? 48.312 -7.380 42.798 1.00 38.92 186 VAL D O 1
ATOM 5989 N N . ARG D 1 187 ? 49.742 -8.779 43.800 1.00 27.82 187 ARG D N 1
ATOM 5990 C CA . ARG D 1 187 ? 50.497 -8.971 42.572 1.00 35.06 187 ARG D CA 1
ATOM 5991 C C . ARG D 1 187 ? 49.809 -10.084 41.781 1.00 26.44 187 ARG D C 1
ATOM 5992 O O . ARG D 1 187 ? 49.135 -10.936 42.357 1.00 33.37 187 ARG D O 1
ATOM 6000 N N . TRP D 1 188 ? 49.942 -10.064 40.462 1.00 31.94 188 TRP D N 1
ATOM 6001 C CA . TRP D 1 188 ? 49.331 -11.109 39.654 1.00 34.20 188 TRP D CA 1
ATOM 6002 C C . TRP D 1 188 ? 50.189 -12.356 39.862 1.00 34.75 188 TRP D C 1
ATOM 6003 O O . TRP D 1 188 ? 51.328 -12.261 40.325 1.00 34.41 188 TRP D O 1
ATOM 6014 N N . VAL D 1 189 ? 49.650 -13.523 39.544 1.00 34.23 189 VAL D N 1
ATOM 6015 C CA . VAL D 1 189 ? 50.410 -14.748 39.727 1.00 28.23 189 VAL D CA 1
ATOM 6016 C C . VAL D 1 189 ? 50.519 -15.492 38.418 1.00 33.05 189 VAL D C 1
ATOM 6017 O O . VAL D 1 189 ? 49.670 -15.346 37.534 1.00 32.45 189 VAL D O 1
ATOM 6021 N N . THR D 1 190 ? 51.568 -16.294 38.298 1.00 28.43 190 THR D N 1
ATOM 6022 C CA . THR D 1 190 ? 51.776 -17.085 37.094 1.00 27.97 190 THR D CA 1
ATOM 6023 C C . THR D 1 190 ? 50.903 -18.327 37.179 1.00 24.43 190 THR D C 1
ATOM 6024 O O . THR D 1 190 ? 50.279 -18.535 38.237 1.00 35.95 190 THR D O 1
ATOM 6029 N N . MET E 1 1 ? 38.954 -6.024 7.214 1.00 92.46 1 MET E N 1
ATOM 6030 C CA . MET E 1 1 ? 39.700 -4.727 7.009 1.00 93.86 1 MET E CA 1
ATOM 6031 C C . MET E 1 1 ? 40.945 -5.163 6.286 1.00 96.41 1 MET E C 1
ATOM 6032 O O . MET E 1 1 ? 41.060 -6.347 5.900 1.00 96.72 1 MET E O 1
ATOM 6037 N N . ASN E 1 2 ? 41.908 -4.268 6.191 1.00 100.96 2 ASN E N 1
ATOM 6038 C CA . ASN E 1 2 ? 43.147 -4.497 5.474 1.00 103.97 2 ASN E CA 1
ATOM 6039 C C . ASN E 1 2 ? 44.002 -5.794 5.532 1.00 103.66 2 ASN E C 1
ATOM 6040 O O . ASN E 1 2 ? 43.468 -6.853 5.241 1.00 103.96 2 ASN E O 1
ATOM 6045 N N . SER E 1 3 ? 45.291 -5.727 5.898 1.00 99.89 3 SER E N 1
ATOM 6046 C CA . SER E 1 3 ? 46.139 -6.927 5.840 1.00 94.84 3 SER E CA 1
ATOM 6047 C C . SER E 1 3 ? 46.801 -7.671 7.041 1.00 89.97 3 SER E C 1
ATOM 6048 O O . SER E 1 3 ? 46.462 -7.446 8.213 1.00 93.22 3 SER E O 1
ATOM 6051 N N . MET E 1 4 ? 47.744 -8.576 6.708 1.00 79.32 4 MET E N 1
ATOM 6052 C CA . MET E 1 4 ? 48.519 -9.439 7.647 1.00 67.49 4 MET E CA 1
ATOM 6053 C C . MET E 1 4 ? 49.887 -9.817 7.036 1.00 64.18 4 MET E C 1
ATOM 6054 O O . MET E 1 4 ? 50.049 -9.759 5.818 1.00 68.27 4 MET E O 1
ATOM 6059 N N . GLU E 1 5 ? 50.840 -10.236 7.875 1.00 46.39 5 GLU E N 1
ATOM 6060 C CA . GLU E 1 5 ? 52.211 -10.607 7.441 1.00 46.02 5 GLU E CA 1
ATOM 6061 C C . GLU E 1 5 ? 52.469 -12.109 7.297 1.00 43.78 5 GLU E C 1
ATOM 6062 O O . GLU E 1 5 ? 52.029 -12.899 8.129 1.00 40.16 5 GLU E O 1
ATOM 6068 N N . LEU E 1 6 ? 53.214 -12.481 6.257 1.00 38.35 6 LEU E N 1
ATOM 6069 C CA . LEU E 1 6 ? 53.542 -13.877 5.995 1.00 37.88 6 LEU E CA 1
ATOM 6070 C C . LEU E 1 6 ? 55.018 -14.067 5.652 1.00 42.31 6 LEU E C 1
ATOM 6071 O O . LEU E 1 6 ? 55.599 -13.286 4.903 1.00 49.87 6 LEU E O 1
ATOM 6076 N N . LEU E 1 7 ? 55.617 -15.112 6.213 1.00 45.11 7 LEU E N 1
ATOM 6077 C CA . LEU E 1 7 ? 57.016 -15.423 5.965 1.00 45.06 7 LEU E CA 1
ATOM 6078 C C . LEU E 1 7 ? 57.234 -16.927 5.893 1.00 50.37 7 LEU E C 1
ATOM 6079 O O . LEU E 1 7 ? 57.027 -17.636 6.877 1.00 49.80 7 LEU E O 1
ATOM 6084 N N . ILE E 1 8 ? 57.644 -17.407 4.720 1.00 48.20 8 ILE E N 1
ATOM 6085 C CA . ILE E 1 8 ? 57.935 -18.822 4.528 1.00 41.36 8 ILE E CA 1
ATOM 6086 C C . ILE E 1 8 ? 59.454 -18.928 4.442 1.00 43.60 8 ILE E C 1
ATOM 6087 O O . ILE E 1 8 ? 60.052 -18.366 3.534 1.00 58.47 8 ILE E O 1
ATOM 6092 N N . ILE E 1 9 ? 60.077 -19.629 5.385 1.00 45.98 9 ILE E N 1
ATOM 6093 C CA . ILE E 1 9 ? 61.535 -19.787 5.377 1.00 49.03 9 ILE E CA 1
ATOM 6094 C C . ILE E 1 9 ? 61.904 -20.991 4.493 1.00 51.54 9 ILE E C 1
ATOM 6095 O O . ILE E 1 9 ? 61.846 -22.137 4.926 1.00 52.75 9 ILE E O 1
ATOM 6100 N N . LYS E 1 10 ? 62.288 -20.681 3.256 1.00 56.74 10 LYS E N 1
ATOM 6101 C CA . LYS E 1 10 ? 62.648 -21.666 2.253 1.00 59.47 10 LYS E CA 1
ATOM 6102 C C . LYS E 1 10 ? 64.161 -21.962 2.125 1.00 61.04 10 LYS E C 1
ATOM 6103 O O . LYS E 1 10 ? 64.554 -23.071 1.766 1.00 61.13 10 LYS E O 1
ATOM 6109 N N . GLU E 1 11 ? 64.999 -20.970 2.411 1.00 64.58 11 GLU E N 1
ATOM 6110 C CA . GLU E 1 11 ? 66.457 -21.097 2.333 1.00 67.24 11 GLU E CA 1
ATOM 6111 C C . GLU E 1 11 ? 67.086 -22.111 3.311 1.00 68.05 11 GLU E C 1
ATOM 6112 O O . GLU E 1 11 ? 68.095 -22.750 3.000 1.00 64.29 11 GLU E O 1
ATOM 6118 N N . ARG E 1 12 ? 66.504 -22.257 4.498 1.00 65.73 12 ARG E N 1
ATOM 6119 C CA . ARG E 1 12 ? 67.050 -23.177 5.502 1.00 56.22 12 ARG E CA 1
ATOM 6120 C C . ARG E 1 12 ? 65.976 -23.887 6.317 1.00 57.62 12 ARG E C 1
ATOM 6121 O O . ARG E 1 12 ? 64.781 -23.756 6.058 1.00 59.01 12 ARG E O 1
ATOM 6129 N N . ARG E 1 13 ? 66.429 -24.644 7.309 1.00 52.17 13 ARG E N 1
ATOM 6130 C CA . ARG E 1 13 ? 65.540 -25.356 8.209 1.00 54.11 13 ARG E CA 1
ATOM 6131 C C . ARG E 1 13 ? 65.683 -24.738 9.582 1.00 50.93 13 ARG E C 1
ATOM 6132 O O . ARG E 1 13 ? 66.759 -24.279 9.961 1.00 47.86 13 ARG E O 1
ATOM 6140 N N . ILE E 1 14 ? 64.585 -24.728 10.320 1.00 48.30 14 ILE E N 1
ATOM 6141 C CA . ILE E 1 14 ? 64.574 -24.197 11.671 1.00 45.72 14 ILE E CA 1
ATOM 6142 C C . ILE E 1 14 ? 63.879 -25.252 12.506 1.00 44.07 14 ILE E C 1
ATOM 6143 O O . ILE E 1 14 ? 62.797 -25.708 12.134 1.00 36.11 14 ILE E O 1
ATOM 6148 N N . ASP E 1 15 ? 64.493 -25.655 13.618 1.00 42.82 15 ASP E N 1
ATOM 6149 C CA . ASP E 1 15 ? 63.892 -26.676 14.474 1.00 44.87 15 ASP E CA 1
ATOM 6150 C C . ASP E 1 15 ? 62.946 -26.097 15.533 1.00 46.68 15 ASP E C 1
ATOM 6151 O O . ASP E 1 15 ? 63.201 -25.044 16.121 1.00 42.65 15 ASP E O 1
ATOM 6156 N N . TYR E 1 16 ? 61.848 -26.801 15.772 1.00 47.54 16 TYR E N 1
ATOM 6157 C CA . TYR E 1 16 ? 60.860 -26.375 16.755 1.00 38.23 16 TYR E CA 1
ATOM 6158 C C . TYR E 1 16 ? 61.068 -27.106 18.081 1.00 38.71 16 TYR E C 1
ATOM 6159 O O . TYR E 1 16 ? 60.871 -28.317 18.167 1.00 42.66 16 TYR E O 1
ATOM 6168 N N . ASP E 1 17 ? 61.479 -26.378 19.112 1.00 32.63 17 ASP E N 1
ATOM 6169 C CA . ASP E 1 17 ? 61.669 -26.993 20.419 1.00 38.78 17 ASP E CA 1
ATOM 6170 C C . ASP E 1 17 ? 60.599 -26.447 21.375 1.00 44.23 17 ASP E C 1
ATOM 6171 O O . ASP E 1 17 ? 60.697 -26.591 22.603 1.00 36.14 17 ASP E O 1
ATOM 6176 N N . GLY E 1 18 ? 59.571 -25.840 20.777 1.00 38.39 18 GLY E N 1
ATOM 6177 C CA . GLY E 1 18 ? 58.465 -25.270 21.523 1.00 31.85 18 GLY E CA 1
ATOM 6178 C C . GLY E 1 18 ? 58.580 -23.789 21.857 1.00 32.77 18 GLY E C 1
ATOM 6179 O O . GLY E 1 18 ? 57.559 -23.120 22.045 1.00 38.36 18 GLY E O 1
ATOM 6180 N N . SER E 1 19 ? 59.803 -23.263 21.921 1.00 36.37 19 SER E N 1
ATOM 6181 C CA . SER E 1 19 ? 60.002 -21.858 22.284 1.00 34.11 19 SER E CA 1
ATOM 6182 C C . SER E 1 19 ? 59.500 -20.840 21.263 1.00 36.19 19 SER E C 1
ATOM 6183 O O . SER E 1 19 ? 59.451 -19.645 21.549 1.00 33.38 19 SER E O 1
ATOM 6186 N N . ALA E 1 20 ? 59.120 -21.297 20.077 1.00 36.69 20 ALA E N 1
ATOM 6187 C CA . ALA E 1 20 ? 58.612 -20.375 19.070 1.00 37.79 20 ALA E CA 1
ATOM 6188 C C . ALA E 1 20 ? 57.174 -19.967 19.398 1.00 32.88 20 ALA E C 1
ATOM 6189 O O . ALA E 1 20 ? 56.622 -19.058 18.784 1.00 36.22 20 ALA E O 1
ATOM 6191 N N . ILE E 1 21 ? 56.583 -20.638 20.383 1.00 34.86 21 ILE E N 1
ATOM 6192 C CA . ILE E 1 21 ? 55.214 -20.355 20.815 1.00 34.69 21 ILE E CA 1
ATOM 6193 C C . ILE E 1 21 ? 55.144 -19.062 21.617 1.00 35.56 21 ILE E C 1
ATOM 6194 O O . ILE E 1 21 ? 54.069 -18.492 21.786 1.00 36.26 21 ILE E O 1
ATOM 6199 N N . ARG E 1 22 ? 56.296 -18.600 22.111 1.00 33.54 22 ARG E N 1
ATOM 6200 C CA . ARG E 1 22 ? 56.356 -17.355 22.900 1.00 33.12 22 ARG E CA 1
ATOM 6201 C C . ARG E 1 22 ? 55.957 -16.093 22.137 1.00 37.12 22 ARG E C 1
ATOM 6202 O O . ARG E 1 22 ? 56.089 -16.005 20.910 1.00 38.20 22 ARG E O 1
ATOM 6210 N N . SER E 1 23 ? 55.537 -15.082 22.892 1.00 30.49 23 SER E N 1
ATOM 6211 C CA . SER E 1 23 ? 55.114 -13.826 22.297 1.00 35.30 23 SER E CA 1
ATOM 6212 C C . SER E 1 23 ? 56.256 -13.059 21.667 1.00 31.80 23 SER E C 1
ATOM 6213 O O . SER E 1 23 ? 57.381 -13.075 22.165 1.00 32.47 23 SER E O 1
ATOM 6216 N N . HIS E 1 24 ? 55.936 -12.385 20.567 1.00 23.41 24 HIS E N 1
ATOM 6217 C CA . HIS E 1 24 ? 56.880 -11.574 19.815 1.00 26.74 24 HIS E CA 1
ATOM 6218 C C . HIS E 1 24 ? 57.997 -12.397 19.177 1.00 23.93 24 HIS E C 1
ATOM 6219 O O . HIS E 1 24 ? 59.012 -11.852 18.771 1.00 37.91 24 HIS E O 1
ATOM 6226 N N . TRP E 1 25 ? 57.793 -13.707 19.064 1.00 28.84 25 TRP E N 1
ATOM 6227 C CA . TRP E 1 25 ? 58.802 -14.570 18.464 1.00 32.03 25 TRP E CA 1
ATOM 6228 C C . TRP E 1 25 ? 59.186 -14.111 17.049 1.00 37.64 25 TRP E C 1
ATOM 6229 O O . TRP E 1 25 ? 60.362 -13.884 16.758 1.00 35.94 25 TRP E O 1
ATOM 6240 N N . ALA E 1 26 ? 58.181 -13.978 16.183 1.00 33.80 26 ALA E N 1
ATOM 6241 C CA . ALA E 1 26 ? 58.382 -13.546 14.809 1.00 33.28 26 ALA E CA 1
ATOM 6242 C C . ALA E 1 26 ? 59.064 -12.182 14.731 1.00 37.35 26 ALA E C 1
ATOM 6243 O O . ALA E 1 26 ? 59.941 -11.973 13.898 1.00 36.16 26 ALA E O 1
ATOM 6245 N N . TYR E 1 27 ? 58.665 -11.253 15.592 1.00 33.60 27 TYR E N 1
ATOM 6246 C CA . TYR E 1 27 ? 59.243 -9.923 15.562 1.00 33.46 27 TYR E CA 1
ATOM 6247 C C . TYR E 1 27 ? 60.658 -9.901 16.109 1.00 42.34 27 TYR E C 1
ATOM 6248 O O . TYR E 1 27 ? 61.529 -9.191 15.592 1.00 39.67 27 TYR E O 1
ATOM 6257 N N . ARG E 1 28 ? 60.909 -10.695 17.142 1.00 39.16 28 ARG E N 1
ATOM 6258 C CA . ARG E 1 28 ? 62.243 -10.748 17.741 1.00 39.88 28 ARG E CA 1
ATOM 6259 C C . ARG E 1 28 ? 63.263 -11.345 16.781 1.00 47.00 28 ARG E C 1
ATOM 6260 O O . ARG E 1 28 ? 64.370 -10.834 16.652 1.00 38.37 28 ARG E O 1
ATOM 6268 N N . ASN E 1 29 ? 62.859 -12.410 16.094 1.00 40.91 29 ASN E N 1
ATOM 6269 C CA . ASN E 1 29 ? 63.752 -13.116 15.176 1.00 43.96 29 ASN E CA 1
ATOM 6270 C C . ASN E 1 29 ? 63.769 -12.681 13.704 1.00 42.88 29 ASN E C 1
ATOM 6271 O O . ASN E 1 29 ? 64.826 -12.665 13.077 1.00 51.85 29 ASN E O 1
ATOM 6276 N N . PHE E 1 30 ? 62.611 -12.324 13.159 1.00 41.08 30 PHE E N 1
ATOM 6277 C CA . PHE E 1 30 ? 62.527 -11.934 11.758 1.00 39.94 30 PHE E CA 1
ATOM 6278 C C . PHE E 1 30 ? 62.136 -10.472 11.518 1.00 40.45 30 PHE E C 1
ATOM 6279 O O . PHE E 1 30 ? 62.052 -10.028 10.380 1.00 45.09 30 PHE E O 1
ATOM 6287 N N . GLY E 1 31 ? 61.908 -9.721 12.588 1.00 43.38 31 GLY E N 1
ATOM 6288 C CA . GLY E 1 31 ? 61.561 -8.319 12.431 1.00 42.34 31 GLY E CA 1
ATOM 6289 C C . GLY E 1 31 ? 60.187 -8.046 11.846 1.00 42.02 31 GLY E C 1
ATOM 6290 O O . GLY E 1 31 ? 59.900 -6.929 11.412 1.00 39.36 31 GLY E O 1
ATOM 6291 N N . ILE E 1 32 ? 59.336 -9.061 11.835 1.00 37.06 32 ILE E N 1
ATOM 6292 C CA . ILE E 1 32 ? 57.986 -8.921 11.309 1.00 33.12 32 ILE E CA 1
ATOM 6293 C C . ILE E 1 32 ? 57.091 -8.388 12.419 1.00 36.41 32 ILE E C 1
ATOM 6294 O O . ILE E 1 32 ? 56.852 -9.066 13.417 1.00 34.29 32 ILE E O 1
ATOM 6299 N N . LEU E 1 33 ? 56.598 -7.169 12.239 1.00 38.71 33 LEU E N 1
ATOM 6300 C CA . LEU E 1 33 ? 55.743 -6.521 13.230 1.00 38.83 33 LEU E CA 1
ATOM 6301 C C . LEU E 1 33 ? 54.253 -6.835 13.064 1.00 36.30 33 LEU E C 1
ATOM 6302 O O . LEU E 1 33 ? 53.759 -6.961 11.949 1.00 39.04 33 LEU E O 1
ATOM 6307 N N . GLY E 1 34 ? 53.546 -6.974 14.181 1.00 38.40 34 GLY E N 1
ATOM 6308 C CA . GLY E 1 34 ? 52.113 -7.234 14.133 1.00 29.61 34 GLY E CA 1
ATOM 6309 C C . GLY E 1 34 ? 51.654 -8.646 13.824 1.00 35.88 34 GLY E C 1
ATOM 6310 O O . GLY E 1 34 ? 52.413 -9.608 13.942 1.00 29.48 34 GLY E O 1
ATOM 6311 N N . ASP E 1 35 ? 50.389 -8.775 13.436 1.00 32.32 35 ASP E N 1
ATOM 6312 C CA . ASP E 1 35 ? 49.837 -10.083 13.120 1.00 34.61 35 ASP E CA 1
ATOM 6313 C C . ASP E 1 35 ? 50.710 -10.783 12.093 1.00 41.76 35 ASP E C 1
ATOM 6314 O O . ASP E 1 35 ? 51.072 -10.188 11.073 1.00 35.51 35 ASP E O 1
ATOM 6319 N N . SER E 1 36 ? 51.058 -12.044 12.363 1.00 38.59 36 SER E N 1
ATOM 6320 C CA . SER E 1 36 ? 51.896 -12.784 11.430 1.00 29.03 36 SER E CA 1
ATOM 6321 C C . SER E 1 36 ? 51.818 -14.309 11.466 1.00 35.00 36 SER E C 1
ATOM 6322 O O . SER E 1 36 ? 51.411 -14.931 12.454 1.00 30.08 36 SER E O 1
ATOM 6325 N N . LEU E 1 37 ? 52.232 -14.896 10.348 1.00 32.07 37 LEU E N 1
ATOM 6326 C CA . LEU E 1 37 ? 52.284 -16.330 10.180 1.00 32.85 37 LEU E CA 1
ATOM 6327 C C . LEU E 1 37 ? 53.676 -16.607 9.613 1.00 37.60 37 LEU E C 1
ATOM 6328 O O . LEU E 1 37 ? 54.065 -16.029 8.599 1.00 40.18 37 LEU E O 1
ATOM 6333 N N . VAL E 1 38 ? 54.430 -17.456 10.304 1.00 38.73 38 VAL E N 1
ATOM 6334 C CA . VAL E 1 38 ? 55.775 -17.833 9.888 1.00 38.34 38 VAL E CA 1
ATOM 6335 C C . VAL E 1 38 ? 55.768 -19.336 9.643 1.00 42.49 38 VAL E C 1
ATOM 6336 O O . VAL E 1 38 ? 55.443 -20.117 10.531 1.00 42.47 38 VAL E O 1
ATOM 6340 N N . VAL E 1 39 ? 56.133 -19.734 8.432 1.00 39.35 39 VAL E N 1
ATOM 6341 C CA . VAL E 1 39 ? 56.146 -21.143 8.059 1.00 33.41 39 VAL E CA 1
ATOM 6342 C C . VAL E 1 39 ? 57.553 -21.613 7.778 1.00 40.04 39 VAL E C 1
ATOM 6343 O O . VAL E 1 39 ? 58.293 -20.988 7.020 1.00 38.60 39 VAL E O 1
ATOM 6347 N N . PHE E 1 40 ? 57.924 -22.717 8.410 1.00 38.79 40 PHE E N 1
ATOM 6348 C CA . PHE E 1 40 ? 59.243 -23.286 8.221 1.00 46.23 40 PHE E CA 1
ATOM 6349 C C . PHE E 1 40 ? 59.209 -24.806 8.309 1.00 48.82 40 PHE E C 1
ATOM 6350 O O . PHE E 1 40 ? 58.159 -25.414 8.544 1.00 41.38 40 PHE E O 1
ATOM 6358 N N . ARG E 1 41 ? 60.373 -25.418 8.112 1.00 42.16 41 ARG E N 1
ATOM 6359 C CA . ARG E 1 41 ? 60.505 -26.862 8.165 1.00 40.50 41 ARG E CA 1
ATOM 6360 C C . ARG E 1 41 ? 61.711 -27.230 9.024 1.00 41.45 41 ARG E C 1
ATOM 6361 O O . ARG E 1 41 ? 62.703 -26.495 9.079 1.00 42.96 41 ARG E O 1
ATOM 6369 N N . GLY E 1 42 ? 61.614 -28.362 9.713 1.00 36.84 42 GLY E N 1
ATOM 6370 C CA . GLY E 1 42 ? 62.709 -28.785 10.562 1.00 41.51 42 GLY E CA 1
ATOM 6371 C C . GLY E 1 42 ? 62.290 -29.877 11.519 1.00 46.19 42 GLY E C 1
ATOM 6372 O O . GLY E 1 42 ? 61.221 -30.477 11.362 1.00 40.19 42 GLY E O 1
ATOM 6373 N N . LYS E 1 43 ? 63.140 -30.136 12.507 1.00 40.26 43 LYS E N 1
ATOM 6374 C CA . LYS E 1 43 ? 62.878 -31.157 13.512 1.00 43.24 43 LYS E CA 1
ATOM 6375 C C . LYS E 1 43 ? 61.915 -30.643 14.573 1.00 46.63 43 LYS E C 1
ATOM 6376 O O . LYS E 1 43 ? 61.731 -29.431 14.745 1.00 37.30 43 LYS E O 1
ATOM 6382 N N . CYS E 1 44 ? 61.314 -31.580 15.293 1.00 48.06 44 CYS E N 1
ATOM 6383 C CA . CYS E 1 44 ? 60.386 -31.244 16.359 1.00 44.22 44 CYS E CA 1
ATOM 6384 C C . CYS E 1 44 ? 60.763 -31.997 17.627 1.00 46.46 44 CYS E C 1
ATOM 6385 O O . CYS E 1 44 ? 60.604 -33.213 17.702 1.00 50.86 44 CYS E O 1
ATOM 6388 N N . ASN E 1 45 ? 61.290 -31.279 18.609 1.00 38.21 45 ASN E N 1
ATOM 6389 C CA . ASN E 1 45 ? 61.647 -31.886 19.878 1.00 38.21 45 ASN E CA 1
ATOM 6390 C C . ASN E 1 45 ? 61.327 -30.852 20.949 1.00 39.90 45 ASN E C 1
ATOM 6391 O O . ASN E 1 45 ? 62.159 -30.011 21.309 1.00 38.50 45 ASN E O 1
ATOM 6396 N N . VAL E 1 46 ? 60.098 -30.921 21.449 1.00 41.82 46 VAL E N 1
ATOM 6397 C CA . VAL E 1 46 ? 59.612 -29.967 22.437 1.00 37.43 46 VAL E CA 1
ATOM 6398 C C . VAL E 1 46 ? 60.138 -30.161 23.837 1.00 38.53 46 VAL E C 1
ATOM 6399 O O . VAL E 1 46 ? 59.926 -31.202 24.443 1.00 41.72 46 VAL E O 1
ATOM 6403 N N . LYS E 1 47 ? 60.814 -29.138 24.346 1.00 39.79 47 LYS E N 1
ATOM 6404 C CA . LYS E 1 47 ? 61.342 -29.164 25.699 1.00 46.19 47 LYS E CA 1
ATOM 6405 C C . LYS E 1 47 ? 60.167 -29.108 26.682 1.00 54.30 47 LYS E C 1
ATOM 6406 O O . LYS E 1 47 ? 59.223 -28.335 26.500 1.00 49.90 47 LYS E O 1
ATOM 6412 N N . VAL E 1 48 ? 60.233 -29.933 27.720 1.00 50.88 48 VAL E N 1
ATOM 6413 C CA . VAL E 1 48 ? 59.189 -29.985 28.728 1.00 50.69 48 VAL E CA 1
ATOM 6414 C C . VAL E 1 48 ? 58.864 -28.612 29.327 1.00 53.42 48 VAL E C 1
ATOM 6415 O O . VAL E 1 48 ? 57.722 -28.353 29.709 1.00 55.39 48 VAL E O 1
ATOM 6419 N N . GLU E 1 49 ? 59.859 -27.734 29.396 1.00 40.94 49 GLU E N 1
ATOM 6420 C CA . GLU E 1 49 ? 59.658 -26.402 29.952 1.00 44.79 49 GLU E CA 1
ATOM 6421 C C . GLU E 1 49 ? 58.976 -25.497 28.939 1.00 50.03 49 GLU E C 1
ATOM 6422 O O . GLU E 1 49 ? 58.579 -24.376 29.259 1.00 52.42 49 GLU E O 1
ATOM 6428 N N . GLU E 1 50 ? 58.849 -25.982 27.711 1.00 51.31 50 GLU E N 1
ATOM 6429 C CA . GLU E 1 50 ? 58.205 -25.208 26.661 1.00 45.15 50 GLU E CA 1
ATOM 6430 C C . GLU E 1 50 ? 56.844 -25.802 26.290 1.00 37.89 50 GLU E C 1
ATOM 6431 O O . GLU E 1 50 ? 56.109 -25.223 25.490 1.00 47.31 50 GLU E O 1
ATOM 6437 N N . MET E 1 51 ? 56.512 -26.958 26.863 1.00 32.42 51 MET E N 1
ATOM 6438 C CA . MET E 1 51 ? 55.238 -27.610 26.574 1.00 40.13 51 MET E CA 1
ATOM 6439 C C . MET E 1 51 ? 54.062 -26.771 27.077 1.00 35.24 51 MET E C 1
ATOM 6440 O O . MET E 1 51 ? 54.058 -26.313 28.220 1.00 32.33 51 MET E O 1
ATOM 6445 N N . VAL E 1 52 ? 53.068 -26.573 26.218 1.00 34.80 52 VAL E N 1
ATOM 6446 C CA . VAL E 1 52 ? 51.902 -25.769 26.577 1.00 36.36 52 VAL E CA 1
ATOM 6447 C C . VAL E 1 52 ? 50.699 -26.598 27.025 1.00 39.39 52 VAL E C 1
ATOM 6448 O O . VAL E 1 52 ? 49.967 -26.195 27.923 1.00 28.95 52 VAL E O 1
ATOM 6452 N N . ASP E 1 53 ? 50.488 -27.747 26.390 1.00 40.93 53 ASP E N 1
ATOM 6453 C CA . ASP E 1 53 ? 49.368 -28.609 26.753 1.00 32.03 53 ASP E CA 1
ATOM 6454 C C . ASP E 1 53 ? 49.651 -29.265 28.110 1.00 33.30 53 ASP E C 1
ATOM 6455 O O . ASP E 1 53 ? 50.482 -30.167 28.212 1.00 28.45 53 ASP E O 1
ATOM 6460 N N . ILE E 1 54 ? 48.954 -28.803 29.148 1.00 33.59 54 ILE E N 1
ATOM 6461 C CA . ILE E 1 54 ? 49.122 -29.341 30.487 1.00 26.98 54 ILE E CA 1
ATOM 6462 C C . ILE E 1 54 ? 48.869 -30.841 30.505 1.00 36.47 54 ILE E C 1
ATOM 6463 O O . ILE E 1 54 ? 49.491 -31.569 31.283 1.00 32.00 54 ILE E O 1
ATOM 6468 N N . GLU E 1 55 ? 47.938 -31.303 29.672 1.00 26.69 55 GLU E N 1
ATOM 6469 C CA . GLU E 1 55 ? 47.644 -32.735 29.595 1.00 32.34 55 GLU E CA 1
ATOM 6470 C C . GLU E 1 55 ? 48.881 -33.510 29.092 1.00 43.15 55 GLU E C 1
ATOM 6471 O O . GLU E 1 55 ? 49.115 -34.647 29.509 1.00 40.12 55 GLU E O 1
ATOM 6477 N N . ASP E 1 56 ? 49.657 -32.911 28.186 1.00 38.16 56 ASP E N 1
ATOM 6478 C CA . ASP E 1 56 ? 50.862 -33.575 27.688 1.00 40.86 56 ASP E CA 1
ATOM 6479 C C . ASP E 1 56 ? 51.845 -33.693 28.840 1.00 45.92 56 ASP E C 1
ATOM 6480 O O . ASP E 1 56 ? 52.560 -34.691 28.954 1.00 44.91 56 ASP E O 1
ATOM 6485 N N . LEU E 1 57 ? 51.881 -32.672 29.696 1.00 41.13 57 LEU E N 1
ATOM 6486 C CA . LEU E 1 57 ? 52.773 -32.694 30.854 1.00 43.23 57 LEU E CA 1
ATOM 6487 C C . LEU E 1 57 ? 52.363 -33.812 31.815 1.00 39.98 57 LEU E C 1
ATOM 6488 O O . LEU E 1 57 ? 53.200 -34.584 32.261 1.00 48.84 57 LEU E O 1
ATOM 6493 N N . ARG E 1 58 ? 51.073 -33.904 32.123 1.00 39.20 58 ARG E N 1
ATOM 6494 C CA . ARG E 1 58 ? 50.586 -34.931 33.041 1.00 43.13 58 ARG E CA 1
ATOM 6495 C C . ARG E 1 58 ? 50.829 -36.341 32.500 1.00 37.95 58 ARG E C 1
ATOM 6496 O O . ARG E 1 58 ? 51.254 -37.233 33.239 1.00 45.94 58 ARG E O 1
ATOM 6504 N N . LEU E 1 59 ? 50.552 -36.546 31.217 1.00 40.60 59 LEU E N 1
ATOM 6505 C CA . LEU E 1 59 ? 50.753 -37.852 30.588 1.00 45.01 59 LEU E CA 1
ATOM 6506 C C . LEU E 1 59 ? 52.224 -38.089 30.224 1.00 44.01 59 LEU E C 1
ATOM 6507 O O . LEU E 1 59 ? 52.585 -39.173 29.760 1.00 46.60 59 LEU E O 1
ATOM 6512 N N . ARG E 1 60 ? 53.059 -37.072 30.436 1.00 45.67 60 ARG E N 1
ATOM 6513 C CA . ARG E 1 60 ? 54.485 -37.150 30.134 1.00 51.49 60 ARG E CA 1
ATOM 6514 C C . ARG E 1 60 ? 54.750 -37.605 28.696 1.00 53.22 60 ARG E C 1
ATOM 6515 O O . ARG E 1 60 ? 55.560 -38.506 28.457 1.00 54.40 60 ARG E O 1
ATOM 6523 N N . LYS E 1 61 ? 54.064 -36.981 27.743 1.00 50.96 61 LYS E N 1
ATOM 6524 C CA . LYS E 1 61 ? 54.235 -37.319 26.333 1.00 52.49 61 LYS E CA 1
ATOM 6525 C C . LYS E 1 61 ? 55.501 -36.716 25.739 1.00 50.78 61 LYS E C 1
ATOM 6526 O O . LYS E 1 61 ? 55.999 -35.695 26.207 1.00 50.16 61 LYS E O 1
ATOM 6532 N N . GLU E 1 62 ? 56.033 -37.372 24.715 1.00 55.07 62 GLU E N 1
ATOM 6533 C CA . GLU E 1 62 ? 57.209 -36.859 24.026 1.00 52.29 62 GLU E CA 1
ATOM 6534 C C . GLU E 1 62 ? 56.628 -36.250 22.779 1.00 35.25 62 GLU E C 1
ATOM 6535 O O . GLU E 1 62 ? 55.802 -36.877 22.122 1.00 46.83 62 GLU E O 1
ATOM 6541 N N . ILE E 1 63 ? 57.029 -35.034 22.454 1.00 38.14 63 ILE E N 1
ATOM 6542 C CA . ILE E 1 63 ? 56.547 -34.412 21.231 1.00 41.70 63 ILE E CA 1
ATOM 6543 C C . ILE E 1 63 ? 57.783 -34.350 20.333 1.00 44.25 63 ILE E C 1
ATOM 6544 O O . ILE E 1 63 ? 58.562 -33.394 20.394 1.00 40.72 63 ILE E O 1
ATOM 6549 N N . LYS E 1 64 ? 57.971 -35.386 19.518 1.00 48.25 64 LYS E N 1
ATOM 6550 C CA . LYS E 1 64 ? 59.128 -35.464 18.629 1.00 52.12 64 LYS E CA 1
ATOM 6551 C C . LYS E 1 64 ? 58.842 -35.876 17.187 1.00 49.18 64 LYS E C 1
ATOM 6552 O O . LYS E 1 64 ? 57.825 -36.502 16.877 1.00 53.29 64 LYS E O 1
ATOM 6558 N N . GLY E 1 65 ? 59.783 -35.524 16.318 1.00 44.66 65 GLY E N 1
ATOM 6559 C CA . GLY E 1 65 ? 59.702 -35.842 14.906 1.00 41.03 65 GLY E CA 1
ATOM 6560 C C . GLY E 1 65 ? 61.010 -35.356 14.331 1.00 47.87 65 GLY E C 1
ATOM 6561 O O . GLY E 1 65 ? 61.621 -34.446 14.899 1.00 49.38 65 GLY E O 1
ATOM 6562 N N . ASP E 1 66 ? 61.469 -35.952 13.236 1.00 42.69 66 ASP E N 1
ATOM 6563 C CA . ASP E 1 66 ? 62.725 -35.503 12.646 1.00 49.61 66 ASP E CA 1
ATOM 6564 C C . ASP E 1 66 ? 62.496 -34.527 11.504 1.00 43.21 66 ASP E C 1
ATOM 6565 O O . ASP E 1 66 ? 63.386 -33.759 11.150 1.00 50.53 66 ASP E O 1
ATOM 6570 N N . ASP E 1 67 ? 61.296 -34.550 10.935 1.00 37.75 67 ASP E N 1
ATOM 6571 C CA . ASP E 1 67 ? 60.983 -33.675 9.818 1.00 40.06 67 ASP E CA 1
ATOM 6572 C C . ASP E 1 67 ? 59.511 -33.267 9.843 1.00 41.32 67 ASP E C 1
ATOM 6573 O O . ASP E 1 67 ? 58.621 -34.089 9.606 1.00 33.13 67 ASP E O 1
ATOM 6578 N N . MET E 1 68 ? 59.266 -31.983 10.092 1.00 41.26 68 MET E N 1
ATOM 6579 C CA . MET E 1 68 ? 57.900 -31.470 10.200 1.00 41.85 68 MET E CA 1
ATOM 6580 C C . MET E 1 68 ? 57.771 -30.063 9.616 1.00 39.99 68 MET E C 1
ATOM 6581 O O . MET E 1 68 ? 58.734 -29.289 9.614 1.00 36.55 68 MET E O 1
ATOM 6586 N N . VAL E 1 69 ? 56.586 -29.748 9.096 1.00 41.21 69 VAL E N 1
ATOM 6587 C CA . VAL E 1 69 ? 56.287 -28.412 8.577 1.00 43.05 69 VAL E CA 1
ATOM 6588 C C . VAL E 1 69 ? 55.620 -27.685 9.762 1.00 47.98 69 VAL E C 1
ATOM 6589 O O . VAL E 1 69 ? 54.586 -28.135 10.274 1.00 41.80 69 VAL E O 1
ATOM 6593 N N . HIS E 1 70 ? 56.214 -26.579 10.199 1.00 42.86 70 HIS E N 1
ATOM 6594 C CA . HIS E 1 70 ? 55.692 -25.826 11.340 1.00 43.48 70 HIS E CA 1
ATOM 6595 C C . HIS E 1 70 ? 54.995 -24.530 10.961 1.00 43.97 70 HIS E C 1
ATOM 6596 O O . HIS E 1 70 ? 55.428 -23.819 10.042 1.00 37.89 70 HIS E O 1
ATOM 6603 N N . TYR E 1 71 ? 53.917 -24.217 11.673 1.00 39.48 71 TYR E N 1
ATOM 6604 C CA . TYR E 1 71 ? 53.199 -22.967 11.435 1.00 34.18 71 TYR E CA 1
ATOM 6605 C C . TYR E 1 71 ? 53.119 -22.240 12.756 1.00 33.03 71 TYR E C 1
ATOM 6606 O O . TYR E 1 71 ? 52.578 -22.766 13.724 1.00 42.68 71 TYR E O 1
ATOM 6615 N N . ILE E 1 72 ? 53.665 -21.036 12.803 1.00 32.52 72 ILE E N 1
ATOM 6616 C CA . ILE E 1 72 ? 53.622 -20.256 14.020 1.00 30.22 72 ILE E CA 1
ATOM 6617 C C . ILE E 1 72 ? 52.851 -18.995 13.748 1.00 33.68 72 ILE E C 1
ATOM 6618 O O . ILE E 1 72 ? 53.256 -18.146 12.957 1.00 28.92 72 ILE E O 1
ATOM 6623 N N . LEU E 1 73 ? 51.714 -18.899 14.416 1.00 34.60 73 LEU E N 1
ATOM 6624 C CA . LEU E 1 73 ? 50.828 -17.780 14.260 1.00 25.40 73 LEU E CA 1
ATOM 6625 C C . LEU E 1 73 ? 50.752 -16.895 15.499 1.00 26.83 73 LEU E C 1
ATOM 6626 O O . LEU E 1 73 ? 50.712 -17.391 16.628 1.00 34.12 73 LEU E O 1
ATOM 6631 N N . GLU E 1 74 ? 50.768 -15.580 15.282 1.00 27.70 74 GLU E N 1
ATOM 6632 C CA . GLU E 1 74 ? 50.635 -14.626 16.375 1.00 28.79 74 GLU E CA 1
ATOM 6633 C C . GLU E 1 74 ? 49.669 -13.521 15.967 1.00 27.26 74 GLU E C 1
ATOM 6634 O O . GLU E 1 74 ? 49.813 -12.892 14.926 1.00 24.79 74 GLU E O 1
ATOM 6640 N N . LEU E 1 75 ? 48.660 -13.319 16.801 1.00 28.77 75 LEU E N 1
ATOM 6641 C CA . LEU E 1 75 ? 47.646 -12.314 16.551 1.00 31.13 75 LEU E CA 1
ATOM 6642 C C . LEU E 1 75 ? 47.485 -11.413 17.766 1.00 34.01 75 LEU E C 1
ATOM 6643 O O . LEU E 1 75 ? 47.184 -11.865 18.876 1.00 36.29 75 LEU E O 1
ATOM 6648 N N . PHE E 1 76 ? 47.681 -10.127 17.542 1.00 28.73 76 PHE E N 1
ATOM 6649 C CA . PHE E 1 76 ? 47.559 -9.162 18.603 1.00 33.38 76 PHE E CA 1
ATOM 6650 C C . PHE E 1 76 ? 46.116 -8.702 18.723 1.00 31.47 76 PHE E C 1
ATOM 6651 O O . PHE E 1 76 ? 45.759 -7.570 18.400 1.00 35.39 76 PHE E O 1
ATOM 6659 N N . TRP E 1 77 ? 45.289 -9.629 19.173 1.00 31.70 77 TRP E N 1
ATOM 6660 C CA . TRP E 1 77 ? 43.874 -9.397 19.372 1.00 41.45 77 TRP E CA 1
ATOM 6661 C C . TRP E 1 77 ? 43.697 -9.526 20.863 1.00 41.78 77 TRP E C 1
ATOM 6662 O O . TRP E 1 77 ? 44.681 -9.609 21.588 1.00 47.70 77 TRP E O 1
ATOM 6673 N N . HIS E 1 78 ? 42.456 -9.542 21.331 1.00 40.25 78 HIS E N 1
ATOM 6674 C CA . HIS E 1 78 ? 42.233 -9.694 22.760 1.00 47.70 78 HIS E CA 1
ATOM 6675 C C . HIS E 1 78 ? 42.774 -11.079 23.117 1.00 45.73 78 HIS E C 1
ATOM 6676 O O . HIS E 1 78 ? 42.370 -12.072 22.517 1.00 54.29 78 HIS E O 1
ATOM 6683 N N . PRO E 1 79 ? 43.706 -11.166 24.084 1.00 40.00 79 PRO E N 1
ATOM 6684 C CA . PRO E 1 79 ? 44.260 -12.475 24.463 1.00 35.51 79 PRO E CA 1
ATOM 6685 C C . PRO E 1 79 ? 43.242 -13.361 25.178 1.00 38.83 79 PRO E C 1
ATOM 6686 O O . PRO E 1 79 ? 43.386 -13.669 26.355 1.00 43.53 79 PRO E O 1
ATOM 6690 N N . ASP E 1 80 ? 42.228 -13.786 24.435 1.00 43.10 80 ASP E N 1
ATOM 6691 C CA . ASP E 1 80 ? 41.148 -14.622 24.949 1.00 34.67 80 ASP E CA 1
ATOM 6692 C C . ASP E 1 80 ? 41.385 -16.100 24.604 1.00 31.42 80 ASP E C 1
ATOM 6693 O O . ASP E 1 80 ? 41.494 -16.446 23.431 1.00 31.54 80 ASP E O 1
ATOM 6698 N N . ILE E 1 81 ? 41.454 -16.976 25.607 1.00 31.34 81 ILE E N 1
ATOM 6699 C CA . ILE E 1 81 ? 41.684 -18.389 25.316 1.00 32.18 81 ILE E CA 1
ATOM 6700 C C . ILE E 1 81 ? 40.624 -19.012 24.387 1.00 33.60 81 ILE E C 1
ATOM 6701 O O . ILE E 1 81 ? 40.950 -19.830 23.523 1.00 30.54 81 ILE E O 1
ATOM 6706 N N . LEU E 1 82 ? 39.363 -18.622 24.545 1.00 32.94 82 LEU E N 1
ATOM 6707 C CA . LEU E 1 82 ? 38.305 -19.155 23.679 1.00 38.12 82 LEU E CA 1
ATOM 6708 C C . LEU E 1 82 ? 38.529 -18.741 22.223 1.00 31.81 82 LEU E C 1
ATOM 6709 O O . LEU E 1 82 ? 38.290 -19.522 21.308 1.00 34.26 82 LEU E O 1
ATOM 6714 N N . LEU E 1 83 ? 39.005 -17.516 22.017 1.00 31.65 83 LEU E N 1
ATOM 6715 C CA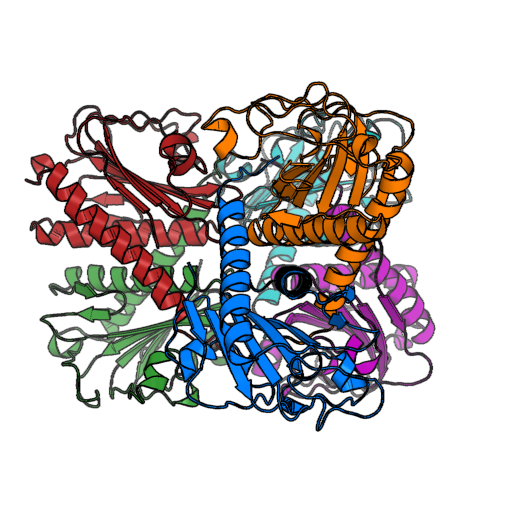 . LEU E 1 83 ? 39.296 -17.026 20.674 1.00 34.41 83 LEU E CA 1
ATOM 6716 C C . LEU E 1 83 ? 40.454 -17.836 20.098 1.00 32.06 83 LEU E C 1
ATOM 6717 O O . LEU E 1 83 ? 40.418 -18.257 18.952 1.00 34.28 83 LEU E O 1
ATOM 6722 N N . ALA E 1 84 ? 41.481 -18.062 20.911 1.00 36.04 84 ALA E N 1
ATOM 6723 C CA . ALA E 1 84 ? 42.636 -18.830 20.470 1.00 30.10 84 ALA E CA 1
ATOM 6724 C C . ALA E 1 84 ? 42.219 -20.246 20.048 1.00 30.55 84 ALA E C 1
ATOM 6725 O O . ALA E 1 84 ? 42.619 -20.733 18.992 1.00 28.48 84 ALA E O 1
ATOM 6727 N N . SER E 1 85 ? 41.415 -20.896 20.883 1.00 20.05 85 SER E N 1
ATOM 6728 C CA . SER E 1 85 ? 40.962 -22.248 20.618 1.00 24.48 85 SER E CA 1
ATOM 6729 C C . SER E 1 85 ? 40.062 -22.334 19.377 1.00 38.34 85 SER E C 1
ATOM 6730 O O . SER E 1 85 ? 40.217 -23.240 18.553 1.00 34.86 85 SER E O 1
ATOM 6733 N N . SER E 1 86 ? 39.127 -21.395 19.245 1.00 29.98 86 SER E N 1
ATOM 6734 C CA . SER E 1 86 ? 38.232 -21.399 18.094 1.00 39.39 86 SER E CA 1
ATOM 6735 C C . SER E 1 86 ? 39.055 -21.252 16.818 1.00 34.61 86 SER E C 1
ATOM 6736 O O . SER E 1 86 ? 39.015 -22.102 15.933 1.00 39.96 86 SER E O 1
ATOM 6739 N N . LEU E 1 87 ? 39.805 -20.162 16.744 1.00 35.12 87 LEU E N 1
ATOM 6740 C CA . LEU E 1 87 ? 40.644 -19.859 15.593 1.00 41.20 87 LEU E CA 1
ATOM 6741 C C . LEU E 1 87 ? 41.570 -21.018 15.214 1.00 35.51 87 LEU E C 1
ATOM 6742 O O . LEU E 1 87 ? 41.746 -21.329 14.040 1.00 35.53 87 LEU E O 1
ATOM 6747 N N . GLN E 1 88 ? 42.164 -21.663 16.209 1.00 31.00 88 GLN E N 1
ATOM 6748 C CA . GLN E 1 88 ? 43.052 -22.785 15.940 1.00 34.19 88 GLN E CA 1
ATOM 6749 C C . GLN E 1 88 ? 42.330 -23.929 15.216 1.00 36.76 88 GLN E C 1
ATOM 6750 O O . GLN E 1 88 ? 42.875 -24.539 14.298 1.00 26.87 88 GLN E O 1
ATOM 6756 N N . LYS E 1 89 ? 41.109 -24.238 15.636 1.00 32.31 89 LYS E N 1
ATOM 6757 C CA . LYS E 1 89 ? 40.396 -25.325 14.998 1.00 31.05 89 LYS E CA 1
ATOM 6758 C C . LYS E 1 89 ? 39.827 -24.934 13.634 1.00 35.15 89 LYS E C 1
ATOM 6759 O O . LYS E 1 89 ? 39.595 -25.789 12.786 1.00 33.14 89 LYS E O 1
ATOM 6765 N N . LEU E 1 90 ? 39.645 -23.637 13.404 1.00 32.14 90 LEU E N 1
ATOM 6766 C CA . LEU E 1 90 ? 39.159 -23.178 12.113 1.00 27.18 90 LEU E CA 1
ATOM 6767 C C . LEU E 1 90 ? 40.281 -23.384 11.102 1.00 38.35 90 LEU E C 1
ATOM 6768 O O . LEU E 1 90 ? 40.040 -23.797 9.967 1.00 33.92 90 LEU E O 1
ATOM 6773 N N . LEU E 1 91 ? 41.509 -23.095 11.522 1.00 30.70 91 LEU E N 1
ATOM 6774 C CA . LEU E 1 91 ? 42.662 -23.238 10.645 1.00 37.12 91 LEU E CA 1
ATOM 6775 C C . LEU E 1 91 ? 42.964 -24.710 10.332 1.00 39.47 91 LEU E C 1
ATOM 6776 O O . LEU E 1 91 ? 43.294 -25.043 9.194 1.00 37.30 91 LEU E O 1
ATOM 6781 N N . ILE E 1 92 ? 42.859 -25.586 11.330 1.00 39.09 92 ILE E N 1
ATOM 6782 C CA . ILE E 1 92 ? 43.105 -27.015 11.107 1.00 34.50 92 ILE E CA 1
ATOM 6783 C C . ILE E 1 92 ? 42.026 -27.513 10.154 1.00 40.11 92 ILE E C 1
ATOM 6784 O O . ILE E 1 92 ? 42.287 -28.342 9.280 1.00 34.36 92 ILE E O 1
ATOM 6789 N N . ALA E 1 93 ? 40.815 -26.990 10.311 1.00 37.53 93 ALA E N 1
ATOM 6790 C CA . ALA E 1 93 ? 39.725 -27.383 9.433 1.00 40.91 93 ALA E CA 1
ATOM 6791 C C . ALA E 1 93 ? 40.046 -26.955 8.003 1.00 43.38 93 ALA E C 1
ATOM 6792 O O . ALA E 1 93 ? 39.808 -27.712 7.068 1.00 46.50 93 ALA E O 1
ATOM 6794 N N . ARG E 1 94 ? 40.589 -25.752 7.826 1.00 42.77 94 ARG E N 1
ATOM 6795 C CA . ARG E 1 94 ? 40.926 -25.295 6.480 1.00 40.24 94 ARG E CA 1
ATOM 6796 C C . ARG E 1 94 ? 42.014 -26.178 5.866 1.00 43.05 94 ARG E C 1
ATOM 6797 O O . ARG E 1 94 ? 41.955 -26.494 4.679 1.00 43.95 94 ARG E O 1
ATOM 6805 N N . LEU E 1 95 ? 43.003 -26.567 6.672 1.00 38.77 95 LEU E N 1
ATOM 6806 C CA . LEU E 1 95 ? 44.075 -27.443 6.209 1.00 36.08 95 LEU E CA 1
ATOM 6807 C C . LEU E 1 95 ? 43.489 -28.780 5.760 1.00 47.15 95 LEU E C 1
ATOM 6808 O O . LEU E 1 95 ? 43.986 -29.402 4.821 1.00 54.03 95 LEU E O 1
ATOM 6813 N N . VAL E 1 96 ? 42.433 -29.222 6.434 1.00 47.77 96 VAL E N 1
ATOM 6814 C CA . VAL E 1 96 ? 41.798 -30.483 6.089 1.00 44.62 96 VAL E CA 1
ATOM 6815 C C . VAL E 1 96 ? 41.135 -30.357 4.720 1.00 50.43 96 VAL E C 1
ATOM 6816 O O . VAL E 1 96 ? 41.309 -31.214 3.857 1.00 51.25 96 VAL E O 1
ATOM 6820 N N . GLU E 1 97 ? 40.385 -29.276 4.525 1.00 49.39 97 GLU E N 1
ATOM 6821 C CA . GLU E 1 97 ? 39.721 -29.008 3.250 1.00 50.05 97 GLU E CA 1
ATOM 6822 C C . GLU E 1 97 ? 40.767 -28.982 2.131 1.00 47.64 97 GLU E C 1
ATOM 6823 O O . GLU E 1 97 ? 40.541 -29.488 1.037 1.00 53.99 97 GLU E O 1
ATOM 6829 N N . LEU E 1 98 ? 41.912 -28.380 2.428 1.00 42.06 98 LEU E N 1
ATOM 6830 C CA . LEU E 1 98 ? 42.994 -28.259 1.467 1.00 44.39 98 LEU E CA 1
ATOM 6831 C C . LEU E 1 98 ? 43.597 -29.597 1.033 1.00 45.95 98 LEU E C 1
ATOM 6832 O O . LEU E 1 98 ? 44.016 -29.752 -0.112 1.00 48.49 98 LEU E O 1
ATOM 6837 N N . LEU E 1 99 ? 43.657 -30.557 1.946 1.00 43.76 99 LEU E N 1
ATOM 6838 C CA . LEU E 1 99 ? 44.221 -31.860 1.616 1.00 48.45 99 LEU E CA 1
ATOM 6839 C C . LEU E 1 99 ? 43.312 -32.578 0.633 1.00 47.37 99 LEU E C 1
ATOM 6840 O O . LEU E 1 99 ? 43.759 -33.425 -0.131 1.00 42.45 99 LEU E O 1
ATOM 6845 N N . TRP E 1 100 ? 42.032 -32.224 0.649 1.00 50.17 100 TRP E N 1
ATOM 6846 C CA . TRP E 1 100 ? 41.078 -32.816 -0.280 1.00 51.98 100 TRP E CA 1
ATOM 6847 C C . TRP E 1 100 ? 41.399 -32.440 -1.725 1.00 52.50 100 TRP E C 1
ATOM 6848 O O . TRP E 1 100 ? 41.211 -33.250 -2.627 1.00 59.02 100 TRP E O 1
ATOM 6859 N N . ASN E 1 101 ? 41.882 -31.217 -1.941 1.00 52.05 101 ASN E N 1
ATOM 6860 C CA . ASN E 1 101 ? 42.226 -30.765 -3.288 1.00 57.69 101 ASN E CA 1
ATOM 6861 C C . ASN E 1 101 ? 43.523 -31.431 -3.739 1.00 59.43 101 ASN E C 1
ATOM 6862 O O . ASN E 1 101 ? 44.031 -31.187 -4.835 1.00 59.80 101 ASN E O 1
ATOM 6867 N N . TYR E 1 102 ? 44.056 -32.272 -2.866 1.00 56.24 102 TYR E N 1
ATOM 6868 C CA . TYR E 1 102 ? 45.258 -33.023 -3.172 1.00 55.22 102 TYR E CA 1
ATOM 6869 C C . TYR E 1 102 ? 44.835 -34.483 -3.316 1.00 54.51 102 TYR E C 1
ATOM 6870 O O . TYR E 1 102 ? 45.671 -35.379 -3.441 1.00 55.57 102 TYR E O 1
ATOM 6879 N N . GLY E 1 103 ? 43.524 -34.707 -3.280 1.00 52.62 103 GLY E N 1
ATOM 6880 C CA . GLY E 1 103 ? 42.986 -36.046 -3.422 1.00 52.34 103 GLY E CA 1
ATOM 6881 C C . GLY E 1 103 ? 43.090 -36.926 -2.195 1.00 58.94 103 GLY E C 1
ATOM 6882 O O . GLY E 1 103 ? 43.025 -38.150 -2.307 1.00 60.97 103 GLY E O 1
ATOM 6883 N N . ILE E 1 104 ? 43.234 -36.317 -1.022 1.00 59.04 104 ILE E N 1
ATOM 6884 C CA . ILE E 1 104 ? 43.355 -37.068 0.225 1.00 55.06 104 ILE E CA 1
ATOM 6885 C C . ILE E 1 104 ? 42.085 -37.078 1.071 1.00 57.38 104 ILE E C 1
ATOM 6886 O O . ILE E 1 104 ? 41.504 -36.030 1.357 1.00 56.88 104 ILE E O 1
ATOM 6891 N N . GLU E 1 105 ? 41.652 -38.268 1.472 1.00 63.39 105 GLU E N 1
ATOM 6892 C CA . GLU E 1 105 ? 40.448 -38.400 2.287 1.00 65.71 105 GLU E CA 1
ATOM 6893 C C . GLU E 1 105 ? 40.801 -38.178 3.754 1.00 60.77 105 GLU E C 1
ATOM 6894 O O . GLU E 1 105 ? 40.797 -39.117 4.548 1.00 59.49 105 GLU E O 1
ATOM 6900 N N . ALA E 1 106 ? 41.105 -36.934 4.106 1.00 56.30 106 ALA E N 1
ATOM 6901 C CA . ALA E 1 106 ? 41.469 -36.591 5.478 1.00 58.85 106 ALA E CA 1
ATOM 6902 C C . ALA E 1 106 ? 40.269 -36.108 6.301 1.00 56.99 106 ALA E C 1
ATOM 6903 O O . ALA E 1 106 ? 39.300 -35.574 5.757 1.00 55.42 106 ALA E O 1
ATOM 6905 N N . SER E 1 107 ? 40.341 -36.300 7.614 1.00 52.04 107 SER E N 1
ATOM 6906 C CA . SER E 1 107 ? 39.266 -35.886 8.514 1.00 47.93 107 SER E CA 1
ATOM 6907 C C . SER E 1 107 ? 39.824 -35.130 9.713 1.00 51.18 107 SER E C 1
ATOM 6908 O O . SER E 1 107 ? 41.044 -35.087 9.924 1.00 42.04 107 SER E O 1
ATOM 6911 N N . ARG E 1 108 ? 38.925 -34.561 10.515 1.00 46.99 108 ARG E N 1
ATOM 6912 C CA . ARG E 1 108 ? 39.337 -33.783 11.673 1.00 47.59 108 ARG E CA 1
ATOM 6913 C C . ARG E 1 108 ? 38.738 -34.224 12.997 1.00 43.87 108 ARG E C 1
ATOM 6914 O O . ARG E 1 108 ? 37.529 -34.417 13.107 1.00 47.03 108 ARG E O 1
ATOM 6922 N N . ARG E 1 109 ? 39.592 -34.371 14.006 1.00 43.76 109 ARG E N 1
ATOM 6923 C CA . ARG E 1 109 ? 39.141 -34.727 15.350 1.00 45.36 109 ARG E CA 1
ATOM 6924 C C . ARG E 1 109 ? 39.623 -33.597 16.247 1.00 44.68 109 ARG E C 1
ATOM 6925 O O . ARG E 1 109 ? 40.747 -33.619 16.760 1.00 44.82 109 ARG E O 1
ATOM 6933 N N . GLY E 1 110 ? 38.761 -32.598 16.407 1.00 36.96 110 GLY E N 1
ATOM 6934 C CA . GLY E 1 110 ? 39.089 -31.441 17.213 1.00 35.48 110 GLY E CA 1
ATOM 6935 C C . GLY E 1 110 ? 40.110 -30.608 16.480 1.00 39.48 110 GLY E C 1
ATOM 6936 O O . GLY E 1 110 ? 39.792 -29.994 15.466 1.00 37.40 110 GLY E O 1
ATOM 6937 N N . ASP E 1 111 ? 41.340 -30.606 16.986 1.00 33.92 111 ASP E N 1
ATOM 6938 C CA . ASP E 1 111 ? 42.425 -29.860 16.371 1.00 37.35 111 ASP E CA 1
ATOM 6939 C C . ASP E 1 111 ? 43.456 -30.810 15.749 1.00 40.78 111 ASP E C 1
ATOM 6940 O O . ASP E 1 111 ? 44.566 -30.402 15.424 1.00 31.21 111 ASP E O 1
ATOM 6945 N N . ASP E 1 112 ? 43.086 -32.079 15.596 1.00 41.60 112 ASP E N 1
ATOM 6946 C CA . ASP E 1 112 ? 43.985 -33.068 15.008 1.00 39.11 112 ASP E CA 1
ATOM 6947 C C . ASP E 1 112 ? 43.502 -33.529 13.636 1.00 40.33 112 ASP E C 1
ATOM 6948 O O . ASP E 1 112 ? 42.305 -33.768 13.420 1.00 34.67 112 ASP E O 1
ATOM 6953 N N . ILE E 1 113 ? 44.453 -33.658 12.718 1.00 33.33 113 ILE E N 1
ATOM 6954 C CA . ILE E 1 113 ? 44.175 -34.103 11.364 1.00 38.47 113 ILE E CA 1
ATOM 6955 C C . ILE E 1 113 ? 44.499 -35.591 11.234 1.00 42.15 113 ILE E C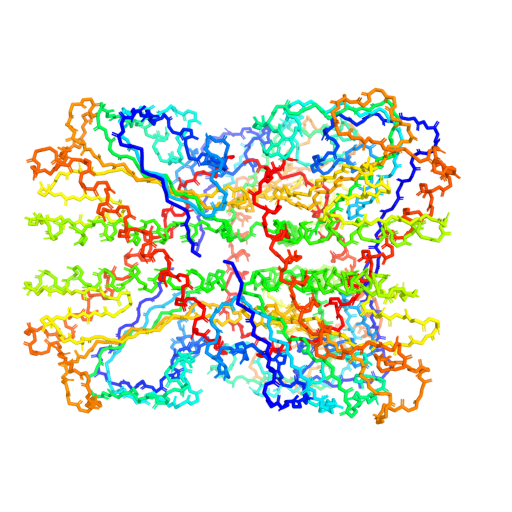 1
ATOM 6956 O O . ILE E 1 113 ? 45.592 -36.037 11.605 1.00 43.37 113 ILE E O 1
ATOM 6961 N N . TYR E 1 114 ? 43.546 -36.356 10.713 1.00 42.00 114 TYR E N 1
ATOM 6962 C CA . TYR E 1 114 ? 43.729 -37.795 10.524 1.00 47.64 114 TYR E CA 1
ATOM 6963 C C . TYR E 1 114 ? 43.490 -38.229 9.080 1.00 49.46 114 TYR E C 1
ATOM 6964 O O . TYR E 1 114 ? 42.651 -37.668 8.363 1.00 42.52 114 TYR E O 1
ATOM 6973 N N . VAL E 1 115 ? 44.240 -39.243 8.668 1.00 48.68 115 VAL E N 1
ATOM 6974 C CA . VAL E 1 115 ? 44.120 -39.813 7.334 1.00 50.05 115 VAL E CA 1
ATOM 6975 C C . VAL E 1 115 ? 44.201 -41.321 7.523 1.00 56.03 115 VAL E C 1
ATOM 6976 O O . VAL E 1 115 ? 45.210 -41.842 8.008 1.00 48.50 115 VAL E O 1
ATOM 6980 N N . ASN E 1 116 ? 43.129 -42.018 7.158 1.00 55.50 116 ASN E N 1
ATOM 6981 C CA . ASN E 1 116 ? 43.081 -43.465 7.311 1.00 61.40 116 ASN E CA 1
ATOM 6982 C C . ASN E 1 116 ? 43.418 -43.857 8.742 1.00 56.20 116 ASN E C 1
ATOM 6983 O O . ASN E 1 116 ? 44.297 -44.686 8.977 1.00 59.55 116 ASN E O 1
ATOM 6988 N N . GLY E 1 117 ? 42.722 -43.238 9.690 1.00 50.95 117 GLY E N 1
ATOM 6989 C CA . GLY E 1 117 ? 42.927 -43.528 11.100 1.00 45.94 117 GLY E CA 1
ATOM 6990 C C . GLY E 1 117 ? 44.286 -43.189 11.689 1.00 41.23 117 GLY E C 1
ATOM 6991 O O . GLY E 1 117 ? 44.535 -43.478 12.855 1.00 52.20 117 GLY E O 1
ATOM 6992 N N . ARG E 1 118 ? 45.155 -42.567 10.900 1.00 40.08 118 ARG E N 1
ATOM 6993 C CA . ARG E 1 118 ? 46.502 -42.207 11.351 1.00 42.95 118 ARG E CA 1
ATOM 6994 C C . ARG E 1 118 ? 46.673 -40.684 11.522 1.00 42.97 118 ARG E C 1
ATOM 6995 O O . ARG E 1 118 ? 46.230 -39.897 10.674 1.00 40.37 118 ARG E O 1
ATOM 7003 N N . LYS E 1 119 ? 47.319 -40.271 12.612 1.00 42.93 119 LYS E N 1
ATOM 7004 C CA . LYS E 1 119 ? 47.503 -38.846 12.896 1.00 44.95 119 LYS E CA 1
ATOM 7005 C C . LYS E 1 119 ? 48.632 -38.185 12.119 1.00 51.54 119 LYS E C 1
ATOM 7006 O O . LYS E 1 119 ? 49.789 -38.596 12.195 1.00 47.77 119 LYS E O 1
ATOM 7012 N N . LEU E 1 120 ? 48.278 -37.133 11.388 1.00 49.74 120 LEU E N 1
ATOM 7013 C CA . LEU E 1 120 ? 49.222 -36.378 10.573 1.00 42.17 120 LEU E CA 1
ATOM 7014 C C . LEU E 1 120 ? 49.821 -35.161 11.268 1.00 43.08 120 LEU E C 1
ATOM 7015 O O . LEU E 1 120 ? 50.958 -34.773 10.985 1.00 42.61 120 LEU E O 1
ATOM 7020 N N . SER E 1 121 ? 49.066 -34.579 12.197 1.00 44.71 121 SER E N 1
ATOM 7021 C CA . SER E 1 121 ? 49.484 -33.339 12.854 1.00 44.62 121 SER E CA 1
ATOM 7022 C C . SER E 1 121 ? 49.547 -33.266 14.376 1.00 36.73 121 SER E C 1
ATOM 7023 O O . SER E 1 121 ? 49.215 -34.204 15.086 1.00 43.25 121 SER E O 1
ATOM 7026 N N . ILE E 1 122 ? 50.002 -32.108 14.840 1.00 37.05 122 ILE E N 1
ATOM 7027 C CA . ILE E 1 122 ? 50.059 -31.745 16.252 1.00 31.14 122 ILE E CA 1
ATOM 7028 C C . ILE E 1 122 ? 49.750 -30.253 16.233 1.00 37.96 122 ILE E C 1
ATOM 7029 O O . ILE E 1 122 ? 50.021 -29.556 15.239 1.00 32.51 122 ILE E O 1
ATOM 7034 N N . SER E 1 123 ? 49.161 -29.757 17.310 1.00 34.54 123 SER E N 1
ATOM 7035 C CA . SER E 1 123 ? 48.799 -28.352 17.352 1.00 31.01 123 SER E CA 1
ATOM 7036 C C . SER E 1 123 ? 48.500 -27.912 18.766 1.00 27.95 123 SER E C 1
ATOM 7037 O O . SER E 1 123 ? 48.223 -28.728 19.639 1.00 33.67 123 SER E O 1
ATOM 7040 N N . ILE E 1 124 ? 48.558 -26.607 18.983 1.00 28.27 124 ILE E N 1
ATOM 7041 C CA . ILE E 1 124 ? 48.258 -26.059 20.278 1.00 25.20 124 ILE E CA 1
ATOM 7042 C C . ILE E 1 124 ? 47.934 -24.588 20.121 1.00 30.31 124 ILE E C 1
ATOM 7043 O O . ILE E 1 124 ? 48.506 -23.901 19.266 1.00 26.50 124 ILE E O 1
ATOM 7048 N N . ALA E 1 125 ? 46.982 -24.119 20.923 1.00 34.18 125 ALA E N 1
ATOM 7049 C CA . ALA E 1 125 ? 46.564 -22.720 20.898 1.00 29.01 125 ALA E CA 1
ATOM 7050 C C . ALA E 1 125 ? 46.566 -22.162 22.304 1.00 27.71 125 ALA E C 1
ATOM 7051 O O . ALA E 1 125 ? 46.077 -22.807 23.223 1.00 26.67 125 ALA E O 1
ATOM 7053 N N . THR E 1 126 ? 47.096 -20.960 22.475 1.00 21.26 126 THR E N 1
ATOM 7054 C CA . THR E 1 126 ? 47.116 -20.363 23.794 1.00 27.20 126 THR E CA 1
ATOM 7055 C C . THR E 1 126 ? 47.286 -18.852 23.717 1.00 26.06 126 THR E C 1
ATOM 7056 O O . THR E 1 126 ? 47.154 -18.258 22.653 1.00 30.45 126 THR E O 1
ATOM 7060 N N . VAL E 1 127 ? 47.546 -18.217 24.848 1.00 24.74 127 VAL E N 1
ATOM 7061 C CA . VAL E 1 127 ? 47.708 -16.775 24.845 1.00 23.01 127 VAL E CA 1
ATOM 7062 C C . VAL E 1 127 ? 48.865 -16.365 25.721 1.00 25.67 127 VAL E C 1
ATOM 7063 O O . VAL E 1 127 ? 49.362 -17.157 26.539 1.00 23.23 127 VAL E O 1
ATOM 7067 N N . SER E 1 128 ? 49.278 -15.117 25.525 1.00 23.69 128 SER E N 1
ATOM 7068 C CA . SER E 1 128 ? 50.342 -14.483 26.292 1.00 31.26 128 SER E CA 1
ATOM 7069 C C . SER E 1 128 ? 49.650 -13.222 26.818 1.00 27.62 128 SER E C 1
ATOM 7070 O O . SER E 1 128 ? 48.537 -12.913 26.408 1.00 27.78 128 SER E O 1
ATOM 7073 N N . PRO E 1 129 ? 50.287 -12.480 27.728 1.00 33.81 129 PRO E N 1
ATOM 7074 C CA . PRO E 1 129 ? 49.589 -11.288 28.204 1.00 27.18 129 PRO E CA 1
ATOM 7075 C C . PRO E 1 129 ? 49.192 -10.315 27.092 1.00 36.05 129 PRO E C 1
ATOM 7076 O O . PRO E 1 129 ? 48.266 -9.532 27.273 1.00 37.84 129 PRO E O 1
ATOM 7080 N N . VAL E 1 130 ? 49.867 -10.365 25.942 1.00 34.20 130 VAL E N 1
ATOM 7081 C CA . VAL E 1 130 ? 49.557 -9.425 24.860 1.00 30.71 130 VAL E CA 1
ATOM 7082 C C . VAL E 1 130 ? 49.174 -10.001 23.498 1.00 29.60 130 VAL E C 1
ATOM 7083 O O . VAL E 1 130 ? 49.054 -9.253 22.529 1.00 26.66 130 VAL E O 1
ATOM 7087 N N . SER E 1 131 ? 48.990 -11.312 23.394 1.00 26.34 131 SER E N 1
ATOM 7088 C CA . SER E 1 131 ? 48.652 -11.858 22.091 1.00 24.55 131 SER E CA 1
ATOM 7089 C C . SER E 1 131 ? 48.182 -13.312 22.099 1.00 26.12 131 SER E C 1
ATOM 7090 O O . SER E 1 131 ? 48.285 -14.014 23.107 1.00 29.59 131 SER E O 1
ATOM 7093 N N . ILE E 1 132 ? 47.673 -13.743 20.945 1.00 22.97 132 ILE E N 1
ATOM 7094 C CA . ILE E 1 132 ? 47.215 -15.110 20.735 1.00 22.90 132 ILE E CA 1
ATOM 7095 C C . ILE E 1 132 ? 48.363 -15.798 20.003 1.00 33.55 132 ILE E C 1
ATOM 7096 O O . ILE E 1 132 ? 48.921 -15.237 19.054 1.00 31.98 132 ILE E O 1
ATOM 7101 N N . LYS E 1 133 ? 48.708 -17.004 20.444 1.00 31.62 133 LYS E N 1
ATOM 7102 C CA . LYS E 1 133 ? 49.790 -17.770 19.849 1.00 26.48 133 LYS E CA 1
ATOM 7103 C C . LYS E 1 133 ? 49.351 -19.173 19.497 1.00 29.59 133 LYS E C 1
ATOM 7104 O O . LYS E 1 133 ? 48.886 -19.919 20.359 1.00 34.59 133 LYS E O 1
ATOM 7110 N N . ILE E 1 134 ? 49.528 -19.535 18.229 1.00 28.88 134 ILE E N 1
ATOM 7111 C CA . ILE E 1 134 ? 49.139 -20.851 17.723 1.00 27.48 134 ILE E CA 1
ATOM 7112 C C . ILE E 1 134 ? 50.250 -21.606 16.993 1.00 27.25 134 ILE E C 1
ATOM 7113 O O . ILE E 1 134 ? 50.997 -21.026 16.216 1.00 29.60 134 ILE E O 1
ATOM 7118 N N . HIS E 1 135 ? 50.351 -22.905 17.234 1.00 25.31 135 HIS E N 1
ATOM 7119 C CA . HIS E 1 135 ? 51.319 -23.716 16.511 1.00 29.02 135 HIS E CA 1
ATOM 7120 C C . HIS E 1 135 ? 50.627 -24.879 15.822 1.00 30.16 135 HIS E C 1
ATOM 7121 O O . HIS E 1 135 ? 49.731 -25.499 16.380 1.00 37.93 135 HIS E O 1
ATOM 7128 N N . ILE E 1 136 ? 51.032 -25.156 14.591 1.00 34.04 136 ILE E N 1
ATOM 7129 C CA . ILE E 1 136 ? 50.497 -26.295 13.862 1.00 35.76 136 ILE E CA 1
ATOM 7130 C C . ILE E 1 136 ? 51.721 -26.984 13.299 1.00 36.00 136 ILE E C 1
ATOM 7131 O O . ILE E 1 136 ? 52.641 -26.323 12.825 1.00 33.87 136 ILE E O 1
ATOM 7136 N N . GLY E 1 137 ? 51.730 -28.310 13.365 1.00 36.94 137 GLY E N 1
ATOM 7137 C CA . GLY E 1 137 ? 52.849 -29.069 12.853 1.00 38.11 137 GLY E CA 1
ATOM 7138 C C . GLY E 1 137 ? 52.331 -30.230 12.037 1.00 39.58 137 GLY E C 1
ATOM 7139 O O . GLY E 1 137 ? 51.401 -30.909 12.455 1.00 39.63 137 GLY E O 1
ATOM 7140 N N . LEU E 1 138 ? 52.907 -30.442 10.859 1.00 39.09 138 LEU E N 1
ATOM 7141 C CA . LEU E 1 138 ? 52.489 -31.550 10.010 1.00 40.42 138 LEU E CA 1
ATOM 7142 C C . LEU E 1 138 ? 53.709 -32.412 9.741 1.00 39.47 138 LEU E C 1
ATOM 7143 O O . LEU E 1 138 ? 54.738 -31.907 9.283 1.00 36.09 138 LEU E O 1
ATOM 7148 N N . ASN E 1 139 ? 53.600 -33.705 10.041 1.00 45.75 139 ASN E N 1
ATOM 7149 C CA . ASN E 1 139 ? 54.706 -34.636 9.805 1.00 45.48 139 ASN E CA 1
ATOM 7150 C C . ASN E 1 139 ? 55.032 -34.671 8.310 1.00 45.90 139 ASN E C 1
ATOM 7151 O O . ASN E 1 139 ? 54.127 -34.768 7.477 1.00 40.75 139 ASN E O 1
ATOM 7156 N N . VAL E 1 140 ? 56.316 -34.564 7.977 1.00 48.96 140 VAL E N 1
ATOM 7157 C CA . VAL E 1 140 ? 56.747 -34.676 6.586 1.00 44.91 140 VAL E CA 1
ATOM 7158 C C . VAL E 1 140 ? 56.983 -36.196 6.447 1.00 50.03 140 VAL E C 1
ATOM 7159 O O . VAL E 1 140 ? 56.487 -36.837 5.517 1.00 48.20 140 VAL E O 1
ATOM 7163 N N . LYS E 1 141 ? 57.727 -36.737 7.415 1.00 46.20 141 LYS E N 1
ATOM 7164 C CA . LYS E 1 141 ? 58.039 -38.153 7.523 1.00 47.09 141 LYS E CA 1
ATOM 7165 C C . LYS E 1 141 ? 57.524 -38.585 8.911 1.00 54.39 141 LYS E C 1
ATOM 7166 O O . LYS E 1 141 ? 57.173 -37.733 9.748 1.00 42.47 141 LYS E O 1
ATOM 7172 N N . THR E 1 142 ? 57.472 -39.891 9.170 1.00 48.65 142 THR E N 1
ATOM 7173 C CA . THR E 1 142 ? 57.031 -40.361 10.478 1.00 56.63 142 THR E CA 1
ATOM 7174 C C . THR E 1 142 ? 58.246 -40.915 11.212 1.00 54.82 142 THR E C 1
ATOM 7175 O O . THR E 1 142 ? 58.119 -41.674 12.169 1.00 61.67 142 THR E O 1
ATOM 7179 N N . VAL E 1 143 ? 59.425 -40.525 10.741 1.00 49.15 143 VAL E N 1
ATOM 7180 C CA . VAL E 1 143 ? 60.676 -40.949 11.368 1.00 49.55 143 VAL E CA 1
ATOM 7181 C C . VAL E 1 143 ? 60.897 -40.057 12.588 1.00 46.39 143 VAL E C 1
ATOM 7182 O O . VAL E 1 143 ? 60.539 -38.879 12.576 1.00 55.90 143 VAL E O 1
ATOM 7186 N N . GLY E 1 144 ? 61.485 -40.620 13.635 1.00 52.01 144 GLY E N 1
ATOM 7187 C CA . GLY E 1 144 ? 61.744 -39.848 14.839 1.00 53.68 144 GLY E CA 1
ATOM 7188 C C . GLY E 1 144 ? 60.519 -39.647 15.718 1.00 55.42 144 GLY E C 1
ATOM 7189 O O . GLY E 1 144 ? 60.633 -39.197 16.861 1.00 46.31 144 GLY E O 1
ATOM 7190 N N . VAL E 1 145 ? 59.345 -39.970 15.183 1.00 47.67 145 VAL E N 1
ATOM 7191 C CA . VAL E 1 145 ? 58.108 -39.821 15.932 1.00 53.96 145 VAL E CA 1
ATOM 7192 C C . VAL E 1 145 ? 58.019 -40.917 16.981 1.00 60.80 145 VAL E C 1
ATOM 7193 O O . VAL E 1 145 ? 58.239 -42.091 16.687 1.00 55.19 145 VAL E O 1
ATOM 7197 N N . PRO E 1 146 ? 57.690 -40.547 18.227 1.00 70.51 146 PRO E N 1
ATOM 7198 C CA . PRO E 1 146 ? 57.583 -41.543 19.296 1.00 72.98 146 PRO E CA 1
ATOM 7199 C C . PRO E 1 146 ? 56.514 -42.590 19.002 1.00 75.07 146 PRO E C 1
ATOM 7200 O O . PRO E 1 146 ? 55.408 -42.267 18.555 1.00 71.62 146 PRO E O 1
ATOM 7204 N N . PRO E 1 147 ? 56.840 -43.869 19.240 1.00 78.20 147 PRO E N 1
ATOM 7205 C CA . PRO E 1 147 ? 55.886 -44.947 18.990 1.00 79.08 147 PRO E CA 1
ATOM 7206 C C . PRO E 1 147 ? 54.686 -44.923 19.910 1.00 77.71 147 PRO E C 1
ATOM 7207 O O . PRO E 1 147 ? 54.741 -44.423 21.039 1.00 71.62 147 PRO E O 1
ATOM 7211 N N . GLY E 1 148 ? 53.601 -45.483 19.398 1.00 78.78 148 GLY E N 1
ATOM 7212 C CA . GLY E 1 148 ? 52.353 -45.541 20.127 1.00 83.64 148 GLY E CA 1
ATOM 7213 C C . GLY E 1 148 ? 51.229 -45.284 19.130 1.00 85.98 148 GLY E C 1
ATOM 7214 O O . GLY E 1 148 ? 50.681 -46.227 18.546 1.00 90.46 148 GLY E O 1
ATOM 7215 N N . VAL E 1 149 ? 50.913 -44.002 18.934 1.00 83.03 149 VAL E N 1
ATOM 7216 C CA . VAL E 1 149 ? 49.869 -43.564 18.017 1.00 77.27 149 VAL E CA 1
ATOM 7217 C C . VAL E 1 149 ? 50.378 -43.718 16.576 1.00 73.70 149 VAL E C 1
ATOM 7218 O O . VAL E 1 149 ? 51.535 -43.396 16.269 1.00 68.78 149 VAL E O 1
ATOM 7222 N N . ASP E 1 150 ? 49.528 -44.244 15.694 1.00 69.22 150 ASP E N 1
ATOM 7223 C CA . ASP E 1 150 ? 49.904 -44.441 14.283 1.00 62.93 150 ASP E CA 1
ATOM 7224 C C . ASP E 1 150 ? 49.973 -43.097 13.568 1.00 59.36 150 ASP E C 1
ATOM 7225 O O . ASP E 1 150 ? 48.948 -42.443 13.366 1.00 58.14 150 ASP E O 1
ATOM 7230 N N . ALA E 1 151 ? 51.172 -42.692 13.159 1.00 55.27 151 ALA E N 1
ATOM 7231 C CA . ALA E 1 151 ? 51.345 -41.416 12.461 1.00 50.08 151 ALA E CA 1
ATOM 7232 C C . ALA E 1 151 ? 51.546 -41.570 10.962 1.00 51.15 151 ALA E C 1
ATOM 7233 O O . ALA E 1 151 ? 52.014 -42.604 10.483 1.00 53.55 151 ALA E O 1
ATOM 7235 N N . ILE E 1 152 ? 51.202 -40.516 10.232 1.00 51.48 152 ILE E N 1
ATOM 7236 C CA . ILE E 1 152 ? 51.335 -40.508 8.788 1.00 48.46 152 ILE E CA 1
ATOM 7237 C C . ILE E 1 152 ? 51.973 -39.166 8.406 1.00 50.88 152 ILE E C 1
ATOM 7238 O O . ILE E 1 152 ? 51.720 -38.151 9.060 1.00 48.92 152 ILE E O 1
ATOM 7243 N N . GLY E 1 153 ? 52.825 -39.177 7.379 1.00 51.82 153 GLY E N 1
ATOM 7244 C CA . GLY E 1 153 ? 53.502 -37.964 6.936 1.00 46.79 153 GLY E CA 1
ATOM 7245 C C . GLY E 1 153 ? 53.064 -37.491 5.556 1.00 54.98 153 GLY E C 1
ATOM 7246 O O . GLY E 1 153 ? 52.329 -38.192 4.861 1.00 53.65 153 GLY E O 1
ATOM 7247 N N . LEU E 1 154 ? 53.517 -36.307 5.146 1.00 50.18 154 LEU E N 1
ATOM 7248 C CA . LEU E 1 154 ? 53.142 -35.759 3.848 1.00 51.65 154 LEU E CA 1
ATOM 7249 C C . LEU E 1 154 ? 53.726 -36.567 2.691 1.00 53.49 154 LEU E C 1
ATOM 7250 O O . LEU E 1 154 ? 53.086 -36.736 1.653 1.00 49.70 154 LEU E O 1
ATOM 7255 N N . GLU E 1 155 ? 54.943 -37.068 2.868 1.00 45.40 155 GLU E N 1
ATOM 7256 C CA . GLU E 1 155 ? 55.586 -37.866 1.826 1.00 57.50 155 GLU E CA 1
ATOM 7257 C C . GLU E 1 155 ? 54.745 -39.085 1.450 1.00 53.61 155 GLU E C 1
ATOM 7258 O O . GLU E 1 155 ? 54.407 -39.264 0.285 1.00 50.92 155 GLU E O 1
ATOM 7264 N N . GLU E 1 156 ? 54.398 -39.908 2.438 1.00 53.58 156 GLU E N 1
ATOM 7265 C CA . GLU E 1 156 ? 53.581 -41.091 2.185 1.00 50.05 156 GLU E CA 1
ATOM 7266 C C . GLU E 1 156 ? 52.279 -40.729 1.453 1.00 55.23 156 GLU E C 1
ATOM 7267 O O . GLU E 1 156 ? 51.702 -41.559 0.755 1.00 48.46 156 GLU E O 1
ATOM 7273 N N . LEU E 1 157 ? 51.815 -39.494 1.620 1.00 51.99 157 LEU E N 1
ATOM 7274 C CA . LEU E 1 157 ? 50.590 -39.064 0.952 1.00 56.67 157 LEU E CA 1
ATOM 7275 C C . LEU E 1 157 ? 50.912 -38.541 -0.450 1.00 55.58 157 LEU E C 1
ATOM 7276 O O . LEU E 1 157 ? 50.015 -38.160 -1.207 1.00 53.55 157 LEU E O 1
ATOM 7281 N N . GLY E 1 158 ? 52.197 -38.520 -0.788 1.00 52.99 158 GLY E N 1
ATOM 7282 C CA . GLY E 1 158 ? 52.606 -38.049 -2.097 1.00 56.06 158 GLY E CA 1
ATOM 7283 C C . GLY E 1 158 ? 52.485 -36.547 -2.281 1.00 64.75 158 GLY E C 1
ATOM 7284 O O . GLY E 1 158 ? 52.231 -36.063 -3.387 1.00 63.03 158 GLY E O 1
ATOM 7285 N N . ILE E 1 159 ? 52.656 -35.800 -1.196 1.00 64.78 159 ILE E N 1
ATOM 7286 C CA . ILE E 1 159 ? 52.580 -34.348 -1.262 1.00 56.70 159 ILE E CA 1
ATOM 7287 C C . ILE E 1 159 ? 53.979 -33.781 -1.071 1.00 52.21 159 ILE E C 1
ATOM 7288 O O . ILE E 1 159 ? 54.750 -34.278 -0.253 1.00 55.78 159 ILE E O 1
ATOM 7293 N N . ASP E 1 160 ? 54.304 -32.747 -1.839 1.00 52.25 160 ASP E N 1
ATOM 7294 C CA . ASP E 1 160 ? 55.608 -32.105 -1.745 1.00 50.95 160 ASP E CA 1
ATOM 7295 C C . ASP E 1 160 ? 55.586 -31.045 -0.643 1.00 48.77 160 ASP E C 1
ATOM 7296 O O . ASP E 1 160 ? 54.818 -30.087 -0.709 1.00 45.54 160 ASP E O 1
ATOM 7301 N N . PRO E 1 161 ? 56.435 -31.211 0.388 1.00 51.01 161 PRO E N 1
ATOM 7302 C CA . PRO E 1 161 ? 56.524 -30.277 1.515 1.00 49.28 161 PRO E CA 1
ATOM 7303 C C . PRO E 1 161 ? 56.558 -28.819 1.057 1.00 57.59 161 PRO E C 1
ATOM 7304 O O . PRO E 1 161 ? 55.688 -28.026 1.425 1.00 57.17 161 PRO E O 1
ATOM 7308 N N . THR E 1 162 ? 57.560 -28.484 0.243 1.00 52.35 162 THR E N 1
ATOM 7309 C CA . THR E 1 162 ? 57.746 -27.129 -0.277 1.00 48.18 162 THR E CA 1
ATOM 7310 C C . THR E 1 162 ? 56.495 -26.530 -0.920 1.00 48.11 162 THR E C 1
ATOM 7311 O O . THR E 1 162 ? 56.060 -25.440 -0.548 1.00 48.66 162 THR E O 1
ATOM 7315 N N . GLU E 1 163 ? 55.914 -27.232 -1.882 1.00 43.76 163 GLU E N 1
ATOM 7316 C CA . GLU E 1 163 ? 54.725 -26.720 -2.550 1.00 45.77 163 GLU E CA 1
ATOM 7317 C C . GLU E 1 163 ? 53.541 -26.618 -1.593 1.00 50.33 163 GLU E C 1
ATOM 7318 O O . GLU E 1 163 ? 52.756 -25.672 -1.667 1.00 46.66 163 GLU E O 1
ATOM 7324 N N . PHE E 1 164 ? 53.407 -27.588 -0.693 1.00 51.09 164 PHE E N 1
ATOM 7325 C CA . PHE E 1 164 ? 52.297 -27.554 0.257 1.00 50.84 164 PHE E CA 1
ATOM 7326 C C . PHE E 1 164 ? 52.449 -26.320 1.166 1.00 44.64 164 PHE E C 1
ATOM 7327 O O . PHE E 1 164 ? 51.489 -25.592 1.386 1.00 43.51 164 PHE E O 1
ATOM 7335 N N . MET E 1 165 ? 53.664 -26.110 1.673 1.00 38.53 165 MET E N 1
ATOM 7336 C CA . MET E 1 165 ? 53.986 -24.975 2.534 1.00 44.09 165 MET E CA 1
ATOM 7337 C C . MET E 1 165 ? 53.475 -23.669 1.898 1.00 50.52 165 MET E C 1
ATOM 7338 O O . MET E 1 165 ? 52.824 -22.849 2.549 1.00 51.73 165 MET E O 1
ATOM 7343 N N . GLU E 1 166 ? 53.766 -23.496 0.613 1.00 53.80 166 GLU E N 1
ATOM 7344 C CA . GLU E 1 166 ? 53.354 -22.313 -0.134 1.00 52.40 166 GLU E CA 1
ATOM 7345 C C . GLU E 1 166 ? 51.830 -22.170 -0.257 1.00 44.58 166 GLU E C 1
ATOM 7346 O O . GLU E 1 166 ? 51.270 -21.105 0.021 1.00 38.00 166 GLU E O 1
ATOM 7352 N N . ARG E 1 167 ? 51.158 -23.240 -0.682 1.00 38.56 167 ARG E N 1
ATOM 7353 C CA . ARG E 1 167 ? 49.712 -23.174 -0.881 1.00 44.69 167 ARG E CA 1
ATOM 7354 C C . ARG E 1 167 ? 48.892 -23.105 0.395 1.00 46.20 167 ARG E C 1
ATOM 7355 O O . ARG E 1 167 ? 47.882 -22.398 0.452 1.00 40.74 167 ARG E O 1
ATOM 7363 N N . SER E 1 168 ? 49.321 -23.851 1.409 1.00 42.37 168 SER E N 1
ATOM 7364 C CA . SER E 1 168 ? 48.611 -23.865 2.683 1.00 43.45 168 SER E CA 1
ATOM 7365 C C . SER E 1 168 ? 48.819 -22.545 3.426 1.00 45.92 168 SER E C 1
ATOM 7366 O O . SER E 1 168 ? 47.900 -22.062 4.087 1.00 43.88 168 SER E O 1
ATOM 7369 N N . ALA E 1 169 ? 50.004 -21.948 3.301 1.00 34.31 169 ALA E N 1
ATOM 7370 C CA . ALA E 1 169 ? 50.263 -20.671 3.969 1.00 35.44 169 ALA E CA 1
ATOM 7371 C C . ALA E 1 169 ? 49.295 -19.606 3.458 1.00 46.12 169 ALA E C 1
ATOM 7372 O O . ALA E 1 169 ? 48.724 -18.834 4.236 1.00 46.39 169 ALA E O 1
ATOM 7374 N N . LYS E 1 170 ? 49.109 -19.578 2.143 1.00 46.19 170 LYS E N 1
ATOM 7375 C CA . LYS E 1 170 ? 48.207 -18.624 1.505 1.00 46.66 170 LYS E CA 1
ATOM 7376 C C . LYS E 1 170 ? 46.762 -18.900 1.938 1.00 42.09 170 LYS E C 1
ATOM 7377 O O . LYS E 1 170 ? 45.974 -17.975 2.132 1.00 48.61 170 LYS E O 1
ATOM 7383 N N . ALA E 1 171 ? 46.422 -20.176 2.090 1.00 41.08 171 ALA E N 1
ATOM 7384 C CA . ALA E 1 171 ? 45.078 -20.586 2.502 1.00 36.77 171 ALA E CA 1
ATOM 7385 C C . ALA E 1 171 ? 44.742 -20.104 3.910 1.00 40.22 171 ALA E C 1
ATOM 7386 O O . ALA E 1 171 ? 43.622 -19.670 4.173 1.00 40.44 171 ALA E O 1
ATOM 7388 N N . LEU E 1 172 ? 45.718 -20.194 4.812 1.00 42.07 172 LEU E N 1
ATOM 7389 C CA . LEU E 1 172 ? 45.533 -19.772 6.191 1.00 34.96 172 LEU E CA 1
ATOM 7390 C C . LEU E 1 172 ? 45.470 -18.251 6.322 1.00 34.16 172 LEU E C 1
ATOM 7391 O O . LEU E 1 172 ? 44.675 -17.724 7.104 1.00 33.44 172 LEU E O 1
ATOM 7396 N N . VAL E 1 173 ? 46.299 -17.541 5.565 1.00 32.28 173 VAL E N 1
ATOM 7397 C CA . VAL E 1 173 ? 46.264 -16.087 5.621 1.00 31.32 173 VAL E CA 1
ATOM 7398 C C . VAL E 1 173 ? 44.888 -15.619 5.149 1.00 38.62 173 VAL E C 1
ATOM 7399 O O . VAL E 1 173 ? 44.269 -14.763 5.776 1.00 39.52 173 VAL E O 1
ATOM 7403 N N . GLU E 1 174 ? 44.397 -16.197 4.056 1.00 44.78 174 GLU E N 1
ATOM 7404 C CA . GLU E 1 174 ? 43.081 -15.821 3.541 1.00 47.19 174 GLU E CA 1
ATOM 7405 C C . GLU E 1 174 ? 41.990 -16.125 4.559 1.00 42.22 174 GLU E C 1
ATOM 7406 O O . GLU E 1 174 ? 41.018 -15.384 4.676 1.00 42.53 174 GLU E O 1
ATOM 7412 N N . GLU E 1 175 ? 42.153 -17.222 5.290 1.00 42.85 175 GLU E N 1
ATOM 7413 C CA . GLU E 1 175 ? 41.172 -17.612 6.293 1.00 44.79 175 GLU E CA 1
ATOM 7414 C C . GLU E 1 175 ? 41.087 -16.536 7.361 1.00 45.93 175 GLU E C 1
ATOM 7415 O O . GLU E 1 175 ? 40.001 -16.074 7.718 1.00 44.07 175 GLU E O 1
ATOM 7421 N N . ILE E 1 176 ? 42.249 -16.137 7.863 1.00 41.29 176 ILE E N 1
ATOM 7422 C CA . ILE E 1 176 ? 42.317 -15.126 8.901 1.00 42.00 176 ILE E CA 1
ATOM 7423 C C . ILE E 1 176 ? 41.748 -13.787 8.437 1.00 44.37 176 ILE E C 1
ATOM 7424 O O . ILE E 1 176 ? 40.985 -13.153 9.166 1.00 45.50 176 ILE E O 1
ATOM 7429 N N . GLU E 1 177 ? 42.101 -13.372 7.223 1.00 42.33 177 GLU E N 1
ATOM 7430 C CA . GLU E 1 177 ? 41.615 -12.107 6.686 1.00 44.62 177 GLU E CA 1
ATOM 7431 C C . GLU E 1 177 ? 40.105 -12.083 6.451 1.00 40.87 177 GLU E C 1
ATOM 7432 O O . GLU E 1 177 ? 39.493 -11.019 6.516 1.00 45.27 177 GLU E O 1
ATOM 7438 N N . LYS E 1 178 ? 39.506 -13.244 6.172 1.00 31.72 178 LYS E N 1
ATOM 7439 C CA . LYS E 1 178 ? 38.066 -13.289 5.999 1.00 43.28 178 LYS E CA 1
ATOM 7440 C C . LYS E 1 178 ? 37.439 -13.241 7.401 1.00 37.63 178 LYS E C 1
ATOM 7441 O O . LYS E 1 178 ? 36.362 -12.682 7.580 1.00 37.19 178 LYS E O 1
ATOM 7447 N N . VAL E 1 179 ? 38.120 -13.807 8.402 1.00 38.02 179 VAL E N 1
ATOM 7448 C CA . VAL E 1 179 ? 37.609 -13.769 9.773 1.00 29.85 179 VAL E CA 1
ATOM 7449 C C . VAL E 1 179 ? 37.537 -12.324 10.267 1.00 26.39 179 VAL E C 1
ATOM 7450 O O . VAL E 1 179 ? 36.618 -11.939 11.010 1.00 33.22 179 VAL E O 1
ATOM 7454 N N . ARG E 1 180 ? 38.523 -11.535 9.850 1.00 27.29 180 ARG E N 1
ATOM 7455 C CA . ARG E 1 180 ? 38.618 -10.129 10.241 1.00 37.71 180 ARG E CA 1
ATOM 7456 C C . ARG E 1 180 ? 37.617 -9.296 9.464 1.00 40.63 180 ARG E C 1
ATOM 7457 O O . ARG E 1 180 ? 36.919 -8.468 10.032 1.00 46.64 180 ARG E O 1
ATOM 7465 N N . LYS E 1 181 ? 37.545 -9.525 8.159 1.00 43.68 181 LYS E N 1
ATOM 7466 C CA . LYS E 1 181 ? 36.614 -8.770 7.337 1.00 46.37 181 LYS E CA 1
ATOM 7467 C C . LYS E 1 181 ? 35.170 -9.010 7.727 1.00 36.52 181 LYS E C 1
ATOM 7468 O O . LYS E 1 181 ? 34.391 -8.071 7.789 1.00 42.53 181 LYS E O 1
ATOM 7474 N N . ASP E 1 182 ? 34.812 -10.254 8.022 1.00 38.73 182 ASP E N 1
ATOM 7475 C CA . ASP E 1 182 ? 33.437 -10.556 8.415 1.00 34.79 182 ASP E CA 1
ATOM 7476 C C . ASP E 1 182 ? 33.048 -9.916 9.737 1.00 32.50 182 ASP E C 1
ATOM 7477 O O . ASP E 1 182 ? 31.888 -9.575 9.952 1.00 39.91 182 ASP E O 1
ATOM 7482 N N . SER E 1 183 ? 34.015 -9.758 10.634 1.00 38.15 183 SER E N 1
ATOM 7483 C CA . SER E 1 183 ? 33.724 -9.180 11.941 1.00 35.14 183 SER E CA 1
ATOM 7484 C C . SER E 1 183 ? 33.434 -7.693 11.841 1.00 37.00 183 SER E C 1
ATOM 7485 O O . SER E 1 183 ? 32.704 -7.140 12.663 1.00 32.95 183 SER E O 1
ATOM 7488 N N . LEU E 1 184 ? 33.995 -7.059 10.817 1.00 34.53 184 LEU E N 1
ATOM 7489 C CA . LEU E 1 184 ? 33.831 -5.628 10.603 1.00 35.74 184 LEU E CA 1
ATOM 7490 C C . LEU E 1 184 ? 32.602 -5.160 9.834 1.00 46.90 184 LEU E C 1
ATOM 7491 O O . LEU E 1 184 ? 32.253 -3.972 9.896 1.00 49.91 184 LEU E O 1
ATOM 7496 N N . LYS E 1 185 ? 31.942 -6.061 9.111 1.00 40.82 185 LYS E N 1
ATOM 7497 C CA . LYS E 1 185 ? 30.792 -5.639 8.324 1.00 41.69 185 LYS E CA 1
ATOM 7498 C C . LYS E 1 185 ? 29.418 -6.008 8.885 1.00 40.79 185 LYS E C 1
ATOM 7499 O O . LYS E 1 185 ? 28.414 -5.939 8.180 1.00 44.09 185 LYS E O 1
ATOM 7505 N N . VAL E 1 186 ? 29.367 -6.361 10.162 1.00 34.32 186 VAL E N 1
ATOM 7506 C CA . VAL E 1 186 ? 28.106 -6.728 10.781 1.00 33.12 186 VAL E CA 1
ATOM 7507 C C . VAL E 1 186 ? 27.719 -5.748 11.867 1.00 36.45 186 VAL E C 1
ATOM 7508 O O . VAL E 1 186 ? 28.552 -5.304 12.643 1.00 42.15 186 VAL E O 1
ATOM 7512 N N . ARG E 1 187 ? 26.447 -5.402 11.943 1.00 35.60 187 ARG E N 1
ATOM 7513 C CA . ARG E 1 187 ? 26.017 -4.490 12.986 1.00 42.03 187 ARG E CA 1
ATOM 7514 C C . ARG E 1 187 ? 25.805 -5.290 14.242 1.00 37.39 187 ARG E C 1
ATOM 7515 O O . ARG E 1 187 ? 25.561 -6.492 14.178 1.00 42.20 187 ARG E O 1
ATOM 7523 N N . TRP E 1 188 ? 25.875 -4.629 15.389 1.00 34.19 188 TRP E N 1
ATOM 7524 C CA . TRP E 1 188 ? 25.646 -5.331 16.638 1.00 35.19 188 TRP E CA 1
ATOM 7525 C C . TRP E 1 188 ? 24.147 -5.422 16.807 1.00 34.32 188 TRP E C 1
ATOM 7526 O O . TRP E 1 188 ? 23.407 -4.661 16.195 1.00 41.70 188 TRP E O 1
ATOM 7537 N N . VAL E 1 189 ? 23.704 -6.345 17.647 1.00 41.08 189 VAL E N 1
ATOM 7538 C CA . VAL E 1 189 ? 22.283 -6.529 17.871 1.00 38.83 189 VAL E CA 1
ATOM 7539 C C . VAL E 1 189 ? 21.890 -6.342 19.324 1.00 39.06 189 VAL E C 1
ATOM 7540 O O . VAL E 1 189 ? 22.659 -6.638 20.240 1.00 50.73 189 VAL E O 1
ATOM 7544 N N . THR E 1 190 ? 20.676 -5.856 19.533 1.00 42.90 190 THR E N 1
ATOM 7545 C CA . THR E 1 190 ? 20.157 -5.646 20.877 1.00 41.85 190 THR E CA 1
ATOM 7546 C C . THR E 1 190 ? 19.837 -7.000 21.494 1.00 34.89 190 THR E C 1
ATOM 7547 O O . THR E 1 190 ? 20.045 -8.017 20.797 1.00 43.81 190 THR E O 1
ATOM 7552 N N . SER F 1 3 ? 28.070 -27.121 30.750 1.00 90.40 3 SER F N 1
ATOM 7553 C CA . SER F 1 3 ? 28.011 -27.571 29.330 1.00 88.46 3 SER F CA 1
ATOM 7554 C C . SER F 1 3 ? 27.274 -26.572 28.427 1.00 86.19 3 SER F C 1
ATOM 7555 O O . SER F 1 3 ? 27.581 -25.378 28.435 1.00 88.99 3 SER F O 1
ATOM 7558 N N . MET F 1 4 ? 26.305 -27.067 27.658 1.00 78.06 4 MET F N 1
ATOM 7559 C CA . MET F 1 4 ? 25.543 -26.238 26.733 1.00 65.30 4 MET F CA 1
ATOM 7560 C C . MET F 1 4 ? 24.163 -26.841 26.455 1.00 59.31 4 MET F C 1
ATOM 7561 O O . MET F 1 4 ? 24.044 -28.043 26.230 1.00 63.18 4 MET F O 1
ATOM 7566 N N . GLU F 1 5 ? 23.129 -25.998 26.476 1.00 51.22 5 GLU F N 1
ATOM 7567 C CA . GLU F 1 5 ? 21.744 -26.435 26.246 1.00 45.88 5 GLU F CA 1
ATOM 7568 C C . GLU F 1 5 ? 21.402 -26.592 24.754 1.00 39.20 5 GLU F C 1
ATOM 7569 O O . GLU F 1 5 ? 21.628 -25.690 23.959 1.00 40.90 5 GLU F O 1
ATOM 7575 N N . LEU F 1 6 ? 20.870 -27.751 24.375 1.00 43.79 6 LEU F N 1
ATOM 7576 C CA . LEU F 1 6 ? 20.478 -27.963 22.976 1.00 46.54 6 LEU F CA 1
ATOM 7577 C C . LEU F 1 6 ? 18.981 -28.216 22.911 1.00 43.07 6 LEU F C 1
ATOM 7578 O O . LEU F 1 6 ? 18.459 -29.056 23.637 1.00 45.52 6 LEU F O 1
ATOM 7583 N N . LEU F 1 7 ? 18.296 -27.484 22.041 1.00 44.47 7 LEU F N 1
ATOM 7584 C CA . LEU F 1 7 ? 16.857 -27.649 21.879 1.00 38.81 7 LEU F CA 1
ATOM 7585 C C . LEU F 1 7 ? 16.518 -27.773 20.409 1.00 43.23 7 LEU F C 1
ATOM 7586 O O . LEU F 1 7 ? 16.600 -26.797 19.668 1.00 52.08 7 LEU F O 1
ATOM 7591 N N . ILE F 1 8 ? 16.166 -28.984 19.988 1.00 48.44 8 ILE F N 1
ATOM 7592 C CA . ILE F 1 8 ? 15.774 -29.227 18.604 1.00 46.56 8 ILE F CA 1
ATOM 7593 C C . ILE F 1 8 ? 14.254 -29.204 18.561 1.00 45.43 8 ILE F C 1
ATOM 7594 O O . ILE F 1 8 ? 13.612 -30.034 19.199 1.00 54.53 8 ILE F O 1
ATOM 7599 N N . ILE F 1 9 ? 13.677 -28.255 17.829 1.00 49.24 9 ILE F N 1
ATOM 7600 C CA . ILE F 1 9 ? 12.216 -28.157 17.716 1.00 54.90 9 ILE F CA 1
ATOM 7601 C C . ILE F 1 9 ? 11.716 -29.091 16.609 1.00 54.30 9 ILE F C 1
ATOM 7602 O O . ILE F 1 9 ? 11.794 -28.766 15.422 1.00 55.52 9 ILE F O 1
ATOM 7607 N N . LYS F 1 10 ? 11.203 -30.252 17.010 1.00 57.63 10 LYS F N 1
ATOM 7608 C CA . LYS F 1 10 ? 10.714 -31.258 16.066 1.00 65.86 10 LYS F CA 1
ATOM 7609 C C . LYS F 1 10 ? 9.209 -31.222 15.794 1.00 65.45 10 LYS F C 1
ATOM 7610 O O . LYS F 1 10 ? 8.767 -31.488 14.677 1.00 62.88 10 LYS F O 1
ATOM 7616 N N . GLU F 1 11 ? 8.432 -30.897 16.821 1.00 66.87 11 GLU F N 1
ATOM 7617 C CA . GLU F 1 11 ? 6.977 -30.850 16.725 1.00 67.35 11 GLU F CA 1
ATOM 7618 C C . GLU F 1 11 ? 6.389 -29.901 15.680 1.00 69.46 11 GLU F C 1
ATOM 7619 O O . GLU F 1 11 ? 5.808 -30.336 14.687 1.00 65.96 11 GLU F O 1
ATOM 7625 N N . ARG F 1 12 ? 6.540 -28.605 15.920 1.00 73.35 12 ARG F N 1
ATOM 7626 C CA . ARG F 1 12 ? 6.013 -27.562 15.043 1.00 64.08 12 ARG F CA 1
ATOM 7627 C C . ARG F 1 12 ? 7.129 -26.907 14.245 1.00 64.03 12 ARG F C 1
ATOM 7628 O O . ARG F 1 12 ? 8.302 -27.238 14.401 1.00 61.36 12 ARG F O 1
ATOM 7636 N N . ARG F 1 13 ? 6.757 -25.961 13.393 1.00 64.53 13 ARG F N 1
ATOM 7637 C CA . ARG F 1 13 ? 7.746 -25.233 12.616 1.00 64.33 13 ARG F CA 1
ATOM 7638 C C . ARG F 1 13 ? 7.810 -23.805 13.129 1.00 62.73 13 ARG F C 1
ATOM 7639 O O . ARG F 1 13 ? 6.889 -23.337 13.807 1.00 55.22 13 ARG F O 1
ATOM 7647 N N . ILE F 1 14 ? 8.913 -23.129 12.822 1.00 56.27 14 ILE F N 1
ATOM 7648 C CA . ILE F 1 14 ? 9.108 -21.756 13.248 1.00 49.00 14 ILE F CA 1
ATOM 7649 C C . ILE F 1 14 ? 9.811 -20.986 12.145 1.00 51.01 14 ILE F C 1
ATOM 7650 O O . ILE F 1 14 ? 10.848 -21.416 11.634 1.00 50.61 14 ILE F O 1
ATOM 7655 N N . ASP F 1 15 ? 9.227 -19.855 11.765 1.00 54.22 15 ASP F N 1
ATOM 7656 C CA . ASP F 1 15 ? 9.805 -19.026 10.722 1.00 51.56 15 ASP F CA 1
ATOM 7657 C C . ASP F 1 15 ? 10.846 -18.075 11.297 1.00 53.17 15 ASP F C 1
ATOM 7658 O O . ASP F 1 15 ? 10.769 -17.662 12.454 1.00 45.78 15 ASP F O 1
ATOM 7663 N N . TYR F 1 16 ? 11.819 -17.736 10.465 1.00 55.04 16 TYR F N 1
ATOM 7664 C CA . TYR F 1 16 ? 12.890 -16.835 10.840 1.00 53.99 16 TYR F CA 1
ATOM 7665 C C . TYR F 1 16 ? 12.741 -15.524 10.069 1.00 53.34 16 TYR F C 1
ATOM 7666 O O . TYR F 1 16 ? 12.871 -15.501 8.843 1.00 54.92 16 TYR F O 1
ATOM 7675 N N . ASP F 1 17 ? 12.446 -14.438 10.779 1.00 52.77 17 ASP F N 1
ATOM 7676 C CA . ASP F 1 17 ? 12.325 -13.133 10.137 1.00 54.45 17 ASP F CA 1
ATOM 7677 C C . ASP F 1 17 ? 13.604 -12.329 10.410 1.00 60.74 17 ASP F C 1
ATOM 7678 O O . ASP F 1 17 ? 13.772 -11.221 9.899 1.00 60.62 17 ASP F O 1
ATOM 7683 N N . GLY F 1 18 ? 14.496 -12.905 11.221 1.00 61.41 18 GLY F N 1
ATOM 7684 C CA . GLY F 1 18 ? 15.754 -12.253 11.555 1.00 42.12 18 GLY F CA 1
ATOM 7685 C C . GLY F 1 18 ? 15.878 -11.818 13.008 1.00 48.20 18 GLY F C 1
ATOM 7686 O O . GLY F 1 18 ? 16.986 -11.553 13.483 1.00 48.12 18 GLY F O 1
ATOM 7687 N N . SER F 1 19 ? 14.743 -11.759 13.705 1.00 36.73 19 SER F N 1
ATOM 7688 C CA . SER F 1 19 ? 14.677 -11.340 15.099 1.00 36.43 19 SER F CA 1
ATOM 7689 C C . SER F 1 19 ? 15.189 -12.387 16.077 1.00 39.33 19 SER F C 1
ATOM 7690 O O . SER F 1 19 ? 15.410 -12.095 17.254 1.00 42.98 19 SER F O 1
ATOM 7693 N N . ALA F 1 20 ? 15.358 -13.614 15.611 1.00 37.40 20 ALA F N 1
ATOM 7694 C CA . ALA F 1 20 ? 15.847 -14.662 16.498 1.00 47.15 20 ALA F CA 1
ATOM 7695 C C . ALA F 1 20 ? 17.331 -14.424 16.850 1.00 44.60 20 ALA F C 1
ATOM 7696 O O . ALA F 1 20 ? 17.850 -15.017 17.793 1.00 33.68 20 ALA F O 1
ATOM 7698 N N . ILE F 1 21 ? 17.985 -13.543 16.092 1.00 37.35 21 ILE F N 1
ATOM 7699 C CA . ILE F 1 21 ? 19.391 -13.221 16.296 1.00 46.62 21 ILE F CA 1
ATOM 7700 C C . ILE F 1 21 ? 19.564 -12.350 17.537 1.00 46.19 21 ILE F C 1
ATOM 7701 O O . ILE F 1 21 ? 20.676 -12.166 18.023 1.00 46.40 21 ILE F O 1
ATOM 7706 N N . ARG F 1 22 ? 18.457 -11.842 18.073 1.00 41.72 22 ARG F N 1
ATOM 7707 C CA . ARG F 1 22 ? 18.527 -10.991 19.260 1.00 46.35 22 ARG F CA 1
ATOM 7708 C C . ARG F 1 22 ? 19.047 -11.683 20.516 1.00 51.34 22 ARG F C 1
ATOM 7709 O O . ARG F 1 22 ? 19.026 -12.910 20.619 1.00 57.60 22 ARG F O 1
ATOM 7717 N N . SER F 1 23 ? 19.521 -10.889 21.473 1.00 45.46 23 SER F N 1
ATOM 7718 C CA . SER F 1 23 ? 20.068 -11.455 22.700 1.00 42.31 23 SER F CA 1
ATOM 7719 C C . SER F 1 23 ? 18.990 -12.044 23.594 1.00 48.25 23 SER F C 1
ATOM 7720 O O . SER F 1 23 ? 17.881 -11.517 23.673 1.00 50.04 23 SER F O 1
ATOM 7723 N N . HIS F 1 24 ? 19.332 -13.135 24.275 1.00 45.27 24 HIS F N 1
ATOM 7724 C CA . HIS F 1 24 ? 18.410 -13.823 25.180 1.00 42.08 24 HIS F CA 1
ATOM 7725 C C . HIS F 1 24 ? 17.177 -14.405 24.483 1.00 39.69 24 HIS F C 1
ATOM 7726 O O . HIS F 1 24 ? 16.195 -14.752 25.143 1.00 43.53 24 HIS F O 1
ATOM 7733 N N . TRP F 1 25 ? 17.236 -14.521 23.158 1.00 35.27 25 TRP F N 1
ATOM 7734 C CA . TRP F 1 25 ? 16.119 -15.057 22.387 1.00 46.09 25 TRP F CA 1
ATOM 7735 C C . TRP F 1 25 ? 15.698 -16.428 22.896 1.00 47.54 25 TRP F C 1
ATOM 7736 O O . TRP F 1 25 ? 14.522 -16.656 23.189 1.00 48.85 25 TRP F O 1
ATOM 7747 N N . ALA F 1 26 ? 16.662 -17.337 23.013 1.00 48.18 26 ALA F N 1
ATOM 7748 C CA . ALA F 1 26 ? 16.371 -18.690 23.476 1.00 42.60 26 ALA F CA 1
ATOM 7749 C C . ALA F 1 26 ? 15.814 -18.718 24.897 1.00 45.05 26 ALA F C 1
ATOM 7750 O O . ALA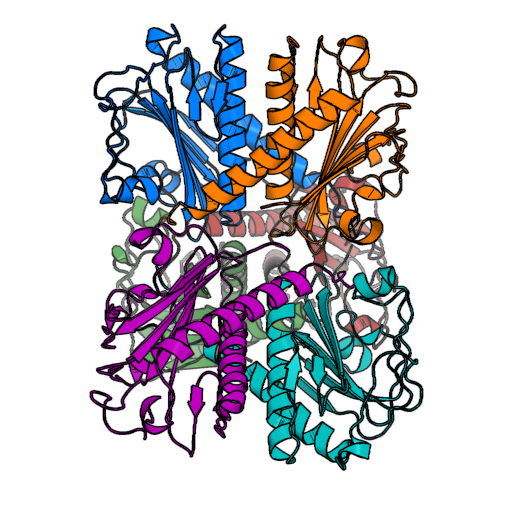 F 1 26 ? 14.958 -19.541 25.214 1.00 50.88 26 ALA F O 1
ATOM 7752 N N . TYR F 1 27 ? 16.283 -17.817 25.753 1.00 45.23 27 TYR F N 1
ATOM 7753 C CA . TYR F 1 27 ? 15.817 -17.798 27.134 1.00 46.97 27 TYR F CA 1
ATOM 7754 C C . TYR F 1 27 ? 14.428 -17.176 27.315 1.00 51.39 27 TYR F C 1
ATOM 7755 O O . TYR F 1 27 ? 13.638 -17.629 28.146 1.00 42.96 27 TYR F O 1
ATOM 7764 N N . ARG F 1 28 ? 14.137 -16.128 26.552 1.00 52.48 28 ARG F N 1
ATOM 7765 C CA . ARG F 1 28 ? 12.834 -15.482 26.640 1.00 55.56 28 ARG F CA 1
ATOM 7766 C C . ARG F 1 28 ? 11.777 -16.391 26.032 1.00 51.92 28 ARG F C 1
ATOM 7767 O O . ARG F 1 28 ? 10.682 -16.538 26.572 1.00 54.08 28 ARG F O 1
ATOM 7775 N N . ASN F 1 29 ? 12.114 -17.017 24.911 1.00 47.61 29 ASN F N 1
ATOM 7776 C CA . ASN F 1 29 ? 11.158 -17.878 24.223 1.00 53.98 29 ASN F CA 1
ATOM 7777 C C . ASN F 1 29 ? 11.038 -19.322 24.692 1.00 52.27 29 ASN F C 1
ATOM 7778 O O . ASN F 1 29 ? 9.944 -19.883 24.683 1.00 54.85 29 ASN F O 1
ATOM 7783 N N . PHE F 1 30 ? 12.140 -19.927 25.117 1.00 49.14 30 PHE F N 1
ATOM 7784 C CA . PHE F 1 30 ? 12.088 -21.322 25.534 1.00 43.10 30 PHE F CA 1
ATOM 7785 C C . PHE F 1 30 ? 12.504 -21.591 26.970 1.00 45.28 30 PHE F C 1
ATOM 7786 O O . PHE F 1 30 ? 12.431 -22.727 27.438 1.00 49.53 30 PHE F O 1
ATOM 7794 N N . GLY F 1 31 ? 12.938 -20.553 27.674 1.00 49.15 31 GLY F N 1
ATOM 7795 C CA . GLY F 1 31 ? 13.345 -20.738 29.056 1.00 46.66 31 GLY F CA 1
ATOM 7796 C C . GLY F 1 31 ? 14.704 -21.401 29.176 1.00 46.65 31 GLY F C 1
ATOM 7797 O O . GLY F 1 31 ? 15.079 -21.873 30.245 1.00 43.25 31 GLY F O 1
ATOM 7798 N N . ILE F 1 32 ? 15.442 -21.446 28.072 1.00 46.52 32 ILE F N 1
ATOM 7799 C CA . ILE F 1 32 ? 16.775 -22.044 28.077 1.00 49.40 32 ILE F CA 1
ATOM 7800 C C . ILE F 1 32 ? 17.784 -20.997 28.538 1.00 48.09 32 ILE F C 1
ATOM 7801 O O . ILE F 1 32 ? 18.026 -20.009 27.837 1.00 37.86 32 ILE F O 1
ATOM 7806 N N . LEU F 1 33 ? 18.365 -21.234 29.716 1.00 45.31 33 LEU F N 1
ATOM 7807 C CA . LEU F 1 33 ? 19.343 -20.339 30.341 1.00 41.48 33 LEU F CA 1
ATOM 7808 C C . LEU F 1 33 ? 20.799 -20.662 29.980 1.00 38.78 33 LEU F C 1
ATOM 7809 O O . LEU F 1 33 ? 21.209 -21.823 29.996 1.00 39.43 33 LEU F O 1
ATOM 7814 N N . GLY F 1 34 ? 21.578 -19.627 29.675 1.00 39.99 34 GLY F N 1
ATOM 7815 C CA . GLY F 1 34 ? 22.984 -19.817 29.352 1.00 37.48 34 GLY F CA 1
ATOM 7816 C C . GLY F 1 34 ? 23.286 -20.169 27.912 1.00 36.75 34 GLY F C 1
ATOM 7817 O O . GLY F 1 34 ? 22.417 -20.046 27.045 1.00 39.64 34 GLY F O 1
ATOM 7818 N N . ASP F 1 35 ? 24.519 -20.608 27.652 1.00 34.09 35 ASP F N 1
ATOM 7819 C CA . ASP F 1 35 ? 24.926 -20.974 26.290 1.00 43.75 35 ASP F CA 1
ATOM 7820 C C . ASP F 1 35 ? 23.939 -21.962 25.692 1.00 41.50 35 ASP F C 1
ATOM 7821 O O . ASP F 1 35 ? 23.577 -22.952 26.326 1.00 35.31 35 ASP F O 1
ATOM 7826 N N . SER F 1 36 ? 23.515 -21.711 24.459 1.00 36.34 36 SER F N 1
ATOM 7827 C CA . SER F 1 36 ? 22.546 -22.612 23.851 1.00 38.60 36 SER F CA 1
ATOM 7828 C C . SER F 1 36 ? 22.526 -22.630 22.342 1.00 35.23 36 SER F C 1
ATOM 7829 O O . SER F 1 36 ? 22.950 -21.689 21.672 1.00 39.26 36 SER F O 1
ATOM 7832 N N . LEU F 1 37 ? 22.020 -23.736 21.819 1.00 37.23 37 LEU F N 1
ATOM 7833 C CA . LEU F 1 37 ? 21.866 -23.920 20.395 1.00 36.75 37 LEU F CA 1
ATOM 7834 C C . LEU F 1 37 ? 20.417 -24.340 20.206 1.00 40.42 37 LEU F C 1
ATOM 7835 O O . LEU F 1 37 ? 19.960 -25.294 20.831 1.00 40.63 37 LEU F O 1
ATOM 7840 N N . VAL F 1 38 ? 19.686 -23.607 19.378 1.00 39.67 38 VAL F N 1
ATOM 7841 C CA . VAL F 1 38 ? 18.298 -23.955 19.104 1.00 45.64 38 VAL F CA 1
ATOM 7842 C C . VAL F 1 38 ? 18.190 -24.199 17.615 1.00 45.36 38 VAL F C 1
ATOM 7843 O O . VAL F 1 38 ? 18.428 -23.299 16.811 1.00 47.29 38 VAL F O 1
ATOM 7847 N N . VAL F 1 39 ? 17.864 -25.431 17.246 1.00 51.82 39 VAL F N 1
ATOM 7848 C CA . VAL F 1 39 ? 17.738 -25.778 15.839 1.00 47.39 39 VAL F CA 1
ATOM 7849 C C . VAL F 1 39 ? 16.273 -26.028 15.528 1.00 44.02 39 VAL F C 1
ATOM 7850 O O . VAL F 1 39 ? 15.600 -26.769 16.240 1.00 49.07 39 VAL F O 1
ATOM 7854 N N . PHE F 1 40 ? 15.775 -25.381 14.480 1.00 49.22 40 PHE F N 1
ATOM 7855 C CA . PHE F 1 40 ? 14.384 -25.539 14.066 1.00 44.72 40 PHE F CA 1
ATOM 7856 C C . PHE F 1 40 ? 14.261 -25.464 12.545 1.00 51.62 40 PHE F C 1
ATOM 7857 O O . PHE F 1 40 ? 15.228 -25.126 11.850 1.00 43.09 40 PHE F O 1
ATOM 7865 N N . ARG F 1 41 ? 13.073 -25.781 12.031 1.00 49.59 41 ARG F N 1
ATOM 7866 C CA . ARG F 1 41 ? 12.841 -25.757 10.592 1.00 49.85 41 ARG F CA 1
ATOM 7867 C C . ARG F 1 41 ? 11.709 -24.807 10.226 1.00 48.49 41 ARG F C 1
ATOM 7868 O O . ARG F 1 41 ? 10.694 -24.740 10.919 1.00 43.94 41 ARG F O 1
ATOM 7876 N N . GLY F 1 42 ? 11.883 -24.073 9.131 1.00 49.56 42 GLY F N 1
ATOM 7877 C CA . GLY F 1 42 ? 10.853 -23.134 8.720 1.00 44.48 42 GLY F CA 1
ATOM 7878 C C . GLY F 1 42 ? 11.205 -22.264 7.526 1.00 45.91 42 GLY F C 1
ATOM 7879 O O . GLY F 1 42 ? 12.158 -22.548 6.784 1.00 44.17 42 GLY F O 1
ATOM 7880 N N . LYS F 1 43 ? 10.428 -21.197 7.344 1.00 41.25 43 LYS F N 1
ATOM 7881 C CA . LYS F 1 43 ? 10.632 -20.273 6.235 1.00 55.53 43 LYS F CA 1
ATOM 7882 C C . LYS F 1 43 ? 11.633 -19.178 6.569 1.00 62.13 43 LYS F C 1
ATOM 7883 O O . LYS F 1 43 ? 11.839 -18.822 7.734 1.00 59.42 43 LYS F O 1
ATOM 7889 N N . CYS F 1 44 ? 12.254 -18.648 5.525 1.00 62.60 44 CYS F N 1
ATOM 7890 C CA . CYS F 1 44 ? 13.227 -17.589 5.682 1.00 59.56 44 CYS F CA 1
ATOM 7891 C C . CYS F 1 44 ? 12.769 -16.327 4.969 1.00 57.03 44 CYS F C 1
ATOM 7892 O O . CYS F 1 44 ? 12.747 -16.265 3.738 1.00 53.79 44 CYS F O 1
ATOM 7895 N N . ASN F 1 45 ? 12.395 -15.328 5.758 1.00 60.44 45 ASN F N 1
ATOM 7896 C CA . ASN F 1 45 ? 11.952 -14.043 5.234 1.00 59.96 45 ASN F CA 1
ATOM 7897 C C . ASN F 1 45 ? 12.537 -12.959 6.137 1.00 53.83 45 ASN F C 1
ATOM 7898 O O . ASN F 1 45 ? 11.879 -12.494 7.074 1.00 48.30 45 ASN F O 1
ATOM 7903 N N . VAL F 1 46 ? 13.767 -12.543 5.850 1.00 43.41 46 VAL F N 1
ATOM 7904 C CA . VAL F 1 46 ? 14.417 -11.556 6.705 1.00 47.74 46 VAL F CA 1
ATOM 7905 C C . VAL F 1 46 ? 14.068 -10.080 6.488 1.00 43.37 46 VAL F C 1
ATOM 7906 O O . VAL F 1 46 ? 14.380 -9.509 5.444 1.00 39.58 46 VAL F O 1
ATOM 7910 N N . LYS F 1 47 ? 13.445 -9.479 7.501 1.00 45.09 47 LYS F N 1
ATOM 7911 C CA . LYS F 1 47 ? 13.078 -8.067 7.484 1.00 59.66 47 LYS F CA 1
ATOM 7912 C C . LYS F 1 47 ? 14.321 -7.175 7.415 1.00 64.10 47 LYS F C 1
ATOM 7913 O O . LYS F 1 47 ? 15.286 -7.369 8.166 1.00 68.01 47 LYS F O 1
ATOM 7919 N N . VAL F 1 48 ? 14.285 -6.190 6.521 1.00 69.21 48 VAL F N 1
ATOM 7920 C CA . VAL F 1 48 ? 15.397 -5.261 6.336 1.00 70.23 48 VAL F CA 1
ATOM 7921 C C . VAL F 1 48 ? 15.831 -4.577 7.628 1.00 68.78 48 VAL F C 1
ATOM 7922 O O . VAL F 1 48 ? 17.018 -4.311 7.820 1.00 70.45 48 VAL F O 1
ATOM 7926 N N . GLU F 1 49 ? 14.882 -4.299 8.517 1.00 65.75 49 GLU F N 1
ATOM 7927 C CA . GLU F 1 49 ? 15.235 -3.644 9.770 1.00 66.56 49 GLU F CA 1
ATOM 7928 C C . GLU F 1 49 ? 15.917 -4.599 10.743 1.00 68.20 49 GLU F C 1
ATOM 7929 O O . GLU F 1 49 ? 16.225 -4.215 11.873 1.00 74.95 49 GLU F O 1
ATOM 7935 N N . GLU F 1 50 ? 16.149 -5.838 10.318 1.00 60.59 50 GLU F N 1
ATOM 7936 C CA . GLU F 1 50 ? 16.814 -6.799 11.185 1.00 51.32 50 GLU F CA 1
ATOM 7937 C C . GLU F 1 50 ? 17.929 -7.562 10.487 1.00 42.56 50 GLU F C 1
ATOM 7938 O O . GLU F 1 50 ? 18.420 -8.579 10.979 1.00 49.24 50 GLU F O 1
ATOM 7944 N N . MET F 1 51 ? 18.330 -7.061 9.327 1.00 35.26 51 MET F N 1
ATOM 7945 C CA . MET F 1 51 ? 19.433 -7.661 8.604 1.00 46.56 51 MET F CA 1
ATOM 7946 C C . MET F 1 51 ? 20.684 -7.180 9.355 1.00 50.45 51 MET F C 1
ATOM 7947 O O . MET F 1 51 ? 20.780 -6.011 9.731 1.00 50.33 51 MET F O 1
ATOM 7952 N N . VAL F 1 52 ? 21.633 -8.081 9.573 1.00 38.97 52 VAL F N 1
ATOM 7953 C CA . VAL F 1 52 ? 22.854 -7.750 10.293 1.00 41.21 52 VAL F CA 1
ATOM 7954 C C . VAL F 1 52 ? 23.984 -7.427 9.315 1.00 43.67 52 VAL F C 1
ATOM 7955 O O . VAL F 1 52 ? 24.783 -6.518 9.555 1.00 42.72 52 VAL F O 1
ATOM 7959 N N . ASP F 1 53 ? 24.043 -8.166 8.209 1.00 37.35 53 ASP F N 1
ATOM 7960 C CA . ASP F 1 53 ? 25.085 -7.951 7.208 1.00 47.04 53 ASP F CA 1
ATOM 7961 C C . ASP F 1 53 ? 24.861 -6.612 6.504 1.00 49.97 53 ASP F C 1
ATOM 7962 O O . ASP F 1 53 ? 24.014 -6.497 5.620 1.00 55.27 53 ASP F O 1
ATOM 7967 N N . ILE F 1 54 ? 25.638 -5.608 6.893 1.00 50.35 54 ILE F N 1
ATOM 7968 C CA . ILE F 1 54 ? 25.508 -4.277 6.325 1.00 41.30 54 ILE F CA 1
ATOM 7969 C C . ILE F 1 54 ? 25.781 -4.234 4.833 1.00 42.42 54 ILE F C 1
ATOM 7970 O O . ILE F 1 54 ? 25.323 -3.323 4.139 1.00 47.03 54 ILE F O 1
ATOM 7975 N N . GLU F 1 55 ? 26.525 -5.215 4.338 1.00 42.52 55 GLU F N 1
ATOM 7976 C CA . GLU F 1 55 ? 26.824 -5.274 2.917 1.00 49.49 55 GLU F CA 1
ATOM 7977 C C . GLU F 1 55 ? 25.534 -5.658 2.211 1.00 54.76 55 GLU F C 1
ATOM 7978 O O . GLU F 1 55 ? 25.301 -5.271 1.068 1.00 55.06 55 GLU F O 1
ATOM 7984 N N . ASP F 1 56 ? 24.699 -6.430 2.900 1.00 57.46 56 ASP F N 1
ATOM 7985 C CA . ASP F 1 56 ? 23.420 -6.842 2.336 1.00 62.84 56 ASP F CA 1
ATOM 7986 C C . ASP F 1 56 ? 22.524 -5.622 2.199 1.00 59.98 56 ASP F C 1
ATOM 7987 O O . ASP F 1 56 ? 21.777 -5.501 1.235 1.00 58.42 56 ASP F O 1
ATOM 7992 N N . LEU F 1 57 ? 22.597 -4.724 3.177 1.00 54.85 57 LEU F N 1
ATOM 7993 C CA . LEU F 1 57 ? 21.791 -3.512 3.149 1.00 62.17 57 LEU F CA 1
ATOM 7994 C C . LEU F 1 57 ? 22.248 -2.626 1.998 1.00 61.37 57 LEU F C 1
ATOM 7995 O O . LEU F 1 57 ? 21.431 -2.029 1.291 1.00 63.46 57 LEU F O 1
ATOM 8000 N N . ARG F 1 58 ? 23.561 -2.554 1.811 1.00 57.42 58 ARG F N 1
ATOM 8001 C CA . ARG F 1 58 ? 24.136 -1.740 0.751 1.00 57.12 58 ARG F CA 1
ATOM 8002 C C . ARG F 1 58 ? 23.818 -2.276 -0.639 1.00 54.84 58 ARG F C 1
ATOM 8003 O O . ARG F 1 58 ? 23.689 -1.510 -1.595 1.00 49.88 58 ARG F O 1
ATOM 8011 N N . LEU F 1 59 ? 23.695 -3.591 -0.752 1.00 57.51 59 LEU F N 1
ATOM 8012 C CA . LEU F 1 59 ? 23.385 -4.208 -2.030 1.00 54.26 59 LEU F CA 1
ATOM 8013 C C . LEU F 1 59 ? 21.888 -4.439 -2.156 1.00 54.50 59 LEU F C 1
ATOM 8014 O O . LEU F 1 59 ? 21.414 -4.967 -3.160 1.00 61.02 59 LEU F O 1
ATOM 8019 N N . ARG F 1 60 ? 21.154 -4.019 -1.126 1.00 53.91 60 ARG F N 1
ATOM 8020 C CA . ARG F 1 60 ? 19.701 -4.161 -1.082 1.00 60.82 60 ARG F CA 1
ATOM 8021 C C . ARG F 1 60 ? 19.298 -5.596 -1.413 1.00 62.60 60 ARG F C 1
ATOM 8022 O O . ARG F 1 60 ? 18.335 -5.827 -2.138 1.00 70.65 60 ARG F O 1
ATOM 8030 N N . LYS F 1 61 ? 20.038 -6.557 -0.874 1.00 61.14 61 LYS F N 1
ATOM 8031 C CA . LYS F 1 61 ? 19.755 -7.953 -1.121 1.00 56.35 61 LYS F CA 1
ATOM 8032 C C . LYS F 1 61 ? 18.546 -8.498 -0.390 1.00 61.44 61 LYS F C 1
ATOM 8033 O O . LYS F 1 61 ? 18.149 -7.997 0.666 1.00 56.71 61 LYS F O 1
ATOM 8039 N N . GLU F 1 62 ? 17.958 -9.541 -0.961 1.00 66.01 62 GLU F N 1
ATOM 8040 C CA . GLU F 1 62 ? 16.791 -10.210 -0.384 1.00 69.60 62 GLU F CA 1
ATOM 8041 C C . GLU F 1 62 ? 17.258 -11.513 0.234 1.00 68.21 62 GLU F C 1
ATOM 8042 O O . GLU F 1 62 ? 18.080 -12.231 -0.345 1.00 63.41 62 GLU F O 1
ATOM 8048 N N . ILE F 1 63 ? 16.742 -11.799 1.423 1.00 62.84 63 ILE F N 1
ATOM 8049 C CA . ILE F 1 63 ? 17.076 -13.023 2.144 1.00 63.17 63 ILE F CA 1
ATOM 8050 C C . ILE F 1 63 ? 15.766 -13.808 2.370 1.00 59.63 63 ILE F C 1
ATOM 8051 O O . ILE F 1 63 ? 15.143 -13.731 3.436 1.00 53.40 63 ILE F O 1
ATOM 8056 N N . LYS F 1 64 ? 15.381 -14.547 1.321 1.00 64.24 64 LYS F N 1
ATOM 8057 C CA . LYS F 1 64 ? 14.155 -15.359 1.235 1.00 60.63 64 LYS F CA 1
ATOM 8058 C C . LYS F 1 64 ? 14.381 -16.859 0.989 1.00 58.33 64 LYS F C 1
ATOM 8059 O O . LYS F 1 64 ? 15.347 -17.277 0.329 1.00 50.79 64 LYS F O 1
ATOM 8065 N N . GLY F 1 65 ? 13.452 -17.659 1.514 1.00 53.35 65 GLY F N 1
ATOM 8066 C CA . GLY F 1 65 ? 13.499 -19.111 1.368 1.00 56.19 65 GLY F CA 1
ATOM 8067 C C . GLY F 1 65 ? 12.213 -19.656 1.958 1.00 57.16 65 GLY F C 1
ATOM 8068 O O . GLY F 1 65 ? 11.739 -19.158 2.987 1.00 52.99 65 GLY F O 1
ATOM 8069 N N . ASP F 1 66 ? 11.644 -20.666 1.313 1.00 58.61 66 ASP F N 1
ATOM 8070 C CA . ASP F 1 66 ? 10.392 -21.246 1.791 1.00 61.45 66 ASP F CA 1
ATOM 8071 C C . ASP F 1 66 ? 10.584 -22.323 2.844 1.00 52.18 66 ASP F C 1
ATOM 8072 O O . ASP F 1 66 ? 9.785 -22.432 3.769 1.00 54.72 66 ASP F O 1
ATOM 8077 N N . ASP F 1 67 ? 11.633 -23.123 2.696 1.00 45.67 67 ASP F N 1
ATOM 8078 C CA . ASP F 1 67 ? 11.886 -24.190 3.650 1.00 46.20 67 ASP F CA 1
ATOM 8079 C C . ASP F 1 67 ? 13.380 -24.194 3.967 1.00 49.40 67 ASP F C 1
ATOM 8080 O O . ASP F 1 67 ? 14.212 -24.442 3.090 1.00 40.72 67 ASP F O 1
ATOM 8085 N N . MET F 1 68 ? 13.716 -23.923 5.226 1.00 47.90 68 MET F N 1
ATOM 8086 C CA . MET F 1 68 ? 15.117 -23.859 5.641 1.00 50.59 68 MET F CA 1
ATOM 8087 C C . MET F 1 68 ? 15.324 -24.419 7.055 1.00 45.84 68 MET F C 1
ATOM 8088 O O . MET F 1 68 ? 14.427 -24.323 7.908 1.00 40.90 68 MET F O 1
ATOM 8093 N N . VAL F 1 69 ? 16.484 -25.034 7.292 1.00 41.23 69 VAL F N 1
ATOM 8094 C CA . VAL F 1 69 ? 16.813 -25.548 8.636 1.00 44.79 69 VAL F CA 1
ATOM 8095 C C . VAL F 1 69 ? 17.589 -24.411 9.295 1.00 34.38 69 VAL F C 1
ATOM 8096 O O . VAL F 1 69 ? 18.635 -24.016 8.794 1.00 38.16 69 VAL F O 1
ATOM 8100 N N . HIS F 1 70 ? 17.072 -23.892 10.404 1.00 35.45 70 HIS F N 1
ATOM 8101 C CA . HIS F 1 70 ? 17.701 -22.777 11.114 1.00 47.31 70 HIS F CA 1
ATOM 8102 C C . HIS F 1 70 ? 18.480 -23.132 12.383 1.00 49.05 70 HIS F C 1
ATOM 8103 O O . HIS F 1 70 ? 17.994 -23.889 13.223 1.00 46.50 70 HIS F O 1
ATOM 8110 N N . TYR F 1 71 ? 19.682 -22.569 12.521 1.00 48.55 71 TYR F N 1
ATOM 8111 C CA . TYR F 1 71 ? 20.505 -22.777 13.719 1.00 46.84 71 TYR F CA 1
ATOM 8112 C C . TYR F 1 71 ? 20.768 -21.415 14.373 1.00 44.78 71 TYR F C 1
ATOM 8113 O O . TYR F 1 71 ? 21.410 -20.544 13.781 1.00 50.39 71 TYR F O 1
ATOM 8122 N N . ILE F 1 72 ? 20.260 -21.236 15.587 1.00 41.34 72 ILE F N 1
ATOM 8123 C CA . ILE F 1 72 ? 20.437 -19.998 16.337 1.00 44.33 72 ILE F CA 1
ATOM 8124 C C . ILE F 1 72 ? 21.288 -20.261 17.574 1.00 44.64 72 ILE F C 1
ATOM 8125 O O . ILE F 1 72 ? 20.827 -20.809 18.578 1.00 42.34 72 ILE F O 1
ATOM 8130 N N . LEU F 1 73 ? 22.544 -19.854 17.495 1.00 48.76 73 LEU F N 1
ATOM 8131 C CA . LEU F 1 73 ? 23.468 -20.070 18.591 1.00 43.35 73 LEU F CA 1
ATOM 8132 C C . LEU F 1 73 ? 23.734 -18.814 19.420 1.00 38.89 73 LEU F C 1
ATOM 8133 O O . LEU F 1 73 ? 24.015 -17.752 18.870 1.00 32.48 73 LEU F O 1
ATOM 8138 N N . GLU F 1 74 ? 23.615 -18.935 20.741 1.00 32.74 74 GLU F N 1
ATOM 8139 C CA . GLU F 1 74 ? 23.918 -17.822 21.632 1.00 42.11 74 GLU F CA 1
ATOM 8140 C C . GLU F 1 74 ? 24.908 -18.268 22.716 1.00 41.72 74 GLU F C 1
ATOM 8141 O O . GLU F 1 74 ? 24.647 -19.221 23.448 1.00 35.46 74 GLU F O 1
ATOM 8147 N N . LEU F 1 75 ? 26.035 -17.567 22.812 1.00 37.42 75 LEU F N 1
ATOM 8148 C CA . LEU F 1 75 ? 27.074 -17.889 23.795 1.00 38.24 75 LEU F CA 1
ATOM 8149 C C . LEU F 1 75 ? 27.383 -16.716 24.708 1.00 34.60 75 LEU F C 1
ATOM 8150 O O . LEU F 1 75 ? 27.750 -15.636 24.243 1.00 33.46 75 LEU F O 1
ATOM 8155 N N . PHE F 1 76 ? 27.248 -16.915 26.009 1.00 31.04 76 PHE F N 1
ATOM 8156 C CA . PHE F 1 76 ? 27.546 -15.818 26.909 1.00 41.47 76 PHE F CA 1
ATOM 8157 C C . PHE F 1 76 ? 29.027 -15.828 27.277 1.00 38.73 76 PHE F C 1
ATOM 8158 O O . PHE F 1 76 ? 29.410 -16.164 28.391 1.00 46.47 76 PHE F O 1
ATOM 8166 N N . TRP F 1 77 ? 29.837 -15.474 26.283 1.00 35.49 77 TRP F N 1
ATOM 8167 C CA . TRP F 1 77 ? 31.295 -15.382 26.373 1.00 42.35 77 TRP F CA 1
ATOM 8168 C C . TRP F 1 77 ? 31.602 -13.895 26.151 1.00 45.62 77 TRP F C 1
ATOM 8169 O O . TRP F 1 77 ? 30.678 -13.099 26.020 1.00 46.43 77 TRP F O 1
ATOM 8180 N N . HIS F 1 78 ? 32.874 -13.506 26.109 1.00 54.71 78 HIS F N 1
ATOM 8181 C CA . HIS F 1 78 ? 33.201 -12.093 25.887 1.00 46.85 78 HIS F CA 1
ATOM 8182 C C . HIS F 1 78 ? 32.638 -11.713 24.516 1.00 42.69 78 HIS F C 1
ATOM 8183 O O . HIS F 1 78 ? 32.845 -12.431 23.538 1.00 47.12 78 HIS F O 1
ATOM 8190 N N . PRO F 1 79 ? 31.904 -10.595 24.430 1.00 39.38 79 PRO F N 1
ATOM 8191 C CA . PRO F 1 79 ? 31.321 -10.158 23.153 1.00 41.87 79 PRO F CA 1
ATOM 8192 C C . PRO F 1 79 ? 32.336 -9.620 22.143 1.00 44.36 79 PRO F C 1
ATOM 8193 O O . PRO F 1 79 ? 32.270 -8.457 21.757 1.00 51.65 79 PRO F O 1
ATOM 8197 N N . ASP F 1 80 ? 33.265 -10.468 21.714 1.00 41.73 80 ASP F N 1
ATOM 8198 C CA . ASP F 1 80 ? 34.287 -10.078 20.745 1.00 34.39 80 ASP F CA 1
ATOM 8199 C C . ASP F 1 80 ? 33.831 -10.422 19.316 1.00 38.91 80 ASP F C 1
ATOM 8200 O O . ASP F 1 80 ? 33.578 -11.585 18.999 1.00 40.61 80 ASP F O 1
ATOM 8205 N N . ILE F 1 81 ? 33.731 -9.424 18.448 1.00 42.85 81 ILE F N 1
ATOM 8206 C CA . ILE F 1 81 ? 33.301 -9.689 17.075 1.00 45.07 81 ILE F CA 1
ATOM 8207 C C . ILE F 1 81 ? 34.241 -10.659 16.363 1.00 40.55 81 ILE F C 1
ATOM 8208 O O . ILE F 1 81 ? 33.831 -11.384 15.458 1.00 37.88 81 ILE F O 1
ATOM 8213 N N . LEU F 1 82 ? 35.505 -10.677 16.767 1.00 29.01 82 LEU F N 1
ATOM 8214 C CA . LEU F 1 82 ? 36.453 -11.583 16.141 1.00 35.01 82 LEU F CA 1
ATOM 8215 C C . LEU F 1 82 ? 36.181 -13.006 16.607 1.00 35.90 82 LEU F C 1
ATOM 8216 O O . LEU F 1 82 ? 36.370 -13.965 15.857 1.00 34.56 82 LEU F O 1
ATOM 8221 N N . LEU F 1 83 ? 35.715 -13.144 17.842 1.00 36.24 83 LEU F N 1
ATOM 8222 C CA . LEU F 1 83 ? 35.404 -14.468 18.363 1.00 31.55 83 LEU F CA 1
ATOM 8223 C C . LEU F 1 83 ? 34.163 -14.981 17.635 1.00 32.83 83 LEU F C 1
ATOM 8224 O O . LEU F 1 83 ? 34.121 -16.135 17.209 1.00 38.67 83 LEU F O 1
ATOM 8229 N N . ALA F 1 84 ? 33.162 -14.113 17.491 1.00 33.30 84 ALA F N 1
ATOM 8230 C CA . ALA F 1 84 ? 31.921 -14.451 16.791 1.00 37.65 84 ALA F CA 1
ATOM 8231 C C . ALA F 1 84 ? 32.274 -14.967 15.395 1.00 34.70 84 ALA F C 1
ATOM 8232 O O . ALA F 1 84 ? 31.928 -16.082 15.024 1.00 30.40 84 ALA F O 1
ATOM 8234 N N . SER F 1 85 ? 32.978 -14.137 14.633 1.00 37.00 85 SER F N 1
ATOM 8235 C CA . SER F 1 85 ? 33.403 -14.484 13.286 1.00 31.74 85 SER F CA 1
ATOM 8236 C C . SER F 1 85 ? 34.119 -15.846 13.228 1.00 37.93 85 SER F C 1
ATOM 8237 O O . SER F 1 85 ? 33.716 -16.733 12.461 1.00 36.14 85 SER F O 1
ATOM 8240 N N . SER F 1 86 ? 35.162 -16.012 14.044 1.00 30.35 86 SER F N 1
ATOM 8241 C CA . SER F 1 86 ? 35.944 -17.252 14.086 1.00 31.81 86 SER F CA 1
ATOM 8242 C C . SER F 1 86 ? 35.098 -18.488 14.334 1.00 31.24 86 SER F C 1
ATOM 8243 O O . SER F 1 86 ? 35.165 -19.481 13.612 1.00 35.64 86 SER F O 1
ATOM 8246 N N . LEU F 1 87 ? 34.327 -18.424 15.400 1.00 33.89 87 LEU F N 1
ATOM 8247 C CA . LEU F 1 87 ? 33.485 -19.524 15.781 1.00 33.55 87 LEU F CA 1
ATOM 8248 C C . LEU F 1 87 ? 32.512 -19.892 14.661 1.00 37.65 87 LEU F C 1
ATOM 8249 O O . LEU F 1 87 ? 32.359 -21.071 14.316 1.00 37.95 87 LEU F O 1
ATOM 8254 N N . GLN F 1 88 ? 31.865 -18.877 14.095 1.00 44.00 88 GLN F N 1
ATOM 8255 C CA . GLN F 1 88 ? 30.902 -19.094 13.020 1.00 39.77 88 GLN F CA 1
ATOM 8256 C C . GLN F 1 88 ? 31.479 -19.937 11.884 1.00 40.82 88 GLN F C 1
ATOM 8257 O O . GLN F 1 88 ? 30.866 -20.923 11.461 1.00 38.49 88 GLN F O 1
ATOM 8263 N N . LYS F 1 89 ? 32.654 -19.560 11.387 1.00 31.51 89 LYS F N 1
ATOM 8264 C CA . LYS F 1 89 ? 33.259 -20.309 10.292 1.00 36.22 89 LYS F CA 1
ATOM 8265 C C . LYS F 1 89 ? 33.790 -21.676 10.696 1.00 37.19 89 LYS F C 1
ATOM 8266 O O . LYS F 1 89 ? 33.979 -22.550 9.859 1.00 41.02 89 LYS F O 1
ATOM 8272 N N . LEU F 1 90 ? 34.007 -21.871 11.988 1.00 40.33 90 LEU F N 1
ATOM 8273 C CA . LEU F 1 90 ? 34.470 -23.163 12.450 1.00 35.16 90 LEU F CA 1
ATOM 8274 C C . LEU F 1 90 ? 33.256 -24.094 12.406 1.00 36.73 90 LEU F C 1
ATOM 8275 O O . LEU F 1 90 ? 33.363 -25.266 12.034 1.00 31.78 90 LEU F O 1
ATOM 8280 N N . LEU F 1 91 ? 32.100 -23.570 12.800 1.00 31.11 91 LEU F N 1
ATOM 8281 C CA . LEU F 1 91 ? 30.893 -24.378 12.782 1.00 35.02 91 LEU F CA 1
ATOM 8282 C C . LEU F 1 91 ? 30.519 -24.722 11.330 1.00 37.61 91 LEU F C 1
ATOM 8283 O O . LEU F 1 91 ? 30.136 -25.855 11.027 1.00 37.85 91 LEU F O 1
ATOM 8288 N N . ILE F 1 92 ? 30.645 -23.752 10.430 1.00 42.75 92 ILE F N 1
ATOM 8289 C CA . ILE F 1 92 ? 30.323 -23.993 9.026 1.00 43.67 92 ILE F CA 1
ATOM 8290 C C . ILE F 1 92 ? 31.255 -25.045 8.444 1.00 43.32 92 ILE F C 1
ATOM 8291 O O . ILE F 1 92 ? 30.855 -25.837 7.591 1.00 47.73 92 ILE F O 1
ATOM 8296 N N . ALA F 1 93 ? 32.494 -25.052 8.924 1.00 41.20 93 ALA F N 1
ATOM 8297 C CA . ALA F 1 93 ? 33.493 -26.016 8.487 1.00 38.09 93 ALA F CA 1
ATOM 8298 C C . ALA F 1 93 ? 33.103 -27.398 8.994 1.00 41.91 93 ALA F C 1
ATOM 8299 O O . ALA F 1 93 ? 33.359 -28.400 8.334 1.00 38.30 93 ALA F O 1
ATOM 8301 N N . ARG F 1 94 ? 32.482 -27.452 10.167 1.00 38.94 94 ARG F N 1
ATOM 8302 C CA . ARG F 1 94 ? 32.061 -28.731 10.720 1.00 44.01 94 ARG F CA 1
ATOM 8303 C C . ARG F 1 94 ? 30.936 -29.316 9.876 1.00 45.49 94 ARG F C 1
ATOM 8304 O O . ARG F 1 94 ? 30.925 -30.510 9.591 1.00 52.45 94 ARG F O 1
ATOM 8312 N N . LEU F 1 95 ? 29.990 -28.466 9.489 1.00 42.41 95 LEU F N 1
ATOM 8313 C CA . LEU F 1 95 ? 28.866 -28.891 8.666 1.00 39.50 95 LEU F CA 1
ATOM 8314 C C . LEU F 1 95 ? 29.374 -29.394 7.325 1.00 36.53 95 LEU F C 1
ATOM 8315 O O . LEU F 1 95 ? 28.940 -30.434 6.843 1.00 40.43 95 LEU F O 1
ATOM 8320 N N . VAL F 1 96 ? 30.306 -28.668 6.723 1.00 38.25 96 VAL F N 1
ATOM 8321 C CA . VAL F 1 96 ? 30.859 -29.097 5.445 1.00 41.83 96 VAL F CA 1
ATOM 8322 C C . VAL F 1 96 ? 31.496 -30.480 5.585 1.00 50.25 96 VAL F C 1
ATOM 8323 O O . VAL F 1 96 ? 31.386 -31.323 4.691 1.00 55.41 96 VAL F O 1
ATOM 8327 N N . GLU F 1 97 ? 32.159 -30.713 6.712 1.00 51.26 97 GLU F N 1
ATOM 8328 C CA . GLU F 1 97 ? 32.793 -32.003 6.960 1.00 48.30 97 GLU F CA 1
ATOM 8329 C C . GLU F 1 97 ? 31.715 -33.057 7.132 1.00 43.10 97 GLU F C 1
ATOM 8330 O O . GLU F 1 97 ? 31.847 -34.184 6.658 1.00 48.89 97 GLU F O 1
ATOM 8336 N N . LEU F 1 98 ? 30.652 -32.682 7.833 1.00 39.79 98 LEU F N 1
ATOM 8337 C CA . LEU F 1 98 ? 29.552 -33.597 8.086 1.00 40.83 98 LEU F CA 1
ATOM 8338 C C . LEU F 1 98 ? 28.894 -34.044 6.777 1.00 45.67 98 LEU F C 1
ATOM 8339 O O . LEU F 1 98 ? 28.542 -35.212 6.616 1.00 46.90 98 LEU F O 1
ATOM 8344 N N . LEU F 1 99 ? 28.742 -33.116 5.838 1.00 46.45 99 LEU F N 1
ATOM 8345 C CA . LEU F 1 99 ? 28.135 -33.438 4.557 1.00 49.68 99 LEU F CA 1
ATOM 8346 C C . LEU F 1 99 ? 28.936 -34.509 3.823 1.00 50.54 99 LEU F C 1
ATOM 8347 O O . LEU F 1 99 ? 28.371 -35.294 3.065 1.00 51.73 99 LEU F O 1
ATOM 8352 N N . TRP F 1 100 ? 30.247 -34.552 4.054 1.00 50.71 100 TRP F N 1
ATOM 8353 C CA . TRP F 1 100 ? 31.086 -35.557 3.408 1.00 51.84 100 TRP F CA 1
ATOM 8354 C C . TRP F 1 100 ? 30.675 -36.975 3.830 1.00 60.04 100 TRP F C 1
ATOM 8355 O O . TRP F 1 100 ? 30.717 -37.913 3.024 1.00 57.74 100 TRP F O 1
ATOM 8366 N N . ASN F 1 101 ? 30.269 -37.129 5.090 1.00 57.20 101 ASN F N 1
ATOM 8367 C CA . ASN F 1 101 ? 29.861 -38.436 5.593 1.00 59.83 101 ASN F CA 1
ATOM 8368 C C . ASN F 1 101 ? 28.528 -38.855 4.979 1.00 62.62 101 ASN F C 1
ATOM 8369 O O . ASN F 1 101 ? 28.053 -39.976 5.174 1.00 62.30 101 ASN F O 1
ATOM 8374 N N . TYR F 1 102 ? 27.933 -37.938 4.228 1.00 57.50 102 TYR F N 1
ATOM 8375 C CA . TYR F 1 102 ? 26.681 -38.206 3.544 1.00 54.44 102 TYR F CA 1
ATOM 8376 C C . TYR F 1 102 ? 27.004 -38.469 2.076 1.00 55.11 102 TYR F C 1
ATOM 8377 O O . TYR F 1 102 ? 26.112 -38.535 1.239 1.00 53.01 102 TYR F O 1
ATOM 8386 N N . GLY F 1 103 ? 28.292 -38.610 1.775 1.00 52.96 103 GLY F N 1
ATOM 8387 C CA . GLY F 1 103 ? 28.710 -38.867 0.411 1.00 50.89 103 GLY F CA 1
ATOM 8388 C C . GLY F 1 103 ? 28.636 -37.636 -0.479 1.00 63.81 103 GLY F C 1
ATOM 8389 O O . GLY F 1 103 ? 28.724 -37.736 -1.703 1.00 66.56 103 GLY F O 1
ATOM 8390 N N . ILE F 1 104 ? 28.481 -36.469 0.135 1.00 62.66 104 ILE F N 1
ATOM 8391 C CA . ILE F 1 104 ? 28.390 -35.219 -0.607 1.00 54.66 104 ILE F CA 1
ATOM 8392 C C . ILE F 1 104 ? 29.735 -34.503 -0.693 1.00 55.74 104 ILE F C 1
ATOM 8393 O O . ILE F 1 104 ? 30.497 -34.471 0.273 1.00 65.72 104 ILE F O 1
ATOM 8398 N N . GLU F 1 105 ? 30.022 -33.939 -1.863 1.00 58.96 105 GLU F N 1
ATOM 8399 C CA . GLU F 1 105 ? 31.280 -33.236 -2.095 1.00 65.16 105 GLU F CA 1
ATOM 8400 C C . GLU F 1 105 ? 31.174 -31.738 -1.810 1.00 65.67 105 GLU F C 1
ATOM 8401 O O . GLU F 1 105 ? 31.271 -30.915 -2.719 1.00 69.12 105 GLU F O 1
ATOM 8407 N N . ALA F 1 106 ? 30.992 -31.394 -0.536 1.00 64.28 106 ALA F N 1
ATOM 8408 C CA . ALA F 1 106 ? 30.866 -29.992 -0.127 1.00 58.29 106 ALA F CA 1
ATOM 8409 C C . ALA F 1 106 ? 32.201 -29.268 0.020 1.00 53.90 106 ALA F C 1
ATOM 8410 O O . ALA F 1 106 ? 33.239 -29.880 0.283 1.00 49.61 106 ALA F O 1
ATOM 8412 N N . SER F 1 107 ? 32.143 -27.951 -0.149 1.00 49.88 107 SER F N 1
ATOM 8413 C CA . SER F 1 107 ? 33.305 -27.078 -0.022 1.00 48.13 107 SER F CA 1
ATOM 8414 C C . SER F 1 107 ? 32.838 -25.837 0.742 1.00 53.42 107 SER F C 1
ATOM 8415 O O . SER F 1 107 ? 31.632 -25.568 0.828 1.00 52.35 107 SER F O 1
ATOM 8418 N N . ARG F 1 108 ? 33.790 -25.085 1.288 1.00 50.44 108 ARG F N 1
ATOM 8419 C CA . ARG F 1 108 ? 33.486 -23.889 2.061 1.00 48.35 108 ARG F CA 1
ATOM 8420 C C . ARG F 1 108 ? 34.178 -22.658 1.506 1.00 44.64 108 ARG F C 1
ATOM 8421 O O . ARG F 1 108 ? 35.345 -22.709 1.101 1.00 49.57 108 ARG F O 1
ATOM 8429 N N . ARG F 1 109 ? 33.441 -21.552 1.487 1.00 48.96 109 ARG F N 1
ATOM 8430 C CA . ARG F 1 109 ? 33.975 -20.265 1.040 1.00 52.02 109 ARG F CA 1
ATOM 8431 C C . ARG F 1 109 ? 33.708 -19.295 2.189 1.00 51.59 109 ARG F C 1
ATOM 8432 O O . ARG F 1 109 ? 32.692 -18.590 2.222 1.00 48.65 109 ARG F O 1
ATOM 8440 N N . GLY F 1 110 ? 34.639 -19.277 3.141 1.00 48.16 110 GLY F N 1
ATOM 8441 C CA . GLY F 1 110 ? 34.470 -18.427 4.304 1.00 42.95 110 GLY F CA 1
ATOM 8442 C C . GLY F 1 110 ? 33.361 -19.026 5.154 1.00 36.63 110 GLY F C 1
ATOM 8443 O O . GLY F 1 110 ? 33.539 -20.072 5.769 1.00 35.42 110 GLY F O 1
ATOM 8444 N N . ASP F 1 111 ? 32.200 -18.383 5.165 1.00 39.86 111 ASP F N 1
ATOM 8445 C CA . ASP F 1 111 ? 31.074 -18.866 5.950 1.00 36.39 111 ASP F CA 1
ATOM 8446 C C . ASP F 1 111 ? 29.965 -19.459 5.073 1.00 49.50 111 ASP F C 1
ATOM 8447 O O . ASP F 1 111 ? 28.856 -19.731 5.554 1.00 41.46 111 ASP F O 1
ATOM 8452 N N . ASP F 1 112 ? 30.252 -19.656 3.789 1.00 40.21 112 ASP F N 1
ATOM 8453 C CA . ASP F 1 112 ? 29.250 -20.226 2.887 1.00 47.59 112 ASP F CA 1
ATOM 8454 C C . ASP F 1 112 ? 29.605 -21.630 2.413 1.00 41.73 112 ASP F C 1
ATOM 8455 O O . ASP F 1 112 ? 30.738 -21.893 2.005 1.00 44.99 112 ASP F O 1
ATOM 8460 N N . ILE F 1 113 ? 28.618 -22.519 2.459 1.00 40.54 113 ILE F N 1
ATOM 8461 C CA . ILE F 1 113 ? 28.793 -23.903 2.027 1.00 49.17 113 ILE F CA 1
ATOM 8462 C C . ILE F 1 113 ? 28.357 -24.083 0.570 1.00 51.45 113 ILE F C 1
ATOM 8463 O O . ILE F 1 113 ? 27.254 -23.679 0.187 1.00 46.59 113 ILE F O 1
ATOM 8468 N N . TYR F 1 114 ? 29.225 -24.705 -0.222 1.00 55.57 114 TYR F N 1
ATOM 8469 C CA . TYR F 1 114 ? 28.968 -24.944 -1.632 1.00 59.45 114 TYR F CA 1
ATOM 8470 C C . TYR F 1 114 ? 29.008 -26.424 -2.018 1.00 63.46 114 TYR F C 1
ATOM 8471 O O . TYR F 1 114 ? 29.758 -27.222 -1.440 1.00 58.06 114 TYR F O 1
ATOM 8480 N N . VAL F 1 115 ? 28.177 -26.772 -2.997 1.00 65.82 115 VAL F N 1
ATOM 8481 C CA . VAL F 1 115 ? 28.083 -28.121 -3.547 1.00 62.60 115 VAL F CA 1
ATOM 8482 C C . VAL F 1 115 ? 27.986 -27.919 -5.058 1.00 65.49 115 VAL F C 1
ATOM 8483 O O . VAL F 1 115 ? 26.965 -27.411 -5.549 1.00 59.43 115 VAL F O 1
ATOM 8487 N N . ASN F 1 116 ? 29.053 -28.274 -5.780 1.00 68.57 116 ASN F N 1
ATOM 8488 C CA . ASN F 1 116 ? 29.064 -28.126 -7.224 1.00 73.61 116 ASN F CA 1
ATOM 8489 C C . ASN F 1 116 ? 28.686 -26.700 -7.606 1.00 70.33 116 ASN F C 1
ATOM 8490 O O . ASN F 1 116 ? 27.619 -26.443 -8.162 1.00 73.36 116 ASN F O 1
ATOM 8495 N N . GLY F 1 117 ? 29.552 -25.760 -7.258 1.00 69.99 117 GLY F N 1
ATOM 8496 C CA . GLY F 1 117 ? 29.307 -24.361 -7.568 1.00 59.62 117 GLY F CA 1
ATOM 8497 C C . GLY F 1 117 ? 27.976 -23.758 -7.160 1.00 57.09 117 GLY F C 1
ATOM 8498 O O . GLY F 1 117 ? 27.646 -22.672 -7.630 1.00 58.04 117 GLY F O 1
ATOM 8499 N N . ARG F 1 118 ? 27.216 -24.422 -6.294 1.00 55.58 118 ARG F N 1
ATOM 8500 C CA . ARG F 1 118 ? 25.924 -23.875 -5.873 1.00 58.88 118 ARG F CA 1
ATOM 8501 C C . ARG F 1 118 ? 25.855 -23.646 -4.352 1.00 57.17 118 ARG F C 1
ATOM 8502 O O . ARG F 1 118 ? 26.319 -24.478 -3.569 1.00 53.37 118 ARG F O 1
ATOM 8510 N N . LYS F 1 119 ? 25.284 -22.505 -3.955 1.00 61.62 119 LYS F N 1
ATOM 8511 C CA . LYS F 1 119 ? 25.164 -22.119 -2.543 1.00 56.63 119 LYS F CA 1
ATOM 8512 C C . LYS F 1 119 ? 24.043 -22.794 -1.768 1.00 55.66 119 LYS F C 1
ATOM 8513 O O . LYS F 1 119 ? 22.864 -22.629 -2.080 1.00 53.63 119 LYS F O 1
ATOM 8519 N N . LEU F 1 120 ? 24.439 -23.515 -0.721 1.00 53.56 120 LEU F N 1
ATOM 8520 C CA . LEU F 1 120 ? 23.517 -24.251 0.148 1.00 45.69 120 LEU F CA 1
ATOM 8521 C C . LEU F 1 120 ? 23.103 -23.517 1.418 1.00 48.16 120 LEU F C 1
ATOM 8522 O O . LEU F 1 120 ? 22.016 -23.770 1.957 1.00 43.59 120 LEU F O 1
ATOM 8527 N N . SER F 1 121 ? 23.965 -22.612 1.886 1.00 44.27 121 SER F N 1
ATOM 8528 C CA . SER F 1 121 ? 23.725 -21.889 3.139 1.00 39.73 121 SER F CA 1
ATOM 8529 C C . SER F 1 121 ? 23.815 -20.365 3.153 1.00 44.13 121 SER F C 1
ATOM 8530 O O . SER F 1 121 ? 24.333 -19.731 2.232 1.00 42.46 121 SER F O 1
ATOM 8533 N N . ILE F 1 122 ? 23.290 -19.801 4.238 1.00 43.46 122 ILE F N 1
ATOM 8534 C CA . ILE F 1 122 ? 23.355 -18.372 4.519 1.00 45.40 122 ILE F CA 1
ATOM 8535 C C . ILE F 1 122 ? 23.786 -18.340 5.982 1.00 46.94 122 ILE F C 1
ATOM 8536 O O . ILE F 1 122 ? 23.366 -19.193 6.769 1.00 42.54 122 ILE F O 1
ATOM 8541 N N . SER F 1 123 ? 24.632 -17.386 6.355 1.00 48.01 123 SER F N 1
ATOM 8542 C CA . SER F 1 123 ? 25.070 -17.318 7.741 1.00 46.32 123 SER F CA 1
ATOM 8543 C C . SER F 1 123 ? 25.541 -15.938 8.172 1.00 38.36 123 SER F C 1
ATOM 8544 O O . SER F 1 123 ? 26.042 -15.154 7.367 1.00 40.19 123 SER F O 1
ATOM 8547 N N . ILE F 1 124 ? 25.367 -15.649 9.456 1.00 42.22 124 ILE F N 1
ATOM 8548 C CA . ILE F 1 124 ? 25.794 -14.373 10.000 1.00 42.66 124 ILE F CA 1
ATOM 8549 C C . ILE F 1 124 ? 26.308 -14.588 11.426 1.00 45.43 124 ILE F C 1
ATOM 8550 O O . ILE F 1 124 ? 25.889 -15.520 12.117 1.00 36.82 124 ILE F O 1
ATOM 8555 N N . ALA F 1 125 ? 27.244 -13.745 11.845 1.00 43.91 125 ALA F N 1
ATOM 8556 C CA . ALA F 1 125 ? 27.802 -13.831 13.186 1.00 41.31 125 ALA F CA 1
ATOM 8557 C C . ALA F 1 125 ? 27.973 -12.426 13.741 1.00 40.46 125 ALA F C 1
ATOM 8558 O O . ALA F 1 125 ? 28.608 -11.577 13.113 1.00 36.24 125 ALA F O 1
ATOM 8560 N N . THR F 1 126 ? 27.407 -12.173 14.914 1.00 37.70 126 THR F N 1
ATOM 8561 C CA . THR F 1 126 ? 27.554 -10.857 15.505 1.00 35.84 126 THR F CA 1
ATOM 8562 C C . THR F 1 126 ? 27.520 -10.904 17.039 1.00 32.91 126 THR F C 1
ATOM 8563 O O . THR F 1 126 ? 27.581 -11.972 17.642 1.00 26.08 126 THR F O 1
ATOM 8567 N N . VAL F 1 127 ? 27.439 -9.742 17.674 1.00 33.98 127 VAL F N 1
ATOM 8568 C CA . VAL F 1 127 ? 27.407 -9.701 19.129 1.00 34.19 127 VAL F CA 1
ATOM 8569 C C . VAL F 1 127 ? 26.365 -8.732 19.641 1.00 35.48 127 VAL F C 1
ATOM 8570 O O . VAL F 1 127 ? 25.942 -7.819 18.930 1.00 42.65 127 VAL F O 1
ATOM 8574 N N . SER F 1 128 ? 25.950 -8.952 20.879 1.00 31.93 128 SER F N 1
ATOM 8575 C CA . SER F 1 128 ? 25.013 -8.066 21.543 1.00 32.87 128 SER F CA 1
ATOM 8576 C C . SER F 1 128 ? 25.833 -7.500 22.703 1.00 42.07 128 SER F C 1
ATOM 8577 O O . SER F 1 128 ? 26.980 -7.904 22.915 1.00 41.44 128 SER F O 1
ATOM 8580 N N . PRO F 1 129 ? 25.272 -6.556 23.467 1.00 45.48 129 PRO F N 1
ATOM 8581 C CA . PRO F 1 129 ? 26.069 -6.029 24.575 1.00 38.42 129 PRO F CA 1
ATOM 8582 C C . PRO F 1 129 ? 26.440 -7.093 25.614 1.00 40.74 129 PRO F C 1
ATOM 8583 O O . PRO F 1 129 ? 27.278 -6.850 26.475 1.00 42.32 129 PRO F O 1
ATOM 8587 N N . VAL F 1 130 ? 25.839 -8.276 25.529 1.00 34.12 130 VAL F N 1
ATOM 8588 C CA . VAL F 1 130 ? 26.130 -9.319 26.511 1.00 40.22 130 VAL F CA 1
ATOM 8589 C C . VAL F 1 130 ? 26.440 -10.706 25.952 1.00 38.99 130 VAL F C 1
ATOM 8590 O O . VAL F 1 130 ? 26.743 -11.622 26.713 1.00 41.21 130 VAL F O 1
ATOM 8594 N N . SER F 1 131 ? 26.382 -10.880 24.641 1.00 38.95 131 SER F N 1
ATOM 8595 C CA . SER F 1 131 ? 26.627 -12.205 24.111 1.00 31.62 131 SER F CA 1
ATOM 8596 C C . SER F 1 131 ? 27.007 -12.251 22.651 1.00 25.97 131 SER F C 1
ATOM 8597 O O . SER F 1 131 ? 26.990 -11.240 21.956 1.00 33.38 131 SER F O 1
ATOM 8600 N N . ILE F 1 132 ? 27.343 -13.460 22.211 1.00 30.93 132 ILE F N 1
ATOM 8601 C CA . ILE F 1 132 ? 27.709 -13.753 20.836 1.00 32.37 132 ILE F CA 1
ATOM 8602 C C . ILE F 1 132 ? 26.495 -14.466 20.240 1.00 37.74 132 ILE F C 1
ATOM 8603 O O . ILE F 1 132 ? 25.940 -15.382 20.864 1.00 34.24 132 ILE F O 1
ATOM 8608 N N . LYS F 1 133 ? 26.075 -14.034 19.053 1.00 33.68 133 LYS F N 1
ATOM 8609 C CA . LYS F 1 133 ? 24.921 -14.630 18.385 1.00 29.77 133 LYS F CA 1
ATOM 8610 C C . LYS F 1 133 ? 25.239 -15.054 16.968 1.00 33.89 133 LYS F C 1
ATOM 8611 O O . LYS F 1 133 ? 25.735 -14.261 16.163 1.00 34.66 133 LYS F O 1
ATOM 8617 N N . ILE F 1 134 ? 24.959 -16.316 16.666 1.00 38.75 134 ILE F N 1
ATOM 8618 C CA . ILE F 1 134 ? 25.199 -16.836 15.331 1.00 39.49 134 ILE F CA 1
ATOM 8619 C C . ILE F 1 134 ? 23.958 -17.487 14.744 1.00 41.37 134 ILE F C 1
ATOM 8620 O O . ILE F 1 134 ? 23.166 -18.093 15.462 1.00 36.43 134 ILE F O 1
ATOM 8625 N N . HIS F 1 135 ? 23.792 -17.345 13.433 1.00 45.80 135 HIS F N 1
ATOM 8626 C CA . HIS F 1 135 ? 22.690 -17.987 12.727 1.00 40.12 135 HIS F CA 1
ATOM 8627 C C . HIS F 1 135 ? 23.280 -18.683 11.511 1.00 38.60 135 HIS F C 1
ATOM 8628 O O . HIS F 1 135 ? 24.101 -18.112 10.787 1.00 36.63 135 HIS F O 1
ATOM 8635 N N . ILE F 1 136 ? 22.901 -19.944 11.328 1.00 41.12 136 ILE F N 1
ATOM 8636 C CA . ILE F 1 136 ? 23.313 -20.724 10.158 1.00 42.04 136 ILE F CA 1
ATOM 8637 C C . ILE F 1 136 ? 21.976 -21.138 9.541 1.00 43.94 136 ILE F C 1
ATOM 8638 O O . ILE F 1 136 ? 21.030 -21.484 10.265 1.00 33.28 136 ILE F O 1
ATOM 8643 N N . GLY F 1 137 ? 21.898 -21.080 8.216 1.00 44.84 137 GLY F N 1
ATOM 8644 C CA . GLY F 1 137 ? 20.680 -21.459 7.521 1.00 37.63 137 GLY F CA 1
ATOM 8645 C C . GLY F 1 137 ? 20.995 -22.393 6.371 1.00 39.71 137 GLY F C 1
ATOM 8646 O O . GLY F 1 137 ? 21.780 -22.056 5.478 1.00 38.16 137 GLY F O 1
ATOM 8647 N N . LEU F 1 138 ? 20.411 -23.584 6.392 1.00 38.90 138 LEU F N 1
ATOM 8648 C CA . LEU F 1 138 ? 20.641 -24.532 5.309 1.00 46.76 138 LEU F CA 1
ATOM 8649 C C . LEU F 1 138 ? 19.345 -24.681 4.505 1.00 45.56 138 LEU F C 1
ATOM 8650 O O . LEU F 1 138 ? 18.261 -24.868 5.080 1.00 40.39 138 LEU F O 1
ATOM 8655 N N . ASN F 1 139 ? 19.452 -24.572 3.184 1.00 43.61 139 ASN F N 1
ATOM 8656 C CA . ASN F 1 139 ? 18.274 -24.712 2.315 1.00 50.91 139 ASN F CA 1
ATOM 8657 C C . ASN F 1 139 ? 17.732 -26.134 2.278 1.00 45.03 139 ASN F C 1
ATOM 8658 O O . ASN F 1 139 ? 18.482 -27.060 1.989 1.00 42.51 139 ASN F O 1
ATOM 8663 N N . VAL F 1 140 ? 16.446 -26.311 2.570 1.00 52.95 140 VAL F N 1
ATOM 8664 C CA . VAL F 1 140 ? 15.846 -27.642 2.458 1.00 59.14 140 VAL F CA 1
ATOM 8665 C C . VAL F 1 140 ? 15.383 -27.735 0.995 1.00 55.17 140 VAL F C 1
ATOM 8666 O O . VAL F 1 140 ? 15.664 -28.710 0.299 1.00 54.40 140 VAL F O 1
ATOM 8670 N N . LYS F 1 141 ? 14.694 -26.680 0.552 1.00 63.55 141 LYS F N 1
ATOM 8671 C CA . LYS F 1 141 ? 14.177 -26.545 -0.812 1.00 65.16 141 LYS F CA 1
ATOM 8672 C C . LYS F 1 141 ? 14.571 -25.173 -1.383 1.00 64.98 141 LYS F C 1
ATOM 8673 O O . LYS F 1 141 ? 14.453 -24.152 -0.703 1.00 64.50 141 LYS F O 1
ATOM 8679 N N . THR F 1 142 ? 15.032 -25.152 -2.634 1.00 66.90 142 THR F N 1
ATOM 8680 C CA . THR F 1 142 ? 15.431 -23.895 -3.277 1.00 60.68 142 THR F CA 1
ATOM 8681 C C . THR F 1 142 ? 14.227 -23.092 -3.773 1.00 61.57 142 THR F C 1
ATOM 8682 O O . THR F 1 142 ? 14.386 -22.168 -4.566 1.00 64.18 142 THR F O 1
ATOM 8686 N N . VAL F 1 143 ? 13.026 -23.442 -3.320 1.00 59.90 143 VAL F N 1
ATOM 8687 C CA . VAL F 1 143 ? 11.849 -22.692 -3.750 1.00 63.81 143 VAL F CA 1
ATOM 8688 C C . VAL F 1 143 ? 11.717 -21.453 -2.873 1.00 62.79 143 VAL F C 1
ATOM 8689 O O . VAL F 1 143 ? 11.812 -21.544 -1.651 1.00 66.79 143 VAL F O 1
ATOM 8693 N N . GLY F 1 144 ? 11.508 -20.298 -3.497 1.00 63.93 144 GLY F N 1
ATOM 8694 C CA . GLY F 1 144 ? 11.363 -19.067 -2.739 1.00 64.30 144 GLY F CA 1
ATOM 8695 C C . GLY F 1 144 ? 12.632 -18.239 -2.627 1.00 61.22 144 GLY F C 1
ATOM 8696 O O . GLY F 1 144 ? 12.596 -17.085 -2.201 1.00 62.25 144 GLY F O 1
ATOM 8697 N N . VAL F 1 145 ? 13.762 -18.828 -2.996 1.00 64.34 145 VAL F N 1
ATOM 8698 C CA . VAL F 1 145 ? 15.029 -18.115 -2.944 1.00 72.92 145 VAL F CA 1
ATOM 8699 C C . VAL F 1 145 ? 15.092 -17.202 -4.162 1.00 75.50 145 VAL F C 1
ATOM 8700 O O . VAL F 1 145 ? 14.838 -17.641 -5.284 1.00 77.01 145 VAL F O 1
ATOM 8704 N N . PRO F 1 146 ? 15.428 -15.917 -3.958 1.00 76.69 146 PRO F N 1
ATOM 8705 C CA . PRO F 1 146 ? 15.514 -14.953 -5.062 1.00 79.64 146 PRO F CA 1
ATOM 8706 C C . PRO F 1 146 ? 16.568 -15.300 -6.118 1.00 78.76 146 PRO F C 1
ATOM 8707 O O . PRO F 1 146 ? 17.624 -15.853 -5.805 1.00 73.64 146 PRO F O 1
ATOM 8711 N N . PRO F 1 147 ? 16.280 -14.982 -7.391 1.00 80.91 147 PRO F N 1
ATOM 8712 C CA . PRO F 1 147 ? 17.170 -15.242 -8.528 1.00 83.61 147 PRO F CA 1
ATOM 8713 C C . PRO F 1 147 ? 18.506 -14.534 -8.365 1.00 85.95 147 PRO F C 1
ATOM 8714 O O . PRO F 1 147 ? 18.553 -13.377 -7.947 1.00 89.65 147 PRO F O 1
ATOM 8718 N N . GLY F 1 148 ? 19.589 -15.225 -8.699 1.00 84.96 148 GLY F N 1
ATOM 8719 C CA . GLY F 1 148 ? 20.902 -14.622 -8.574 1.00 88.13 148 GLY F CA 1
ATOM 8720 C C . GLY F 1 148 ? 22.018 -15.644 -8.605 1.00 88.88 148 GLY F C 1
ATOM 8721 O O . GLY F 1 148 ? 22.643 -15.863 -9.644 1.00 90.73 148 GLY F O 1
ATOM 8722 N N . VAL F 1 149 ? 22.278 -16.266 -7.460 1.00 86.60 149 VAL F N 1
ATOM 8723 C CA . VAL F 1 149 ? 23.318 -17.280 -7.368 1.00 82.07 149 VAL F CA 1
ATOM 8724 C C . VAL F 1 149 ? 22.636 -18.633 -7.473 1.00 79.94 149 VAL F C 1
ATOM 8725 O O . VAL F 1 149 ? 21.606 -18.866 -6.838 1.00 74.30 149 VAL F O 1
ATOM 8729 N N . ASP F 1 150 ? 23.191 -19.520 -8.291 1.00 81.23 150 ASP F N 1
ATOM 8730 C CA . ASP F 1 150 ? 22.606 -20.842 -8.422 1.00 84.56 150 ASP F CA 1
ATOM 8731 C C . ASP F 1 150 ? 22.616 -21.447 -7.017 1.00 80.44 150 ASP F C 1
ATOM 8732 O O . ASP F 1 150 ? 23.684 -21.687 -6.446 1.00 77.45 150 ASP F O 1
ATOM 8737 N N . ALA F 1 151 ? 21.425 -21.668 -6.462 1.00 68.24 151 ALA F N 1
ATOM 8738 C CA . ALA F 1 151 ? 21.276 -22.225 -5.119 1.00 64.30 151 ALA F CA 1
ATOM 8739 C C . ALA F 1 151 ? 21.079 -23.739 -5.114 1.00 64.78 151 ALA F C 1
ATOM 8740 O O . ALA F 1 151 ? 20.877 -24.348 -6.162 1.00 77.16 151 ALA F O 1
ATOM 8742 N N . ILE F 1 152 ? 21.135 -24.343 -3.929 1.00 60.47 152 ILE F N 1
ATOM 8743 C CA . ILE F 1 152 ? 20.959 -25.790 -3.797 1.00 56.23 152 ILE F CA 1
ATOM 8744 C C . ILE F 1 152 ? 20.403 -26.129 -2.416 1.00 55.95 152 ILE F C 1
ATOM 8745 O O . ILE F 1 152 ? 20.558 -25.349 -1.475 1.00 54.80 152 ILE F O 1
ATOM 8750 N N . GLY F 1 153 ? 19.746 -27.282 -2.301 1.00 52.88 153 GLY F N 1
ATOM 8751 C CA . GLY F 1 153 ? 19.161 -27.673 -1.026 1.00 49.81 153 GLY F CA 1
ATOM 8752 C C . GLY F 1 153 ? 19.406 -29.104 -0.570 1.00 51.40 153 GLY F C 1
ATOM 8753 O O . GLY F 1 153 ? 19.982 -29.909 -1.294 1.00 56.17 153 GLY F O 1
ATOM 8754 N N . LEU F 1 154 ? 18.955 -29.419 0.641 1.00 55.52 154 LEU F N 1
ATOM 8755 C CA . LEU F 1 154 ? 19.132 -30.746 1.218 1.00 59.58 154 LEU F CA 1
ATOM 8756 C C . LEU F 1 154 ? 18.378 -31.811 0.428 1.00 58.59 154 LEU F C 1
ATOM 8757 O O . LEU F 1 154 ? 18.940 -32.859 0.073 1.00 57.22 154 LEU F O 1
ATOM 8762 N N . GLU F 1 155 ? 17.107 -31.537 0.147 1.00 59.77 155 GLU F N 1
ATOM 8763 C CA . GLU F 1 155 ? 16.247 -32.434 -0.643 1.00 55.76 155 GLU F CA 1
ATOM 8764 C C . GLU F 1 155 ? 16.988 -32.927 -1.881 1.00 49.27 155 GLU F C 1
ATOM 8765 O O . GLU F 1 155 ? 17.158 -34.126 -2.087 1.00 54.28 155 GLU F O 1
ATOM 8771 N N . GLU F 1 156 ? 17.426 -31.980 -2.702 1.00 52.64 156 GLU F N 1
ATOM 8772 C CA . GLU F 1 156 ? 18.153 -32.329 -3.911 1.00 56.80 156 GLU F CA 1
ATOM 8773 C C . GLU F 1 156 ? 19.399 -33.184 -3.635 1.00 56.45 156 GLU F C 1
ATOM 8774 O O . GLU F 1 156 ? 19.842 -33.919 -4.513 1.00 53.04 156 GLU F O 1
ATOM 8780 N N . LEU F 1 157 ? 19.969 -33.076 -2.434 1.00 57.26 157 LEU F N 1
ATOM 8781 C CA . LEU F 1 157 ? 21.151 -33.861 -2.092 1.00 59.95 157 LEU F CA 1
ATOM 8782 C C . LEU F 1 157 ? 20.717 -35.215 -1.541 1.00 60.04 157 LEU F C 1
ATOM 8783 O O . LEU F 1 157 ? 21.543 -36.103 -1.317 1.00 58.79 157 LEU F O 1
ATOM 8788 N N . GLY F 1 158 ? 19.411 -35.354 -1.327 1.00 52.29 158 GLY F N 1
ATOM 8789 C CA . GLY F 1 158 ? 18.842 -36.590 -0.822 1.00 45.58 158 GLY F CA 1
ATOM 8790 C C . GLY F 1 158 ? 19.059 -36.782 0.658 1.00 53.34 158 GLY F C 1
ATOM 8791 O O . GLY F 1 158 ? 19.190 -37.909 1.132 1.00 58.10 158 GLY F O 1
ATOM 8792 N N . ILE F 1 159 ? 19.093 -35.677 1.394 1.00 54.75 159 ILE F N 1
ATOM 8793 C CA . ILE F 1 159 ? 19.316 -35.722 2.832 1.00 48.70 159 ILE F CA 1
ATOM 8794 C C . ILE F 1 159 ? 18.050 -35.389 3.587 1.00 45.35 159 ILE F C 1
ATOM 8795 O O . ILE F 1 159 ? 17.479 -34.313 3.407 1.00 51.08 159 ILE F O 1
ATOM 8800 N N . ASP F 1 160 ? 17.612 -36.314 4.434 1.00 45.30 160 ASP F N 1
ATOM 8801 C CA . ASP F 1 160 ? 16.412 -36.087 5.220 1.00 50.27 160 ASP F CA 1
ATOM 8802 C C . ASP F 1 160 ? 16.679 -34.969 6.220 1.00 57.89 160 ASP F C 1
ATOM 8803 O O . ASP F 1 160 ? 17.565 -35.077 7.068 1.00 52.77 160 ASP F O 1
ATOM 8808 N N . PRO F 1 161 ? 15.916 -33.872 6.127 1.00 61.27 161 PRO F N 1
ATOM 8809 C CA . PRO F 1 161 ? 16.079 -32.732 7.034 1.00 63.85 161 PRO F CA 1
ATOM 8810 C C . PRO F 1 161 ? 16.068 -33.113 8.514 1.00 60.69 161 PRO F C 1
ATOM 8811 O O . PRO F 1 161 ? 16.978 -32.757 9.265 1.00 61.29 161 PRO F O 1
ATOM 8815 N N . THR F 1 162 ? 15.035 -33.841 8.924 1.00 59.58 162 THR F N 1
ATOM 8816 C CA . THR F 1 162 ? 14.888 -34.247 10.316 1.00 57.90 162 THR F CA 1
ATOM 8817 C C . THR F 1 162 ? 16.109 -34.974 10.889 1.00 56.39 162 THR F C 1
ATOM 8818 O O . THR F 1 162 ? 16.636 -34.574 11.924 1.00 51.19 162 THR F O 1
ATOM 8822 N N . GLU F 1 163 ? 16.551 -36.036 10.220 1.00 45.16 163 GLU F N 1
ATOM 8823 C CA . GLU F 1 163 ? 17.700 -36.810 10.684 1.00 53.23 163 GLU F CA 1
ATOM 8824 C C . GLU F 1 163 ? 18.955 -35.947 10.712 1.00 51.81 163 GLU F C 1
ATOM 8825 O O . GLU F 1 163 ? 19.759 -36.034 11.640 1.00 54.08 163 GLU F O 1
ATOM 8831 N N . PHE F 1 164 ? 19.111 -35.125 9.679 1.00 44.93 164 PHE F N 1
ATOM 8832 C CA . PHE F 1 164 ? 20.252 -34.233 9.567 1.00 48.12 164 PHE F CA 1
ATOM 8833 C C . PHE F 1 164 ? 20.226 -33.198 10.713 1.00 52.40 164 PHE F C 1
ATOM 8834 O O . PHE F 1 164 ? 21.268 -32.909 11.290 1.00 43.50 164 PHE F O 1
ATOM 8842 N N . MET F 1 165 ? 19.046 -32.666 11.045 1.00 45.68 165 MET F N 1
ATOM 8843 C CA . MET F 1 165 ? 18.946 -31.699 12.132 1.00 41.38 165 MET F CA 1
ATOM 8844 C C . MET F 1 165 ? 19.490 -32.341 13.415 1.00 53.10 165 MET F C 1
ATOM 8845 O O . MET F 1 165 ? 20.179 -31.696 14.214 1.00 49.86 165 MET F O 1
ATOM 8850 N N . GLU F 1 166 ? 19.175 -33.619 13.603 1.00 54.21 166 GLU F N 1
ATOM 8851 C CA . GLU F 1 166 ? 19.601 -34.362 14.784 1.00 52.93 166 GLU F CA 1
ATOM 8852 C C . GLU F 1 166 ? 21.108 -34.568 14.826 1.00 49.08 166 GLU F C 1
ATOM 8853 O O . GLU F 1 166 ? 21.756 -34.337 15.848 1.00 48.42 166 GLU F O 1
ATOM 8859 N N . ARG F 1 167 ? 21.668 -35.008 13.708 1.00 43.41 167 ARG F N 1
ATOM 8860 C CA . ARG F 1 167 ? 23.094 -35.267 13.632 1.00 47.51 167 ARG F CA 1
ATOM 8861 C C . ARG F 1 167 ? 23.938 -33.998 13.588 1.00 42.76 167 ARG F C 1
ATOM 8862 O O . ARG F 1 167 ? 24.983 -33.920 14.231 1.00 44.27 167 ARG F O 1
ATOM 8870 N N . SER F 1 168 ? 23.487 -33.004 12.835 1.00 45.16 168 SER F N 1
ATOM 8871 C CA . SER F 1 168 ? 24.226 -31.751 12.731 1.00 41.43 168 SER F CA 1
ATOM 8872 C C . SER F 1 168 ? 24.306 -31.031 14.073 1.00 42.17 168 SER F C 1
ATOM 8873 O O . SER F 1 168 ? 25.365 -30.513 14.445 1.00 42.28 168 SER F O 1
ATOM 8876 N N . ALA F 1 169 ? 23.182 -31.005 14.790 1.00 38.15 169 ALA F N 1
ATOM 8877 C CA . ALA F 1 169 ? 23.088 -30.341 16.089 1.00 32.02 169 ALA F CA 1
ATOM 8878 C C . ALA F 1 169 ? 24.073 -30.919 17.097 1.00 43.79 169 ALA F C 1
ATOM 8879 O O . ALA F 1 169 ? 24.737 -30.185 17.826 1.00 41.38 169 ALA F O 1
ATOM 8881 N N . LYS F 1 170 ? 24.154 -32.240 17.146 1.00 40.35 170 LYS F N 1
ATOM 8882 C CA . LYS F 1 170 ? 25.064 -32.891 18.060 1.00 38.14 170 LYS F CA 1
ATOM 8883 C C . LYS F 1 170 ? 26.510 -32.564 17.658 1.00 42.93 170 LYS F C 1
ATOM 8884 O O . LYS F 1 170 ? 27.365 -32.359 18.520 1.00 34.85 170 LYS F O 1
ATOM 8890 N N . ALA F 1 171 ? 26.788 -32.500 16.360 1.00 34.28 171 ALA F N 1
ATOM 8891 C CA . ALA F 1 171 ? 28.145 -32.184 15.922 1.00 39.99 171 ALA F CA 1
ATOM 8892 C C . ALA F 1 171 ? 28.543 -30.758 16.280 1.00 41.37 171 ALA F C 1
ATOM 8893 O O . ALA F 1 171 ? 29.703 -30.505 16.605 1.00 35.38 171 ALA F O 1
ATOM 8895 N N . LEU F 1 172 ? 27.586 -29.832 16.221 1.00 35.83 172 LEU F N 1
ATOM 8896 C CA . LEU F 1 172 ? 27.869 -28.435 16.541 1.00 39.32 172 LEU F CA 1
ATOM 8897 C C . LEU F 1 172 ? 28.127 -28.262 18.037 1.00 40.04 172 LEU F C 1
ATOM 8898 O O . LEU F 1 172 ? 29.107 -27.623 18.441 1.00 34.44 172 LEU F O 1
ATOM 8903 N N . VAL F 1 173 ? 27.241 -28.835 18.846 1.00 38.30 173 VAL F N 1
ATOM 8904 C CA . VAL F 1 173 ? 27.369 -28.783 20.294 1.00 40.83 173 VAL F CA 1
ATOM 8905 C C . VAL F 1 173 ? 28.732 -29.381 20.659 1.00 38.68 173 VAL F C 1
ATOM 8906 O O . VAL F 1 173 ? 29.501 -28.801 21.414 1.00 44.31 173 VAL F O 1
ATOM 8910 N N . GLU F 1 174 ? 28.999 -30.553 20.099 1.00 34.30 174 GLU F N 1
ATOM 8911 C CA . GLU F 1 174 ? 30.231 -31.273 20.318 1.00 38.95 174 GLU F CA 1
ATOM 8912 C C . GLU F 1 174 ? 31.439 -30.404 19.962 1.00 41.61 174 GLU F C 1
ATOM 8913 O O . GLU F 1 174 ? 32.434 -30.372 20.693 1.00 40.66 174 GLU F O 1
ATOM 8919 N N . GLU F 1 175 ? 31.351 -29.693 18.840 1.00 38.25 175 GLU F N 1
ATOM 8920 C CA . GLU F 1 175 ? 32.451 -28.832 18.412 1.00 35.20 175 GLU F CA 1
ATOM 8921 C C . GLU F 1 175 ? 32.676 -27.695 19.409 1.00 44.17 175 GLU F C 1
ATOM 8922 O O . GLU F 1 175 ? 33.821 -27.339 19.706 1.00 37.19 175 GLU F O 1
ATOM 8928 N N . ILE F 1 176 ? 31.584 -27.124 19.922 1.00 34.80 176 ILE F N 1
ATOM 8929 C CA . ILE F 1 176 ? 31.687 -26.024 20.871 1.00 37.33 176 ILE F CA 1
ATOM 8930 C C . ILE F 1 176 ? 32.315 -26.481 22.181 1.00 43.67 176 ILE F C 1
ATOM 8931 O O . ILE F 1 176 ? 33.099 -25.745 22.782 1.00 38.34 176 ILE F O 1
ATOM 8936 N N . GLU F 1 177 ? 31.997 -27.693 22.625 1.00 37.50 177 GLU F N 1
ATOM 8937 C CA . GLU F 1 177 ? 32.580 -28.187 23.866 1.00 43.86 177 GLU F CA 1
ATOM 8938 C C . GLU F 1 177 ? 34.091 -28.397 23.740 1.00 39.29 177 GLU F C 1
ATOM 8939 O O . GLU F 1 177 ? 34.842 -28.027 24.637 1.00 37.86 177 GLU F O 1
ATOM 8945 N N . LYS F 1 178 ? 34.540 -28.964 22.625 1.00 36.41 178 LYS F N 1
ATOM 8946 C CA . LYS F 1 178 ? 35.973 -29.179 22.421 1.00 28.94 178 LYS F CA 1
ATOM 8947 C C . LYS F 1 178 ? 36.682 -27.815 22.373 1.00 28.03 178 LYS F C 1
ATOM 8948 O O . LYS F 1 178 ? 37.819 -27.670 22.829 1.00 37.69 178 LYS F O 1
ATOM 8954 N N . VAL F 1 179 ? 36.004 -26.812 21.828 1.00 29.90 179 VAL F N 1
ATOM 8955 C CA . VAL F 1 179 ? 36.566 -25.466 21.764 1.00 26.10 179 VAL F CA 1
ATOM 8956 C C . VAL F 1 179 ? 36.837 -24.980 23.196 1.00 38.40 179 VAL F C 1
ATOM 8957 O O . VAL F 1 179 ? 37.884 -24.377 23.481 1.00 36.23 179 VAL F O 1
ATOM 8961 N N . ARG F 1 180 ? 35.875 -25.248 24.082 1.00 28.64 180 ARG F N 1
ATOM 8962 C CA . ARG F 1 180 ? 35.945 -24.819 25.472 1.00 30.88 180 ARG F CA 1
ATOM 8963 C C . ARG F 1 180 ? 36.982 -25.580 26.283 1.00 27.78 180 ARG F C 1
ATOM 8964 O O . ARG F 1 180 ? 37.800 -24.980 26.999 1.00 27.74 180 ARG F O 1
ATOM 8972 N N . LYS F 1 181 ? 36.926 -26.902 26.161 1.00 20.28 181 LYS F N 1
ATOM 8973 C CA . LYS F 1 181 ? 37.816 -27.801 26.855 1.00 28.99 181 LYS F CA 1
ATOM 8974 C C . LYS F 1 181 ? 39.258 -27.526 26.503 1.00 30.32 181 LYS F C 1
ATOM 8975 O O . LYS F 1 181 ? 40.094 -27.407 27.397 1.00 29.99 181 LYS F O 1
ATOM 8981 N N . ASP F 1 182 ? 39.539 -27.398 25.210 1.00 29.58 182 ASP F N 1
ATOM 8982 C CA . ASP F 1 182 ? 40.898 -27.108 24.770 1.00 30.67 182 ASP F CA 1
ATOM 8983 C C . ASP F 1 182 ? 41.396 -25.783 25.322 1.00 31.10 182 ASP F C 1
ATOM 8984 O O . ASP F 1 182 ? 42.587 -25.630 25.602 1.00 35.55 182 ASP F O 1
ATOM 8989 N N . SER F 1 183 ? 40.483 -24.831 25.500 1.00 25.19 183 SER F N 1
ATOM 8990 C CA . SER F 1 183 ? 40.872 -23.528 26.013 1.00 22.54 183 SER F CA 1
ATOM 8991 C C . SER F 1 183 ? 41.195 -23.579 27.501 1.00 31.70 183 SER F C 1
ATOM 8992 O O . SER F 1 183 ? 41.794 -22.641 28.024 1.00 24.09 183 SER F O 1
ATOM 8995 N N . LEU F 1 184 ? 40.804 -24.661 28.175 1.00 26.74 184 LEU F N 1
ATOM 8996 C CA . LEU F 1 184 ? 41.035 -24.771 29.608 1.00 27.38 184 LEU F CA 1
ATOM 8997 C C . LEU F 1 184 ? 42.258 -25.591 30.047 1.00 32.22 184 LEU F C 1
ATOM 8998 O O . LEU F 1 184 ? 42.682 -25.490 31.200 1.00 26.87 184 LEU F O 1
ATOM 9003 N N . LYS F 1 185 ? 42.835 -26.376 29.140 1.00 29.13 185 LYS F N 1
ATOM 9004 C CA . LYS F 1 185 ? 43.966 -27.237 29.494 1.00 36.30 185 LYS F CA 1
ATOM 9005 C C . LYS F 1 185 ? 45.339 -26.732 29.068 1.00 32.68 185 LYS F C 1
ATOM 9006 O O . LYS F 1 185 ? 46.325 -27.470 29.163 1.00 35.45 185 LYS F O 1
ATOM 9012 N N . VAL F 1 186 ? 45.413 -25.492 28.597 1.00 31.26 186 VAL F N 1
ATOM 9013 C CA . VAL F 1 186 ? 46.692 -24.941 28.147 1.00 33.54 186 VAL F CA 1
ATOM 9014 C C . VAL F 1 186 ? 47.211 -23.822 29.017 1.00 37.30 186 VAL F C 1
ATOM 9015 O O . VAL F 1 186 ? 46.458 -22.936 29.423 1.00 39.47 186 VAL F O 1
ATOM 9019 N N . ARG F 1 187 ? 48.509 -23.849 29.297 1.00 29.71 187 ARG F N 1
ATOM 9020 C CA . ARG F 1 187 ? 49.073 -22.798 30.118 1.00 33.02 187 ARG F CA 1
ATOM 9021 C C . ARG F 1 187 ? 49.324 -21.580 29.240 1.00 35.23 187 ARG F C 1
ATOM 9022 O O . ARG F 1 187 ? 49.483 -21.694 28.028 1.00 32.23 187 ARG F O 1
ATOM 9030 N N . TRP F 1 188 ? 49.319 -20.404 29.847 1.00 23.67 188 TRP F N 1
ATOM 9031 C CA . TRP F 1 188 ? 49.573 -19.198 29.095 1.00 25.05 188 TRP F CA 1
ATOM 9032 C C . TRP F 1 188 ? 51.076 -19.144 28.880 1.00 30.44 188 TRP F C 1
ATOM 9033 O O . TRP F 1 188 ? 51.831 -19.764 29.624 1.00 31.49 188 TRP F O 1
ATOM 9044 N N . VAL F 1 189 ? 51.518 -18.396 27.880 1.00 28.06 189 VAL F N 1
ATOM 9045 C CA . VAL F 1 189 ? 52.948 -18.305 27.614 1.00 34.28 189 VAL F CA 1
ATOM 9046 C C . VAL F 1 189 ? 53.461 -16.873 27.734 1.00 34.84 189 VAL F C 1
ATOM 9047 O O . VAL F 1 189 ? 52.709 -15.909 27.545 1.00 32.32 189 VAL F O 1
ATOM 9051 N N . THR F 1 190 ? 54.738 -16.742 28.076 1.00 26.55 190 THR F N 1
ATOM 9052 C CA . THR F 1 190 ? 55.363 -15.428 28.194 1.00 32.93 190 THR F CA 1
ATOM 9053 C C . THR F 1 190 ? 55.656 -14.900 26.786 1.00 32.32 190 THR F C 1
ATOM 9054 O O . THR F 1 190 ? 55.594 -15.706 25.837 1.00 33.36 190 THR F O 1
#

Foldseek 3Di:
DEDEAEPDPDADECQLVCQDPCSCCVPPVGDAWYKYKHKFWYWHDLVRDDPPVCVVVVHTDTAGIKIKIKTKHQDQFDQVVQQVLLQVLQVLVQVVVVVVVFNWDDDRNWIDGPNATFKDKDWGGDNGITIIMIMGAQDRPTPDDDGHHDGCVNVVHDPVVCSVVSSVSSVVVVVVVVVVVPPDDDDD/DAEEAEDEPDADEAQQPCQDPPSCCVVPVRDAWYKYKHKFWYWHDLVRDDDVVCVVVVDTDTDGIKIKIKTKHQDQQDQVVQQVLQQVLLVLLQVVVVVVVFPWDDDRNFIDGPQATQWDKDWGGDNGITIIMIMGAQCHHTPDDDTHHDHCVVVVHDSSVSSVVSSVSSVVVVVVVVVVVPPDDDDD/DAAEEEDDPDADECQQCCQDPCNCCVPPVGDAWYKYKHKAWYWHDLVRDDPVVCNVVVHTATAGIKIKIKTKHQDQQDFVVQQVLQQVLQVLLCVVVVVVVFNWDDDRNFIDGPQATFWDKDWGGDNGITIIMIIGAQDQPTGDPDTHHDHCVNVPHDSSVSSVVSSVSSVVVVVVVVVVVVPDDDDD/DAAEAEPPDDADECQLVCQDPCSCCVPPVDDAWYKYKGWFWYWHDLVNDDPPVCNVVVPTFTAGTKIKIKTKHQDQQDQVVQQVLLQVLQVLVQVVVVVLVFNWDDDRNWIDGPQATFKDKDWHGDNGIIIIMIMGHQCQPTGDDDGGHDHQVVSVHDVVVCSVVSSVSSVVVVVVVVVVVPPDDDDD/DDAAEEEEPDPDADECQLVCQDPCSCCVPVVGDAWYKYKGKFWYWHDLVNDDPVVCNVVVPTTTAGIKIKIKTKHQDQQDQVVQQVLLQLLLVLLQVVVVVVVFPWDDDRNFIDGPQATFKDKDWGGDNGITIIMIIGAQCCPTPDDDGHHDHCVVVVHDSVVSSVVSSVSSRVVVVVVVVVVPPDDDDD/DEEEAEDDPDADECQQCCQDPCSCCVPPVGDAWYKYKGKFWYFHDLVRDDPVVCVVVVHTTTAGIKIKIKTKHQDPQDQVVQQVLQQVLQVLVQVVVVVVVFNWDDDRNFIDGPQATFWDKDWHGDNGITIIMIIGHQDRPTPDPDGHHDHCVVVVHDPVVCSVVSRVSSVVVVVCVVVVVPPDDDDD

Sequence (1130 aa):
SMELLIIKERRIDYDGSAIRSHWAYRNFGILGDSLVVFRGKCNVKVEEMVDIEDLRLRKEIKGDDMVHYILELFWHPDILLASSLQKLLIARLVELLWNYGIEASRRGDDIYVNGRKLSISIATVSPVSIKIHIGLNVKTVGVPPGVDAIGLEELGIDPTEFMERSAKALVEEIEKVRKDSLKVRWVTSMELLIIKERRIDYDGSAIRSHWAYRNFGILGDSLVVFRGKCNVKVEEMVDIEDLRLRKEIKGDDMVHYILELFWHPDILLASSLQKLLIARLVELLWNYGIEASRRGDDIYVNGRKLSISIATVSPVSIKIHIGLNVKTVGVPPGVDAIGLEELGIDPTEFMERSAKALVEEIEKVRKDSLKVRWVTSMELLIIKERRIDYDGSAIRSHWAYRNFGILGDSLVVFRGKCNVKVEEMVDIEDLRLRKEIKGDDMVHYILELFWHPDILLASSLQKLLIARLVELLWNYGIEASRRGDDIYVNGRKLSISIATVSPVSIKIHIGLNVKTVGVPPGVDAIGLEELGIDPTEFMERSAKALVEEIEKVRKDSLKVRWVTSMELLIIKERRIDYDGSAIRSHWAYRNFGILGDSLVVFRGKCNVKVEEMVDIEDLRLRKEIKGDDMVHYILELFWHPDILLASSLQKLLIARLVELLWNYGIEASRRGDDIYVNGRKLSISIATVSPVSIKIHIGLNVKTVGVPPGVDAIGLEELGIDPTEFMERSAKALVEEIEKVRKDSLKVRWVTMNSMELLIIKERRIDYDGSAIRSHWAYRNFGILGDSLVVFRGKCNVKVEEMVDIEDLRLRKEIKGDDMVHYILELFWHPDILLASSLQKLLIARLVELLWNYGIEASRRGDDIYVNGRKLSISIATVSPVSIKIHIGLNVKTVGVPPGVDAIGLEELGIDPTEFMERSAKALVEEIEKVRKDSLKVRWVTSMELLIIKERRIDYDGSAIRSHWAYRNFGILGDSLVVFRGKCNVKVEEMVDIEDLRLRKEIKGDDMVHYILELFWHPDILLASSLQKLLIARLVELLWNYGIEASRRGDDIYVNGRKLSISIATVSPVSIKIHIGLNVKTVGVPPGVDAIGLEELGIDPTEFMERSAKALVEEIEKVRKDSLKVRWVT

Organism: Pyrococcus horikoshii (strain ATCC 700860 / DSM 12428 / JCM 9974 / NBRC 100139 / OT-3) (NCBI:txid70601)

Secondary structure (DSSP, 8-state):
--EEEE--SS---B-SGGGSTTHHHHHH---SSEEEEEEEEEE--GGG--BHHHHHTT---EEEEEEEEEEEE-S---HHHHHHHHHHHHHHHHHHHHTTT--EEEETTEEEETTEE-EEEEEEE-SS-EEEEEEEES--SSPPSSS-B--HHHHT--HHHHHHHHHHHHHHHHHHHHHHTTSB----/--EEEEEEEEE--BSSGGGSTTHHHHHH---SSEEEEEEEEEE--TTS--BHHHHHTT---EEEEEEEEEEEE-S---HHHHHHHHHHHHHHHHHHHHHTT---EEETTEEEETTEE-EEEEEEEETTEEEEEEEEESS-TTPPSSS-B--TTTTT--HHHHHHHHHHHHHHHHHHHHHHHHSB----/--EEEE--SS---B-SGGGSTTHHHHHH---SSEEEEEEEEEE--GGG--BHHHHHTT---EEEEEEEEEEEE-S---HHHHHHHHHHHHHHHHHHHHTTT---EEETTEEEETTEE-EEEEEEEETTEEEEEEEEESS-TTPPSSS-B--TTTTT--HHHHHHHHHHHHHHHHHHHHHHHHSB----/--EEEE--SS---BSSGGGSTTHHHHHH---SSEEEEEEEEEE--GGG--BHHHHHTT---EEEEEEEEEEEE-S---HHHHHHHHHHHHHHHHHHHGGGT--EEEETTEEEETTEE-EEEEEEEETTEEEEEEEEESS-TTPPSSS-B--TTTTT--HHHHHHHHHHHHHHHHHHHHHHTTSB----/----EEEE--SS---B-SGGGSTTHHHHHH---SSEEEEEEEEEE--TTT--BHHHHHHT---EEEEEEEEEEEE-S---HHHHHHHHHHHHHHHHHHHHTTT--EEEETTEEEETTEE-EEEEEEEETTEEEEEEEEESS-TTPPSSS-B--TTTTT--HHHHHHHHHHHHHHHHHHHHHHHHSB----/--EEEE--SS---B-SGGGSTTHHHHHH---SSEEEEEEEEEE--GGG--BHHHHHTT---EEEEEEEEEEEE-S---HHHHHHHHHHHHHHHHHHHHTTT--EEEETTEEEETTEE-EEEEEEE-SS-EEEEEEEEEE-TTPPSSS-B--HHHHT--HHHHHHHHHHHHHHHHHHHHHHHHSB----